Protein AF-A0A0W0CB54-F1 (afdb_monomer)

Secondary structure (DSSP, 8-state):
--S-----PPPPSSHHHHHHH--S-TTTSTTHHHHHHHTT-S-EEEEE--HHHHHHEEETTTTEEHHHHTTSHHHHHHTEEESSTTTTSSSSSHHHHHHHHHHHHHT-EEEEETTS-EEEEETTTTEEEEESSTTSPP-EEEEEEEEEEEE--SSS---TTSEEEEEEESS---SSPEEETHHHHHHHTS-GGGTT----------SSHHHHHHHHHHHHHHHHHHHH-HHHHHHHHHHHHHHHHHTTSSS--HHHHHHHHHHHHHHHHTSTTTTT-TTHHHHHHHHHHHHHHHHHHHHHHHHTTTS----GGGTT--GGGS--TTS-SSTTT--HHHHHHHHHHHHHHHHHHHGGGT--SHHHHHHHHHHHHHHHHT-----S-----SS-----------HHHHHHHHHHHHHHHT-TTHHHHHHHHHHS-S-HHHHHSHHHHHHHHHHHHHHHHHHHHTTSHHHHHHHHHHHHHHHHHHHHTS-PPPPHHHHHHHHHHTGGGTT-B-TT--BHHHHHHHTT-HHHHHHHHHH-GGGS-HHHHHH-B-TT--BHHHHHHHTT-HHHHHHHHHHHHHHS-HHHHHHHHT---TTS--HHHH-SS-HHHHHHHGGG--TT---TTS--HHHHHHH-TT-TTHHHHHHHHHHHHHHHHHHTT----GGGG--TT---HHHH--S-THHHHTSTTS-TT---TTS--HHHHHHHTT-HHHHHHHHH-TT--S----TTT---HHHH--SHHHHHHHHHHHHTTSGGG-EEEEEEEEETTEEEEEEEEEETTEEEEEEEEHHHHHHHHHHHHHTTS-TTSTHHHHHHHHHHTTT---HHHHHHHHHHHHHHHHHHHHHHHHTTSS-GGGGS-HHHHHHHHHHHS-------------HHHHHHHHHHHHHHHHHHHHHHHHHHHHHHHHHHHHHHHHHHHHHHHHHHHHHHTSS-HHHHHHHHHHHHTT--S-HHHHHHHHHHHHHHHHHHHHHHHHHHHIIIIIIHHHHHHHHHHHHHHHHHHHH-TTTTT--GGGHHHHHHHTTT-HHHHHHHHHHHHHHHHHHHHHHHHHHHHHHHHHHHHHHHHHHHHHHHHIIIIIIIHHHHHHHHHHHHHHHHHHHHHHHHHHHTT-

Organism: Candida glabrata (NCBI:txid5478)

Foldseek 3Di:
DDDDDQPQFPAFLQLLCSLPQRDSDLCPALQVVVLQVLLVAADKAFEGEFSLQQQFKAFPVVRGRSSVVSSHNLQSQQRMWHQPPLPPPLPDDPVNVVQVVCCVVQVKHWIATSNRWIWIARLQQQKIFTDRDDPDDTQDMKGWDDKDKDARPDDRGHHLLNIHIYTYIHDGPDNGDMDGNCPVVLVVVDDPVPPPDPDPPPPPPPDPVVVVVLQVVLLVLVVVCCVVDVVLVVLLVVLLVVLLVCLVDLDHVLVSLVCSLVVSCVVVCPDPSNVSRPPSSVSSLVVSLVVCLVSLLVSLCVNCVVPDFQLVLQQQFFPLLQPDVPDDPDPVPDAVLVSLQQLLLLLVLLVLQLCCLVDRDLVSNLVSLLVSLCSNQVDPPDDPDPPPPPPPDDDDDRDPADLVNSLSSVLSSCSNSRDPPLVSSLCCNQRSDSDPCQCCDDSSVSSSVSSVVSSVVSSVCVPDPSVVSSSVLSVLSVVLLVVLLDPDDDDLVRLLVSCVVNVVCQQRAGSQRQHPLLSNLLSVVVSNNVCCVPVVCVVQPPSNLLSRATNQFQHSLLSNLLNVNLVSNVVSLVVCVVPHDLVSLLVSQCGAGNQQDGSLLSNAARVVSCVSCLLSAPQLRQGNQLAGSLRSNQQNPVYPPSVVSNVSNLVSQQVNCVVVVHGDDQVSGATPQRDTSLLRHLAPCVVVLVDLLDDQQGATNQQDGSLLSCQLVVSVRSNVVSLPRLLDDQCRAGSSQRDTSCNSHPDQVSNQSVQQSCCVQFFVSAKAWDDWDCDPNFTKTWMWGQDPHGIDIAIETLVLVLLLLVLCVVVVVAQLAPSVVLSVLSVCLVPRDDNRVSSNSRSLCRNVVRLRVVLCCVLPVDPSQCRRYSVSSVVVSVVSVDDDDDDPDFDDADPVNLVVLLVVLVVLLVVLVVVLVVLSVVLSVLSVLLSVLVSLLSVLVSVLVSCVPNDDPVSNLVSVVVNLVSPPDDSVLSVLLNSLSVSLSSSSVSLSVLSVCLNPPLSVVLVVLVVVLVVLLVVLCVLCVVQNPDDPVCNVVVVVVVVPDPVSVVVNVVSVVVSVVSSSVSRVSVVVSVVSSVVSVVNSVSSVVCVVSCVPVNSVVSSVSSVVSVVSVSVSVVVVSVSVVVVVVD

InterPro domains:
  IPR003123 VPS9 domain [PF02204] (347-462)
  IPR003123 VPS9 domain [PS51205] (301-467)
  IPR036770 Ankyrin repeat-containing domain superfamily [G3DSA:1.25.40.20] (482-660)
  IPR036770 Ankyrin repeat-containing domain superfamily [G3DSA:1.25.40.20] (661-759)
  IPR036770 Ankyrin repeat-containing domain superfamily [SSF48403] (499-736)
  IPR037191 VPS9 domain superfamily [G3DSA:1.20.1050.80] (320-476)
  IPR037191 VPS9 domain superfamily [SSF109993] (251-464)
  IPR051248 UPF0507/Ankyrin repeat domain-containing protein 27 [PTHR24170] (12-777)

pLDDT: mean 79.53, std 15.47, range [22.31, 97.31]

Mean predicted aligned error: 16.6 Å

Structure (mmCIF, N/CA/C/O backbone):
data_AF-A0A0W0CB54-F1
#
_entry.id   AF-A0A0W0CB54-F1
#
loop_
_atom_site.group_PDB
_atom_site.id
_atom_site.type_symbol
_atom_site.label_atom_id
_atom_site.label_alt_id
_atom_site.label_comp_id
_atom_site.label_asym_id
_atom_site.label_entity_id
_atom_site.label_seq_id
_atom_site.pdbx_PDB_ins_code
_atom_site.Cartn_x
_atom_site.Cartn_y
_atom_site.Cartn_z
_atom_site.occupancy
_atom_site.B_iso_or_equiv
_atom_site.auth_seq_id
_atom_site.auth_comp_id
_atom_site.auth_asym_id
_atom_site.auth_atom_id
_atom_site.pdbx_PDB_model_num
ATOM 1 N N . MET A 1 1 ? 4.060 10.022 -50.274 1.00 35.62 1 MET A N 1
ATOM 2 C CA . MET A 1 1 ? 3.982 11.039 -49.207 1.00 35.62 1 MET A CA 1
ATOM 3 C C . MET A 1 1 ? 5.243 11.874 -49.301 1.00 35.62 1 MET A C 1
ATOM 5 O O . MET A 1 1 ? 6.256 11.531 -48.712 1.00 35.62 1 MET A O 1
ATOM 9 N N . THR A 1 2 ? 5.202 12.855 -50.196 1.00 26.94 2 THR A N 1
ATOM 10 C CA . THR A 1 2 ? 6.298 13.764 -50.534 1.00 26.94 2 THR A CA 1
ATOM 11 C C . THR A 1 2 ? 6.294 14.962 -49.593 1.00 26.94 2 THR A C 1
ATOM 13 O O . THR A 1 2 ? 5.249 15.422 -49.142 1.00 26.94 2 THR A O 1
ATOM 16 N N . THR A 1 3 ? 7.500 15.416 -49.293 1.00 34.50 3 THR A N 1
ATOM 17 C CA . THR A 1 3 ? 7.885 16.587 -48.510 1.00 34.50 3 THR A CA 1
ATOM 18 C C . THR A 1 3 ? 7.219 17.871 -49.019 1.00 34.50 3 THR A C 1
ATOM 20 O O . THR A 1 3 ? 7.146 18.067 -50.227 1.00 34.50 3 THR A O 1
ATOM 23 N N . HIS A 1 4 ? 6.817 18.753 -48.095 1.00 29.77 4 HIS A N 1
ATOM 24 C CA . HIS A 1 4 ? 6.197 20.081 -48.292 1.00 29.77 4 HIS A CA 1
ATOM 25 C C . HIS A 1 4 ? 4.661 20.155 -48.234 1.00 29.77 4 HIS A C 1
ATOM 27 O O . HIS A 1 4 ? 3.987 20.497 -49.198 1.00 29.77 4 HIS A O 1
ATOM 33 N N . SER A 1 5 ? 4.120 19.971 -47.031 1.00 30.56 5 SER A N 1
ATOM 34 C CA . SER A 1 5 ? 2.945 20.713 -46.560 1.00 30.56 5 SER A CA 1
ATOM 35 C C . SER A 1 5 ? 3.069 20.886 -45.046 1.00 30.56 5 SER A C 1
ATOM 37 O O . SER A 1 5 ? 3.403 19.922 -44.355 1.00 30.56 5 SER A O 1
ATOM 39 N N . ASN A 1 6 ? 2.847 22.102 -44.536 1.00 37.44 6 ASN A N 1
ATOM 40 C CA . ASN A 1 6 ? 2.750 22.409 -43.105 1.00 37.44 6 ASN A CA 1
ATOM 41 C C . ASN A 1 6 ? 1.646 21.540 -42.477 1.00 37.44 6 ASN A C 1
ATOM 43 O O . ASN A 1 6 ? 0.480 21.925 -42.471 1.00 37.44 6 ASN A O 1
ATOM 47 N N . PHE A 1 7 ? 1.983 20.343 -41.997 1.00 45.00 7 PHE A N 1
ATOM 48 C CA . PHE A 1 7 ? 1.050 19.533 -41.224 1.00 45.00 7 PHE A CA 1
ATOM 49 C C . PHE A 1 7 ? 0.925 20.164 -39.843 1.00 45.00 7 PHE A C 1
ATOM 51 O O . PHE A 1 7 ? 1.842 20.083 -39.026 1.00 45.00 7 PHE A O 1
ATOM 58 N N . GLN A 1 8 ? -0.213 20.806 -39.598 1.00 57.84 8 GLN A N 1
ATOM 59 C CA . GLN A 1 8 ? -0.621 21.200 -38.261 1.00 57.84 8 GLN A CA 1
ATOM 60 C C . GLN A 1 8 ? -0.847 19.903 -37.473 1.00 57.84 8 GLN A C 1
ATOM 62 O O . GLN A 1 8 ? -1.738 19.111 -37.781 1.00 57.84 8 GLN A O 1
ATOM 67 N N . LEU A 1 9 ? 0.052 19.626 -36.533 1.00 72.88 9 LEU A N 1
ATOM 68 C CA . LEU A 1 9 ? -0.030 18.476 -35.639 1.00 72.88 9 LEU A CA 1
ATOM 69 C C . LEU A 1 9 ? -1.369 18.518 -34.866 1.00 72.88 9 LEU A C 1
ATOM 71 O O . LEU A 1 9 ? -1.842 19.612 -34.541 1.00 72.88 9 LEU A O 1
ATOM 75 N N . PRO A 1 10 ? -1.985 17.363 -34.545 1.00 82.12 10 PRO A N 1
ATOM 76 C CA . PRO A 1 10 ? -3.245 17.329 -33.804 1.00 82.12 10 PRO A CA 1
ATOM 77 C C . PRO A 1 10 ? -3.166 18.156 -32.506 1.00 82.12 10 PRO A C 1
ATOM 79 O O . PRO A 1 10 ? -2.222 17.955 -31.741 1.00 82.12 10 PRO A O 1
ATOM 82 N N . PRO A 1 11 ? -4.124 19.062 -32.228 1.00 86.50 11 PRO A N 1
ATOM 83 C CA . PRO A 1 11 ? -4.088 19.923 -31.042 1.00 86.50 11 PRO A CA 1
ATOM 84 C C . PRO A 1 11 ? -4.186 19.080 -29.773 1.00 86.50 11 PRO A C 1
ATOM 86 O O . PRO A 1 11 ? -5.010 18.179 -29.741 1.00 86.50 11 PRO A O 1
ATOM 89 N N . LEU A 1 12 ? -3.394 19.341 -28.737 1.00 89.06 12 LEU A N 1
ATOM 90 C CA . LEU A 1 12 ? -3.473 18.621 -27.456 1.00 89.06 12 LEU A CA 1
ATOM 91 C C . LEU A 1 12 ? -4.576 19.217 -26.570 1.00 89.06 12 LEU A C 1
ATOM 93 O O . LEU A 1 12 ? -4.813 20.422 -26.628 1.00 89.06 12 LEU A O 1
ATOM 97 N N . LEU A 1 13 ? -5.235 18.398 -25.742 1.00 90.31 13 LEU A N 1
ATOM 98 C CA . LEU A 1 13 ? -6.325 18.875 -24.875 1.00 90.31 13 LEU A CA 1
ATOM 99 C C . LEU A 1 13 ? -5.826 19.829 -23.781 1.00 90.31 13 LEU A C 1
ATOM 101 O O . LEU A 1 13 ? -6.526 20.770 -23.425 1.00 90.31 13 LEU A O 1
ATOM 105 N N . ASN A 1 14 ? -4.632 19.586 -23.233 1.00 92.06 14 ASN A N 1
ATOM 106 C CA . ASN A 1 14 ? -4.038 20.464 -22.227 1.00 92.06 14 ASN A CA 1
ATOM 107 C C . ASN A 1 14 ? -3.495 21.749 -22.896 1.00 92.06 14 ASN A C 1
ATOM 109 O O . ASN A 1 14 ? -2.539 21.646 -23.675 1.00 92.06 14 ASN A O 1
ATOM 113 N N . PRO A 1 15 ? -4.045 22.945 -22.593 1.00 92.25 15 PRO A N 1
ATOM 114 C CA . PRO A 1 15 ? -3.702 24.175 -23.315 1.00 92.25 15 PRO A CA 1
ATOM 115 C C . PRO A 1 15 ? -2.230 24.571 -23.187 1.00 92.25 15 PRO A C 1
ATOM 117 O O . PRO A 1 15 ? -1.626 25.005 -24.165 1.00 92.25 15 PRO A O 1
ATOM 120 N N . LEU A 1 16 ? -1.625 24.364 -22.013 1.00 93.31 16 LEU A N 1
ATOM 121 C CA . LEU A 1 16 ? -0.221 24.690 -21.762 1.00 93.31 16 LEU A CA 1
ATOM 122 C C . LEU A 1 16 ? 0.723 23.775 -22.550 1.00 93.31 16 LEU A C 1
ATOM 124 O O . LEU A 1 16 ? 1.648 24.253 -23.208 1.00 93.31 16 LEU A O 1
ATOM 128 N N . LEU A 1 17 ? 0.475 22.461 -22.531 1.00 91.25 17 LEU A N 1
ATOM 129 C CA . LEU A 1 17 ? 1.243 21.515 -23.345 1.00 91.25 17 LEU A CA 1
ATOM 130 C C . LEU A 1 17 ? 1.061 21.776 -24.841 1.00 91.25 17 LEU A C 1
ATOM 132 O O . LEU A 1 17 ? 2.030 21.687 -25.595 1.00 91.25 17 LEU A O 1
ATOM 136 N N . ASN A 1 18 ? -0.151 22.127 -25.277 1.00 91.31 18 ASN A N 1
ATOM 137 C CA . ASN A 1 18 ? -0.401 22.505 -26.662 1.00 91.31 18 ASN A CA 1
ATOM 138 C C . ASN A 1 18 ? 0.389 23.768 -27.047 1.00 91.31 18 ASN A C 1
ATOM 140 O O . ASN A 1 18 ? 1.066 23.778 -28.071 1.00 91.31 18 ASN A O 1
ATOM 144 N N . ALA A 1 19 ? 0.371 24.799 -26.198 1.00 90.56 19 ALA A N 1
ATOM 145 C CA . ALA A 1 19 ? 1.105 26.037 -26.427 1.00 90.56 19 ALA A CA 1
ATOM 146 C C . ALA A 1 19 ? 2.622 25.803 -26.512 1.00 90.56 19 ALA A C 1
ATOM 148 O O . ALA A 1 19 ? 3.263 26.289 -27.438 1.00 90.56 19 ALA A O 1
ATOM 149 N N . ILE A 1 20 ? 3.204 25.031 -25.587 1.00 90.19 20 ILE A N 1
ATOM 150 C CA . ILE A 1 20 ? 4.661 24.836 -25.515 1.00 90.19 20 ILE A CA 1
ATOM 151 C C . ILE A 1 20 ? 5.158 23.835 -26.565 1.00 90.19 20 ILE A C 1
ATOM 153 O O . ILE A 1 20 ? 6.163 24.087 -27.235 1.00 90.19 20 ILE A O 1
ATOM 157 N N . CYS A 1 21 ? 4.493 22.687 -26.710 1.00 87.44 21 CYS A N 1
ATOM 158 C CA . CYS A 1 21 ? 5.011 21.557 -27.486 1.00 87.44 21 CYS A CA 1
ATOM 159 C C . CYS A 1 21 ? 4.432 21.454 -28.902 1.00 87.44 21 CYS A C 1
ATOM 161 O O . CYS A 1 21 ? 5.007 20.729 -29.717 1.00 87.44 21 CYS A O 1
ATOM 163 N N . ASN A 1 22 ? 3.334 22.159 -29.199 1.00 86.25 22 ASN A N 1
ATOM 164 C CA . ASN A 1 22 ? 2.570 22.004 -30.433 1.00 86.25 22 ASN A CA 1
ATOM 165 C C . ASN A 1 22 ? 2.347 23.326 -31.201 1.00 86.25 22 ASN A C 1
ATOM 167 O O . ASN A 1 22 ? 1.231 23.668 -31.595 1.00 86.25 22 ASN A O 1
ATOM 171 N N . CYS A 1 23 ? 3.420 24.093 -31.424 1.00 84.44 23 CYS A N 1
ATOM 172 C CA . CYS A 1 23 ? 3.357 25.346 -32.179 1.00 84.44 23 CYS A CA 1
ATOM 173 C C . CYS A 1 23 ? 3.736 25.154 -33.659 1.00 84.44 23 CYS A C 1
ATOM 175 O O . CYS A 1 23 ? 4.878 24.815 -33.974 1.00 84.44 23 CYS A O 1
ATOM 177 N N . GLY A 1 24 ? 2.791 25.415 -34.572 1.00 77.25 24 GLY A N 1
ATOM 178 C CA . GLY A 1 24 ? 3.019 25.321 -36.022 1.00 77.25 24 GLY A CA 1
ATOM 179 C C . GLY A 1 24 ? 3.944 26.408 -36.583 1.00 77.25 24 GLY A C 1
ATOM 180 O O . GLY A 1 24 ? 4.729 26.139 -37.488 1.00 77.25 24 GLY A O 1
ATOM 181 N N . GLU A 1 25 ? 3.911 27.615 -36.006 1.00 83.06 25 GLU A N 1
ATOM 182 C CA . GLU A 1 25 ? 4.761 28.742 -36.410 1.00 83.06 25 GLU A CA 1
ATOM 183 C C . GLU A 1 25 ? 5.453 29.409 -35.199 1.00 83.06 25 GLU A C 1
ATOM 185 O O . GLU A 1 25 ? 5.023 30.452 -34.698 1.00 83.06 25 GLU A O 1
ATOM 190 N N . PRO A 1 26 ? 6.583 28.856 -34.722 1.00 83.56 26 PRO A N 1
ATOM 191 C CA . PRO A 1 26 ? 7.283 29.376 -33.541 1.00 83.56 26 PRO A CA 1
ATOM 192 C C . PRO A 1 26 ? 7.763 30.831 -33.678 1.00 83.56 26 PRO A C 1
ATOM 194 O O . PRO A 1 26 ? 7.897 31.549 -32.689 1.00 83.56 26 PRO A O 1
ATOM 197 N N . ASN A 1 27 ? 8.036 31.280 -34.907 1.00 83.75 27 ASN A N 1
ATOM 198 C CA . ASN A 1 27 ? 8.605 32.600 -35.185 1.00 83.75 27 ASN A CA 1
ATOM 199 C C . ASN A 1 27 ? 7.580 33.746 -35.185 1.00 83.75 27 ASN A C 1
ATOM 201 O O . ASN A 1 27 ? 7.996 34.894 -35.004 1.00 83.75 27 ASN A O 1
ATOM 205 N N . SER A 1 28 ? 6.295 33.447 -35.404 1.00 82.38 28 SER A N 1
ATOM 206 C CA . SER A 1 28 ? 5.172 34.401 -35.387 1.00 82.38 28 SER A CA 1
ATOM 207 C C . SER A 1 28 ? 4.380 34.351 -34.071 1.00 82.38 28 SER A C 1
ATOM 209 O O . SER A 1 28 ? 3.599 35.253 -33.783 1.00 82.38 28 SER A O 1
ATOM 211 N N . SER A 1 29 ? 4.615 33.332 -33.241 1.00 86.56 29 SER A N 1
ATOM 212 C CA . SER A 1 29 ? 3.951 33.135 -31.952 1.00 86.56 29 SER A CA 1
ATOM 213 C C . SER A 1 29 ? 4.339 34.178 -30.882 1.00 86.56 29 SER A C 1
ATOM 215 O O . SER A 1 29 ? 5.512 34.566 -30.792 1.00 86.56 29 SER A O 1
ATOM 217 N N . PRO A 1 30 ? 3.412 34.537 -29.966 1.00 85.62 30 PRO A N 1
ATOM 218 C CA . PRO A 1 30 ? 3.713 35.313 -28.754 1.00 85.62 30 PRO A CA 1
ATOM 219 C C . PRO A 1 30 ? 4.841 34.718 -27.891 1.00 85.62 30 PRO A C 1
ATOM 221 O O . PRO A 1 30 ? 5.532 35.442 -27.172 1.00 85.62 30 PRO A O 1
ATOM 224 N N . LEU A 1 31 ? 5.076 33.404 -27.996 1.00 88.62 31 LEU A N 1
ATOM 225 C CA . LEU A 1 31 ? 6.085 32.658 -27.241 1.00 88.62 31 LEU A CA 1
ATOM 226 C C . LEU A 1 31 ? 7.448 32.547 -27.957 1.00 88.62 31 LEU A C 1
ATOM 228 O O . LEU A 1 31 ? 8.319 31.807 -27.506 1.00 88.62 31 LEU A O 1
ATOM 232 N N . LYS A 1 32 ? 7.706 33.305 -29.033 1.00 88.44 32 LYS A N 1
ATOM 233 C CA . LYS A 1 32 ? 8.969 33.244 -29.807 1.00 88.44 32 LYS A CA 1
ATOM 234 C C . LYS A 1 32 ? 10.244 33.274 -28.951 1.00 88.44 32 LYS A C 1
ATOM 236 O O . LYS A 1 32 ? 11.199 32.531 -29.206 1.00 88.44 32 LYS A O 1
ATOM 241 N N . LYS A 1 33 ? 10.280 34.144 -27.932 1.00 85.88 33 LYS A N 1
ATOM 242 C CA . LYS A 1 33 ? 11.421 34.251 -27.003 1.00 85.88 33 LYS A CA 1
ATOM 243 C C . LYS A 1 33 ? 11.637 32.949 -26.227 1.00 85.88 33 LYS A C 1
ATOM 245 O O . LYS A 1 33 ? 12.781 32.519 -26.097 1.00 85.88 33 LYS A O 1
ATOM 250 N N . LEU A 1 34 ? 10.552 32.312 -25.784 1.00 87.94 34 LEU A N 1
ATOM 251 C CA . LEU A 1 34 ? 10.577 31.042 -25.063 1.00 87.94 34 LEU A CA 1
ATOM 252 C C . LEU A 1 34 ? 11.121 29.917 -25.951 1.00 87.94 34 LEU A C 1
ATOM 254 O O . LEU A 1 34 ? 12.066 29.242 -25.556 1.00 87.94 34 LEU A O 1
ATOM 258 N N . TYR A 1 35 ? 10.624 29.766 -27.185 1.00 88.88 35 TYR A N 1
ATOM 259 C CA . TYR A 1 35 ? 11.126 28.733 -28.108 1.00 88.88 35 TYR A CA 1
ATOM 260 C C . TYR A 1 35 ? 12.615 28.896 -28.420 1.00 88.88 35 TYR A C 1
ATOM 262 O O . TYR A 1 35 ? 13.359 27.919 -28.468 1.00 88.88 35 TYR A O 1
ATOM 270 N N . THR A 1 36 ? 13.076 30.143 -28.563 1.00 85.88 36 THR A N 1
ATOM 271 C CA . THR A 1 36 ? 14.500 30.438 -28.775 1.00 85.88 36 THR A CA 1
ATOM 272 C C . THR A 1 36 ? 15.355 30.006 -27.578 1.00 85.88 36 THR A C 1
ATOM 274 O O . THR A 1 36 ? 16.501 29.600 -27.758 1.00 85.88 36 THR A O 1
ATOM 277 N N . GLN A 1 37 ? 14.827 30.097 -26.353 1.00 84.56 37 GLN A N 1
ATOM 278 C CA . GLN A 1 37 ? 15.515 29.635 -25.146 1.00 84.56 37 GLN A CA 1
ATOM 279 C C . GLN A 1 37 ? 15.460 28.107 -24.999 1.00 84.56 37 GLN A C 1
ATOM 281 O O . GLN A 1 37 ? 16.480 27.507 -24.663 1.00 84.56 37 GLN A O 1
ATOM 286 N N . LEU A 1 38 ? 14.322 27.477 -25.309 1.00 84.50 38 LEU A N 1
ATOM 287 C CA . LEU A 1 38 ? 14.153 26.017 -25.296 1.00 84.50 38 LEU A CA 1
ATOM 288 C C . LEU A 1 38 ? 15.065 25.304 -26.305 1.00 84.50 38 LEU A C 1
ATOM 290 O O . LEU A 1 38 ? 15.502 24.189 -26.048 1.00 84.50 38 LEU A O 1
ATOM 294 N N . GLY A 1 39 ? 15.397 25.948 -27.427 1.00 81.38 39 GLY A N 1
ATOM 295 C CA . GLY A 1 39 ? 16.373 25.426 -28.389 1.00 81.38 39 GLY A CA 1
ATOM 296 C C . GLY A 1 39 ? 17.845 25.592 -27.977 1.00 81.38 39 GLY A C 1
ATOM 297 O O . GLY A 1 39 ? 18.716 25.062 -28.665 1.00 81.38 39 GLY A O 1
ATOM 298 N N . LYS A 1 40 ? 18.141 26.348 -26.905 1.00 81.25 40 LYS A N 1
ATOM 299 C CA . LYS A 1 40 ? 19.507 26.647 -26.420 1.00 81.25 40 LYS A CA 1
ATOM 300 C C . LYS A 1 40 ? 19.891 25.929 -25.123 1.00 81.25 40 LYS A C 1
ATOM 302 O O . LYS A 1 40 ? 21.070 25.929 -24.782 1.00 81.25 40 LYS A O 1
ATOM 307 N N . LYS A 1 41 ? 18.919 25.441 -24.353 1.00 76.81 41 LYS A N 1
ATOM 308 C CA . LYS A 1 41 ? 19.132 24.782 -23.056 1.00 76.81 41 LYS A CA 1
ATOM 309 C C . LYS A 1 41 ? 19.043 23.269 -23.233 1.00 76.81 41 LYS A C 1
ATOM 311 O O . LYS A 1 41 ? 18.187 22.803 -23.975 1.00 76.81 41 LYS A O 1
ATOM 316 N N . ASP A 1 42 ? 19.893 22.533 -22.525 1.00 70.06 42 ASP A N 1
ATOM 317 C CA . ASP A 1 42 ? 20.080 21.097 -22.737 1.00 70.06 42 ASP A CA 1
ATOM 318 C C . ASP A 1 42 ? 19.147 20.242 -21.861 1.00 70.06 42 ASP A C 1
ATOM 320 O O . ASP A 1 42 ? 18.715 19.172 -22.303 1.00 70.06 42 ASP A O 1
ATOM 324 N N . GLN A 1 43 ? 18.786 20.715 -20.657 1.00 75.31 43 GLN A N 1
ATOM 325 C CA . GLN A 1 43 ? 17.872 20.024 -19.740 1.00 75.31 43 GLN A CA 1
ATOM 326 C C . GLN A 1 43 ? 16.868 20.961 -19.050 1.00 75.31 43 GLN A C 1
ATOM 328 O O . GLN A 1 43 ? 17.211 21.886 -18.304 1.00 75.31 43 GLN A O 1
ATOM 333 N N . TYR A 1 44 ? 15.585 20.661 -19.237 1.00 84.88 44 TYR A N 1
ATOM 334 C CA . TYR A 1 44 ? 14.468 21.345 -18.590 1.00 84.88 44 TYR A CA 1
ATOM 335 C C . TYR A 1 44 ? 13.298 20.387 -18.351 1.00 84.88 44 TYR A C 1
ATOM 337 O O . TYR A 1 44 ? 13.213 19.313 -18.948 1.00 84.88 44 TYR A O 1
ATOM 345 N N . LEU A 1 45 ? 12.398 20.790 -17.458 1.00 87.50 45 LEU A N 1
ATOM 346 C CA . LEU A 1 45 ? 11.217 20.037 -17.055 1.00 87.50 45 LEU A CA 1
ATOM 347 C C . LEU A 1 45 ? 9.974 20.929 -17.130 1.00 87.50 45 LEU A C 1
ATOM 349 O O . LEU A 1 45 ? 10.017 22.080 -16.703 1.00 87.50 45 LEU A O 1
ATOM 353 N N . ILE A 1 46 ? 8.871 20.400 -17.659 1.00 91.94 46 ILE A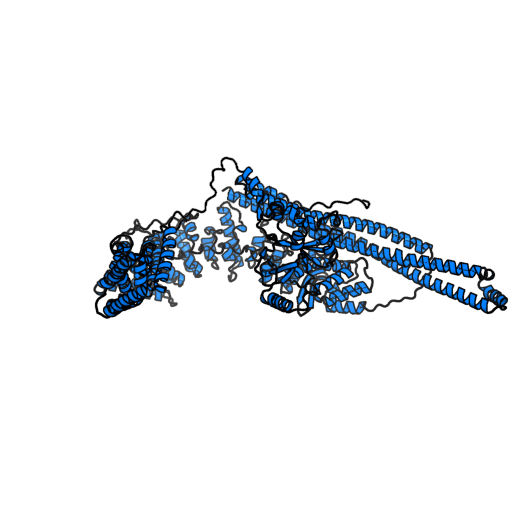 N 1
ATOM 354 C CA . ILE A 1 46 ? 7.611 21.141 -17.803 1.00 91.94 46 ILE A CA 1
ATOM 355 C C . ILE A 1 46 ? 6.664 20.764 -16.662 1.00 91.94 46 ILE A C 1
ATOM 357 O O . ILE A 1 46 ? 6.366 19.587 -16.460 1.00 91.94 46 ILE A O 1
ATOM 361 N N . LEU A 1 47 ? 6.181 21.766 -15.936 1.00 93.69 47 LEU A N 1
ATOM 362 C CA . LEU A 1 47 ? 5.133 21.659 -14.929 1.00 93.69 47 LEU A CA 1
ATOM 363 C C . LEU A 1 47 ? 3.773 21.771 -15.622 1.00 93.69 47 LEU A C 1
ATOM 365 O O . LEU A 1 47 ? 3.489 22.779 -16.263 1.00 93.69 47 LEU A O 1
ATOM 369 N N . VAL A 1 48 ? 2.939 20.741 -15.510 1.00 93.44 48 VAL A N 1
ATOM 370 C CA . VAL A 1 48 ? 1.650 20.663 -16.208 1.00 93.44 48 VAL A CA 1
ATOM 371 C C . VAL A 1 48 ? 0.508 20.642 -15.194 1.00 93.44 48 VAL A C 1
ATOM 373 O O . VAL A 1 48 ? 0.302 19.618 -14.536 1.00 93.44 48 VAL A O 1
ATOM 376 N N . PRO A 1 49 ? -0.235 21.752 -15.059 1.00 92.94 49 PRO A N 1
ATOM 377 C CA . PRO A 1 49 ? -1.436 21.813 -14.234 1.00 92.94 49 PRO A CA 1
ATOM 378 C C . PRO A 1 49 ? -2.584 20.950 -14.779 1.00 92.94 49 PRO A C 1
ATOM 380 O O . PRO A 1 49 ? -2.559 20.560 -15.957 1.00 92.94 49 PRO A O 1
ATOM 383 N N . PRO A 1 50 ? -3.623 20.676 -13.964 1.00 90.69 50 PRO A N 1
ATOM 384 C CA . PRO A 1 50 ? -4.763 19.876 -14.389 1.00 90.69 50 PRO A CA 1
ATOM 385 C C . PRO A 1 50 ? -5.491 20.522 -15.569 1.00 90.69 50 PRO A C 1
ATOM 387 O O . PRO A 1 50 ? -5.785 21.717 -15.567 1.00 90.69 50 PRO A O 1
ATOM 390 N N . THR A 1 51 ? -5.828 19.710 -16.569 1.00 89.75 51 THR A N 1
ATOM 391 C CA . THR A 1 51 ? -6.491 20.177 -17.794 1.00 89.75 51 THR A CA 1
ATOM 392 C C . THR A 1 51 ? -7.847 20.831 -17.513 1.00 89.75 51 THR A C 1
ATOM 394 O O . THR A 1 51 ? -8.176 21.824 -18.149 1.00 89.75 51 THR A O 1
ATOM 397 N N . GLU A 1 52 ? -8.615 20.319 -16.543 1.00 85.31 52 GLU A N 1
ATOM 398 C CA . GLU A 1 52 ? -9.879 20.929 -16.089 1.00 85.31 52 GLU A CA 1
ATOM 399 C C . GLU A 1 52 ? -9.679 22.374 -15.624 1.00 85.31 52 GLU A C 1
ATOM 401 O O . GLU A 1 52 ? -10.423 23.275 -16.010 1.00 85.31 52 GLU A O 1
ATOM 406 N N . LEU A 1 53 ? -8.638 22.596 -14.824 1.00 87.50 53 LEU A N 1
ATOM 407 C CA . LEU A 1 53 ? -8.359 23.893 -14.237 1.00 87.50 53 LEU A CA 1
ATOM 408 C C . LEU A 1 53 ? -7.959 24.894 -15.329 1.00 87.50 53 LEU A C 1
ATOM 410 O O . LEU A 1 53 ? -8.508 25.987 -15.378 1.00 87.50 53 LEU A O 1
ATOM 414 N N . LEU A 1 54 ? -7.100 24.495 -16.271 1.00 90.12 54 LEU A N 1
ATOM 415 C CA . LEU A 1 54 ? -6.700 25.360 -17.388 1.00 90.12 54 LEU A CA 1
ATOM 416 C C . LEU A 1 54 ? -7.843 25.692 -18.363 1.00 90.12 54 LEU A C 1
ATOM 418 O O . LEU A 1 54 ? -7.793 26.740 -18.996 1.00 90.12 54 LEU A O 1
ATOM 422 N N . LEU A 1 55 ? -8.843 24.817 -18.515 1.00 87.56 55 LEU A N 1
ATOM 423 C CA . LEU A 1 55 ? -9.952 25.022 -19.457 1.00 87.56 55 LEU A CA 1
ATOM 424 C C . LEU A 1 55 ? -11.116 25.825 -18.870 1.00 87.56 55 LEU A C 1
ATOM 426 O O . LEU A 1 55 ? -11.788 26.534 -19.610 1.00 87.56 55 LEU A O 1
ATOM 430 N N . TYR A 1 56 ? -11.388 25.690 -17.570 1.00 84.75 56 TYR A N 1
ATOM 431 C CA . TYR A 1 56 ? -12.646 26.167 -16.984 1.00 84.75 56 TYR A CA 1
ATOM 432 C C . TYR A 1 56 ? -12.487 27.223 -15.893 1.00 84.75 56 TYR A C 1
ATOM 434 O O . TYR A 1 56 ? -13.481 27.583 -15.257 1.00 84.75 56 TYR A O 1
ATOM 442 N N . TYR A 1 57 ? -11.271 27.700 -15.637 1.00 87.62 57 TYR A N 1
ATOM 443 C CA . TYR A 1 57 ? -11.025 28.726 -14.631 1.00 87.62 57 TYR A CA 1
ATOM 444 C C . TYR A 1 57 ? -10.447 29.999 -15.241 1.00 87.62 57 TYR A C 1
ATOM 446 O O . TYR A 1 57 ? -9.724 29.978 -16.240 1.00 87.62 57 TYR A O 1
ATOM 454 N N . SER A 1 58 ? -10.762 31.115 -14.596 1.00 88.50 58 SER A N 1
ATOM 455 C CA . SER A 1 58 ? -10.223 32.439 -14.874 1.00 88.50 58 SER A CA 1
ATOM 456 C C . SER A 1 58 ? -9.485 32.980 -13.652 1.00 88.50 58 SER A C 1
ATOM 458 O O . SER A 1 58 ? -9.737 32.581 -12.510 1.00 88.50 58 SER A O 1
ATOM 460 N N . ASP A 1 59 ? -8.535 33.873 -13.897 1.00 87.31 59 ASP A N 1
ATOM 461 C CA . ASP A 1 59 ? -7.888 34.644 -12.845 1.00 87.31 59 ASP A CA 1
ATOM 462 C C . ASP A 1 59 ? -8.734 35.872 -12.500 1.00 87.31 59 ASP A C 1
ATOM 464 O O . ASP A 1 59 ? -8.985 36.709 -13.365 1.00 87.31 59 ASP A O 1
ATOM 468 N N . LYS A 1 60 ? -9.132 36.021 -11.234 1.00 82.38 60 LYS A N 1
ATOM 469 C CA . LYS A 1 60 ? -9.940 37.162 -10.778 1.00 82.38 60 LYS A CA 1
ATOM 470 C C . LYS A 1 60 ? -9.220 38.500 -10.870 1.00 82.38 60 LYS A C 1
ATOM 472 O O . LYS A 1 60 ? -9.882 39.523 -11.011 1.00 82.38 60 LYS A O 1
ATOM 477 N N . GLU A 1 61 ? -7.895 38.518 -10.738 1.00 81.12 61 GLU A N 1
ATOM 478 C CA . GLU A 1 61 ? -7.141 39.776 -10.730 1.00 81.12 61 GLU A CA 1
ATOM 479 C C . GLU A 1 61 ? -6.984 40.346 -12.141 1.00 81.12 61 GLU A C 1
ATOM 481 O O . GLU A 1 61 ? -7.190 41.541 -12.351 1.00 81.12 61 GLU A O 1
ATOM 486 N N . SER A 1 62 ? -6.657 39.494 -13.117 1.00 79.56 62 SER A N 1
ATOM 487 C CA . SER A 1 62 ? -6.537 39.889 -14.527 1.00 79.56 62 SER A CA 1
ATOM 488 C C . SER A 1 62 ? -7.831 39.750 -15.336 1.00 79.56 62 SER A C 1
ATOM 490 O O . SER A 1 62 ? -7.874 40.204 -16.481 1.00 79.56 62 SER A O 1
ATOM 492 N N . ASN A 1 63 ? -8.867 39.116 -14.776 1.00 81.75 63 ASN A N 1
ATOM 493 C CA . ASN A 1 63 ? -10.114 38.737 -15.450 1.00 81.75 63 ASN A CA 1
ATOM 494 C C . ASN A 1 63 ? -9.883 37.996 -16.784 1.00 81.75 63 ASN A C 1
ATOM 496 O O . ASN A 1 63 ? -10.650 38.140 -17.734 1.00 81.75 63 ASN A O 1
ATOM 500 N N . SER A 1 64 ? -8.775 37.256 -16.874 1.00 86.00 64 SER A N 1
ATOM 501 C CA . SER A 1 64 ? -8.361 36.513 -18.065 1.00 86.00 64 SER A CA 1
ATOM 502 C C . SER A 1 64 ? -8.557 35.018 -17.841 1.00 86.00 64 SER A C 1
ATOM 504 O O . SER A 1 64 ? -8.310 34.502 -16.748 1.00 86.00 64 SER A O 1
ATOM 506 N N . GLU A 1 65 ? -8.989 34.300 -18.875 1.00 89.06 65 GLU A N 1
ATOM 507 C CA . GLU A 1 65 ? -9.116 32.844 -18.819 1.00 89.06 65 GLU A CA 1
ATOM 508 C C . GLU A 1 65 ? -7.733 32.186 -18.735 1.00 89.06 65 GLU A C 1
ATOM 510 O O . GLU A 1 65 ? -6.786 32.596 -19.415 1.00 89.06 65 GLU A O 1
ATOM 515 N N . LEU A 1 66 ? -7.598 31.134 -17.918 1.00 89.38 66 LEU A N 1
ATOM 516 C CA . LEU A 1 66 ? -6.327 30.413 -17.797 1.00 89.38 66 LEU A CA 1
ATOM 517 C C . LEU A 1 66 ? -5.895 29.781 -19.128 1.00 89.38 66 LEU A C 1
ATOM 519 O O . LEU A 1 66 ? -4.695 29.681 -19.397 1.00 89.38 66 LEU A O 1
ATOM 523 N N . HIS A 1 67 ? -6.858 29.405 -19.972 1.00 91.12 67 HIS A N 1
ATOM 524 C CA . HIS A 1 67 ? -6.618 28.926 -21.330 1.00 91.12 67 HIS A CA 1
ATOM 525 C C . HIS A 1 67 ? -5.784 29.930 -22.138 1.00 91.12 67 HIS A C 1
ATOM 527 O O . HIS A 1 67 ? -4.775 29.559 -22.739 1.00 91.12 67 HIS A O 1
ATOM 533 N N . ASP A 1 68 ? -6.158 31.208 -22.101 1.00 90.94 68 ASP A N 1
ATOM 534 C CA . ASP A 1 68 ? -5.481 32.264 -22.853 1.00 90.94 68 ASP A CA 1
ATOM 535 C C . ASP A 1 68 ? -4.144 32.638 -22.211 1.00 90.94 68 ASP A C 1
ATOM 537 O O . ASP A 1 68 ? -3.145 32.858 -22.906 1.00 90.94 68 ASP A O 1
ATOM 541 N N . LEU A 1 69 ? -4.080 32.616 -20.874 1.00 90.38 69 LEU A N 1
ATOM 542 C CA . LEU A 1 69 ? -2.841 32.845 -20.134 1.00 90.38 69 LEU A CA 1
ATOM 543 C C . LEU A 1 69 ? -1.753 31.821 -20.486 1.00 90.38 69 LEU A C 1
ATOM 545 O O . LEU A 1 69 ? -0.581 32.200 -20.523 1.00 90.38 69 LEU A O 1
ATOM 549 N N . CYS A 1 70 ? -2.104 30.582 -20.852 1.00 91.12 70 CYS A N 1
ATOM 550 C CA . CYS A 1 70 ? -1.145 29.568 -21.316 1.00 91.12 70 CYS A CA 1
ATOM 551 C C . CYS A 1 70 ? -0.311 30.013 -22.532 1.00 91.12 70 CYS A C 1
ATOM 553 O O . CYS A 1 70 ? 0.816 29.547 -22.701 1.00 91.12 70 CYS A O 1
ATOM 555 N N . TYR A 1 71 ? -0.827 30.931 -23.355 1.00 91.31 71 TYR A N 1
ATOM 556 C CA . TYR A 1 71 ? -0.135 31.470 -24.531 1.00 91.31 71 TYR A CA 1
ATOM 557 C C . TYR A 1 71 ? 0.670 32.746 -24.231 1.00 91.31 71 TYR A C 1
ATOM 559 O O . TYR A 1 71 ? 1.261 33.340 -25.137 1.00 91.31 71 TYR A O 1
ATOM 567 N N . THR A 1 72 ? 0.745 33.165 -22.963 1.00 91.06 72 THR A N 1
ATOM 568 C CA . THR A 1 72 ? 1.546 34.316 -22.528 1.00 91.06 72 THR A CA 1
ATOM 569 C C . THR A 1 72 ? 2.941 33.888 -22.053 1.00 91.06 72 THR A C 1
ATOM 571 O O . THR A 1 72 ? 3.098 32.842 -21.415 1.00 91.06 72 THR A O 1
ATOM 574 N N . PRO A 1 73 ? 3.993 34.691 -22.314 1.00 88.00 73 PRO A N 1
ATOM 575 C CA . PRO A 1 73 ? 5.363 34.308 -21.980 1.00 88.00 73 PRO A CA 1
ATOM 576 C C . PRO A 1 73 ? 5.595 34.174 -20.472 1.00 88.00 73 PRO A C 1
ATOM 578 O O . PRO A 1 73 ? 6.348 33.293 -20.068 1.00 88.00 73 PRO A O 1
ATOM 581 N N . ASN A 1 74 ? 4.950 34.999 -19.641 1.00 86.75 74 ASN A N 1
ATOM 582 C CA . ASN A 1 74 ? 5.134 34.964 -18.187 1.00 86.75 74 ASN A CA 1
ATOM 583 C C . ASN A 1 74 ? 4.595 33.659 -17.592 1.00 86.75 74 ASN A C 1
ATOM 585 O O . ASN A 1 74 ? 5.320 32.960 -16.888 1.00 86.75 74 ASN A O 1
ATOM 589 N N . PHE A 1 75 ? 3.356 33.299 -17.936 1.00 89.62 75 PHE A N 1
ATOM 590 C CA . PHE A 1 75 ? 2.719 32.087 -17.437 1.00 89.62 75 PHE A CA 1
ATOM 591 C C . PHE A 1 75 ? 3.450 30.828 -17.914 1.00 89.62 75 PHE A C 1
ATOM 593 O O . PHE A 1 75 ? 3.801 29.975 -17.101 1.00 89.62 75 PHE A O 1
ATOM 600 N N . ALA A 1 76 ? 3.751 30.729 -19.214 1.00 89.88 76 ALA A N 1
ATOM 601 C CA . ALA A 1 76 ? 4.447 29.568 -19.763 1.00 89.88 76 ALA A CA 1
ATOM 602 C C . ALA A 1 76 ? 5.856 29.398 -19.162 1.00 89.88 76 ALA A C 1
ATOM 604 O O . ALA A 1 76 ? 6.250 28.286 -18.816 1.00 89.88 76 ALA A O 1
ATOM 605 N N . SER A 1 77 ? 6.600 30.496 -18.971 1.00 89.06 77 SER A N 1
ATOM 606 C CA . SER A 1 77 ? 7.958 30.453 -18.401 1.00 89.06 77 SER A CA 1
ATOM 607 C C . SER A 1 77 ? 7.973 30.074 -16.916 1.00 89.06 77 SER A C 1
ATOM 609 O O . SER A 1 77 ? 8.896 29.386 -16.478 1.00 89.06 77 SER A O 1
ATOM 611 N N . ALA A 1 78 ? 6.957 30.470 -16.141 1.00 87.88 78 ALA A N 1
ATOM 612 C CA . ALA A 1 78 ? 6.824 30.076 -14.736 1.00 87.88 78 ALA A CA 1
ATOM 613 C C . ALA A 1 78 ? 6.664 28.553 -14.571 1.00 87.88 78 ALA A C 1
ATOM 615 O O . ALA A 1 78 ? 7.082 27.985 -13.560 1.00 87.88 78 ALA A O 1
ATOM 616 N N . HIS A 1 79 ? 6.116 27.881 -15.585 1.00 92.38 79 HIS A N 1
ATOM 617 C CA . HIS A 1 79 ? 5.859 26.443 -15.591 1.00 92.38 79 HIS A CA 1
ATOM 618 C C . HIS A 1 79 ? 6.981 25.616 -16.246 1.00 92.38 79 HIS A C 1
ATOM 620 O O . HIS A 1 79 ? 6.813 24.417 -16.450 1.00 92.38 79 HIS A O 1
ATOM 626 N N . ILE A 1 80 ? 8.143 26.203 -16.554 1.00 91.19 80 ILE A N 1
ATOM 627 C CA . ILE A 1 80 ? 9.300 25.462 -17.082 1.00 91.19 80 ILE A CA 1
ATOM 628 C C . ILE A 1 80 ? 10.478 25.599 -16.117 1.00 91.19 80 ILE A C 1
ATOM 630 O O . ILE A 1 80 ? 10.986 26.693 -15.883 1.00 91.19 80 ILE A O 1
ATOM 634 N N . LEU A 1 81 ? 10.925 24.472 -15.565 1.00 88.56 81 LEU A N 1
ATOM 635 C CA . LEU A 1 81 ? 12.057 24.363 -14.647 1.00 88.56 81 LEU A CA 1
ATOM 636 C C . LEU A 1 81 ? 13.360 24.078 -15.400 1.00 88.56 81 LEU A C 1
ATOM 638 O O . LEU A 1 81 ? 13.402 23.192 -16.251 1.00 88.56 81 LEU A O 1
ATOM 642 N N . LEU A 1 82 ? 14.438 24.785 -15.054 1.00 84.62 82 LEU A N 1
ATOM 643 C CA . LEU A 1 82 ? 15.764 24.607 -15.653 1.00 84.62 82 LEU A CA 1
ATOM 644 C C . LEU A 1 82 ? 16.631 23.695 -14.775 1.00 84.62 82 LEU A C 1
ATOM 646 O O . LEU A 1 82 ? 16.953 24.054 -13.644 1.00 84.62 82 LEU A O 1
ATOM 650 N N . LEU A 1 83 ? 17.038 22.534 -15.299 1.00 75.19 83 LEU A N 1
ATOM 651 C CA . LEU A 1 83 ? 17.793 21.533 -14.528 1.00 75.19 83 LEU A CA 1
ATOM 652 C C . LEU A 1 83 ? 19.315 21.780 -14.549 1.00 75.19 83 LEU A C 1
ATOM 654 O O . LEU A 1 83 ? 20.008 21.360 -13.628 1.00 75.19 83 LEU A O 1
ATOM 658 N N . ASP A 1 84 ? 19.821 22.526 -15.538 1.00 62.12 84 ASP A N 1
ATOM 659 C CA . ASP A 1 84 ? 21.258 22.807 -15.724 1.00 62.12 84 ASP A CA 1
ATOM 660 C C . ASP A 1 84 ? 21.796 23.987 -14.880 1.00 62.12 84 ASP A C 1
ATOM 662 O O . ASP A 1 84 ? 22.999 24.241 -14.838 1.00 62.12 84 ASP A O 1
ATOM 666 N N . ALA A 1 85 ? 20.924 24.776 -14.244 1.00 51.34 85 ALA A N 1
ATOM 667 C CA . ALA A 1 85 ? 21.256 26.143 -13.821 1.00 51.34 85 ALA A CA 1
ATOM 668 C C . ALA A 1 85 ? 22.116 26.271 -12.543 1.00 51.34 85 ALA A C 1
ATOM 670 O O . ALA A 1 85 ? 22.545 27.377 -12.215 1.00 51.34 85 ALA A O 1
ATOM 671 N N . THR A 1 86 ? 22.385 25.194 -11.799 1.00 48.97 86 THR A N 1
ATOM 672 C CA . THR A 1 86 ? 23.007 25.327 -10.465 1.00 48.97 86 THR A CA 1
ATOM 673 C C . THR A 1 86 ? 24.533 25.253 -10.436 1.00 48.97 86 THR A C 1
ATOM 675 O O . THR A 1 86 ? 25.111 25.656 -9.430 1.00 48.97 86 THR A O 1
ATOM 678 N N . ASP A 1 87 ? 25.200 24.770 -11.490 1.00 42.34 87 ASP A N 1
ATOM 679 C CA . ASP A 1 87 ? 26.661 24.562 -11.447 1.00 42.34 87 ASP A CA 1
ATOM 680 C C . ASP A 1 87 ? 27.480 25.746 -11.986 1.00 42.34 87 ASP A C 1
ATOM 682 O O . ASP A 1 87 ? 28.656 25.875 -11.649 1.00 42.34 87 ASP A O 1
ATOM 686 N N . THR A 1 88 ? 26.891 26.654 -12.769 1.00 42.53 88 THR A N 1
ATOM 687 C CA . THR A 1 88 ? 27.644 27.775 -13.368 1.00 42.53 88 THR A CA 1
ATOM 688 C C . THR A 1 88 ? 27.350 29.143 -12.756 1.00 42.53 88 THR A C 1
ATOM 690 O O . THR A 1 88 ? 28.245 29.980 -12.743 1.00 42.53 88 THR A O 1
ATOM 693 N N . GLU A 1 89 ? 26.155 29.385 -12.207 1.00 44.19 89 GLU A N 1
ATOM 694 C CA . GLU A 1 89 ? 25.777 30.720 -11.692 1.00 44.19 89 GLU A CA 1
ATOM 695 C C . GLU A 1 89 ? 25.819 30.839 -10.160 1.00 44.19 89 GLU A C 1
ATOM 697 O O . GLU A 1 89 ? 25.938 31.938 -9.631 1.00 44.19 89 GLU A O 1
ATOM 702 N N . VAL A 1 90 ? 25.784 29.719 -9.433 1.00 46.16 90 VAL A N 1
ATOM 703 C CA . VAL A 1 90 ? 25.769 29.699 -7.956 1.00 46.16 90 VAL A CA 1
ATOM 704 C C . VAL A 1 90 ? 27.188 29.567 -7.375 1.00 46.16 90 VAL A C 1
ATOM 706 O O . VAL A 1 90 ? 27.382 29.568 -6.168 1.00 46.16 90 VAL A O 1
ATOM 709 N N . ASN A 1 91 ? 28.227 29.478 -8.207 1.00 41.66 91 ASN A N 1
ATOM 710 C CA . ASN A 1 91 ? 29.573 29.137 -7.738 1.00 41.66 91 ASN A CA 1
ATOM 711 C C . ASN A 1 91 ? 30.405 30.289 -7.149 1.00 41.66 91 ASN A C 1
ATOM 713 O O . ASN A 1 91 ? 31.572 30.060 -6.870 1.00 41.66 91 ASN A O 1
ATOM 717 N N . ASN A 1 92 ? 29.839 31.468 -6.869 1.00 47.81 92 ASN A N 1
ATOM 718 C CA . ASN A 1 92 ? 30.541 32.528 -6.130 1.00 47.81 92 ASN A CA 1
ATOM 719 C C . ASN A 1 92 ? 29.573 33.328 -5.227 1.00 47.81 92 ASN A C 1
ATOM 721 O O . ASN A 1 92 ? 29.036 34.346 -5.655 1.00 47.81 92 ASN A O 1
ATOM 725 N N . GLY A 1 93 ? 29.344 32.881 -3.983 1.00 57.84 93 GLY A N 1
ATOM 726 C CA . GLY A 1 93 ? 28.628 33.662 -2.957 1.00 57.84 93 GLY A CA 1
ATOM 727 C C . GLY A 1 93 ? 28.114 32.856 -1.751 1.00 57.84 93 GLY A C 1
ATOM 728 O O . GLY A 1 93 ? 27.919 31.643 -1.842 1.00 57.84 93 GLY A O 1
ATOM 729 N N . ASP A 1 94 ? 27.852 33.538 -0.629 1.00 56.56 94 ASP A N 1
ATOM 730 C CA . ASP A 1 94 ? 27.339 32.960 0.632 1.00 56.56 94 ASP A CA 1
ATOM 731 C C . ASP A 1 94 ? 25.962 32.265 0.485 1.00 56.56 94 ASP A C 1
ATOM 733 O O . ASP A 1 94 ? 25.661 31.300 1.194 1.00 56.56 94 ASP A O 1
ATOM 737 N N . GLU A 1 95 ? 25.143 32.679 -0.493 1.00 59.59 95 GLU A N 1
ATOM 738 C CA . GLU A 1 95 ? 23.843 32.062 -0.821 1.00 59.59 95 GLU A CA 1
ATOM 739 C C . GLU A 1 95 ? 23.965 30.594 -1.268 1.00 59.59 95 GLU A C 1
ATOM 741 O O . GLU A 1 95 ? 23.126 29.759 -0.928 1.00 59.59 95 GLU A O 1
ATOM 746 N N . ALA A 1 96 ? 25.037 30.240 -1.978 1.00 62.22 96 ALA A N 1
ATOM 747 C CA . ALA A 1 96 ? 25.280 28.891 -2.490 1.00 62.22 96 ALA A CA 1
ATOM 748 C C . ALA A 1 96 ? 25.470 27.853 -1.381 1.00 62.22 96 ALA A C 1
ATOM 750 O O . ALA A 1 96 ? 25.002 26.710 -1.462 1.00 62.22 96 ALA A O 1
ATOM 751 N N . VAL A 1 97 ? 26.190 28.265 -0.337 1.00 65.06 97 VAL A N 1
ATOM 752 C CA . VAL A 1 97 ? 26.487 27.450 0.840 1.00 65.06 97 VAL A CA 1
ATOM 753 C C . VAL A 1 97 ? 25.223 27.281 1.675 1.00 65.06 97 VAL A C 1
ATOM 755 O O . VAL A 1 97 ? 24.925 26.169 2.118 1.00 65.06 97 VAL A O 1
ATOM 758 N N . LEU A 1 98 ? 24.438 28.353 1.828 1.00 66.38 98 LEU A N 1
ATOM 759 C CA . LEU A 1 98 ? 23.153 28.317 2.519 1.00 66.38 98 LEU A CA 1
ATOM 760 C C . LEU A 1 98 ? 22.180 27.337 1.842 1.00 66.38 98 LEU A C 1
ATOM 762 O O . LEU A 1 98 ? 21.630 26.470 2.520 1.00 66.38 98 LEU A O 1
ATOM 766 N N . ILE A 1 99 ? 22.036 27.408 0.512 1.00 70.12 99 ILE A N 1
ATOM 767 C CA . ILE A 1 99 ? 21.187 26.494 -0.270 1.00 70.12 99 ILE A CA 1
ATOM 768 C C . ILE A 1 99 ? 21.632 25.045 -0.057 1.00 70.12 99 ILE A C 1
ATOM 770 O O . ILE A 1 99 ? 20.826 24.225 0.374 1.00 70.12 99 ILE A O 1
ATOM 774 N N . LYS A 1 100 ? 22.920 24.720 -0.248 1.00 69.00 100 LYS A N 1
ATOM 775 C CA . LYS A 1 100 ? 23.429 23.346 -0.050 1.00 69.00 100 LYS A CA 1
ATOM 776 C C . LYS A 1 100 ? 23.208 22.822 1.376 1.00 69.00 100 LYS A C 1
ATOM 778 O O . LYS A 1 100 ? 22.952 21.629 1.555 1.00 69.00 100 LYS A O 1
ATOM 783 N N . ASN A 1 101 ? 23.297 23.688 2.386 1.00 65.88 101 ASN A N 1
ATOM 784 C CA . ASN A 1 101 ? 23.041 23.320 3.779 1.00 65.88 101 ASN A CA 1
ATOM 785 C C . ASN A 1 101 ? 21.550 23.061 4.047 1.00 65.88 101 ASN A C 1
ATOM 787 O O . ASN A 1 101 ? 21.218 22.104 4.747 1.00 65.88 101 ASN A O 1
ATOM 791 N N . ILE A 1 102 ? 20.652 23.869 3.475 1.00 68.75 102 ILE A N 1
ATOM 792 C CA . ILE A 1 102 ? 19.195 23.690 3.587 1.00 68.75 102 ILE A CA 1
ATOM 793 C C . ILE A 1 102 ? 18.750 22.428 2.838 1.00 68.75 102 ILE A C 1
ATOM 795 O O . ILE A 1 102 ? 18.010 21.630 3.412 1.00 68.75 102 ILE A O 1
ATOM 799 N N . GLU A 1 103 ? 19.246 22.203 1.616 1.00 72.00 103 GLU A N 1
ATOM 800 C CA . GLU A 1 103 ? 18.953 21.000 0.822 1.00 72.00 103 GLU A CA 1
ATOM 801 C C . GLU A 1 103 ? 19.298 19.724 1.600 1.00 72.00 103 GLU A C 1
ATOM 803 O O . GLU A 1 103 ? 18.465 18.830 1.730 1.00 72.00 103 GLU A O 1
ATOM 808 N N . LYS A 1 104 ? 20.493 19.666 2.210 1.00 68.25 104 LYS A N 1
ATOM 809 C CA . LYS A 1 104 ? 20.909 18.525 3.042 1.00 68.25 104 LYS A CA 1
ATOM 810 C C . LYS A 1 104 ? 20.096 18.372 4.325 1.00 68.25 104 LYS A C 1
ATOM 812 O O . LYS A 1 104 ? 19.855 17.247 4.753 1.00 68.25 104 LYS A O 1
ATOM 817 N N . ARG A 1 105 ? 19.735 19.478 4.982 1.00 66.44 105 ARG A N 1
ATOM 818 C CA . ARG A 1 105 ? 19.061 19.444 6.290 1.00 66.44 105 ARG A CA 1
ATOM 819 C C . ARG A 1 105 ? 17.584 19.069 6.178 1.00 66.44 105 ARG A C 1
ATOM 821 O O . ARG A 1 105 ? 17.071 18.418 7.084 1.00 66.44 105 ARG A O 1
ATOM 828 N N . TYR A 1 106 ? 16.916 19.491 5.106 1.00 61.97 106 TYR A N 1
ATOM 829 C CA . TYR A 1 106 ? 15.468 19.340 4.942 1.00 61.97 106 TYR A CA 1
ATOM 830 C C . TYR A 1 106 ? 15.050 18.410 3.799 1.00 61.97 106 TYR A C 1
ATOM 832 O O . TYR A 1 106 ? 13.849 18.210 3.625 1.00 61.97 106 TYR A O 1
ATOM 840 N N . ASP A 1 107 ? 16.001 17.819 3.067 1.00 66.12 107 ASP A N 1
ATOM 841 C CA . ASP A 1 107 ? 15.739 16.902 1.946 1.00 66.12 107 ASP A CA 1
ATOM 842 C C . ASP A 1 107 ? 14.831 17.547 0.878 1.00 66.12 107 ASP A C 1
ATOM 844 O O . ASP A 1 107 ? 13.794 17.027 0.461 1.00 66.12 107 ASP A O 1
ATOM 848 N N . VAL A 1 108 ? 15.201 18.774 0.506 1.00 72.31 108 VAL A N 1
ATOM 849 C CA . VAL A 1 108 ? 14.519 19.616 -0.486 1.00 72.31 108 VAL A CA 1
ATOM 850 C C . VAL A 1 108 ? 15.508 20.029 -1.566 1.00 72.31 108 VAL A C 1
ATOM 852 O O . VAL A 1 108 ? 16.706 20.073 -1.308 1.00 72.31 108 VAL A O 1
ATOM 855 N N . HIS A 1 109 ? 15.020 20.367 -2.758 1.00 75.75 109 HIS A N 1
ATOM 856 C CA . HIS A 1 109 ? 15.868 20.836 -3.858 1.00 75.75 109 HIS A CA 1
ATOM 857 C C . HIS A 1 109 ? 15.402 22.169 -4.415 1.00 75.75 109 HIS A C 1
ATOM 859 O O . HIS A 1 109 ? 14.225 22.311 -4.736 1.00 75.75 109 HIS A O 1
ATOM 865 N N . PHE A 1 110 ? 16.332 23.107 -4.581 1.00 76.50 110 PHE A N 1
ATOM 866 C CA . PHE A 1 110 ? 16.067 24.434 -5.129 1.00 76.50 110 PHE A CA 1
ATOM 867 C C . PHE A 1 110 ? 16.316 24.446 -6.638 1.00 76.50 110 PHE A C 1
ATOM 869 O O . PHE A 1 110 ? 17.400 24.094 -7.100 1.00 76.50 110 PHE A O 1
ATOM 876 N N . ILE A 1 111 ? 15.315 24.861 -7.414 1.00 82.06 111 ILE A N 1
ATOM 877 C CA . ILE A 1 111 ? 15.368 24.911 -8.877 1.00 82.06 111 ILE A CA 1
ATOM 878 C C . ILE A 1 111 ? 14.808 26.248 -9.354 1.00 82.06 111 ILE A C 1
ATOM 880 O O . ILE A 1 111 ? 13.79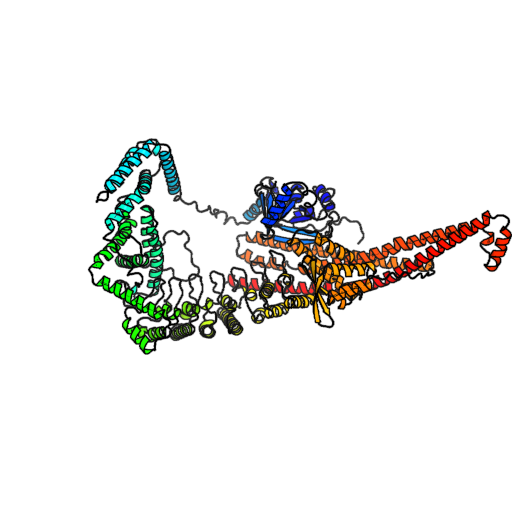8 26.738 -8.847 1.00 82.06 111 ILE A O 1
ATOM 884 N N . LYS A 1 112 ? 15.467 26.841 -10.347 1.00 83.06 112 LYS A N 1
ATOM 885 C CA . LYS A 1 112 ? 15.018 28.082 -10.973 1.00 83.06 112 LYS A CA 1
ATOM 886 C C . LYS A 1 112 ? 14.087 27.773 -12.145 1.00 83.06 112 LYS A C 1
ATOM 888 O O . LYS A 1 112 ? 14.395 26.911 -12.973 1.00 83.06 112 LYS A O 1
ATOM 893 N N . ALA A 1 113 ? 12.965 28.475 -12.227 1.00 85.19 113 ALA A N 1
ATOM 894 C CA . ALA A 1 113 ? 12.110 28.457 -13.408 1.00 85.19 113 ALA A CA 1
ATOM 895 C C . ALA A 1 113 ? 12.644 29.411 -14.496 1.00 85.19 113 ALA A C 1
ATOM 897 O O . ALA A 1 113 ? 13.528 30.237 -14.243 1.00 85.19 113 ALA A O 1
ATOM 898 N N . MET A 1 114 ? 12.133 29.302 -15.727 1.00 84.81 114 MET A N 1
ATOM 899 C CA . MET A 1 114 ? 12.578 30.152 -16.843 1.00 84.81 114 MET A CA 1
ATOM 900 C C . MET A 1 114 ? 12.279 31.639 -16.614 1.00 84.81 114 MET A C 1
ATOM 902 O O . MET A 1 114 ? 13.051 32.490 -17.061 1.00 84.81 114 MET A O 1
ATOM 906 N N . ASP A 1 115 ? 11.226 31.954 -15.859 1.00 82.31 115 ASP A N 1
ATOM 907 C CA . ASP A 1 115 ? 10.876 33.313 -15.420 1.00 82.31 115 ASP A CA 1
ATOM 908 C C . ASP A 1 115 ? 11.784 33.867 -14.301 1.00 82.31 115 ASP A C 1
ATOM 910 O O . ASP A 1 115 ? 11.573 34.984 -13.839 1.00 82.31 115 ASP A O 1
ATOM 914 N N . GLN A 1 116 ? 12.812 33.112 -13.892 1.00 81.25 116 GLN A N 1
ATOM 915 C CA . GLN A 1 116 ? 13.737 33.412 -12.795 1.00 81.25 116 GLN A CA 1
ATOM 916 C C . GLN A 1 116 ? 13.152 33.265 -11.380 1.00 81.25 116 GLN A C 1
ATOM 918 O O . GLN A 1 116 ? 13.886 33.515 -10.420 1.00 81.25 116 GLN A O 1
ATOM 923 N N . SER A 1 117 ? 11.900 32.817 -11.228 1.00 80.62 117 SER A N 1
ATOM 924 C CA . SER A 1 117 ? 11.335 32.464 -9.920 1.00 80.62 117 SER A CA 1
ATOM 925 C C . SER A 1 117 ? 12.035 31.238 -9.341 1.00 80.62 117 SER A C 1
ATOM 927 O O . SER A 1 117 ? 12.482 30.337 -10.065 1.00 80.62 117 SER A O 1
ATOM 929 N N . TRP A 1 118 ? 12.134 31.192 -8.016 1.00 82.38 118 TRP A N 1
ATOM 930 C CA . TRP A 1 118 ? 12.672 30.030 -7.335 1.00 82.38 118 TRP A CA 1
ATOM 931 C C . TRP A 1 118 ? 11.547 29.094 -6.909 1.00 82.38 118 TRP A C 1
ATOM 933 O O . TRP A 1 118 ? 10.543 29.504 -6.322 1.00 82.38 118 TRP A O 1
ATOM 943 N N . LYS A 1 119 ? 11.754 27.808 -7.178 1.00 86.31 119 LYS A N 1
ATOM 944 C CA . LYS A 1 119 ? 10.863 26.728 -6.778 1.00 86.31 119 LYS A CA 1
ATOM 945 C C . LYS A 1 119 ? 11.660 25.721 -5.963 1.00 86.31 119 LYS A C 1
ATOM 947 O O . LYS A 1 119 ? 12.725 25.292 -6.403 1.00 86.31 119 LYS A O 1
ATOM 952 N N . PHE A 1 120 ? 11.177 25.343 -4.781 1.00 85.00 120 PHE A N 1
ATOM 953 C CA . PHE A 1 120 ? 11.781 24.244 -4.028 1.00 85.00 120 PHE A CA 1
ATOM 954 C C . PHE A 1 120 ? 10.866 23.024 -4.026 1.00 85.00 120 PHE A C 1
ATOM 956 O O . PHE A 1 120 ? 9.667 23.122 -3.759 1.00 85.00 120 PHE A O 1
ATOM 963 N N . ILE A 1 121 ? 11.443 21.869 -4.346 1.00 84.38 121 ILE A N 1
ATOM 964 C CA . ILE A 1 121 ? 10.737 20.597 -4.462 1.00 84.38 121 ILE A CA 1
ATOM 965 C C . ILE A 1 121 ? 11.045 19.752 -3.233 1.00 84.38 121 ILE A C 1
ATOM 967 O O . ILE A 1 121 ? 12.202 19.451 -2.943 1.00 84.38 121 ILE A O 1
ATOM 971 N N . ASN A 1 122 ? 9.995 19.343 -2.528 1.00 82.19 122 ASN A N 1
ATOM 972 C CA . ASN A 1 122 ? 10.042 18.324 -1.493 1.00 82.19 122 ASN A CA 1
ATOM 973 C C . ASN A 1 122 ? 9.552 16.998 -2.091 1.00 82.19 122 ASN A C 1
ATOM 975 O O . ASN A 1 122 ? 8.344 16.775 -2.213 1.00 82.19 122 ASN A O 1
ATOM 979 N N . TRP A 1 123 ? 10.485 16.121 -2.471 1.00 76.75 123 TRP A N 1
ATOM 980 C CA . TRP A 1 123 ? 10.170 14.834 -3.104 1.00 76.75 123 TRP A CA 1
ATOM 981 C C . TRP A 1 123 ? 9.417 13.894 -2.168 1.00 76.75 123 TRP A C 1
ATOM 983 O O . TRP A 1 123 ? 8.416 13.301 -2.569 1.00 76.75 123 TRP A O 1
ATOM 993 N N . LYS A 1 124 ? 9.820 13.839 -0.892 1.00 71.94 124 LYS A N 1
ATOM 994 C CA . LYS A 1 124 ? 9.205 12.983 0.131 1.00 71.94 124 LYS A CA 1
ATOM 995 C C . LYS A 1 124 ? 7.714 13.265 0.317 1.00 71.94 124 LYS A C 1
ATOM 997 O O . LYS A 1 124 ? 6.919 12.336 0.453 1.00 71.94 124 LYS A O 1
ATOM 1002 N N . ASN A 1 125 ? 7.335 14.541 0.311 1.00 75.88 125 ASN A N 1
ATOM 1003 C CA . ASN A 1 125 ? 5.945 14.973 0.449 1.00 75.88 125 ASN A CA 1
ATOM 1004 C C . ASN A 1 125 ? 5.247 15.184 -0.905 1.00 75.88 125 ASN A C 1
ATOM 1006 O O . ASN A 1 125 ? 4.036 15.408 -0.924 1.00 75.88 125 ASN A O 1
ATOM 1010 N N . ARG A 1 126 ? 5.990 15.100 -2.021 1.00 81.06 126 ARG A N 1
ATOM 1011 C CA . ARG A 1 126 ? 5.546 15.413 -3.387 1.00 81.06 126 ARG A CA 1
ATOM 1012 C C . ARG A 1 126 ? 4.922 16.807 -3.483 1.00 81.06 126 ARG A C 1
ATOM 1014 O O . ARG A 1 126 ? 3.810 16.946 -3.977 1.00 81.06 126 ARG A O 1
ATOM 1021 N N . VAL A 1 127 ? 5.605 17.835 -2.978 1.00 86.56 127 VAL A N 1
ATOM 1022 C CA . VAL A 1 127 ? 5.116 19.228 -3.001 1.00 86.56 127 VAL A CA 1
ATOM 1023 C C . VAL A 1 127 ? 6.182 20.161 -3.558 1.00 86.56 127 VAL A C 1
ATOM 1025 O O . VAL A 1 127 ? 7.357 20.032 -3.226 1.00 86.56 127 VAL A O 1
ATOM 1028 N N . ILE A 1 128 ? 5.751 21.112 -4.375 1.00 89.19 128 ILE A N 1
ATOM 1029 C CA . ILE A 1 128 ? 6.529 22.212 -4.925 1.00 89.19 128 ILE A CA 1
ATOM 1030 C C . ILE A 1 128 ? 6.029 23.502 -4.289 1.00 89.19 128 ILE A C 1
ATOM 1032 O O . ILE A 1 128 ? 4.822 23.740 -4.211 1.00 89.19 128 ILE A O 1
ATOM 1036 N N . TYR A 1 129 ? 6.963 24.336 -3.865 1.00 87.25 129 TYR A N 1
ATOM 1037 C CA . TYR A 1 129 ? 6.684 25.653 -3.317 1.00 87.25 129 TYR A CA 1
ATOM 1038 C C . TYR A 1 129 ? 7.393 26.715 -4.146 1.00 87.25 129 TYR A C 1
ATOM 1040 O O . TYR A 1 129 ? 8.539 26.514 -4.544 1.00 87.25 129 TYR A O 1
ATOM 1048 N N . GLU A 1 130 ? 6.730 27.843 -4.373 1.00 85.06 130 GLU A N 1
ATOM 1049 C CA . GLU A 1 130 ? 7.272 28.989 -5.107 1.00 85.06 130 GLU A CA 1
ATOM 1050 C C . GLU A 1 130 ? 7.495 30.185 -4.179 1.00 85.06 130 GLU A C 1
ATOM 1052 O O . GLU A 1 130 ? 6.704 30.437 -3.264 1.00 85.06 130 GLU A O 1
ATOM 1057 N N . PHE A 1 131 ? 8.570 30.930 -4.433 1.00 78.75 131 PHE A N 1
ATOM 1058 C CA . PHE A 1 131 ? 8.936 32.144 -3.709 1.00 78.75 131 PHE A CA 1
ATOM 1059 C C . PHE A 1 131 ? 9.668 33.127 -4.634 1.00 78.75 131 PHE A C 1
ATOM 1061 O O . PHE A 1 131 ? 10.285 32.737 -5.629 1.00 78.75 131 PHE A O 1
ATOM 1068 N N . ASN A 1 132 ? 9.594 34.423 -4.313 1.00 68.19 132 ASN A N 1
ATOM 1069 C CA . ASN A 1 132 ? 10.202 35.470 -5.138 1.00 68.19 132 ASN A CA 1
ATOM 1070 C C . ASN A 1 132 ? 11.726 35.548 -4.908 1.00 68.19 132 ASN A C 1
ATOM 1072 O O . ASN A 1 132 ? 12.488 35.613 -5.873 1.00 68.19 132 ASN A O 1
ATOM 1076 N N . LYS A 1 133 ? 12.179 35.515 -3.645 1.00 65.88 133 LYS A N 1
ATOM 1077 C CA . LYS A 1 133 ? 13.598 35.465 -3.248 1.00 65.88 133 LYS A CA 1
ATOM 1078 C C . LYS A 1 133 ? 13.830 34.499 -2.086 1.00 65.88 133 LYS A C 1
ATOM 1080 O O . LYS A 1 133 ? 12.915 34.202 -1.320 1.00 65.88 133 LYS A O 1
ATOM 1085 N N . LEU A 1 134 ? 15.057 33.985 -1.964 1.00 57.72 134 LEU A N 1
ATOM 1086 C CA . LEU A 1 134 ? 15.434 33.063 -0.890 1.00 57.72 134 LEU A CA 1
ATOM 1087 C C . LEU A 1 134 ? 15.191 33.736 0.480 1.00 57.72 134 LEU A C 1
ATOM 1089 O O . LEU A 1 134 ? 15.809 34.751 0.780 1.00 57.72 134 LEU A O 1
ATOM 1093 N N . GLY A 1 135 ? 14.281 33.185 1.292 1.00 59.03 135 GLY A N 1
ATOM 1094 C CA . GLY A 1 135 ? 13.893 33.742 2.600 1.00 59.03 135 GLY A CA 1
ATOM 1095 C C . GLY A 1 135 ? 12.528 34.447 2.647 1.00 59.03 135 GLY A C 1
ATOM 1096 O O . GLY A 1 135 ? 12.057 34.747 3.744 1.00 59.03 135 GLY A O 1
ATOM 1097 N N . ASP A 1 136 ? 11.869 34.661 1.503 1.00 64.62 136 ASP A N 1
ATOM 1098 C CA . ASP A 1 136 ? 10.497 35.182 1.453 1.00 64.62 136 ASP A CA 1
ATOM 1099 C C . ASP A 1 136 ? 9.459 34.152 1.941 1.00 64.62 136 ASP A C 1
ATOM 1101 O O . ASP A 1 136 ? 9.702 32.941 1.971 1.00 64.62 136 ASP A O 1
ATOM 1105 N N . GLN A 1 137 ? 8.262 34.637 2.294 1.00 71.56 137 GLN A N 1
ATOM 1106 C CA . GLN A 1 137 ? 7.117 33.769 2.576 1.00 71.56 137 GLN A CA 1
ATOM 1107 C C . GLN A 1 137 ? 6.736 32.937 1.342 1.00 71.56 137 GLN A C 1
ATOM 1109 O O . GLN A 1 137 ? 6.847 33.389 0.201 1.00 71.56 137 GLN A O 1
ATOM 1114 N N . ILE A 1 138 ? 6.262 31.712 1.592 1.00 76.81 138 ILE A N 1
ATOM 1115 C CA . ILE A 1 138 ? 5.746 30.812 0.555 1.00 76.81 138 ILE A CA 1
ATOM 1116 C C . ILE A 1 138 ? 4.601 31.515 -0.172 1.00 76.81 138 ILE A C 1
ATOM 1118 O O . ILE A 1 138 ? 3.609 31.885 0.453 1.00 76.81 138 ILE A O 1
ATOM 1122 N N . LYS A 1 139 ? 4.745 31.656 -1.488 1.00 77.81 139 LYS A N 1
ATOM 1123 C CA . LYS A 1 139 ? 3.763 32.316 -2.344 1.00 77.81 139 LYS A CA 1
ATOM 1124 C C . LYS A 1 139 ? 2.700 31.333 -2.813 1.00 77.81 139 LYS A C 1
ATOM 1126 O O . LYS A 1 139 ? 1.530 31.497 -2.500 1.00 77.81 139 LYS A O 1
ATOM 1131 N N . ASN A 1 140 ? 3.144 30.276 -3.491 1.00 82.94 140 ASN A N 1
ATOM 1132 C CA . ASN A 1 140 ? 2.286 29.250 -4.075 1.00 82.94 140 ASN A CA 1
ATOM 1133 C C . ASN A 1 140 ? 2.759 27.852 -3.673 1.00 82.94 140 ASN A C 1
ATOM 1135 O O . ASN A 1 140 ? 3.945 27.630 -3.401 1.00 82.94 140 ASN A O 1
ATOM 1139 N N . ARG A 1 141 ? 1.825 26.897 -3.649 1.00 89.00 141 ARG A N 1
ATOM 1140 C CA . ARG A 1 141 ? 2.070 25.494 -3.304 1.00 89.00 141 ARG A CA 1
ATOM 1141 C C . ARG A 1 141 ? 1.309 24.591 -4.266 1.00 89.00 141 ARG A C 1
ATOM 1143 O O . ARG A 1 141 ? 0.089 24.635 -4.274 1.00 89.00 141 ARG A O 1
ATOM 1150 N N . ALA A 1 142 ? 2.014 23.682 -4.929 1.00 89.88 142 ALA A N 1
ATOM 1151 C CA . ALA A 1 142 ? 1.409 22.647 -5.764 1.00 89.88 142 ALA A CA 1
ATOM 1152 C C . ALA A 1 142 ? 1.920 21.256 -5.365 1.00 89.88 142 ALA A C 1
ATOM 1154 O O . ALA A 1 142 ? 3.085 21.080 -5.011 1.00 89.88 142 ALA A O 1
ATOM 1155 N N . LYS A 1 143 ? 1.068 20.239 -5.399 1.00 89.62 143 LYS A N 1
ATOM 1156 C CA . LYS A 1 143 ? 1.414 18.832 -5.191 1.00 89.62 143 LYS A CA 1
ATOM 1157 C C . LYS A 1 143 ? 1.755 18.172 -6.524 1.00 89.62 143 LYS A C 1
ATOM 1159 O O . LYS A 1 143 ? 1.070 18.372 -7.517 1.00 89.62 143 LYS A O 1
ATOM 1164 N N . ILE A 1 144 ? 2.771 17.317 -6.525 1.00 87.81 144 ILE A N 1
ATOM 1165 C CA . ILE A 1 144 ? 3.158 16.504 -7.678 1.00 87.81 144 ILE A CA 1
ATOM 1166 C C . ILE A 1 144 ? 2.225 15.294 -7.765 1.00 87.81 144 ILE A C 1
ATOM 1168 O O . ILE A 1 144 ? 2.156 14.472 -6.844 1.00 87.81 144 ILE A O 1
ATOM 1172 N N . LEU A 1 145 ? 1.529 15.175 -8.891 1.00 85.19 145 LEU A N 1
ATOM 1173 C CA . LEU A 1 145 ? 0.610 14.085 -9.197 1.00 85.19 145 LEU A CA 1
ATOM 1174 C C . LEU A 1 145 ? 1.344 12.921 -9.863 1.00 85.19 145 LEU A C 1
ATOM 1176 O O . LEU A 1 145 ? 1.311 11.797 -9.354 1.00 85.19 145 LEU A O 1
ATOM 1180 N N . ASP A 1 146 ? 2.079 13.196 -10.940 1.00 82.38 146 ASP A N 1
ATOM 1181 C CA . ASP A 1 146 ? 2.760 12.188 -11.757 1.00 82.38 146 ASP A CA 1
ATOM 1182 C C . ASP A 1 146 ? 3.953 12.787 -12.519 1.00 82.38 146 ASP A C 1
ATOM 1184 O O . ASP A 1 146 ? 4.052 14.006 -12.654 1.00 82.38 146 ASP A O 1
ATOM 1188 N N . ILE A 1 147 ? 4.878 11.945 -12.983 1.00 84.12 147 ILE A N 1
ATOM 1189 C CA . ILE A 1 147 ? 6.046 12.356 -13.774 1.00 84.12 147 ILE A CA 1
ATOM 1190 C C . ILE A 1 147 ? 6.250 11.360 -14.912 1.00 84.12 147 ILE A C 1
ATOM 1192 O O . ILE A 1 147 ? 6.355 10.158 -14.678 1.00 84.12 147 ILE A O 1
ATOM 1196 N N . GLU A 1 148 ? 6.377 11.860 -16.136 1.00 82.69 148 GLU A N 1
ATOM 1197 C CA . GLU A 1 148 ? 6.659 11.032 -17.308 1.00 82.69 148 GLU A CA 1
ATOM 1198 C C . GLU A 1 148 ? 7.658 11.700 -18.251 1.00 82.69 148 GLU A C 1
ATOM 1200 O O . GLU A 1 148 ? 7.746 12.926 -18.292 1.00 82.69 148 GLU A O 1
ATOM 1205 N N . SER A 1 149 ? 8.355 10.906 -19.066 1.00 82.50 149 SER A N 1
ATOM 1206 C CA . SER A 1 149 ? 9.081 11.429 -20.222 1.00 82.50 149 SER A CA 1
ATOM 1207 C C . SER A 1 149 ? 8.355 11.104 -21.528 1.00 82.50 149 SER A C 1
ATOM 1209 O O . SER A 1 149 ? 7.737 10.040 -21.699 1.00 82.50 149 SER A O 1
ATOM 1211 N N . ILE A 1 150 ? 8.448 12.035 -22.475 1.00 82.12 150 ILE A N 1
ATOM 1212 C CA . ILE A 1 150 ? 7.950 11.881 -23.843 1.00 82.12 150 ILE A CA 1
ATOM 1213 C C . ILE A 1 150 ? 9.042 12.238 -24.862 1.00 82.12 150 ILE A C 1
ATOM 1215 O O . ILE A 1 150 ? 9.854 13.122 -24.590 1.00 82.12 150 ILE A O 1
ATOM 1219 N N . PRO A 1 151 ? 9.091 11.588 -26.038 1.00 81.75 151 PRO A N 1
ATOM 1220 C CA . PRO A 1 151 ? 9.983 12.000 -27.121 1.00 81.75 151 PRO A CA 1
ATOM 1221 C C . PRO A 1 151 ? 9.664 13.416 -27.602 1.00 81.75 151 PRO A C 1
ATOM 1223 O O . PRO A 1 151 ? 8.494 13.796 -27.664 1.00 81.75 151 PRO A O 1
ATOM 1226 N N . ILE A 1 152 ? 10.686 14.178 -27.997 1.00 83.75 152 ILE A N 1
ATOM 1227 C CA . ILE A 1 152 ? 10.477 15.443 -28.711 1.00 83.75 152 ILE A CA 1
ATOM 1228 C C . ILE A 1 152 ? 9.882 15.135 -30.089 1.00 83.75 152 ILE A C 1
ATOM 1230 O O . ILE A 1 152 ? 10.410 14.314 -30.837 1.00 83.75 152 ILE A O 1
ATOM 1234 N N . PHE A 1 153 ? 8.786 15.813 -30.429 1.00 82.88 153 PHE A N 1
ATOM 1235 C CA . PHE A 1 153 ? 8.067 15.634 -31.697 1.00 82.88 153 PHE A CA 1
ATOM 1236 C C . PHE A 1 153 ? 7.917 16.923 -32.512 1.00 82.88 153 PHE A C 1
ATOM 1238 O O . PHE A 1 153 ? 7.230 16.937 -33.533 1.00 82.88 153 PHE A O 1
ATOM 1245 N N . ASN A 1 154 ? 8.571 17.998 -32.073 1.00 83.00 154 ASN A N 1
ATOM 1246 C CA . ASN A 1 154 ? 8.656 19.264 -32.788 1.00 83.00 154 ASN A CA 1
ATOM 1247 C C . ASN A 1 154 ? 10.110 19.571 -33.180 1.00 83.00 154 ASN A C 1
ATOM 1249 O O . ASN A 1 154 ? 11.046 18.914 -32.733 1.00 83.00 154 ASN A O 1
ATOM 1253 N N . ASN A 1 155 ? 10.292 20.579 -34.033 1.00 80.31 155 ASN A N 1
ATOM 1254 C CA . ASN A 1 155 ? 11.598 20.890 -34.625 1.00 80.31 155 ASN A CA 1
ATOM 1255 C C . ASN A 1 155 ? 12.365 22.002 -33.888 1.00 80.31 155 ASN A C 1
ATOM 1257 O O . ASN A 1 155 ? 13.508 22.289 -34.242 1.00 80.31 155 ASN A O 1
ATOM 1261 N N . TYR A 1 156 ? 11.734 22.677 -32.922 1.00 84.44 156 TYR A N 1
ATOM 1262 C CA . TYR A 1 156 ? 12.299 23.856 -32.255 1.00 84.44 156 TYR A CA 1
ATOM 1263 C C . TYR A 1 156 ? 12.844 23.564 -30.852 1.00 84.44 156 TYR A C 1
ATOM 1265 O O . TYR A 1 156 ? 13.664 24.334 -30.355 1.00 84.44 156 TYR A O 1
ATOM 1273 N N . MET A 1 157 ? 12.427 22.465 -30.220 1.00 83.81 157 MET A N 1
ATOM 1274 C CA . MET A 1 157 ? 12.986 21.998 -28.951 1.00 83.81 157 MET A CA 1
ATOM 1275 C C . MET A 1 157 ? 14.185 21.082 -29.206 1.00 83.81 157 MET A C 1
ATOM 1277 O O . MET A 1 157 ? 14.180 20.280 -30.139 1.00 83.81 157 MET A O 1
ATOM 1281 N N . LYS A 1 158 ? 15.214 21.190 -28.363 1.00 78.31 158 LYS A N 1
ATOM 1282 C CA . LYS A 1 158 ? 16.355 20.267 -28.338 1.00 78.31 158 LYS A CA 1
ATOM 1283 C C . LYS A 1 158 ? 16.676 19.913 -26.891 1.00 78.31 158 LYS A C 1
ATOM 1285 O O . LYS A 1 158 ? 16.588 20.777 -26.026 1.00 78.31 158 LYS A O 1
ATOM 1290 N N . THR A 1 159 ? 17.016 18.653 -26.648 1.00 72.69 159 THR A N 1
ATOM 1291 C CA . THR A 1 159 ? 17.562 18.153 -25.377 1.00 72.69 159 THR A CA 1
ATOM 1292 C C . THR A 1 159 ? 18.620 17.095 -25.679 1.00 72.69 159 THR A C 1
ATOM 1294 O O . THR A 1 159 ? 18.629 16.535 -26.779 1.00 72.69 159 THR A O 1
ATOM 1297 N N . THR A 1 160 ? 19.507 16.808 -24.721 1.00 67.25 160 THR A N 1
ATOM 1298 C CA . THR A 1 160 ? 20.578 15.804 -24.894 1.00 67.25 160 THR A CA 1
ATOM 1299 C C . THR A 1 160 ? 20.033 14.419 -25.228 1.00 67.25 160 THR A C 1
ATOM 1301 O O . THR A 1 160 ? 20.577 13.737 -26.088 1.00 67.25 160 THR A O 1
ATOM 1304 N N . ASP A 1 161 ? 18.920 14.049 -24.596 1.00 66.38 161 ASP A N 1
ATOM 1305 C CA . ASP A 1 161 ? 18.358 12.695 -24.647 1.00 66.38 161 ASP A CA 1
ATOM 1306 C C . ASP A 1 161 ? 17.161 12.617 -25.628 1.00 66.38 161 ASP A C 1
ATOM 1308 O O . ASP A 1 161 ? 16.395 11.655 -25.615 1.00 66.38 161 ASP A O 1
ATOM 1312 N N . ASN A 1 162 ? 16.931 13.669 -26.432 1.00 75.81 162 ASN A N 1
ATOM 1313 C CA . ASN A 1 162 ? 15.789 13.837 -27.348 1.00 75.81 162 ASN A CA 1
ATOM 1314 C C . ASN A 1 162 ? 14.398 13.566 -26.717 1.00 75.81 162 ASN A C 1
ATOM 1316 O O . ASN A 1 162 ? 13.441 13.157 -27.384 1.00 75.81 162 ASN A O 1
ATOM 1320 N N . THR A 1 163 ? 14.279 13.794 -25.410 1.00 80.88 163 THR A N 1
ATOM 1321 C CA . THR A 1 163 ? 13.059 13.609 -24.615 1.00 80.88 163 THR A CA 1
ATOM 1322 C C . THR A 1 163 ? 12.777 14.841 -23.759 1.00 80.88 163 THR A C 1
ATOM 1324 O O . THR A 1 163 ? 13.677 15.627 -23.454 1.00 80.88 163 THR A O 1
ATOM 1327 N N . ILE A 1 164 ? 11.510 15.022 -23.388 1.00 85.50 164 ILE A N 1
ATOM 1328 C CA . ILE A 1 164 ? 11.019 16.062 -22.482 1.00 85.50 164 ILE A CA 1
ATOM 1329 C C . ILE A 1 164 ? 10.439 15.370 -21.256 1.00 85.50 164 ILE A C 1
ATOM 1331 O O . ILE A 1 164 ? 9.589 14.488 -21.393 1.00 85.50 164 ILE A O 1
ATOM 1335 N N . THR A 1 165 ? 10.858 15.794 -20.065 1.00 86.00 165 THR A N 1
ATOM 1336 C CA . THR A 1 165 ? 10.232 15.362 -18.813 1.00 86.00 165 THR A CA 1
ATOM 1337 C C . THR A 1 165 ? 9.077 16.291 -18.454 1.00 86.00 165 THR A C 1
ATOM 1339 O O . THR A 1 165 ? 9.233 17.511 -18.373 1.00 86.00 165 THR A O 1
ATOM 1342 N N . ILE A 1 166 ? 7.916 15.693 -18.215 1.00 89.62 166 ILE A N 1
ATOM 1343 C CA . ILE A 1 166 ? 6.681 16.344 -17.797 1.00 89.62 166 ILE A CA 1
ATOM 1344 C C . ILE A 1 166 ? 6.393 15.956 -16.348 1.00 89.62 166 ILE A C 1
ATOM 1346 O O . ILE A 1 166 ? 6.402 14.777 -15.999 1.00 89.62 166 ILE A O 1
ATOM 1350 N N . MET A 1 167 ? 6.100 16.947 -15.513 1.00 90.38 167 MET A N 1
ATOM 1351 C CA . MET A 1 167 ? 5.651 16.775 -14.136 1.00 90.38 167 MET A CA 1
ATOM 1352 C C . MET A 1 167 ? 4.241 17.340 -13.997 1.00 90.38 167 MET A C 1
ATOM 1354 O O . MET A 1 167 ? 4.031 18.547 -14.088 1.00 90.38 167 MET A O 1
ATOM 1358 N N . TYR A 1 168 ? 3.278 16.462 -13.750 1.00 90.38 168 TYR A N 1
ATOM 1359 C CA . TYR A 1 168 ? 1.895 16.842 -13.505 1.00 90.38 168 TYR A CA 1
ATOM 1360 C C . TYR A 1 168 ? 1.735 17.353 -12.078 1.00 90.38 168 TYR A C 1
ATOM 1362 O O . TYR A 1 168 ? 2.196 16.708 -11.130 1.00 90.38 168 TYR A O 1
ATOM 1370 N N . ILE A 1 169 ? 1.064 18.489 -11.924 1.00 92.94 169 ILE A N 1
ATOM 1371 C CA . ILE A 1 169 ? 0.804 19.141 -10.638 1.00 92.94 169 ILE A CA 1
ATOM 1372 C C . ILE A 1 169 ? -0.699 19.344 -10.424 1.00 92.94 169 ILE A C 1
ATOM 1374 O O . ILE A 1 169 ? -1.466 19.272 -11.380 1.00 92.94 169 ILE A O 1
ATOM 1378 N N . ASP A 1 170 ? -1.129 19.535 -9.175 1.00 90.94 170 ASP A N 1
ATOM 1379 C CA . ASP A 1 170 ? -2.548 19.701 -8.816 1.00 90.94 170 ASP A CA 1
ATOM 1380 C C . ASP A 1 170 ? -3.072 21.142 -8.909 1.00 90.94 170 ASP A C 1
ATOM 1382 O O . ASP A 1 170 ? -4.282 21.337 -8.835 1.00 90.94 170 ASP A O 1
ATOM 1386 N N . ASP A 1 171 ? -2.191 22.125 -9.097 1.00 88.62 171 ASP A N 1
ATOM 1387 C CA . ASP A 1 171 ? -2.530 23.551 -9.100 1.00 88.62 171 ASP A CA 1
ATOM 1388 C C . ASP A 1 171 ? -1.644 24.346 -10.080 1.00 88.62 171 ASP A C 1
ATOM 1390 O O . ASP A 1 171 ? -0.727 23.795 -10.689 1.00 88.62 171 ASP A O 1
ATOM 1394 N N . VAL A 1 172 ? -1.916 25.639 -10.247 1.00 88.81 172 VAL A N 1
ATOM 1395 C CA . VAL A 1 172 ? -1.196 26.564 -11.138 1.00 88.81 172 VAL A CA 1
ATOM 1396 C C . VAL A 1 172 ? -0.326 27.534 -10.342 1.00 88.81 172 VAL A C 1
ATOM 1398 O O . VAL A 1 172 ? -0.699 27.996 -9.267 1.00 88.81 172 VAL A O 1
ATOM 1401 N N . PHE A 1 173 ? 0.825 27.910 -10.900 1.00 86.00 173 PHE A N 1
ATOM 1402 C CA . PHE A 1 173 ? 1.649 28.992 -10.358 1.00 86.00 173 PHE A CA 1
ATOM 1403 C C . PHE A 1 173 ? 1.200 30.347 -10.926 1.00 86.00 173 PHE A C 1
ATOM 1405 O O . PHE A 1 173 ? 1.630 30.760 -12.003 1.00 86.00 173 PHE A O 1
ATOM 1412 N N . LEU A 1 174 ? 0.304 31.021 -10.200 1.00 82.56 174 LEU A N 1
ATOM 1413 C CA . LEU A 1 174 ? -0.233 32.352 -10.505 1.00 82.56 174 LEU A CA 1
ATOM 1414 C C . LEU A 1 174 ? -0.344 33.175 -9.206 1.00 82.56 174 LEU A C 1
ATOM 1416 O O . LEU A 1 174 ? -0.391 32.605 -8.123 1.00 82.56 174 LEU A O 1
ATOM 1420 N N . ASN A 1 175 ? -0.363 34.508 -9.285 1.00 71.19 175 ASN A N 1
ATOM 1421 C CA . ASN A 1 175 ? -0.483 35.367 -8.096 1.00 71.19 175 ASN A CA 1
ATOM 1422 C C . ASN A 1 175 ? -1.936 35.602 -7.654 1.00 71.19 175 ASN A C 1
ATOM 1424 O O . ASN A 1 175 ? -2.153 35.932 -6.492 1.00 71.19 175 ASN A O 1
ATOM 1428 N N . GLY A 1 176 ? -2.895 35.462 -8.572 1.00 67.12 176 GLY A N 1
ATOM 1429 C CA . GLY A 1 176 ? -4.292 35.805 -8.338 1.00 67.12 176 GLY A CA 1
ATOM 1430 C C . GLY A 1 176 ? -5.153 34.645 -7.844 1.00 67.12 176 GLY A C 1
ATOM 1431 O O . GLY A 1 176 ? -4.731 33.490 -7.774 1.00 67.12 176 GLY A O 1
ATOM 1432 N N . THR A 1 177 ? -6.393 34.966 -7.474 1.00 77.12 177 THR A N 1
ATOM 1433 C CA . THR A 1 177 ? -7.374 33.975 -7.009 1.00 77.12 177 THR A CA 1
ATOM 1434 C C . THR A 1 177 ? -8.165 33.406 -8.181 1.00 77.12 177 THR A C 1
ATOM 1436 O O . THR A 1 177 ? -8.618 34.146 -9.048 1.00 77.12 177 THR A O 1
ATOM 1439 N N . LEU A 1 178 ? -8.361 32.087 -8.197 1.00 83.56 178 LEU A N 1
ATOM 1440 C CA . LEU A 1 178 ? -9.052 31.408 -9.293 1.00 83.56 178 LEU A CA 1
ATOM 1441 C C . LEU A 1 178 ? -10.581 31.465 -9.137 1.00 83.56 178 LEU A C 1
ATOM 1443 O O . LEU A 1 178 ? -11.125 31.235 -8.050 1.00 83.56 178 LEU A O 1
ATOM 1447 N N . GLU A 1 179 ? -11.286 31.718 -10.238 1.00 81.75 179 GLU A N 1
ATOM 1448 C CA . GLU A 1 179 ? -12.742 31.617 -10.354 1.00 81.75 179 GLU A CA 1
ATOM 1449 C C . GLU A 1 179 ? -13.134 30.522 -11.344 1.00 81.75 179 GLU A C 1
ATOM 1451 O O . GLU A 1 179 ? -12.545 30.403 -12.410 1.00 81.75 179 GLU A O 1
ATOM 1456 N N . CYS A 1 180 ? -14.117 29.695 -10.979 1.00 79.88 180 CYS A N 1
ATOM 1457 C CA . CYS A 1 180 ? -14.605 28.619 -11.839 1.00 79.88 180 CYS A CA 1
ATOM 1458 C C . CYS A 1 180 ? -15.729 29.137 -12.743 1.00 79.88 180 CYS A C 1
ATOM 1460 O O . CYS A 1 180 ? -16.807 29.474 -12.244 1.00 79.88 180 CYS A O 1
ATOM 1462 N N . ASN A 1 181 ? -15.507 29.112 -14.055 1.00 74.19 181 ASN A N 1
ATOM 1463 C CA . ASN A 1 181 ? -16.448 29.594 -15.067 1.00 74.19 181 ASN A CA 1
ATOM 1464 C C . ASN A 1 181 ? -17.648 28.637 -15.251 1.00 74.19 181 ASN A C 1
ATOM 1466 O O . ASN A 1 181 ? -18.717 29.061 -15.667 1.00 74.19 181 ASN A O 1
ATOM 1470 N N . LEU A 1 182 ? -17.533 27.356 -14.866 1.00 66.25 182 LEU A N 1
ATOM 1471 C CA . LEU A 1 182 ? -18.613 26.356 -14.991 1.00 66.25 182 LEU A CA 1
ATOM 1472 C C . LEU A 1 182 ? -19.817 26.599 -14.062 1.00 66.25 182 LEU A C 1
ATOM 1474 O O . LEU A 1 182 ? -20.889 26.030 -14.283 1.00 66.25 182 LEU A O 1
ATOM 1478 N N . ARG A 1 183 ? -19.670 27.404 -12.997 1.00 59.41 183 ARG A N 1
ATOM 1479 C CA . ARG A 1 183 ? -20.762 27.636 -12.033 1.00 59.41 183 ARG A CA 1
ATOM 1480 C C . ARG A 1 183 ? -21.971 28.317 -12.675 1.00 59.41 183 ARG A C 1
ATOM 1482 O O . ARG A 1 183 ? -23.091 27.918 -12.370 1.00 59.41 183 ARG A O 1
ATOM 1489 N N . SER A 1 184 ? -21.760 29.275 -13.579 1.00 54.97 184 SER A N 1
ATOM 1490 C CA . SER A 1 184 ? -22.850 29.973 -14.275 1.00 54.97 184 SER A CA 1
ATOM 1491 C C . SER A 1 184 ? -23.668 29.038 -15.171 1.00 54.97 184 SER A C 1
ATOM 1493 O O . SER A 1 184 ? -24.894 29.129 -15.188 1.00 54.97 184 SER A O 1
ATOM 1495 N N . ASP A 1 185 ? -23.011 28.092 -15.845 1.00 54.16 185 ASP A N 1
ATOM 1496 C CA . ASP A 1 185 ? -23.649 27.176 -16.800 1.00 54.16 185 ASP A CA 1
ATOM 1497 C C . ASP A 1 185 ? -24.350 25.995 -16.113 1.00 54.16 185 ASP A C 1
ATOM 1499 O O . ASP A 1 185 ? -25.436 25.572 -16.517 1.00 54.16 185 ASP A O 1
ATOM 1503 N N . ILE A 1 186 ? -23.781 25.483 -15.016 1.00 56.91 186 ILE A N 1
ATOM 1504 C CA . ILE A 1 186 ? -24.412 24.434 -14.199 1.00 56.91 186 ILE A CA 1
ATOM 1505 C C . ILE A 1 186 ? -25.637 24.981 -13.452 1.00 56.91 186 ILE A C 1
ATOM 1507 O O . ILE A 1 186 ? -26.632 24.265 -13.303 1.00 56.91 186 ILE A O 1
ATOM 1511 N N . ASP A 1 187 ? -25.605 26.242 -13.009 1.00 54.97 187 ASP A N 1
ATOM 1512 C CA . ASP A 1 187 ? -26.758 26.890 -12.374 1.00 54.97 187 ASP A CA 1
ATOM 1513 C C . ASP A 1 187 ? -27.927 27.119 -13.355 1.00 54.97 187 ASP A C 1
ATOM 1515 O O . ASP A 1 187 ? -29.085 27.080 -12.932 1.00 54.97 187 ASP A O 1
ATOM 1519 N N . LEU A 1 188 ? -27.660 27.249 -14.663 1.00 53.28 188 LEU A N 1
ATOM 1520 C CA . LEU A 1 188 ? -28.682 27.300 -15.723 1.00 53.28 188 LEU A CA 1
ATOM 1521 C C . LEU A 1 188 ? -29.376 25.944 -15.966 1.00 53.28 188 LEU A C 1
ATOM 1523 O O . LEU A 1 188 ? -30.547 25.916 -16.345 1.00 53.28 188 LEU A O 1
ATOM 1527 N N . LEU A 1 189 ? -28.688 24.823 -15.714 1.00 49.31 189 LEU A N 1
ATOM 1528 C CA . LEU A 1 189 ? -29.214 23.455 -15.867 1.00 49.31 189 LEU A CA 1
ATOM 1529 C C . LEU A 1 189 ? -30.002 22.951 -14.642 1.00 49.31 189 LEU A C 1
ATOM 1531 O O . LEU A 1 189 ? -30.605 21.874 -14.684 1.00 49.31 189 LEU A O 1
ATOM 1535 N N . ARG A 1 190 ? -30.024 23.707 -13.536 1.00 49.69 190 ARG A N 1
ATOM 1536 C CA . ARG A 1 190 ? -30.853 23.405 -12.358 1.00 49.69 190 ARG A CA 1
ATOM 1537 C C . ARG A 1 190 ? -32.303 23.825 -12.628 1.00 49.69 190 ARG A C 1
ATOM 1539 O O . ARG A 1 190 ? -32.574 24.961 -13.007 1.00 49.69 190 ARG A O 1
ATOM 1546 N N . SER A 1 191 ? -33.260 22.914 -12.426 1.00 41.84 191 SER A N 1
ATOM 1547 C CA . SER A 1 191 ? -34.684 23.189 -12.666 1.00 41.84 191 SER A CA 1
ATOM 1548 C C . SER A 1 191 ? -35.196 24.379 -11.827 1.00 41.84 191 SER A C 1
ATOM 1550 O O . SER A 1 191 ? -34.758 24.558 -10.686 1.00 41.84 191 SER A O 1
ATOM 1552 N N . PRO A 1 192 ? -36.184 25.161 -12.319 1.00 43.50 192 PRO A N 1
ATOM 1553 C CA . PRO A 1 192 ? -36.748 26.304 -11.588 1.00 43.50 192 PRO A CA 1
ATOM 1554 C C . PRO A 1 192 ? -37.308 25.933 -10.207 1.00 43.50 192 PRO A C 1
ATOM 1556 O O . PRO A 1 192 ? -37.282 26.753 -9.293 1.00 43.50 192 PRO A O 1
ATOM 1559 N N . SER A 1 193 ? -37.752 24.681 -10.035 1.00 39.19 193 SER A N 1
ATOM 1560 C CA . SER A 1 193 ? -38.266 24.125 -8.775 1.00 39.19 193 SER A CA 1
ATOM 1561 C C . SER A 1 193 ? -37.223 23.994 -7.660 1.00 39.19 193 SER A C 1
ATOM 1563 O O . SER A 1 193 ? -37.585 23.681 -6.531 1.00 39.19 193 SER A O 1
ATOM 1565 N N . MET A 1 194 ? -35.941 24.230 -7.954 1.00 41.09 194 MET A N 1
ATOM 1566 C CA . MET A 1 194 ? -34.857 24.218 -6.968 1.00 41.09 194 MET A CA 1
ATOM 1567 C C . MET A 1 194 ? -34.209 25.595 -6.765 1.00 41.09 194 MET A C 1
ATOM 1569 O O . MET A 1 194 ? -33.223 25.697 -6.038 1.00 41.09 194 MET A O 1
ATOM 1573 N N . ARG A 1 195 ? -34.783 26.675 -7.327 1.00 39.28 195 ARG A N 1
ATOM 1574 C CA . ARG A 1 195 ? -34.379 28.063 -7.007 1.00 39.28 195 ARG A CA 1
ATOM 1575 C C . ARG A 1 195 ? -34.738 28.481 -5.571 1.00 39.28 195 ARG A C 1
ATOM 1577 O O . ARG A 1 195 ? -34.341 29.556 -5.137 1.00 39.28 195 ARG A O 1
ATOM 1584 N N . SER A 1 196 ? -35.449 27.633 -4.824 1.00 34.84 196 SER A N 1
ATOM 1585 C CA . SER A 1 196 ? -35.867 27.848 -3.433 1.00 34.84 196 SER A CA 1
ATOM 1586 C C . SER A 1 196 ? -35.208 26.889 -2.436 1.00 34.84 196 SER A C 1
ATOM 1588 O O . SER A 1 196 ? -35.812 26.532 -1.427 1.00 34.84 196 SER A O 1
ATOM 1590 N N . ILE A 1 197 ? -33.961 26.483 -2.670 1.00 30.36 197 ILE A N 1
ATOM 1591 C CA . ILE A 1 197 ? -33.112 26.035 -1.564 1.00 30.36 197 ILE A CA 1
ATOM 1592 C C . ILE A 1 197 ? -32.184 27.205 -1.258 1.00 30.36 197 ILE A C 1
ATOM 1594 O O . ILE A 1 197 ? -31.254 27.448 -2.032 1.00 30.36 197 ILE A O 1
ATOM 1598 N N . PRO A 1 198 ? -32.417 27.961 -0.166 1.00 29.59 198 PRO A N 1
ATOM 1599 C CA . PRO A 1 198 ? -31.396 28.848 0.348 1.00 29.59 198 PRO A CA 1
ATOM 1600 C C . PRO A 1 198 ? -30.154 27.988 0.518 1.00 29.59 198 PRO A C 1
ATOM 1602 O O . PRO A 1 198 ? -30.197 26.962 1.204 1.00 29.59 198 PRO A O 1
ATOM 1605 N N . THR A 1 199 ? -29.059 28.396 -0.122 1.00 27.78 199 THR A N 1
ATOM 1606 C CA . THR A 1 199 ? -27.729 27.999 0.317 1.00 27.78 199 THR A CA 1
ATOM 1607 C C . THR A 1 199 ? -27.765 28.000 1.831 1.00 27.78 199 THR A C 1
ATOM 1609 O O . THR A 1 199 ? -28.211 28.979 2.437 1.00 27.78 199 THR A O 1
ATOM 1612 N N . ALA A 1 200 ? -27.409 26.867 2.434 1.00 27.17 200 ALA A N 1
ATOM 1613 C CA . ALA A 1 200 ? -27.222 26.792 3.861 1.00 27.17 200 ALA A CA 1
ATOM 1614 C C . ALA A 1 200 ? -26.222 27.897 4.209 1.00 27.17 200 ALA A C 1
ATOM 1616 O O . ALA A 1 200 ? -25.005 27.725 4.114 1.00 27.17 200 ALA A O 1
ATOM 1617 N N . LYS A 1 201 ? -26.751 29.065 4.598 1.00 26.39 201 LYS A N 1
ATOM 1618 C CA . LYS A 1 201 ? -26.122 29.916 5.581 1.00 26.39 201 LYS A CA 1
ATOM 1619 C C . LYS A 1 201 ? -25.729 28.906 6.637 1.00 26.39 201 LYS A C 1
ATOM 1621 O O . LYS A 1 201 ? -26.608 28.256 7.211 1.00 26.39 201 LYS A O 1
ATOM 1626 N N . ARG A 1 202 ? -24.412 28.715 6.806 1.00 23.55 202 ARG A N 1
ATOM 1627 C CA . ARG A 1 202 ? -23.838 28.199 8.053 1.00 23.55 202 ARG A CA 1
ATOM 1628 C C . ARG A 1 202 ? -24.805 28.617 9.143 1.00 23.55 202 ARG A C 1
ATOM 1630 O O . ARG A 1 202 ? -25.089 29.821 9.137 1.00 23.55 202 ARG A O 1
ATOM 1637 N N . PRO A 1 203 ? -25.354 27.690 9.950 1.00 22.31 203 PRO A N 1
ATOM 1638 C CA . PRO A 1 203 ? -26.357 28.047 10.934 1.00 22.31 203 PRO A CA 1
ATOM 1639 C C . PRO A 1 203 ? -25.842 29.306 11.603 1.00 22.31 203 PRO A C 1
ATOM 1641 O O . PRO A 1 203 ? -24.754 29.304 12.188 1.00 22.31 203 PRO A O 1
ATOM 1644 N N . SER A 1 204 ? -26.532 30.420 11.344 1.00 24.55 204 SER A N 1
ATOM 1645 C CA . SER A 1 204 ? -26.308 31.633 12.091 1.00 24.55 204 SER A CA 1
ATOM 1646 C C . SER A 1 204 ? -26.569 31.154 13.494 1.00 24.55 204 SER A C 1
ATOM 1648 O O . SER A 1 204 ? -27.699 30.780 13.804 1.00 24.55 204 SER A O 1
ATOM 1650 N N . LEU A 1 205 ? -25.486 30.997 14.251 1.00 27.53 205 LEU A N 1
ATOM 1651 C CA . LEU A 1 205 ? -25.502 30.797 15.679 1.00 27.53 205 LEU A CA 1
ATOM 1652 C C . LEU A 1 205 ? -26.430 31.886 16.195 1.00 27.53 205 LEU A C 1
ATOM 1654 O O . LEU A 1 205 ? -26.024 33.039 16.304 1.00 27.53 205 LEU A O 1
ATOM 1658 N N . ILE A 1 206 ? -27.698 31.537 16.391 1.00 27.44 206 ILE A N 1
ATOM 1659 C CA . ILE A 1 206 ? -28.665 32.399 17.038 1.00 27.44 206 ILE A CA 1
ATOM 1660 C C . ILE A 1 206 ? -28.141 32.504 18.468 1.00 27.44 206 ILE A C 1
ATOM 1662 O O . ILE A 1 206 ? -28.225 31.569 19.257 1.00 27.44 206 ILE A O 1
ATOM 1666 N N . ASN A 1 207 ? -27.426 33.605 18.696 1.00 31.73 207 ASN A N 1
ATOM 1667 C CA . ASN A 1 207 ? -27.218 34.332 19.940 1.00 31.73 207 ASN A CA 1
ATOM 1668 C C . ASN A 1 207 ? -27.232 33.515 21.244 1.00 31.73 207 ASN A C 1
ATOM 1670 O O . ASN A 1 207 ? -28.023 33.779 22.140 1.00 31.73 207 ASN A O 1
ATOM 1674 N N . LYS A 1 208 ? -26.279 32.588 21.394 1.00 33.78 208 LYS A N 1
ATOM 1675 C CA . LYS A 1 208 ? -25.683 32.273 22.711 1.00 33.78 208 LYS A CA 1
ATOM 1676 C C . LYS A 1 208 ? -24.202 32.658 22.824 1.00 33.78 208 LYS A C 1
ATOM 1678 O O . LYS A 1 208 ? -23.652 32.629 23.912 1.00 33.78 208 LYS A O 1
ATOM 1683 N N . LYS A 1 209 ? -23.550 33.048 21.718 1.00 36.97 209 LYS A N 1
ATOM 1684 C CA . LYS A 1 209 ? -22.136 33.478 21.710 1.00 36.97 209 LYS A CA 1
ATOM 1685 C C . LYS A 1 209 ? -21.922 34.980 21.933 1.00 36.97 209 LYS A C 1
ATOM 1687 O O . LYS A 1 209 ? -20.779 35.379 22.124 1.00 36.97 209 LYS A O 1
ATOM 1692 N N . SER A 1 210 ? -22.971 35.807 21.903 1.00 44.91 210 SER A N 1
ATOM 1693 C CA . SER A 1 210 ? -22.833 37.247 22.162 1.00 44.91 210 SER A CA 1
ATOM 1694 C C . SER A 1 210 ? -22.517 37.530 23.633 1.00 44.91 210 SER A C 1
ATOM 1696 O O . SER A 1 210 ? -21.632 38.328 23.908 1.00 44.91 210 SER A O 1
ATOM 1698 N N . THR A 1 211 ? -23.127 36.795 24.568 1.00 47.97 211 THR A N 1
ATOM 1699 C CA . THR A 1 211 ? -22.972 37.021 26.015 1.00 47.97 211 THR A CA 1
ATOM 1700 C C . THR A 1 211 ? -21.604 36.598 26.563 1.00 47.97 211 THR A C 1
ATOM 1702 O O . THR A 1 211 ? -21.002 37.349 27.319 1.00 47.97 211 THR A O 1
ATOM 1705 N N . ASP A 1 212 ? -21.046 35.453 26.147 1.00 51.69 212 ASP A N 1
ATOM 1706 C CA . ASP A 1 212 ? -19.722 35.007 26.632 1.00 51.69 212 ASP A CA 1
ATOM 1707 C C . ASP A 1 212 ? -18.564 35.847 26.060 1.00 51.69 212 ASP A C 1
ATOM 1709 O O . ASP A 1 212 ? -17.570 36.100 26.745 1.00 51.69 212 ASP A O 1
ATOM 1713 N N . TYR A 1 213 ? -18.689 36.315 24.811 1.00 56.69 213 TYR A N 1
ATOM 1714 C CA . TYR A 1 213 ? -17.704 37.209 24.194 1.00 56.69 213 TYR A CA 1
ATOM 1715 C C . TYR A 1 213 ? -17.742 38.610 24.825 1.00 56.69 213 TYR A C 1
ATOM 1717 O O . TYR A 1 213 ? -16.690 39.197 25.089 1.00 56.69 213 TYR A O 1
ATOM 1725 N N . GLU A 1 214 ? -18.937 39.127 25.128 1.00 58.50 214 GLU A N 1
ATOM 1726 C CA . GLU A 1 214 ? -19.115 40.397 25.843 1.00 58.50 214 GLU A CA 1
ATOM 1727 C C . GLU A 1 214 ? -18.650 40.319 27.305 1.00 58.50 214 GLU A C 1
ATOM 1729 O O . GLU A 1 214 ? -17.958 41.233 27.756 1.00 58.50 214 GLU A O 1
ATOM 1734 N N . ASN A 1 215 ? -18.901 39.214 28.018 1.00 61.31 215 ASN A N 1
ATOM 1735 C CA . ASN A 1 215 ? -18.408 39.003 29.386 1.00 61.31 215 ASN A CA 1
ATOM 1736 C C . ASN A 1 215 ? -16.879 38.851 29.440 1.00 61.31 215 ASN A C 1
ATOM 1738 O O . ASN A 1 215 ? -16.226 39.446 30.296 1.00 61.31 215 ASN A O 1
ATOM 1742 N N . SER A 1 216 ? -16.265 38.136 28.486 1.00 66.00 216 SER A N 1
ATOM 1743 C CA . SER A 1 216 ? -14.799 38.032 28.399 1.00 66.00 216 SER A CA 1
ATOM 1744 C C . SER A 1 216 ? -14.136 39.377 28.088 1.00 66.00 216 SER A C 1
ATOM 1746 O O . SER A 1 216 ? -13.064 39.670 28.624 1.00 66.00 216 SER A O 1
ATOM 1748 N N . LYS A 1 217 ? -14.758 40.205 27.239 1.00 74.81 217 LYS A N 1
ATOM 1749 C CA . LYS A 1 217 ? -14.289 41.564 26.941 1.00 74.81 217 LYS A CA 1
ATOM 1750 C C . LYS A 1 217 ? -14.471 42.491 28.146 1.00 74.81 217 LYS A C 1
ATOM 1752 O O . LYS A 1 217 ? -13.577 43.284 28.435 1.00 74.81 217 LYS A O 1
ATOM 1757 N N . SER A 1 218 ? -15.576 42.355 28.874 1.00 76.06 218 SER A N 1
ATOM 1758 C CA . SER A 1 218 ? -15.868 43.107 30.100 1.00 76.06 218 SER A CA 1
ATOM 1759 C C . SER A 1 218 ? -14.869 42.776 31.215 1.00 76.06 218 SER A C 1
ATOM 1761 O O . SER A 1 218 ? -14.319 43.691 31.823 1.00 76.06 218 SER A O 1
ATOM 1763 N N . LYS A 1 219 ? -14.508 41.496 31.388 1.00 76.75 219 LYS A N 1
ATOM 1764 C CA . LYS A 1 219 ? -13.480 41.039 32.340 1.00 76.75 219 LYS A CA 1
ATOM 1765 C C . LYS A 1 219 ? -12.072 41.544 32.006 1.00 76.75 219 LYS A C 1
ATOM 1767 O O . LYS A 1 219 ? -11.394 42.086 32.870 1.00 76.75 219 LYS A O 1
ATOM 1772 N N . ALA A 1 220 ? -11.648 41.455 30.743 1.00 77.81 220 ALA A N 1
ATOM 1773 C CA . ALA A 1 220 ? -10.354 42.004 30.316 1.00 77.81 220 ALA A CA 1
ATOM 1774 C C . ALA A 1 220 ? -10.283 43.533 30.500 1.00 77.81 220 ALA A C 1
ATOM 1776 O O . ALA A 1 220 ? -9.236 44.079 30.853 1.00 77.81 220 ALA A O 1
ATOM 1777 N N . THR A 1 221 ? -11.410 44.219 30.282 1.00 80.00 221 THR A N 1
ATOM 1778 C CA . THR A 1 221 ? -11.539 45.664 30.510 1.00 80.00 221 THR A CA 1
ATOM 1779 C C . THR A 1 221 ? -11.425 45.985 32.001 1.00 80.00 221 THR A C 1
ATOM 1781 O O . THR A 1 221 ? -10.623 46.841 32.369 1.00 80.00 221 THR A O 1
ATOM 1784 N N . PHE A 1 222 ? -12.133 45.246 32.860 1.00 84.00 222 PHE A N 1
ATOM 1785 C CA . PHE A 1 222 ? -12.055 45.348 34.320 1.00 84.00 222 PHE A CA 1
ATOM 1786 C C . PHE A 1 222 ? -10.618 45.172 34.840 1.00 84.00 222 PHE A C 1
ATOM 1788 O O . PHE A 1 222 ? -10.094 46.056 35.519 1.00 84.00 222 PHE A O 1
ATOM 1795 N N . ASP A 1 223 ? -9.931 44.103 34.426 1.00 79.62 223 ASP A N 1
ATOM 1796 C CA . ASP A 1 223 ? -8.539 43.840 34.810 1.00 79.62 223 ASP A CA 1
ATOM 1797 C C . ASP A 1 223 ? -7.587 44.947 34.326 1.00 79.62 223 ASP A C 1
ATOM 1799 O O . ASP A 1 223 ? -6.651 45.333 35.032 1.00 79.62 223 ASP A O 1
ATOM 1803 N N . SER A 1 224 ? -7.816 45.494 33.124 1.00 79.75 224 SER A N 1
ATOM 1804 C CA . SER A 1 224 ? -7.020 46.612 32.600 1.00 79.75 224 SER A CA 1
ATOM 1805 C C . SER A 1 224 ? -7.207 47.892 33.420 1.00 79.75 224 SER A C 1
ATOM 1807 O O . SER A 1 224 ? -6.225 48.579 33.708 1.00 79.75 224 SER A O 1
ATOM 1809 N N . ILE A 1 225 ? -8.437 48.176 33.866 1.00 80.12 225 ILE A N 1
ATOM 1810 C CA . ILE A 1 225 ? -8.751 49.335 34.706 1.00 80.12 225 ILE A CA 1
ATOM 1811 C C . ILE A 1 225 ? -8.070 49.190 36.070 1.00 80.12 225 ILE A C 1
ATOM 1813 O O . ILE A 1 225 ? -7.445 50.144 36.531 1.00 80.12 225 ILE A O 1
ATOM 1817 N N . LEU A 1 226 ? -8.109 48.003 36.684 1.00 81.75 226 LEU A N 1
ATOM 1818 C CA . LEU A 1 226 ? -7.462 47.753 37.977 1.00 81.75 226 LEU A CA 1
ATOM 1819 C C . LEU A 1 226 ? -5.931 47.837 37.918 1.00 81.75 226 LEU A C 1
ATOM 1821 O O . LEU A 1 226 ? -5.308 48.300 38.872 1.00 81.75 226 LEU A O 1
ATOM 1825 N N . ARG A 1 227 ? -5.309 47.455 36.795 1.00 77.94 227 ARG A N 1
ATOM 1826 C CA . ARG A 1 227 ? -3.854 47.607 36.601 1.00 77.94 227 ARG A CA 1
ATOM 1827 C C . ARG A 1 227 ? -3.422 49.066 36.468 1.00 77.94 227 ARG A C 1
ATOM 1829 O O . ARG A 1 227 ? -2.326 49.417 36.900 1.00 77.94 227 ARG A O 1
ATOM 1836 N N . VAL A 1 228 ? -4.252 49.902 35.844 1.00 79.38 228 VAL A N 1
ATOM 1837 C CA . VAL A 1 228 ? -3.945 51.321 35.602 1.00 79.38 228 VAL A CA 1
ATOM 1838 C C . VAL A 1 228 ? -4.311 52.181 36.815 1.00 79.38 228 VAL A C 1
ATOM 1840 O O . VAL A 1 228 ? -3.565 53.093 37.175 1.00 79.38 228 VAL A O 1
ATOM 1843 N N . ASN A 1 229 ? -5.430 51.886 37.479 1.00 80.44 229 ASN A N 1
ATOM 1844 C CA . ASN A 1 229 ? -5.934 52.672 38.597 1.00 80.44 229 ASN A CA 1
ATOM 1845 C C . ASN A 1 229 ? -5.509 52.085 39.954 1.00 80.44 229 ASN A C 1
ATOM 1847 O O . ASN A 1 229 ? -6.177 51.232 40.542 1.00 80.44 229 ASN A O 1
ATOM 1851 N N . LYS A 1 230 ? -4.405 52.620 40.491 1.00 77.69 230 LYS A N 1
ATOM 1852 C CA . LYS A 1 230 ? -3.849 52.221 41.796 1.00 77.69 230 LYS A CA 1
ATOM 1853 C C . LYS A 1 230 ? -4.810 52.425 42.973 1.00 77.69 230 LYS A C 1
ATOM 1855 O O . LYS A 1 230 ? -4.662 51.730 43.974 1.00 77.69 230 LYS A O 1
ATOM 1860 N N . HIS A 1 231 ? -5.773 53.346 42.877 1.00 82.44 231 HIS A N 1
ATOM 1861 C CA . HIS A 1 231 ? -6.728 53.594 43.960 1.00 82.44 231 HIS A CA 1
ATOM 1862 C C . HIS A 1 231 ? -7.625 52.373 44.202 1.00 82.44 231 HIS A C 1
ATOM 1864 O O . HIS A 1 231 ? -7.703 51.883 45.326 1.00 82.44 231 HIS A O 1
ATOM 1870 N N . TRP A 1 232 ? -8.220 51.830 43.134 1.00 82.56 232 TRP A N 1
ATOM 1871 C CA . TRP A 1 232 ? -9.091 50.655 43.208 1.00 82.56 232 TRP A CA 1
ATOM 1872 C C . TRP A 1 232 ? -8.325 49.384 43.591 1.00 82.56 232 TRP A C 1
ATOM 1874 O O . TRP A 1 232 ? -8.792 48.617 44.429 1.00 82.56 232 TRP A O 1
ATOM 1884 N N . SER A 1 233 ? -7.107 49.195 43.068 1.00 80.94 233 SER A N 1
ATOM 1885 C CA . SER A 1 233 ? -6.246 48.074 43.475 1.00 80.94 233 SER A CA 1
ATOM 1886 C C . SER A 1 233 ? -5.861 48.139 44.962 1.00 80.94 233 SER A C 1
ATOM 1888 O O . SER A 1 233 ? -5.914 47.119 45.646 1.00 80.94 233 SER A O 1
ATOM 1890 N N . SER A 1 234 ? -5.543 49.329 45.491 1.00 82.00 234 SER A N 1
ATOM 1891 C CA . SER A 1 234 ? -5.235 49.499 46.917 1.00 82.00 234 SER A CA 1
ATOM 1892 C C . SER A 1 234 ? -6.448 49.260 47.817 1.00 82.00 234 SER A C 1
ATOM 1894 O O . SER A 1 234 ? -6.264 48.768 48.927 1.00 82.00 234 SER A O 1
ATOM 1896 N N . LYS A 1 235 ? -7.665 49.600 47.370 1.00 84.06 235 LYS A N 1
ATOM 1897 C CA . LYS A 1 235 ? -8.902 49.295 48.105 1.00 84.06 235 LYS A CA 1
ATOM 1898 C C . LYS A 1 235 ? -9.145 47.789 48.185 1.00 84.06 235 LYS A C 1
ATOM 1900 O O . LYS A 1 235 ? -9.292 47.271 49.288 1.00 84.06 235 LYS A O 1
ATOM 1905 N N . PHE A 1 236 ? -9.094 47.073 47.055 1.00 86.69 236 PHE A N 1
ATOM 1906 C CA . PHE A 1 236 ? -9.214 45.608 47.054 1.00 86.69 236 PHE A CA 1
ATOM 1907 C C . PHE A 1 236 ? -8.193 44.955 47.998 1.00 86.69 236 PHE A C 1
ATOM 1909 O O . PHE A 1 236 ? -8.567 44.103 48.798 1.00 86.69 236 PHE A O 1
ATOM 1916 N N . GLU A 1 237 ? -6.934 45.403 47.988 1.00 86.19 237 GLU A N 1
ATOM 1917 C CA . GLU A 1 237 ? -5.902 44.861 48.882 1.00 86.19 237 GLU A CA 1
ATOM 1918 C C . GLU A 1 237 ? -6.180 45.153 50.370 1.00 86.19 237 GLU A C 1
ATOM 1920 O O . GLU A 1 237 ? -5.944 44.288 51.210 1.00 86.19 237 GLU A O 1
ATOM 1925 N N . GLN A 1 238 ? -6.737 46.320 50.721 1.00 86.00 238 GLN A N 1
ATOM 1926 C CA . GLN A 1 238 ? -7.167 46.608 52.100 1.00 86.00 238 GLN A CA 1
ATOM 1927 C C . GLN A 1 238 ? -8.274 45.649 52.560 1.00 86.00 238 GLN A C 1
ATOM 1929 O O . GLN A 1 238 ? -8.196 45.099 53.662 1.00 86.00 238 GLN A O 1
ATOM 1934 N N . HIS A 1 239 ? -9.274 45.402 51.709 1.00 86.81 239 HIS A N 1
ATOM 1935 C CA . HIS A 1 239 ? -10.334 44.431 51.987 1.00 86.81 239 HIS A CA 1
ATOM 1936 C C . HIS A 1 239 ? -9.787 42.997 52.083 1.00 86.81 239 HIS A C 1
ATOM 1938 O O . HIS A 1 239 ? -10.147 42.270 53.010 1.00 86.81 239 HIS A O 1
ATOM 1944 N N . PHE A 1 240 ? -8.856 42.598 51.208 1.00 89.25 240 PHE A N 1
ATOM 1945 C CA . PHE A 1 240 ? -8.209 41.282 51.265 1.00 89.25 240 PHE A CA 1
ATOM 1946 C C . PHE A 1 240 ? -7.345 41.105 52.518 1.00 89.25 240 PHE A C 1
ATOM 1948 O O . PHE A 1 240 ? -7.374 40.042 53.133 1.00 89.25 240 PHE A O 1
ATOM 1955 N N . GLN A 1 241 ? -6.621 42.135 52.962 1.00 82.88 241 GLN A N 1
ATOM 1956 C CA . GLN A 1 241 ? -5.872 42.093 54.222 1.00 82.88 241 GLN A CA 1
ATOM 1957 C C . GLN A 1 241 ? -6.800 41.984 55.431 1.00 82.88 241 GLN A C 1
ATOM 1959 O O . GLN A 1 241 ? -6.547 41.171 56.319 1.00 82.88 241 GLN A O 1
ATOM 1964 N N . LYS A 1 242 ? -7.909 42.735 55.444 1.00 82.56 242 LYS A N 1
ATOM 1965 C CA . LYS A 1 242 ? -8.946 42.621 56.479 1.00 82.56 242 LYS A CA 1
ATOM 1966 C C . LYS A 1 242 ? -9.521 41.202 56.530 1.00 82.56 242 LYS A C 1
ATOM 1968 O O . LYS A 1 242 ? -9.638 40.636 57.615 1.00 82.56 242 LYS A O 1
ATOM 1973 N N . PHE A 1 243 ? -9.799 40.608 55.368 1.00 85.44 243 PHE A N 1
ATOM 1974 C CA . PHE A 1 243 ? -10.243 39.220 55.262 1.00 85.44 243 PHE A CA 1
ATOM 1975 C C . PHE A 1 243 ? -9.192 38.239 55.805 1.00 85.44 243 PHE A C 1
ATOM 1977 O O . PHE A 1 243 ? -9.516 37.413 56.651 1.00 85.44 243 PHE A O 1
ATOM 1984 N N . ARG A 1 244 ? -7.919 38.366 55.406 1.00 83.94 244 ARG A N 1
ATOM 1985 C CA . ARG A 1 244 ? -6.815 37.494 55.860 1.00 83.94 244 ARG A CA 1
ATOM 1986 C C . ARG A 1 244 ? -6.539 37.583 57.366 1.00 83.94 244 ARG A C 1
ATOM 1988 O O . ARG A 1 244 ? -6.139 36.590 57.965 1.00 83.94 244 ARG A O 1
ATOM 1995 N N . ILE A 1 245 ? -6.744 38.748 57.987 1.00 80.81 245 ILE A N 1
ATOM 1996 C CA . ILE A 1 245 ? -6.611 38.919 59.444 1.00 80.81 245 ILE A CA 1
ATOM 1997 C C . ILE A 1 245 ? -7.725 38.163 60.174 1.00 80.81 245 ILE A C 1
ATOM 1999 O O . ILE A 1 245 ? -7.446 37.443 61.132 1.00 80.81 245 ILE A O 1
ATOM 2003 N N . LEU A 1 246 ? -8.969 38.306 59.707 1.00 74.00 246 LEU A N 1
ATOM 2004 C CA . LEU A 1 246 ? -10.136 37.635 60.286 1.00 74.00 246 LEU A CA 1
ATOM 2005 C C . LEU A 1 246 ? -10.115 36.122 60.034 1.00 74.00 246 LEU A C 1
ATOM 2007 O O . LEU A 1 246 ? -10.481 35.360 60.918 1.00 74.00 246 LEU A O 1
ATOM 2011 N N . ALA A 1 247 ? -9.585 35.677 58.894 1.00 66.19 247 ALA A N 1
ATOM 2012 C CA . ALA A 1 247 ? -9.435 34.261 58.552 1.00 66.19 247 ALA A CA 1
ATOM 2013 C C . ALA A 1 247 ? -8.498 33.472 59.498 1.00 66.19 247 ALA A C 1
ATOM 2015 O O . ALA A 1 247 ? -8.449 32.246 59.429 1.00 66.19 247 ALA A O 1
ATOM 2016 N N . ASN A 1 248 ? -7.752 34.144 60.386 1.00 65.19 248 ASN A N 1
ATOM 2017 C CA . ASN A 1 248 ? -6.951 33.486 61.427 1.00 65.19 248 ASN A CA 1
ATOM 2018 C C . ASN A 1 248 ? -7.750 33.140 62.700 1.00 65.19 248 ASN A C 1
ATOM 2020 O O . ASN A 1 248 ? -7.191 32.504 63.597 1.00 65.19 248 ASN A O 1
ATOM 2024 N N . GLN A 1 249 ? -9.016 33.559 62.792 1.00 70.38 249 GLN A N 1
ATOM 2025 C CA . GLN A 1 249 ? -9.941 33.230 63.884 1.00 70.38 249 GLN A CA 1
ATOM 2026 C C . GLN A 1 249 ? -10.636 31.872 63.639 1.00 70.38 249 GLN A C 1
ATOM 2028 O O . GLN A 1 249 ? -10.425 31.243 62.603 1.00 70.38 249 GLN A O 1
ATOM 2033 N N . ASP A 1 250 ? -11.417 31.388 64.612 1.00 61.94 250 ASP A N 1
ATOM 2034 C CA . ASP A 1 250 ? -12.014 30.040 64.580 1.00 61.94 250 ASP A CA 1
ATOM 2035 C C . ASP A 1 250 ? -13.316 29.928 63.752 1.00 61.94 250 ASP A C 1
ATOM 2037 O O . ASP A 1 250 ? -13.769 28.810 63.520 1.00 61.94 250 ASP A O 1
ATOM 2041 N N . ASP A 1 251 ? -13.871 31.038 63.242 1.00 71.12 251 ASP A N 1
ATOM 2042 C CA . ASP A 1 251 ? -15.117 31.082 62.451 1.00 71.12 251 ASP A CA 1
ATOM 2043 C C . ASP A 1 251 ? -14.874 31.427 60.968 1.00 71.12 251 ASP A C 1
ATOM 2045 O O . ASP A 1 251 ? -13.954 32.177 60.637 1.00 71.12 251 ASP A O 1
ATOM 2049 N N . LEU A 1 252 ? -15.714 30.911 60.052 1.00 75.62 252 LEU A N 1
ATOM 2050 C CA . LEU A 1 252 ? -15.657 31.292 58.631 1.00 75.62 252 LEU A CA 1
ATOM 2051 C C . LEU A 1 252 ? -16.231 32.713 58.439 1.00 75.62 252 LEU A C 1
ATOM 2053 O O . LEU A 1 252 ? -17.427 32.904 58.663 1.00 75.62 252 LEU A O 1
ATOM 2057 N N . PRO A 1 253 ? -15.462 33.699 57.934 1.00 79.38 253 PRO A N 1
ATOM 2058 C CA . PRO A 1 253 ? -15.940 35.062 57.706 1.00 79.38 253 PRO A CA 1
ATOM 2059 C C . PRO A 1 253 ? -16.746 35.167 56.392 1.00 79.38 253 PRO A C 1
ATOM 2061 O O . PRO A 1 253 ? -16.395 35.929 55.489 1.00 79.38 253 PRO A O 1
ATOM 2064 N N . ILE A 1 254 ? -17.822 34.380 56.277 1.00 80.88 254 ILE A N 1
ATOM 2065 C CA . ILE A 1 254 ? -18.705 34.302 55.096 1.00 80.88 254 ILE A CA 1
ATOM 2066 C C . ILE A 1 254 ? -19.335 35.668 54.814 1.00 80.88 254 ILE A C 1
ATOM 2068 O O . ILE A 1 254 ? -19.241 36.183 53.700 1.00 80.88 254 ILE A O 1
ATOM 2072 N N . ASP A 1 255 ? -19.886 36.300 55.852 1.00 80.19 255 ASP A N 1
ATOM 2073 C CA . ASP A 1 255 ? -20.504 37.623 55.746 1.00 80.19 255 ASP A CA 1
ATOM 2074 C C . ASP A 1 255 ? -19.496 38.668 55.261 1.00 80.19 255 ASP A C 1
ATOM 2076 O O . ASP A 1 255 ? -19.826 39.533 54.460 1.00 80.19 255 ASP A O 1
ATOM 2080 N N . VAL A 1 256 ? -18.230 38.565 55.682 1.00 83.19 256 VAL A N 1
ATOM 2081 C CA . VAL A 1 256 ? -17.168 39.485 55.250 1.00 83.19 256 VAL A CA 1
ATOM 2082 C C . VAL A 1 256 ? -16.851 39.295 53.769 1.00 83.19 256 VAL A C 1
ATOM 2084 O O . VAL A 1 256 ? -16.661 40.284 53.070 1.00 83.19 256 VAL A O 1
ATOM 2087 N N . PHE A 1 257 ? -16.813 38.055 53.273 1.00 86.44 257 PHE A N 1
ATOM 2088 C CA . PHE A 1 257 ? -16.593 37.773 51.853 1.00 86.44 257 PHE A CA 1
ATOM 2089 C C . PHE A 1 257 ? -17.682 38.410 50.977 1.00 86.44 257 PHE A C 1
ATOM 2091 O O . PHE A 1 257 ? -17.360 39.130 50.032 1.00 86.44 257 PHE A O 1
ATOM 2098 N N . HIS A 1 258 ? -18.958 38.207 51.322 1.00 85.12 258 HIS A N 1
ATOM 2099 C CA . HIS A 1 258 ? -20.075 38.804 50.583 1.00 85.12 258 HIS A CA 1
ATOM 2100 C C . HIS A 1 258 ? -20.143 40.324 50.748 1.00 85.12 258 HIS A C 1
ATOM 2102 O O . HIS A 1 258 ? -20.340 41.023 49.757 1.00 85.12 258 HIS A O 1
ATOM 2108 N N . ASN A 1 259 ? -19.881 40.851 51.948 1.00 85.81 259 ASN A N 1
ATOM 2109 C CA . ASN A 1 259 ? -19.839 42.295 52.184 1.00 85.81 259 ASN A CA 1
ATOM 2110 C C . ASN A 1 259 ? -18.757 42.979 51.340 1.00 85.81 259 ASN A C 1
ATOM 2112 O O . ASN A 1 259 ? -19.020 44.043 50.800 1.00 85.81 259 ASN A O 1
ATOM 2116 N N . ILE A 1 260 ? -17.578 42.367 51.149 1.00 86.50 260 ILE A N 1
ATOM 2117 C CA . ILE A 1 260 ? -16.543 42.916 50.252 1.00 86.50 260 ILE A CA 1
ATOM 2118 C C . ILE A 1 260 ? -17.073 43.039 48.817 1.00 86.50 260 ILE A C 1
ATOM 2120 O O . ILE A 1 260 ? -16.779 44.019 48.139 1.00 86.50 260 ILE A O 1
ATOM 2124 N N . ILE A 1 261 ? -17.841 42.059 48.338 1.00 87.25 261 ILE A N 1
ATOM 2125 C CA . ILE A 1 261 ? -18.388 42.073 46.976 1.00 87.25 261 ILE A CA 1
ATOM 2126 C C . ILE A 1 261 ? -19.442 43.174 46.827 1.00 87.25 261 ILE A C 1
ATOM 2128 O O . ILE A 1 261 ? -19.380 43.921 45.852 1.00 87.25 261 ILE A O 1
ATOM 2132 N N . GLU A 1 262 ? -20.365 43.299 47.783 1.00 86.44 262 GLU A N 1
ATOM 2133 C CA . GLU A 1 262 ? -21.427 44.315 47.746 1.00 86.44 262 GLU A CA 1
ATOM 2134 C C . GLU A 1 262 ? -20.874 45.737 47.957 1.00 86.44 262 GLU A C 1
ATOM 2136 O O . GLU A 1 262 ? -21.177 46.623 47.163 1.00 86.44 262 GLU A O 1
ATOM 2141 N N . GLU A 1 263 ? -19.980 45.952 48.934 1.00 85.38 263 GLU A N 1
ATOM 2142 C CA . GLU A 1 263 ? -19.325 47.251 49.174 1.00 85.38 263 GLU A CA 1
ATOM 2143 C C . GLU A 1 263 ? -18.548 47.719 47.932 1.00 85.38 263 GLU A C 1
ATOM 2145 O O . GLU A 1 263 ? -18.680 48.864 47.495 1.00 85.38 263 GLU A O 1
ATOM 2150 N N . MET A 1 264 ? -17.772 46.822 47.310 1.00 85.31 264 MET A N 1
ATOM 2151 C CA . MET A 1 264 ? -17.030 47.155 46.092 1.00 85.31 264 MET A CA 1
ATOM 2152 C C . MET A 1 264 ? -17.961 47.369 44.897 1.00 85.31 264 MET A C 1
ATOM 2154 O O . MET A 1 264 ? -17.708 48.254 44.082 1.00 85.31 264 MET A O 1
ATOM 2158 N N . HIS A 1 265 ? -19.041 46.597 44.778 1.00 87.00 265 HIS A N 1
ATOM 2159 C CA . HIS A 1 265 ? -20.028 46.782 43.719 1.00 87.00 265 HIS A CA 1
ATOM 2160 C C . HIS A 1 265 ? -20.721 48.148 43.823 1.00 87.00 265 HIS A C 1
ATOM 2162 O O . HIS A 1 265 ? -20.720 48.894 42.843 1.00 87.00 265 HIS A O 1
ATOM 2168 N N . ASP A 1 266 ? -21.238 48.517 44.995 1.00 84.88 266 ASP A N 1
ATOM 2169 C CA . ASP A 1 266 ? -21.965 49.776 45.207 1.00 84.88 266 ASP A CA 1
ATOM 2170 C C . ASP A 1 266 ? -21.088 51.009 44.935 1.00 84.88 266 ASP A C 1
ATOM 2172 O O . ASP A 1 266 ? -21.521 51.981 44.297 1.00 84.88 266 ASP A O 1
ATOM 2176 N N . GLU A 1 267 ? -19.818 50.951 45.345 1.00 82.62 267 GLU A N 1
ATOM 2177 C CA . GLU A 1 267 ? -18.853 52.012 45.070 1.00 82.62 267 GLU A CA 1
ATOM 2178 C C . GLU A 1 267 ? -18.458 52.084 43.583 1.00 82.62 267 GLU A C 1
ATOM 2180 O O . GLU A 1 267 ? -18.352 53.180 43.024 1.00 82.62 267 GLU A O 1
ATOM 2185 N N . MET A 1 268 ? -18.251 50.942 42.918 1.00 83.44 268 MET A N 1
ATOM 2186 C CA . MET A 1 268 ? -17.787 50.892 41.524 1.00 83.44 268 MET A CA 1
ATOM 2187 C C . MET A 1 268 ? -18.903 51.170 40.507 1.00 83.44 268 MET A C 1
ATOM 2189 O O . MET A 1 268 ? -18.621 51.740 39.454 1.00 83.44 268 MET A O 1
ATOM 2193 N N . VAL A 1 269 ? -20.165 50.843 40.813 1.00 83.88 269 VAL A N 1
ATOM 2194 C CA . VAL A 1 269 ? -21.335 51.178 39.971 1.00 83.88 269 VAL A CA 1
ATOM 2195 C C . VAL A 1 269 ? -21.512 52.692 39.829 1.00 83.88 269 VAL A C 1
ATOM 2197 O O . VAL A 1 269 ? -21.932 53.185 38.778 1.00 83.88 269 VAL A O 1
ATOM 2200 N N . SER A 1 270 ? -21.162 53.440 40.876 1.00 78.12 270 SER A N 1
ATOM 2201 C CA . SER A 1 270 ? -21.266 54.901 40.909 1.00 78.12 270 SER A CA 1
ATOM 2202 C C . SER A 1 270 ? -20.145 55.609 40.127 1.00 78.12 270 SER A C 1
ATOM 2204 O O . SER A 1 270 ? -20.280 56.789 39.788 1.00 78.12 270 SER A O 1
ATOM 2206 N N . ASP A 1 271 ? -19.054 54.908 39.797 1.00 80.69 271 ASP A N 1
ATOM 2207 C CA . ASP A 1 271 ? -17.904 55.446 39.062 1.00 80.69 271 ASP A CA 1
ATOM 2208 C C . ASP A 1 271 ? -18.104 55.316 37.536 1.00 80.69 271 ASP A C 1
ATOM 2210 O O . ASP A 1 271 ? -18.456 54.268 36.987 1.00 80.69 271 ASP A O 1
ATOM 2214 N N . ASN A 1 272 ? -17.842 56.405 36.807 1.00 76.06 272 ASN A N 1
ATOM 2215 C CA . ASN A 1 272 ? -17.952 56.449 35.348 1.00 76.06 272 ASN A CA 1
ATOM 2216 C C . ASN A 1 272 ? -17.036 55.435 34.638 1.00 76.06 272 ASN A C 1
ATOM 2218 O O . ASN A 1 272 ? -17.331 55.067 33.500 1.00 76.06 272 ASN A O 1
ATOM 2222 N N . LEU A 1 273 ? -15.952 54.980 35.280 1.00 76.69 273 LEU A N 1
ATOM 2223 C CA . LEU A 1 273 ? -15.005 54.015 34.712 1.00 76.69 273 LEU A CA 1
ATOM 2224 C C . LEU A 1 273 ? -15.618 52.626 34.457 1.00 76.69 273 LEU A C 1
ATOM 2226 O O . LEU A 1 273 ? -15.177 51.943 33.532 1.00 76.69 273 LEU A O 1
ATOM 2230 N N . PHE A 1 274 ? -16.637 52.215 35.223 1.00 81.19 274 PHE A N 1
ATOM 2231 C CA . PHE A 1 274 ? -17.199 50.855 35.162 1.00 81.19 274 PHE A CA 1
ATOM 2232 C C . PHE A 1 274 ? -18.594 50.780 34.516 1.00 81.19 274 PHE A C 1
ATOM 2234 O O . PHE A 1 274 ? -19.116 49.685 34.320 1.00 81.19 274 PHE A O 1
ATOM 2241 N N . LYS A 1 275 ? -19.170 51.913 34.080 1.00 75.38 275 LYS A N 1
ATOM 2242 C CA . LYS A 1 275 ? -20.518 51.992 33.470 1.00 75.38 275 LYS A CA 1
ATOM 2243 C C . LYS A 1 275 ? -20.739 51.104 32.239 1.00 75.38 275 LYS A C 1
ATOM 2245 O O . LYS A 1 275 ? -21.873 50.735 31.957 1.00 75.38 275 LYS A O 1
ATOM 2250 N N . ASN A 1 276 ? -19.677 50.785 31.497 1.00 74.25 276 ASN A N 1
ATOM 2251 C CA . ASN A 1 276 ? -19.750 50.002 30.256 1.00 74.25 276 ASN A CA 1
ATOM 2252 C C . ASN A 1 276 ? -19.487 48.498 30.461 1.00 74.25 276 ASN A C 1
ATOM 2254 O O . ASN A 1 276 ? -19.387 47.764 29.477 1.00 74.25 276 ASN A O 1
ATOM 2258 N N . ILE A 1 277 ? -19.320 48.042 31.706 1.00 77.69 277 ILE A N 1
ATOM 2259 C CA . ILE A 1 277 ? -19.052 46.639 32.031 1.00 77.69 277 ILE A CA 1
ATOM 2260 C C . ILE A 1 277 ? -20.383 45.923 32.250 1.00 77.69 277 ILE A C 1
ATOM 2262 O O . ILE A 1 277 ? -21.147 46.264 33.151 1.00 77.69 277 ILE A O 1
ATOM 2266 N N . VAL A 1 278 ? -20.655 44.919 31.417 1.00 76.88 278 VAL A N 1
ATOM 2267 C CA . VAL A 1 278 ? -21.833 44.059 31.562 1.00 76.88 278 VAL A CA 1
ATOM 2268 C C . VAL A 1 278 ? -21.574 43.072 32.702 1.00 76.88 278 VAL A C 1
ATOM 2270 O O . VAL A 1 278 ? -20.506 42.465 32.750 1.00 76.88 278 VAL A O 1
ATOM 2273 N N . ASP A 1 279 ? -22.545 42.920 33.606 1.00 79.00 279 ASP A N 1
ATOM 2274 C CA . ASP A 1 279 ? -22.506 41.966 34.728 1.00 79.00 279 ASP A CA 1
ATOM 2275 C C . ASP A 1 279 ? -21.351 42.205 35.734 1.00 79.00 279 ASP A C 1
ATOM 2277 O O . ASP A 1 279 ? -20.622 41.298 36.142 1.00 79.00 279 ASP A O 1
ATOM 2281 N N . LEU A 1 280 ? -21.174 43.475 36.129 1.00 83.62 280 LEU A N 1
ATOM 2282 C CA . LEU A 1 280 ? -20.087 43.947 36.998 1.00 83.62 280 LEU A CA 1
ATOM 2283 C C . LEU A 1 280 ? -19.994 43.184 38.333 1.00 83.62 280 LEU A C 1
ATOM 2285 O O . LEU A 1 280 ? -18.891 42.828 38.741 1.00 83.62 280 LEU A O 1
ATOM 2289 N N . ARG A 1 281 ? -21.127 42.887 38.987 1.00 86.56 281 ARG A N 1
ATOM 2290 C CA . ARG A 1 281 ? -21.163 42.145 40.262 1.00 86.56 281 ARG A CA 1
ATOM 2291 C C . ARG A 1 281 ? -20.509 40.765 40.144 1.00 86.56 281 ARG A C 1
ATOM 2293 O O . ARG A 1 281 ? -19.681 40.414 40.979 1.00 86.56 281 ARG A O 1
ATOM 2300 N N . ASN A 1 282 ? -20.818 40.017 39.082 1.00 83.44 282 ASN A N 1
ATOM 2301 C CA . ASN A 1 282 ? -20.241 38.690 38.849 1.00 83.44 282 ASN A CA 1
ATOM 2302 C C . ASN A 1 282 ? -18.735 38.757 38.553 1.00 83.44 282 ASN A C 1
ATOM 2304 O O . ASN A 1 282 ? -17.983 37.889 38.990 1.00 83.44 282 ASN A O 1
ATOM 2308 N N . ILE A 1 283 ? -18.272 39.795 37.851 1.00 83.69 283 ILE A N 1
ATOM 2309 C CA . ILE A 1 283 ? -16.837 40.001 37.596 1.00 83.69 283 ILE A CA 1
ATOM 2310 C C . ILE A 1 283 ? -16.092 40.341 38.896 1.00 83.69 283 ILE A C 1
ATOM 2312 O O . ILE A 1 283 ? -15.001 39.815 39.121 1.00 83.69 283 ILE A O 1
ATOM 2316 N N . ILE A 1 284 ? -16.684 41.170 39.767 1.00 84.75 284 ILE A N 1
ATOM 2317 C CA . ILE A 1 284 ? -16.137 41.476 41.098 1.00 84.75 284 ILE A CA 1
ATOM 2318 C C . ILE A 1 284 ? -16.071 40.202 41.944 1.00 84.75 284 ILE A C 1
ATOM 2320 O O . ILE A 1 284 ? -15.019 39.917 42.510 1.00 84.75 284 ILE A O 1
ATOM 2324 N N . TYR A 1 285 ? -17.144 39.406 41.973 1.00 88.25 285 TYR A N 1
ATOM 2325 C CA . TYR A 1 285 ? -17.166 38.109 42.652 1.00 88.25 285 TYR A CA 1
ATOM 2326 C C . TYR A 1 285 ? -16.025 37.200 42.168 1.00 88.25 285 TYR A C 1
ATOM 2328 O O . TYR A 1 285 ? -15.223 36.749 42.983 1.00 88.25 285 TYR A O 1
ATOM 2336 N N . GLU A 1 286 ? -15.885 36.989 40.851 1.00 85.12 286 GLU A N 1
ATOM 2337 C CA . GLU A 1 286 ? -14.820 36.142 40.289 1.00 85.12 286 GLU A CA 1
ATOM 2338 C C . GLU A 1 286 ? -13.418 36.679 40.634 1.00 85.12 286 GLU A C 1
ATOM 2340 O O . GLU A 1 286 ? -12.491 35.900 40.854 1.00 85.12 286 GLU A O 1
ATOM 2345 N N . TYR A 1 287 ? -13.237 38.002 40.688 1.00 85.75 287 TYR A N 1
ATOM 2346 C CA . TYR A 1 287 ? -11.961 38.622 41.049 1.00 85.75 287 TYR A CA 1
ATOM 2347 C C . TYR A 1 287 ? -11.626 38.453 42.540 1.00 85.75 287 TYR A C 1
ATOM 2349 O O . TYR A 1 287 ? -10.492 38.107 42.881 1.00 85.75 287 TYR A O 1
ATOM 2357 N N . VAL A 1 288 ? -12.596 38.674 43.430 1.00 86.56 288 VAL A N 1
ATOM 2358 C CA . VAL A 1 288 ? -12.447 38.488 44.884 1.00 86.56 288 VAL A CA 1
ATOM 2359 C C . VAL A 1 288 ? -12.179 37.016 45.204 1.00 86.56 288 VAL A C 1
ATOM 2361 O O . VAL A 1 288 ? -11.243 36.701 45.938 1.00 86.56 288 VAL A O 1
ATOM 2364 N N . GLU A 1 289 ? -12.934 36.109 44.586 1.00 88.81 289 GLU A N 1
ATOM 2365 C CA . GLU A 1 289 ? -12.767 34.664 44.718 1.00 88.81 289 GLU A CA 1
ATOM 2366 C C . GLU A 1 289 ? -11.366 34.206 44.294 1.00 88.81 289 GLU A C 1
ATOM 2368 O O . GLU A 1 289 ? -10.702 33.501 45.051 1.00 88.81 289 GLU A O 1
ATOM 2373 N N . LEU A 1 290 ? -10.879 34.636 43.124 1.00 86.62 290 LEU A N 1
ATOM 2374 C CA . LEU A 1 290 ? -9.556 34.245 42.624 1.00 86.62 290 LEU A CA 1
ATOM 2375 C C . LEU A 1 290 ? -8.410 34.660 43.559 1.00 86.62 290 LEU A C 1
ATOM 2377 O O . LEU A 1 290 ? -7.433 33.924 43.676 1.00 86.62 290 LEU A O 1
ATOM 2381 N N . ASN A 1 291 ? -8.512 35.820 44.215 1.00 86.50 291 ASN A N 1
ATOM 2382 C CA . ASN A 1 291 ? -7.462 36.328 45.106 1.00 86.50 291 ASN A CA 1
ATOM 2383 C C . ASN A 1 291 ? -7.523 35.746 46.526 1.00 86.50 291 ASN A C 1
ATOM 2385 O O . ASN A 1 291 ? -6.502 35.735 47.216 1.00 86.50 291 ASN A O 1
ATOM 2389 N N . LEU A 1 292 ? -8.697 35.281 46.966 1.00 87.00 292 LEU A N 1
ATOM 2390 C CA . LEU A 1 292 ? -8.914 34.731 48.308 1.00 87.00 292 LEU A CA 1
ATOM 2391 C C . LEU A 1 292 ? -9.048 33.202 48.331 1.00 87.00 292 LEU A C 1
ATOM 2393 O O . LEU A 1 292 ? -9.095 32.628 49.417 1.00 87.00 292 LEU A O 1
ATOM 2397 N N . PHE A 1 293 ? -9.087 32.523 47.178 1.00 87.31 293 PHE A N 1
ATOM 2398 C CA . PHE A 1 293 ? -9.319 31.076 47.094 1.00 87.31 293 PHE A CA 1
ATOM 2399 C C . PHE A 1 293 ? -8.371 30.258 47.979 1.00 87.31 293 PHE A C 1
ATOM 2401 O O . PHE A 1 293 ? -8.834 29.433 48.762 1.00 87.31 293 PHE A O 1
ATOM 2408 N N . ASP A 1 294 ? -7.059 30.495 47.892 1.00 84.69 294 ASP A N 1
ATOM 2409 C CA . ASP A 1 294 ? -6.067 29.737 48.666 1.00 84.69 294 ASP A CA 1
ATOM 2410 C C . ASP A 1 294 ? -6.209 29.967 50.177 1.00 84.69 294 ASP A C 1
ATOM 2412 O O . ASP A 1 294 ? -5.983 29.050 50.971 1.00 84.69 294 ASP A O 1
ATOM 2416 N N . ASP A 1 295 ? -6.587 31.184 50.575 1.00 85.94 295 ASP A N 1
ATOM 2417 C CA . ASP A 1 295 ? -6.809 31.560 51.971 1.00 85.94 295 ASP A CA 1
ATOM 2418 C C . ASP A 1 295 ? -8.083 30.877 52.507 1.00 85.94 295 ASP A C 1
ATOM 2420 O O . ASP A 1 295 ? -8.046 30.206 53.543 1.00 85.94 295 ASP A O 1
ATOM 2424 N N . ILE A 1 296 ? -9.182 30.949 51.744 1.00 85.81 296 ILE A N 1
ATOM 2425 C CA . ILE A 1 296 ? -10.457 30.274 52.029 1.00 85.81 296 ILE A CA 1
ATOM 2426 C C . ILE A 1 296 ? -10.258 28.756 52.119 1.00 85.81 296 ILE A C 1
ATOM 2428 O O . ILE A 1 296 ? -10.708 28.116 53.070 1.00 85.81 296 ILE A O 1
ATOM 2432 N N . TRP A 1 297 ? -9.553 28.163 51.154 1.00 87.25 297 TRP A N 1
ATOM 2433 C CA . TRP A 1 297 ? -9.339 26.720 51.088 1.00 87.25 297 TRP A CA 1
ATOM 2434 C C . TRP A 1 297 ? -8.511 26.208 52.273 1.00 87.25 297 TRP A C 1
ATOM 2436 O O . TRP A 1 297 ? -8.878 25.209 52.893 1.00 87.25 297 TRP A O 1
ATOM 2446 N N . LYS A 1 298 ? -7.435 26.912 52.660 1.00 84.50 298 LYS A N 1
ATOM 2447 C CA . LYS A 1 298 ? -6.633 26.574 53.856 1.00 84.50 298 LYS A CA 1
ATOM 2448 C C . LYS A 1 298 ? -7.453 26.629 55.144 1.00 84.50 298 LYS A C 1
ATOM 2450 O O . LYS A 1 298 ? -7.271 25.775 56.012 1.00 84.50 298 LYS A O 1
ATOM 2455 N N . MET A 1 299 ? -8.349 27.605 55.267 1.00 82.19 299 MET A N 1
ATOM 2456 C CA . MET A 1 299 ? -9.224 27.753 56.430 1.00 82.19 299 MET A CA 1
ATOM 2457 C C . MET A 1 299 ? -10.237 26.605 56.520 1.00 82.19 299 MET A C 1
ATOM 2459 O O . MET A 1 299 ? -10.330 25.953 57.560 1.00 82.19 299 MET A O 1
ATOM 2463 N N . ILE A 1 300 ? -10.907 26.274 55.410 1.00 84.44 300 ILE A N 1
ATOM 2464 C CA . ILE A 1 300 ? -11.834 25.132 55.341 1.00 84.44 300 ILE A CA 1
ATOM 2465 C C . ILE A 1 300 ? -11.114 23.818 55.689 1.00 84.44 300 ILE A C 1
ATOM 2467 O O . ILE A 1 300 ? -11.663 22.997 56.427 1.00 84.44 300 ILE A O 1
ATOM 2471 N N .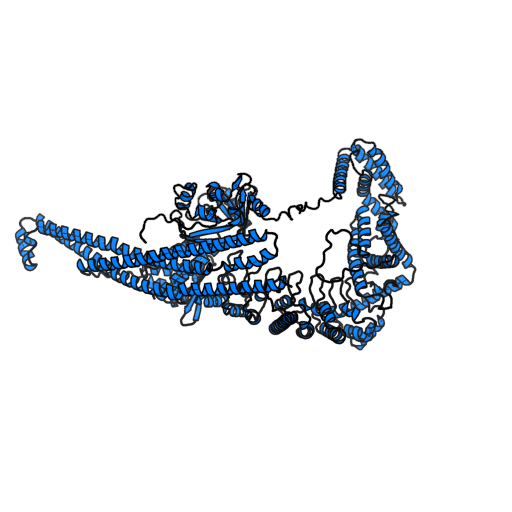 LEU A 1 301 ? -9.875 23.630 55.212 1.00 85.06 301 LEU A N 1
ATOM 2472 C CA . LEU A 1 301 ? -9.045 22.467 55.551 1.00 85.06 301 LEU A CA 1
ATOM 2473 C C . LEU A 1 301 ? -8.692 22.404 57.045 1.00 85.06 301 LEU A C 1
ATOM 2475 O O . LEU A 1 301 ? -8.659 21.315 57.613 1.00 85.06 301 LEU A O 1
ATOM 2479 N N . LYS A 1 302 ? -8.421 23.546 57.692 1.00 81.50 302 LYS A N 1
ATOM 2480 C CA . LYS A 1 302 ? -8.122 23.609 59.133 1.00 81.50 302 LYS A CA 1
ATOM 2481 C C . LYS A 1 302 ? -9.343 23.210 59.968 1.00 81.50 302 LYS A C 1
ATOM 2483 O O . LYS A 1 302 ? -9.192 22.429 60.901 1.00 81.50 302 LYS A O 1
ATOM 2488 N N . MET A 1 303 ? -10.527 23.704 59.608 1.00 77.31 303 MET A N 1
ATOM 2489 C CA . MET A 1 303 ? -11.776 23.460 60.343 1.00 77.31 303 MET A CA 1
ATOM 2490 C C . MET A 1 303 ? -12.298 22.025 60.203 1.00 77.31 303 MET A C 1
ATOM 2492 O O . MET A 1 303 ? -12.861 21.483 61.145 1.00 77.31 303 MET A O 1
ATOM 2496 N N . ASN A 1 304 ? -12.098 21.384 59.047 1.00 75.50 304 ASN A N 1
ATOM 2497 C CA . ASN A 1 304 ? -12.655 20.052 58.772 1.00 75.50 304 ASN A CA 1
ATOM 2498 C C . ASN A 1 304 ? -11.671 18.888 59.005 1.00 75.50 304 ASN A C 1
ATOM 2500 O O . ASN A 1 304 ? -12.010 17.740 58.722 1.00 75.50 304 ASN A O 1
ATOM 2504 N N . LYS A 1 305 ? -10.470 19.156 59.533 1.00 68.56 305 LYS A N 1
ATOM 2505 C CA . LYS A 1 305 ? -9.355 18.193 59.603 1.00 68.56 305 LYS A CA 1
ATOM 2506 C C . LYS A 1 305 ? -9.631 16.939 60.450 1.00 68.56 305 LYS A C 1
ATOM 2508 O O . LYS A 1 305 ? -9.040 15.898 60.186 1.00 68.56 305 LYS A O 1
ATOM 2513 N N . GLU A 1 306 ? -10.512 17.024 61.451 1.00 63.31 306 GLU A N 1
ATOM 2514 C CA . GLU A 1 306 ? -10.859 15.898 62.342 1.00 63.31 306 GLU A CA 1
ATOM 2515 C C . GLU A 1 306 ? -12.146 15.150 61.938 1.00 63.31 306 GLU A C 1
ATOM 2517 O O . GLU A 1 306 ? -12.453 14.100 62.501 1.00 63.31 306 GLU A O 1
ATOM 2522 N N . VAL A 1 307 ? -12.894 15.645 60.942 1.00 66.25 307 VAL A N 1
ATOM 2523 C CA . VAL A 1 307 ? -14.237 15.138 60.577 1.00 66.25 307 VAL A CA 1
ATOM 2524 C C . VAL A 1 307 ? -14.272 14.568 59.150 1.00 66.25 307 VAL A C 1
ATOM 2526 O O . VAL A 1 307 ? -15.328 14.440 58.538 1.00 66.25 307 VAL A O 1
ATOM 2529 N N . GLU A 1 308 ? -13.117 14.224 58.582 1.00 75.81 308 GLU A N 1
ATOM 2530 C CA . GLU A 1 308 ? -13.044 13.718 57.210 1.00 75.81 308 GLU A CA 1
ATOM 2531 C C . GLU A 1 308 ? -13.563 12.267 57.085 1.00 75.81 308 GLU A C 1
ATOM 2533 O O . GLU A 1 308 ? -13.538 11.462 58.030 1.00 75.81 308 GLU A O 1
ATOM 2538 N N . ILE A 1 309 ? -14.074 11.942 55.894 1.00 76.19 309 ILE A N 1
ATOM 2539 C CA . ILE A 1 309 ? -14.569 10.613 55.525 1.00 76.19 309 ILE A CA 1
ATOM 2540 C C . ILE A 1 309 ? -13.427 9.840 54.858 1.00 76.19 309 ILE A C 1
ATOM 2542 O O . ILE A 1 309 ? -12.921 10.264 53.821 1.00 76.19 309 ILE A O 1
ATOM 2546 N N . ASP A 1 310 ? -13.053 8.689 55.423 1.00 76.12 310 ASP A N 1
ATOM 2547 C CA . ASP A 1 310 ? -12.103 7.771 54.789 1.00 76.12 310 ASP A CA 1
ATOM 2548 C C . ASP A 1 310 ? -12.829 6.866 53.785 1.00 76.12 310 ASP A C 1
ATOM 2550 O O . ASP A 1 310 ? -13.560 5.948 54.162 1.00 76.12 310 ASP A O 1
ATOM 2554 N N . LEU A 1 311 ? -12.639 7.143 52.495 1.00 80.25 311 LEU A N 1
ATOM 2555 C CA . LEU A 1 311 ? -13.239 6.373 51.403 1.00 80.25 311 LEU A CA 1
ATOM 2556 C C . LEU A 1 311 ? -12.378 5.177 50.967 1.00 80.25 311 LEU A C 1
ATOM 2558 O O . LEU A 1 311 ? -12.876 4.314 50.237 1.00 80.25 311 LEU A O 1
ATOM 2562 N N . ASN A 1 312 ? -11.122 5.074 51.423 1.00 79.06 312 ASN A N 1
ATOM 2563 C CA . ASN A 1 312 ? -10.180 4.049 50.957 1.00 79.06 312 ASN A CA 1
ATOM 2564 C C . ASN A 1 312 ? -10.695 2.598 51.109 1.00 79.06 312 ASN A C 1
ATOM 2566 O O . ASN A 1 312 ? -10.483 1.806 50.186 1.00 79.06 312 ASN A O 1
ATOM 2570 N N . PRO A 1 313 ? -11.406 2.215 52.194 1.00 76.62 313 PRO A N 1
ATOM 2571 C CA . PRO A 1 313 ? -11.901 0.844 52.366 1.00 76.62 313 PRO A CA 1
ATOM 2572 C C . PRO A 1 313 ? -12.958 0.401 51.338 1.00 76.62 313 PRO A C 1
ATOM 2574 O O . PRO A 1 313 ? -13.202 -0.796 51.195 1.00 76.62 313 PRO A O 1
ATOM 2577 N N . PHE A 1 314 ? -13.587 1.335 50.615 1.00 78.81 314 PHE A N 1
ATOM 2578 C CA . PHE A 1 314 ? -14.759 1.076 49.764 1.00 78.81 314 PHE A CA 1
ATOM 2579 C C . PHE A 1 314 ? -14.445 0.916 48.270 1.00 78.81 314 PHE A C 1
ATOM 2581 O O . PHE A 1 314 ? -15.357 0.891 47.443 1.00 78.81 314 PHE A O 1
ATOM 2588 N N . GLY A 1 315 ? -13.169 0.792 47.894 1.00 72.81 315 GLY A N 1
ATOM 2589 C CA . GLY A 1 315 ? -12.755 0.746 46.485 1.00 72.81 315 GLY A CA 1
ATOM 2590 C C . GLY A 1 315 ? -13.301 -0.445 45.678 1.00 72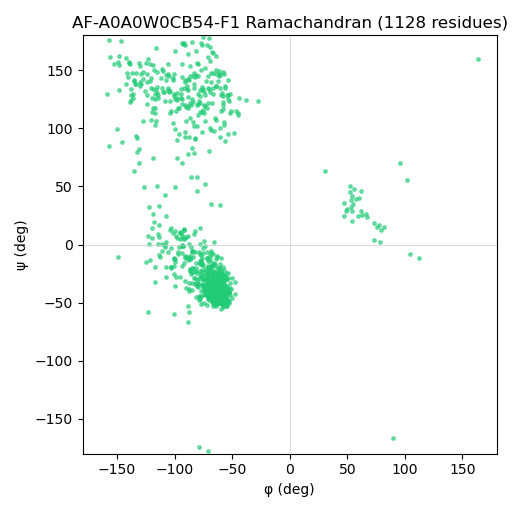.81 315 GLY A C 1
ATOM 2591 O O . GLY A 1 315 ? -13.497 -0.321 44.471 1.00 72.81 315 GLY A O 1
ATOM 2592 N N . ASN A 1 316 ? -13.595 -1.575 46.336 1.00 79.25 316 ASN A N 1
ATOM 2593 C CA . ASN A 1 316 ? -14.016 -2.834 45.699 1.00 79.25 316 ASN A CA 1
ATOM 2594 C C . ASN A 1 316 ? -15.504 -3.158 45.895 1.00 79.25 316 ASN A C 1
ATOM 2596 O O . ASN A 1 316 ? -15.896 -4.327 45.857 1.00 79.25 316 ASN A O 1
ATOM 2600 N N . ILE A 1 317 ? -16.338 -2.148 46.134 1.00 83.94 317 ILE A N 1
ATOM 2601 C CA . ILE A 1 317 ? -17.777 -2.351 46.287 1.00 83.94 317 ILE A CA 1
ATOM 2602 C C . ILE A 1 317 ? -18.450 -2.604 44.930 1.00 83.94 317 ILE A C 1
ATOM 2604 O O . ILE A 1 317 ? -18.199 -1.899 43.944 1.00 83.94 317 ILE A O 1
ATOM 2608 N N . SER A 1 318 ? -19.314 -3.619 44.880 1.00 84.81 318 SER A N 1
ATOM 2609 C CA . SER A 1 318 ? -20.146 -3.895 43.709 1.00 84.81 318 SER A CA 1
ATOM 2610 C C . SER A 1 318 ? -21.518 -3.237 43.833 1.00 84.81 318 SER A C 1
ATOM 2612 O O . SER A 1 318 ? -22.017 -3.012 44.935 1.00 84.81 318 SER A O 1
ATOM 2614 N N . ILE A 1 319 ? -22.155 -2.968 42.694 1.00 82.69 319 ILE A N 1
ATOM 2615 C CA . ILE A 1 319 ? -23.494 -2.369 42.631 1.00 82.69 319 ILE A CA 1
ATOM 2616 C C . ILE A 1 319 ? -24.563 -3.207 43.347 1.00 82.69 319 ILE A C 1
ATOM 2618 O O . ILE A 1 319 ? -25.467 -2.649 43.955 1.00 82.69 319 ILE A O 1
ATOM 2622 N N . TYR A 1 320 ? -24.397 -4.532 43.373 1.00 78.50 320 TYR A N 1
ATOM 2623 C CA . TYR A 1 320 ? -25.284 -5.470 44.070 1.00 78.50 320 TYR A CA 1
ATOM 2624 C C . TYR A 1 320 ? -25.173 -5.438 45.603 1.00 78.50 320 TYR A C 1
ATOM 2626 O O . TYR A 1 320 ? -25.973 -6.072 46.281 1.00 78.50 320 TYR A O 1
ATOM 2634 N N . GLN A 1 321 ? -24.159 -4.768 46.158 1.00 79.25 321 GLN A N 1
ATOM 2635 C CA . GLN A 1 321 ? -23.839 -4.802 47.592 1.00 79.25 321 GLN A CA 1
ATOM 2636 C C . GLN A 1 321 ? -24.177 -3.494 48.320 1.00 79.25 321 GLN A C 1
ATOM 2638 O O . GLN A 1 321 ? -23.997 -3.409 49.533 1.00 79.25 321 GLN A O 1
ATOM 2643 N N . VAL A 1 322 ? -24.661 -2.479 47.599 1.00 74.12 322 VAL A N 1
ATOM 2644 C CA . VAL A 1 322 ? -25.270 -1.279 48.192 1.00 74.12 322 VAL A CA 1
ATOM 2645 C C . VAL A 1 322 ? -26.745 -1.581 48.483 1.00 74.12 322 VAL A C 1
ATOM 2647 O O . VAL A 1 322 ? -27.349 -2.365 47.753 1.00 74.12 322 VAL A O 1
ATOM 2650 N N . ASP A 1 323 ? -27.298 -1.027 49.571 1.00 60.59 323 ASP A N 1
ATOM 2651 C CA . ASP A 1 323 ? -28.655 -1.322 50.067 1.00 60.59 323 ASP A CA 1
ATOM 2652 C C . ASP A 1 323 ? -29.689 -1.155 48.936 1.00 60.59 323 ASP A C 1
ATOM 2654 O O . ASP A 1 323 ? -29.837 -0.077 48.354 1.00 60.59 323 ASP A O 1
ATOM 2658 N N . SER A 1 324 ? -30.294 -2.271 48.525 1.00 53.06 324 SER A N 1
ATOM 2659 C CA . SER A 1 324 ? -30.831 -2.458 47.175 1.00 53.06 324 SER A CA 1
ATOM 2660 C C . SER A 1 324 ? -32.251 -3.024 47.182 1.00 53.06 324 SER A C 1
ATOM 2662 O O . SER A 1 324 ? -32.502 -4.146 46.762 1.00 53.06 324 SER A O 1
ATOM 2664 N N . GLU A 1 325 ? -33.225 -2.148 47.428 1.00 52.78 325 GLU A N 1
ATOM 2665 C CA . GLU A 1 325 ? -34.502 -2.216 46.686 1.00 52.78 325 GLU A CA 1
ATOM 2666 C C . GLU A 1 325 ? -34.304 -1.905 45.174 1.00 52.78 325 GLU A C 1
ATOM 2668 O O . GLU A 1 325 ? -35.245 -1.883 44.383 1.00 52.78 325 GLU A O 1
ATOM 2673 N N . PHE A 1 326 ? -33.049 -1.672 44.763 1.00 51.22 326 PHE A N 1
ATOM 2674 C CA . PHE A 1 326 ? -32.551 -1.376 43.418 1.00 51.22 326 PHE A CA 1
ATOM 2675 C C . PHE A 1 326 ? -32.781 -2.501 42.395 1.00 51.22 326 PHE A C 1
ATOM 2677 O O . PHE A 1 326 ? -33.001 -2.222 41.218 1.00 51.22 326 PHE A O 1
ATOM 2684 N N . LEU A 1 327 ? -32.729 -3.762 42.832 1.00 51.97 327 LEU A N 1
ATOM 2685 C CA . LEU A 1 327 ? -32.922 -4.949 42.001 1.00 51.97 327 LEU A CA 1
ATOM 2686 C C . LEU A 1 327 ? -34.164 -5.675 42.504 1.00 51.97 327 LEU A C 1
ATOM 2688 O O . LEU A 1 327 ? -34.115 -6.352 43.529 1.00 51.97 327 LEU A O 1
ATOM 2692 N N . SER A 1 328 ? -35.287 -5.547 41.802 1.00 49.41 328 SER A N 1
ATOM 2693 C CA . SER A 1 328 ? -36.420 -6.429 42.067 1.00 49.41 328 SER A CA 1
ATOM 2694 C C . SER A 1 328 ? -35.939 -7.877 41.978 1.00 49.41 328 SER A C 1
ATOM 2696 O O . SER A 1 328 ? -35.388 -8.287 40.959 1.00 49.41 328 SER A O 1
ATOM 2698 N N . THR A 1 329 ? -36.170 -8.663 43.023 1.00 45.16 329 THR A N 1
ATOM 2699 C CA . THR A 1 329 ? -35.873 -10.103 43.044 1.00 45.16 329 THR A CA 1
ATOM 2700 C C . THR A 1 329 ? -36.691 -10.895 42.016 1.00 45.16 329 THR A C 1
ATOM 2702 O O . THR A 1 329 ? -36.400 -12.058 41.757 1.00 45.16 329 THR A O 1
ATOM 2705 N N . GLU A 1 330 ? -37.688 -10.264 41.392 1.00 50.12 330 GLU A N 1
ATOM 2706 C CA . GLU A 1 330 ? -38.443 -10.800 40.265 1.00 50.12 330 GLU A CA 1
ATOM 2707 C C . GLU A 1 330 ? -37.767 -10.452 38.928 1.00 50.12 330 GLU A C 1
ATOM 2709 O O . GLU A 1 330 ? -37.670 -9.283 38.547 1.00 50.12 330 GLU A O 1
ATOM 2714 N N . TYR A 1 331 ? -37.373 -11.489 38.183 1.00 48.38 331 TYR A N 1
ATOM 2715 C CA . TYR A 1 331 ? -36.768 -11.398 36.844 1.00 48.38 331 TYR A CA 1
ATOM 2716 C C . TYR A 1 331 ? -37.639 -10.622 35.834 1.00 48.38 331 TYR A C 1
ATOM 2718 O O . TYR A 1 331 ? -37.139 -10.018 34.893 1.00 48.38 331 TYR A O 1
ATOM 2726 N N . SER A 1 332 ? -38.956 -10.564 36.063 1.00 49.56 332 SER A N 1
ATOM 2727 C CA . SER A 1 332 ? -39.918 -9.813 35.246 1.00 49.56 332 SER A CA 1
ATOM 2728 C C . SER A 1 332 ? -39.796 -8.287 35.358 1.00 49.56 332 SER A C 1
ATOM 2730 O O . SER A 1 332 ? -40.461 -7.572 34.608 1.00 49.56 332 SER A O 1
ATOM 2732 N N . LYS A 1 333 ? -38.986 -7.773 36.293 1.00 50.19 333 LYS A N 1
ATOM 2733 C CA . LYS A 1 333 ? -38.920 -6.344 36.630 1.00 50.19 333 LYS A CA 1
ATOM 2734 C C . LYS A 1 333 ? -37.529 -5.709 36.445 1.00 50.19 333 LYS A C 1
ATOM 2736 O O . LYS A 1 333 ? -37.464 -4.479 36.422 1.00 50.19 333 LYS A O 1
ATOM 2741 N N . PHE A 1 334 ? -36.437 -6.472 36.267 1.00 61.81 334 PHE A N 1
ATOM 2742 C CA . PHE A 1 334 ? -35.083 -5.897 36.145 1.00 61.81 334 PHE A CA 1
ATOM 2743 C C . PHE A 1 334 ? -34.048 -6.813 35.444 1.00 61.81 334 PHE A C 1
ATOM 2745 O O . PHE A 1 334 ? -33.863 -7.951 35.859 1.00 61.81 334 PHE A O 1
ATOM 2752 N N . PHE A 1 335 ? -33.327 -6.293 34.433 1.00 72.50 335 PHE A N 1
ATOM 2753 C CA . PHE A 1 335 ? -32.352 -7.024 33.593 1.00 72.50 335 PHE A CA 1
ATOM 2754 C C . PHE A 1 335 ? -30.891 -6.595 33.843 1.00 72.50 335 PHE A C 1
ATOM 2756 O O . PHE A 1 335 ? -30.638 -5.421 34.131 1.00 72.50 335 PHE A O 1
ATOM 2763 N N . LEU A 1 336 ? -29.914 -7.496 33.641 1.00 82.88 336 LEU A N 1
ATOM 2764 C CA . LEU A 1 336 ? -28.473 -7.193 33.768 1.00 82.88 336 LEU A CA 1
ATOM 2765 C C . LEU A 1 336 ? -28.011 -6.033 32.861 1.00 82.88 336 LEU A C 1
ATOM 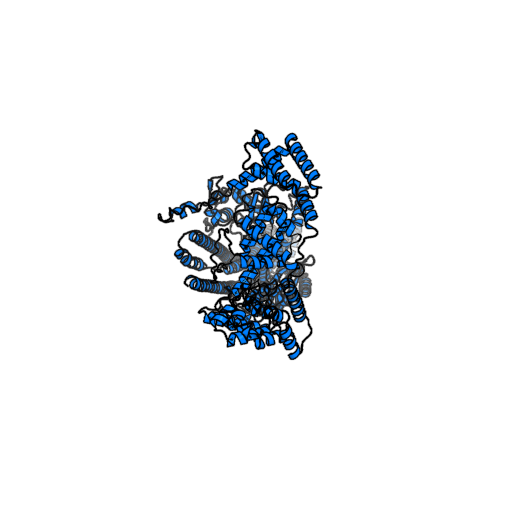2767 O O . LEU A 1 336 ? -27.139 -5.254 33.248 1.00 82.88 336 LEU A O 1
ATOM 2771 N N . GLU A 1 337 ? -28.634 -5.842 31.696 1.00 81.00 337 GLU A N 1
ATOM 2772 C CA . GLU A 1 337 ? -28.341 -4.722 30.785 1.00 81.00 337 GLU A CA 1
ATOM 2773 C C . GLU A 1 337 ? -28.523 -3.344 31.459 1.00 81.00 337 GLU A C 1
ATOM 2775 O O . GLU A 1 337 ? -27.747 -2.408 31.224 1.00 81.00 337 GLU A O 1
ATOM 2780 N N . ASN A 1 338 ? -29.487 -3.221 32.379 1.00 79.12 338 ASN A N 1
ATOM 2781 C CA . ASN A 1 338 ? -29.699 -1.998 33.161 1.00 79.12 338 ASN A CA 1
ATOM 2782 C C . ASN A 1 338 ? -28.540 -1.745 34.136 1.00 79.12 338 ASN A C 1
ATOM 2784 O O . ASN A 1 338 ? -28.146 -0.597 34.353 1.00 79.12 338 ASN A O 1
ATOM 2788 N N . VAL A 1 339 ? -27.962 -2.811 34.697 1.00 83.31 339 VAL A N 1
ATOM 2789 C CA . VAL A 1 339 ? -26.800 -2.736 35.597 1.00 83.31 339 VAL A CA 1
ATOM 2790 C C . VAL A 1 339 ? -25.585 -2.232 34.841 1.00 83.31 339 VAL A C 1
ATOM 2792 O O . VAL A 1 339 ? -24.934 -1.294 35.287 1.00 83.31 339 VAL A O 1
ATOM 2795 N N . ILE A 1 340 ? -25.319 -2.788 33.663 1.00 85.50 340 ILE A N 1
ATOM 2796 C CA . ILE A 1 340 ? -24.192 -2.373 32.824 1.00 85.50 340 ILE A CA 1
ATOM 2797 C C . ILE A 1 340 ? -24.341 -0.908 32.396 1.00 85.50 340 ILE A C 1
ATOM 2799 O O . ILE A 1 340 ? -23.374 -0.140 32.398 1.00 85.50 340 ILE A O 1
ATOM 2803 N N . THR A 1 341 ? -25.565 -0.492 32.064 1.00 82.69 341 THR A N 1
ATOM 2804 C CA . THR A 1 341 ? -25.894 0.912 31.783 1.00 82.69 341 THR A CA 1
ATOM 2805 C C . THR A 1 341 ? -25.533 1.809 32.965 1.00 82.69 341 THR A C 1
ATOM 2807 O O . THR A 1 341 ? -24.838 2.816 32.797 1.00 82.69 341 THR A O 1
ATOM 2810 N N . ALA A 1 342 ? -25.957 1.426 34.172 1.00 82.94 342 ALA A N 1
ATOM 2811 C CA . ALA A 1 342 ? -25.621 2.147 35.390 1.00 82.94 342 ALA A CA 1
ATOM 2812 C C . ALA A 1 342 ? -24.102 2.162 35.633 1.00 82.94 342 ALA A C 1
ATOM 2814 O O . ALA A 1 342 ? -23.551 3.215 35.929 1.00 82.94 342 ALA A O 1
ATOM 2815 N N . GLU A 1 343 ? -23.390 1.052 35.430 1.00 87.50 343 GLU A N 1
ATOM 2816 C CA . GLU A 1 343 ? -21.932 0.965 35.590 1.00 87.50 343 GLU A CA 1
ATOM 2817 C C . GLU A 1 343 ? -21.167 1.885 34.627 1.00 87.50 343 GLU A C 1
ATOM 2819 O O . GLU A 1 343 ? -20.207 2.548 35.038 1.00 87.50 343 GLU A O 1
ATOM 2824 N N . ARG A 1 344 ? -21.612 1.987 33.366 1.00 88.38 344 ARG A N 1
ATOM 2825 C CA . ARG A 1 344 ? -21.079 2.945 32.381 1.00 88.38 344 ARG A CA 1
ATOM 2826 C C . ARG A 1 344 ? -21.269 4.386 32.853 1.00 88.38 344 ARG A C 1
ATOM 2828 O O . ARG A 1 344 ? -20.308 5.161 32.844 1.00 88.38 344 ARG A O 1
ATOM 2835 N N . ASN A 1 345 ? -22.472 4.724 33.318 1.00 87.50 345 ASN A N 1
ATOM 2836 C CA . ASN A 1 345 ? -22.785 6.049 33.852 1.00 87.50 345 ASN A CA 1
ATOM 2837 C C . ASN A 1 345 ? -21.962 6.360 35.111 1.00 87.50 345 ASN A C 1
ATOM 2839 O O . ASN A 1 345 ? -21.389 7.444 35.205 1.00 87.50 345 ASN A O 1
ATOM 2843 N N . ILE A 1 346 ? -21.828 5.402 36.037 1.00 88.38 346 ILE A N 1
ATOM 2844 C CA . ILE A 1 346 ? -21.017 5.521 37.256 1.00 88.38 346 ILE A CA 1
ATOM 2845 C C . ILE A 1 346 ? -19.555 5.789 36.896 1.00 88.38 346 ILE A C 1
ATOM 2847 O O . ILE A 1 346 ? -18.955 6.692 37.466 1.00 88.38 346 ILE A O 1
ATOM 2851 N N . LYS A 1 347 ? -18.963 5.054 35.944 1.00 89.62 347 LYS A N 1
ATOM 2852 C CA . LYS A 1 347 ? -17.551 5.248 35.565 1.00 89.62 347 LYS A CA 1
ATOM 2853 C C . LYS A 1 347 ? -17.287 6.652 35.026 1.00 89.62 347 LYS A C 1
ATOM 2855 O O . LYS A 1 347 ? -16.303 7.283 35.412 1.00 89.62 347 LYS A O 1
ATOM 2860 N N . GLU A 1 348 ? -18.143 7.141 34.133 1.00 88.81 348 GLU A N 1
ATOM 2861 C CA . GLU A 1 348 ? -17.999 8.486 33.567 1.00 88.81 348 GLU A CA 1
ATOM 2862 C C . GLU A 1 348 ? -18.301 9.577 34.607 1.00 88.81 348 GLU A C 1
ATOM 2864 O O . GLU A 1 348 ? -17.570 10.568 34.686 1.00 88.81 348 GLU A O 1
ATOM 2869 N N . ALA A 1 349 ? -19.295 9.362 35.475 1.00 90.94 349 ALA A N 1
ATOM 2870 C CA . ALA A 1 349 ? -19.584 10.240 36.604 1.00 90.94 349 ALA A CA 1
ATOM 2871 C C . ALA A 1 349 ? -18.402 10.303 37.589 1.00 90.94 349 ALA A C 1
ATOM 2873 O O . ALA A 1 349 ? -17.967 11.397 37.938 1.00 90.94 349 ALA A O 1
ATOM 2874 N N . SER A 1 350 ? -17.797 9.173 37.968 1.00 91.44 350 SER A N 1
ATOM 2875 C CA . SER A 1 350 ? -16.625 9.138 38.856 1.00 91.44 350 SER A CA 1
ATOM 2876 C C . SER A 1 350 ? -15.434 9.898 38.271 1.00 91.44 350 SER A C 1
ATOM 2878 O O . SER A 1 350 ? -14.819 10.694 38.978 1.00 91.44 350 SER A O 1
ATOM 2880 N N . LYS A 1 351 ? -15.141 9.737 36.971 1.00 90.88 351 LYS A N 1
ATOM 2881 C CA . LYS A 1 351 ? -14.089 10.519 36.289 1.00 90.88 351 LYS A CA 1
ATOM 2882 C C . LYS A 1 351 ? -14.390 12.014 36.256 1.00 90.88 351 LYS A C 1
ATOM 2884 O O . LYS A 1 351 ? -13.473 12.827 36.337 1.00 90.88 351 LYS A O 1
ATOM 2889 N N . SER A 1 352 ? -15.654 12.390 36.058 1.00 91.94 352 SER A N 1
ATOM 2890 C CA . SER A 1 352 ? -16.069 13.792 36.118 1.00 91.94 352 SER A CA 1
ATOM 2891 C C . SER A 1 352 ? -15.835 14.353 37.514 1.00 91.94 352 SER A C 1
ATOM 2893 O O . SER A 1 352 ? -15.180 15.381 37.665 1.00 91.94 352 SER A O 1
ATOM 2895 N N . LEU A 1 353 ? -16.324 13.642 38.524 1.00 92.56 353 LEU A N 1
ATOM 2896 C CA . LEU A 1 353 ? -16.291 14.070 39.906 1.00 92.56 353 LEU A CA 1
ATOM 2897 C C . LEU A 1 353 ? -14.852 14.207 40.432 1.00 92.56 353 LEU A C 1
ATOM 2899 O O . LEU A 1 353 ? -14.555 15.182 41.114 1.00 92.56 353 LEU A O 1
ATOM 2903 N N . GLN A 1 354 ? -13.929 13.332 40.017 1.00 92.31 354 GLN A N 1
ATOM 2904 C CA . GLN A 1 354 ? -12.490 13.458 40.304 1.00 92.31 354 GLN A CA 1
ATOM 2905 C C . GLN A 1 354 ? -11.892 14.813 39.891 1.00 92.31 354 GLN A C 1
ATOM 2907 O O . GLN A 1 354 ? -10.964 15.303 40.531 1.00 92.31 354 GLN A O 1
ATOM 2912 N N . LYS A 1 355 ? -12.433 15.481 38.861 1.00 91.81 355 LYS A N 1
ATOM 2913 C CA . LYS A 1 355 ? -11.933 16.796 38.420 1.00 91.81 355 LYS A CA 1
ATOM 2914 C C . LYS A 1 355 ? -12.147 17.895 39.465 1.00 91.81 355 LYS A C 1
ATOM 2916 O O . LYS A 1 355 ? -11.494 18.936 39.368 1.00 91.81 355 LYS A O 1
ATOM 2921 N N . ILE A 1 356 ? -13.020 17.688 40.458 1.00 91.06 356 ILE A N 1
ATOM 2922 C CA . ILE A 1 356 ? -13.327 18.684 41.495 1.00 91.06 356 ILE A CA 1
ATOM 2923 C C . ILE A 1 356 ? -12.103 19.054 42.348 1.00 91.06 356 ILE A C 1
ATOM 2925 O O . ILE A 1 356 ? -12.028 20.188 42.835 1.00 91.06 356 ILE A O 1
ATOM 2929 N N . GLU A 1 357 ? -11.134 18.137 42.469 1.00 87.12 357 GLU A N 1
ATOM 2930 C CA . GLU A 1 357 ? -9.861 18.350 43.172 1.00 87.12 357 GLU A CA 1
ATOM 2931 C C . GLU A 1 357 ? -9.014 19.434 42.492 1.00 87.12 357 GLU A C 1
ATOM 2933 O O . GLU A 1 357 ? -8.367 20.231 43.162 1.00 87.12 357 GLU A O 1
ATOM 2938 N N . SER A 1 358 ? -9.066 19.505 41.158 1.00 85.94 358 SER A N 1
ATOM 2939 C CA . SER A 1 358 ? -8.308 20.475 40.353 1.00 85.94 358 SER A CA 1
ATOM 2940 C C . SER A 1 358 ? -9.012 21.823 40.161 1.00 85.94 358 SER A C 1
ATOM 2942 O O . SER A 1 358 ? -8.402 22.779 39.689 1.00 85.94 358 SER A O 1
ATOM 2944 N N . ALA A 1 359 ? -10.300 21.914 40.497 1.00 86.75 359 ALA A N 1
ATOM 2945 C CA . ALA A 1 359 ? -11.075 23.134 40.323 1.00 86.75 359 ALA A CA 1
ATOM 2946 C C . ALA A 1 359 ? -10.792 24.133 41.457 1.00 86.75 359 ALA A C 1
ATOM 2948 O O . ALA A 1 359 ? -10.913 23.785 42.631 1.00 86.75 359 ALA A O 1
ATOM 2949 N N . SER A 1 360 ? -10.473 25.381 41.109 1.00 83.19 360 SER A N 1
ATOM 2950 C CA . SER A 1 360 ? -10.094 26.442 42.057 1.00 83.19 360 SER A CA 1
ATOM 2951 C C . SER A 1 360 ? -11.104 27.593 42.151 1.00 83.19 360 SER A C 1
ATOM 2953 O O . SER A 1 360 ? -10.763 28.687 42.577 1.00 83.19 360 SER A O 1
ATOM 2955 N N . ASN A 1 361 ? -12.329 27.384 41.673 1.00 85.75 361 ASN A N 1
ATOM 2956 C CA . ASN A 1 361 ? -13.413 28.358 41.782 1.00 85.75 361 ASN A CA 1
ATOM 2957 C C . ASN A 1 361 ? -14.768 27.649 41.884 1.00 85.75 361 ASN A C 1
ATOM 2959 O O . ASN A 1 361 ? -14.925 26.497 41.451 1.00 85.75 361 ASN A O 1
ATOM 2963 N N . TYR A 1 362 ? -15.740 28.359 42.443 1.00 87.06 362 TYR A N 1
ATOM 2964 C CA . TYR A 1 362 ? -17.109 27.942 42.690 1.00 87.06 362 TYR A CA 1
ATOM 2965 C C . TYR A 1 362 ? -17.777 27.462 41.411 1.00 87.06 362 TYR A C 1
ATOM 2967 O O . TYR A 1 362 ? -18.235 26.323 41.343 1.00 87.06 362 TYR A O 1
ATOM 2975 N N . LYS A 1 363 ? -17.751 28.282 40.354 1.00 85.56 363 LYS A N 1
ATOM 2976 C CA . LYS A 1 363 ? -18.403 27.976 39.072 1.00 85.56 363 LYS A CA 1
ATOM 2977 C C . LYS A 1 363 ? -17.915 26.656 38.473 1.00 85.56 363 LYS A C 1
ATOM 2979 O O . LYS A 1 363 ? -18.720 25.857 37.999 1.00 85.56 363 LYS A O 1
ATOM 2984 N N . SER A 1 364 ? -16.609 26.392 38.508 1.00 87.06 364 SER A N 1
ATOM 2985 C CA . SER A 1 364 ? -16.034 25.142 37.995 1.00 87.06 364 SER A CA 1
ATOM 2986 C C . SER A 1 364 ? -16.431 23.947 38.858 1.00 87.06 364 SER A C 1
ATOM 2988 O O . SER A 1 364 ? -16.857 22.933 38.307 1.00 87.06 364 SER A O 1
ATOM 2990 N N . LYS A 1 365 ? -16.353 24.059 40.194 1.00 89.25 365 LYS A N 1
ATOM 2991 C CA . LYS A 1 365 ? -16.772 22.985 41.114 1.00 89.25 365 LYS A CA 1
ATOM 2992 C C . LYS A 1 365 ? -18.274 22.680 40.989 1.00 89.25 365 LYS A C 1
ATOM 2994 O O . LYS A 1 365 ? -18.646 21.513 40.884 1.00 89.25 365 LYS A O 1
ATOM 2999 N N . ALA A 1 366 ? -19.117 23.709 40.900 1.00 87.12 366 ALA A N 1
ATOM 3000 C CA . ALA A 1 366 ? -20.560 23.598 40.698 1.00 87.12 366 ALA A CA 1
ATOM 3001 C C . ALA A 1 366 ? -20.899 22.916 39.361 1.00 87.12 366 ALA A C 1
ATOM 3003 O O . ALA A 1 366 ? -21.683 21.968 39.322 1.00 87.12 366 ALA A O 1
ATOM 3004 N N . ASN A 1 367 ? -20.252 23.328 38.266 1.00 87.88 367 ASN A N 1
ATOM 3005 C CA . ASN A 1 367 ? -20.449 22.714 36.951 1.00 87.88 367 ASN A CA 1
ATOM 3006 C C . ASN A 1 367 ? -20.015 21.244 36.915 1.00 87.88 367 ASN A C 1
ATOM 3008 O O . ASN A 1 367 ? -20.703 20.426 36.306 1.00 87.88 367 ASN A O 1
ATOM 3012 N N . ILE A 1 368 ? -18.903 20.895 37.574 1.00 90.75 368 ILE A N 1
ATOM 3013 C CA . ILE A 1 368 ? -18.450 19.502 37.703 1.00 90.75 368 ILE A CA 1
ATOM 3014 C C . ILE A 1 368 ? -19.504 18.667 38.435 1.00 90.75 368 ILE A C 1
ATOM 3016 O O . ILE A 1 368 ? -19.831 17.566 37.988 1.00 90.75 368 ILE A O 1
ATOM 3020 N N . LEU A 1 369 ? -20.076 19.187 39.523 1.00 89.31 369 LEU A N 1
ATOM 3021 C CA . LEU A 1 369 ? -21.091 18.480 40.299 1.00 89.31 369 LEU A CA 1
ATOM 3022 C C . LEU A 1 369 ? -22.388 18.270 39.495 1.00 89.31 369 LEU A C 1
ATOM 3024 O O . LEU A 1 369 ? -22.887 17.146 39.408 1.00 89.31 369 LEU A O 1
ATOM 3028 N N . ILE A 1 370 ? -22.875 19.315 38.817 1.00 87.00 370 ILE A N 1
ATOM 3029 C CA . ILE A 1 370 ? -24.041 19.235 37.921 1.00 87.00 370 ILE A CA 1
ATOM 3030 C C . ILE A 1 370 ? -23.798 18.217 36.802 1.00 87.00 370 ILE A C 1
ATOM 3032 O O . ILE A 1 370 ? -24.654 17.375 36.525 1.00 87.00 370 ILE A O 1
ATOM 3036 N N . PHE A 1 371 ? -22.636 18.281 36.148 1.00 88.12 371 PHE A N 1
ATOM 3037 C CA . PHE A 1 371 ? -22.295 17.367 35.060 1.00 88.12 371 PHE A CA 1
ATOM 3038 C C . PHE A 1 371 ? -22.217 15.917 35.546 1.00 88.12 371 PHE A C 1
ATOM 3040 O O . PHE A 1 371 ? -22.675 15.012 34.850 1.00 88.12 371 PHE A O 1
ATOM 3047 N N . THR A 1 372 ? -21.698 15.694 36.753 1.00 90.50 372 THR A N 1
ATOM 3048 C CA . THR A 1 372 ? -21.616 14.365 37.370 1.00 90.50 372 THR A CA 1
ATOM 3049 C C . THR A 1 372 ? -23.007 13.750 37.549 1.00 90.50 372 THR A C 1
ATOM 3051 O O . THR A 1 372 ? -23.237 12.630 37.097 1.00 90.50 372 THR A O 1
ATOM 3054 N N . LEU A 1 373 ? -23.966 14.485 38.122 1.00 87.06 373 LEU A N 1
ATOM 3055 C CA . LEU A 1 373 ? -25.332 13.979 38.327 1.00 87.06 373 LEU A CA 1
ATOM 3056 C C . LEU A 1 373 ? -26.121 13.818 37.027 1.00 87.06 373 LEU A C 1
ATOM 3058 O O . LEU A 1 373 ? -26.867 12.851 36.869 1.00 87.06 373 LEU A O 1
ATOM 3062 N N . ARG A 1 374 ? -25.924 14.713 36.053 1.00 86.19 374 ARG A N 1
ATOM 3063 C CA . ARG A 1 374 ? -26.500 14.552 34.706 1.00 86.19 374 ARG A CA 1
ATOM 3064 C C . ARG A 1 374 ? -25.965 13.312 33.995 1.00 86.19 374 ARG A C 1
ATOM 3066 O O . ARG A 1 374 ? -26.723 12.596 33.350 1.00 86.19 374 ARG A O 1
ATOM 3073 N N . THR A 1 375 ? -24.670 13.037 34.146 1.00 86.50 375 THR A N 1
ATOM 3074 C CA . THR A 1 375 ? -24.038 11.830 33.596 1.00 86.50 375 THR A CA 1
ATOM 3075 C C . THR A 1 375 ? -24.599 10.573 34.255 1.00 86.50 375 THR A C 1
ATOM 3077 O O . THR A 1 375 ? -24.871 9.596 33.565 1.00 86.50 375 THR A O 1
ATOM 3080 N N . LEU A 1 376 ? -24.838 10.615 35.569 1.00 83.38 376 LEU A N 1
ATOM 3081 C CA . LEU A 1 376 ? -25.405 9.495 36.318 1.00 83.38 376 LEU A CA 1
ATOM 3082 C C . LEU A 1 376 ? -26.857 9.182 35.912 1.00 83.38 376 LEU A C 1
ATOM 3084 O O . LEU A 1 376 ? -27.230 8.016 35.815 1.00 83.38 376 LEU A O 1
ATOM 3088 N N . THR A 1 377 ? -27.644 10.221 35.615 1.00 79.00 377 THR A N 1
ATOM 3089 C CA . THR A 1 377 ? -29.063 10.126 35.218 1.00 79.00 377 THR A CA 1
ATOM 3090 C C . THR A 1 377 ? -29.296 9.861 33.726 1.00 79.00 377 THR A C 1
ATOM 3092 O O . THR A 1 377 ? -30.432 9.655 33.313 1.00 79.00 377 THR A O 1
ATOM 3095 N N . GLY A 1 378 ? -28.248 9.844 32.894 1.00 66.69 378 GLY A N 1
ATOM 3096 C CA . GLY A 1 378 ? -28.352 9.545 31.459 1.00 66.69 378 GLY A CA 1
ATOM 3097 C C . GLY A 1 378 ? -28.863 10.694 30.571 1.00 66.69 378 GLY A C 1
ATOM 3098 O O . GLY A 1 378 ? -28.951 10.524 29.356 1.00 66.69 378 GLY A O 1
ATOM 3099 N N . ASN A 1 379 ? -29.136 11.880 31.127 1.00 58.97 379 ASN A N 1
ATOM 3100 C CA . ASN A 1 379 ? -29.608 13.047 30.372 1.00 58.97 379 ASN A CA 1
ATOM 3101 C C . ASN A 1 379 ? -28.444 13.804 29.709 1.00 58.97 379 ASN A C 1
ATOM 3103 O O . ASN A 1 379 ? -27.869 14.736 30.279 1.00 58.97 379 ASN A O 1
ATOM 3107 N N . LYS A 1 380 ? -28.112 13.431 28.468 1.00 54.75 380 LYS A N 1
ATOM 3108 C CA . LYS A 1 380 ? -27.188 14.183 27.600 1.00 54.75 380 LYS A CA 1
ATOM 3109 C C . LYS A 1 380 ? -27.953 15.151 26.691 1.00 54.75 380 LYS A C 1
ATOM 3111 O O . LYS A 1 380 ? -28.025 14.952 25.483 1.00 54.75 380 LYS A O 1
ATOM 3116 N N . GLU A 1 381 ? -28.526 16.214 27.249 1.00 42.41 381 GLU A N 1
ATOM 3117 C CA . GLU A 1 381 ? -29.001 17.338 26.431 1.00 42.41 381 GLU A CA 1
ATOM 3118 C C . GLU A 1 381 ? -27.842 18.310 26.142 1.00 42.41 381 GLU A C 1
ATOM 3120 O O . GLU A 1 381 ? -27.222 18.830 27.073 1.00 42.41 381 GLU A O 1
ATOM 3125 N N . ASN A 1 382 ? -27.617 18.587 24.848 1.00 33.75 382 ASN A N 1
ATOM 3126 C CA . ASN A 1 382 ? -26.643 19.514 24.233 1.00 33.75 382 ASN A CA 1
ATOM 3127 C C . ASN A 1 382 ? -25.361 18.919 23.620 1.00 33.75 382 ASN A C 1
ATOM 3129 O O . ASN A 1 382 ? -24.274 19.429 23.863 1.00 33.75 382 ASN A O 1
ATOM 3133 N N . ASP A 1 383 ? -25.510 17.981 22.685 1.00 30.08 383 ASP A N 1
ATOM 3134 C CA . ASP A 1 383 ? -24.675 17.986 21.478 1.00 30.08 383 ASP A CA 1
ATOM 3135 C C . ASP A 1 383 ? -25.603 18.015 20.260 1.00 30.08 383 ASP A C 1
ATOM 3137 O O . ASP A 1 383 ? -26.445 17.139 20.076 1.00 30.08 383 ASP A O 1
ATOM 3141 N N . GLY A 1 384 ? -25.478 19.048 19.422 1.00 30.62 384 GLY A N 1
ATOM 3142 C CA . GLY A 1 384 ? -26.261 19.263 18.195 1.00 30.62 384 GLY A CA 1
ATOM 3143 C C . GLY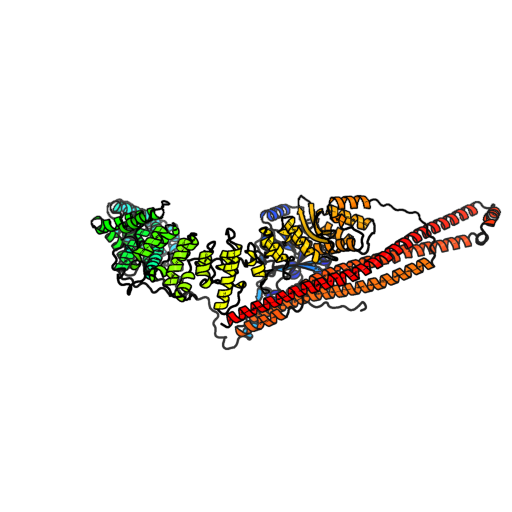 A 1 384 ? -25.977 18.263 17.067 1.00 30.62 384 GLY A C 1
ATOM 3144 O O . GLY A 1 384 ? -26.010 18.630 15.897 1.00 30.62 384 GLY A O 1
ATOM 3145 N N . TYR A 1 385 ? -25.699 17.012 17.414 1.00 26.44 385 TYR A N 1
ATOM 3146 C CA . TYR A 1 385 ? -25.737 15.854 16.544 1.00 26.44 385 TYR A CA 1
ATOM 3147 C C . TYR A 1 385 ? -26.482 14.764 17.305 1.00 26.44 385 TYR A C 1
ATOM 3149 O O . TYR A 1 385 ? -25.885 13.979 18.039 1.00 26.44 385 TYR A O 1
ATOM 3157 N N . SER A 1 386 ? -27.794 14.667 17.086 1.00 25.73 386 SER A N 1
ATOM 3158 C CA . SER A 1 386 ? -28.428 13.358 17.153 1.00 25.73 386 SER A CA 1
ATOM 3159 C C . SER A 1 386 ? -27.743 12.510 16.080 1.00 25.73 386 SER A C 1
ATOM 3161 O O . SER A 1 386 ? -28.100 12.577 14.899 1.00 25.73 386 SER A O 1
ATOM 3163 N N . SER A 1 387 ? -26.693 11.786 16.464 1.00 28.81 387 SER A N 1
ATOM 3164 C CA . SER A 1 387 ? -26.194 10.683 15.660 1.00 28.81 387 SER A CA 1
ATOM 3165 C C . SER A 1 387 ? -27.357 9.707 15.563 1.00 28.81 387 SER A C 1
ATOM 3167 O O . SER A 1 387 ? -27.666 8.995 16.516 1.00 28.81 387 SER A O 1
ATOM 3169 N N . LYS A 1 388 ? -28.060 9.731 14.428 1.00 25.84 388 LYS A N 1
ATOM 3170 C CA . LYS A 1 388 ? -28.725 8.527 13.953 1.00 25.84 388 LYS A CA 1
ATOM 3171 C C . LYS A 1 388 ? -27.604 7.506 13.823 1.00 25.84 388 LYS A C 1
ATOM 3173 O O . LYS A 1 388 ? -26.773 7.625 12.929 1.00 25.84 388 LYS A O 1
ATOM 3178 N N . ASN A 1 389 ? -27.514 6.591 14.776 1.00 30.66 389 ASN A N 1
ATOM 3179 C CA . ASN A 1 389 ? -26.699 5.409 14.589 1.00 30.66 389 ASN A CA 1
ATOM 3180 C C . ASN A 1 389 ? -27.490 4.514 13.628 1.00 30.66 389 ASN A C 1
ATOM 3182 O O . ASN A 1 389 ? -28.632 4.167 13.918 1.00 30.66 389 ASN A O 1
ATOM 3186 N N . ASP A 1 390 ? -26.898 4.214 12.472 1.00 30.12 390 ASP A N 1
ATOM 3187 C CA . ASP A 1 390 ? -27.446 3.315 11.443 1.00 30.12 390 ASP A CA 1
ATOM 3188 C C . ASP A 1 390 ? -27.372 1.826 11.852 1.00 30.12 390 ASP A C 1
ATOM 3190 O O . ASP A 1 390 ? -27.842 0.954 11.126 1.00 30.12 390 ASP A O 1
ATOM 3194 N N . ASP A 1 391 ? -26.826 1.525 13.031 1.00 31.81 391 ASP A N 1
ATOM 3195 C CA . ASP A 1 391 ? -26.746 0.178 13.586 1.00 31.81 391 ASP A CA 1
ATOM 3196 C C . ASP A 1 391 ? -27.900 0.029 14.587 1.00 31.81 391 ASP A C 1
ATOM 3198 O O . ASP A 1 391 ? -27.913 0.745 15.587 1.00 31.81 391 ASP A O 1
ATOM 3202 N N . GLY A 1 392 ? -28.872 -0.851 14.315 1.00 30.03 392 GLY A N 1
ATOM 3203 C CA . GLY A 1 392 ? -30.131 -1.059 15.058 1.00 30.03 392 GLY A CA 1
ATOM 3204 C C . GLY A 1 392 ? -30.031 -1.483 16.535 1.00 30.03 392 GLY A C 1
ATOM 3205 O O . GLY A 1 392 ? -30.887 -2.219 17.016 1.00 30.03 392 GLY A O 1
ATOM 3206 N N . ASN A 1 393 ? -29.020 -1.021 17.266 1.00 28.94 393 ASN A N 1
ATOM 3207 C CA . ASN A 1 393 ? -28.939 -1.104 18.713 1.00 28.94 393 ASN A CA 1
ATOM 3208 C C . ASN A 1 393 ? -29.904 -0.096 19.339 1.00 28.94 393 ASN A C 1
ATOM 3210 O O . ASN A 1 393 ? -29.896 1.090 18.994 1.00 28.94 393 ASN A O 1
ATOM 3214 N N . LEU A 1 394 ? -30.726 -0.592 20.267 1.00 29.94 394 LEU A N 1
ATOM 3215 C CA . LEU A 1 394 ? -31.686 0.192 21.034 1.00 29.94 394 LEU A CA 1
ATOM 3216 C C . LEU A 1 394 ? -31.054 1.501 21.522 1.00 29.94 394 LEU A C 1
ATOM 3218 O O . LEU A 1 394 ? -30.032 1.513 22.212 1.00 29.94 394 LEU A O 1
ATOM 3222 N N . SER A 1 395 ? -31.714 2.614 21.205 1.00 27.05 395 SER A N 1
ATOM 3223 C CA . SER A 1 395 ? -31.568 3.846 21.966 1.00 27.05 395 SER A CA 1
ATOM 3224 C C . SER A 1 395 ? -31.786 3.509 23.439 1.00 27.05 395 SER A C 1
ATOM 3226 O O . SER A 1 395 ? -32.879 3.076 23.806 1.00 27.05 395 SER A O 1
ATOM 3228 N N . PHE A 1 396 ? -30.736 3.672 24.246 1.00 40.53 396 PHE A N 1
ATOM 3229 C CA . PHE A 1 396 ? -30.769 3.478 25.691 1.00 40.53 396 PHE A CA 1
ATOM 3230 C C . PHE A 1 396 ? -31.998 4.185 26.265 1.00 40.53 396 PHE A C 1
ATOM 3232 O O . PHE A 1 396 ? -32.109 5.410 26.176 1.00 40.53 396 PHE A O 1
ATOM 3239 N N . PHE A 1 397 ? -32.930 3.411 26.821 1.00 37.03 397 PHE A N 1
ATOM 3240 C CA . PHE A 1 397 ? -34.022 3.977 27.596 1.00 37.03 397 PHE A CA 1
ATOM 3241 C C . PHE A 1 397 ? -33.407 4.773 28.757 1.00 37.03 397 PHE A C 1
ATOM 3243 O O . PHE A 1 397 ? -32.524 4.246 29.442 1.00 37.03 397 PHE A O 1
ATOM 3250 N N . PRO A 1 398 ? -33.814 6.034 28.989 1.00 47.78 398 PRO A N 1
ATOM 3251 C CA . PRO A 1 398 ? -33.387 6.759 30.176 1.00 47.78 398 PRO A CA 1
ATOM 3252 C C . PRO A 1 398 ? -33.810 5.950 31.403 1.00 47.78 398 PRO A C 1
ATOM 3254 O O . PRO A 1 398 ? -34.991 5.644 31.581 1.00 47.78 398 PRO A O 1
ATOM 3257 N N . LEU A 1 399 ? -32.830 5.556 32.218 1.00 56.78 399 LEU A N 1
ATOM 3258 C CA . LEU A 1 399 ? -33.075 4.843 33.464 1.00 56.78 399 LEU A CA 1
ATOM 3259 C C . LEU A 1 399 ? -33.951 5.759 34.336 1.00 56.78 399 LEU A C 1
ATOM 3261 O O . LEU A 1 399 ? -33.520 6.849 34.711 1.00 56.78 399 LEU A O 1
ATOM 3265 N N . ALA A 1 400 ? -35.190 5.356 34.627 1.00 57.56 400 ALA A N 1
ATOM 3266 C CA . ALA A 1 400 ? -36.052 6.099 35.539 1.00 57.56 400 ALA A CA 1
ATOM 3267 C C . ALA A 1 400 ? -35.473 5.980 36.960 1.00 57.56 400 ALA A C 1
ATOM 3269 O O . ALA A 1 400 ? -35.623 4.956 37.635 1.00 57.56 400 ALA A O 1
ATOM 3270 N N . ILE A 1 401 ? -34.737 7.010 37.369 1.00 66.19 401 ILE A N 1
ATOM 3271 C CA . ILE A 1 401 ? -34.032 7.081 38.648 1.00 66.19 401 ILE A CA 1
ATOM 3272 C C . ILE A 1 401 ? -34.842 7.992 39.576 1.00 66.19 401 ILE A C 1
ATOM 3274 O O . ILE A 1 401 ? -34.999 9.181 39.300 1.00 66.19 401 ILE A O 1
ATOM 3278 N N . ASP A 1 402 ? -35.377 7.422 40.654 1.00 71.12 402 ASP A N 1
ATOM 3279 C CA . ASP A 1 402 ? -35.937 8.177 41.777 1.00 71.12 402 ASP A CA 1
ATOM 3280 C C . ASP A 1 402 ? -34.811 8.745 42.669 1.00 71.12 402 ASP A C 1
ATOM 3282 O O . ASP A 1 402 ? -33.621 8.483 42.458 1.00 71.12 402 ASP A O 1
ATOM 3286 N N . ALA A 1 403 ? -35.174 9.575 43.650 1.00 70.75 403 ALA A N 1
ATOM 3287 C CA . ALA A 1 403 ? -34.200 10.250 44.508 1.00 70.75 403 ALA A CA 1
ATOM 3288 C C . ALA A 1 403 ? -33.347 9.265 45.332 1.00 70.75 403 ALA A C 1
ATOM 3290 O O . ALA A 1 403 ? -32.141 9.479 45.473 1.00 70.75 403 ALA A O 1
ATOM 3291 N N . ASP A 1 404 ? -33.940 8.165 45.800 1.00 70.00 404 ASP A N 1
ATOM 3292 C CA . ASP A 1 404 ? -33.259 7.158 46.619 1.00 70.00 404 ASP A CA 1
ATOM 3293 C C . ASP A 1 404 ? -32.256 6.337 45.791 1.00 70.00 404 ASP A C 1
ATOM 3295 O O . ASP A 1 404 ? -31.113 6.118 46.205 1.00 70.00 404 ASP A O 1
ATOM 3299 N N . ARG A 1 405 ? -32.615 5.960 44.555 1.00 74.81 405 ARG A N 1
ATOM 3300 C CA . ARG A 1 405 ? -31.692 5.312 43.608 1.00 74.81 405 ARG A CA 1
ATOM 3301 C C . ARG A 1 405 ? -30.551 6.236 43.217 1.00 74.81 405 ARG A C 1
ATOM 3303 O O . ARG A 1 405 ? -29.412 5.778 43.126 1.00 74.81 405 ARG A O 1
ATOM 3310 N N . LEU A 1 406 ? -30.831 7.521 42.982 1.00 79.75 406 LEU A N 1
ATOM 3311 C CA . LEU A 1 406 ? -29.786 8.483 42.635 1.00 79.75 406 LEU A CA 1
ATOM 3312 C C . LEU A 1 406 ? -28.765 8.601 43.761 1.00 79.75 406 LEU A C 1
ATOM 3314 O O . LEU A 1 406 ? -27.564 8.565 43.503 1.00 79.75 406 LEU A O 1
ATOM 3318 N N . MET A 1 407 ? -29.256 8.703 44.993 1.00 81.62 407 MET A N 1
ATOM 3319 C CA . MET A 1 407 ? -28.448 8.788 46.197 1.00 81.62 407 MET A CA 1
ATOM 3320 C C . MET A 1 407 ? -27.522 7.567 46.338 1.00 81.62 407 MET A C 1
ATOM 3322 O O . MET A 1 407 ? -26.305 7.729 46.434 1.00 81.62 407 MET A O 1
ATOM 3326 N N . ASN A 1 408 ? -28.054 6.346 46.228 1.00 79.56 408 ASN A N 1
ATOM 3327 C CA . ASN A 1 408 ? -27.261 5.110 46.317 1.00 79.56 408 ASN A CA 1
ATOM 3328 C C . ASN A 1 408 ? -26.228 4.966 45.184 1.00 79.56 408 ASN A C 1
ATOM 3330 O O . ASN A 1 408 ? -25.091 4.541 45.414 1.00 79.56 408 ASN A O 1
ATOM 3334 N N . LEU A 1 409 ? -26.579 5.364 43.958 1.00 84.00 409 LEU A N 1
ATOM 3335 C CA . LEU A 1 409 ? -25.627 5.413 42.847 1.00 84.00 409 LEU A CA 1
ATOM 3336 C C . LEU A 1 409 ? -24.538 6.469 43.082 1.00 84.00 409 LEU A C 1
ATOM 3338 O O . LEU A 1 409 ? -23.374 6.234 42.752 1.00 84.00 409 LEU A O 1
ATOM 3342 N N . PHE A 1 410 ? -24.886 7.612 43.679 1.00 87.06 410 PHE A N 1
ATOM 3343 C CA . PHE A 1 410 ? -23.937 8.678 43.994 1.00 87.06 410 PHE A CA 1
ATOM 3344 C C . PHE A 1 410 ? -22.964 8.264 45.110 1.00 87.06 410 PHE A C 1
ATOM 3346 O O . PHE A 1 410 ? -21.772 8.555 45.002 1.00 87.06 410 PHE A O 1
ATOM 3353 N N . VAL A 1 411 ? -23.411 7.478 46.101 1.00 85.56 411 VAL A N 1
ATOM 3354 C CA . VAL A 1 411 ? -22.529 6.805 47.080 1.00 85.56 411 VAL A CA 1
ATOM 3355 C C . VAL A 1 411 ? -21.474 5.965 46.352 1.00 85.56 411 VAL A C 1
ATOM 3357 O O . VAL A 1 411 ? -20.276 6.148 46.563 1.00 85.56 411 VAL A O 1
ATOM 3360 N N . LEU A 1 412 ? -21.889 5.116 45.410 1.00 85.56 412 LEU A N 1
ATOM 3361 C CA . LEU A 1 412 ? -20.979 4.310 44.584 1.00 85.56 412 LEU A CA 1
ATOM 3362 C C . LEU A 1 412 ? -20.005 5.164 43.759 1.00 85.56 412 LEU A C 1
ATOM 3364 O O . LEU A 1 412 ? -18.815 4.847 43.683 1.00 85.56 412 LEU A O 1
ATOM 3368 N N . VAL A 1 413 ? -20.490 6.261 43.169 1.00 89.56 413 VAL A N 1
ATOM 3369 C CA . VAL A 1 413 ? -19.659 7.221 42.429 1.00 89.56 413 VAL A CA 1
ATOM 3370 C C . VAL A 1 413 ? -18.590 7.826 43.336 1.00 89.56 413 VAL A C 1
ATOM 3372 O O . VAL A 1 413 ? -17.436 7.888 42.911 1.00 89.56 413 VAL A O 1
ATOM 3375 N N . THR A 1 414 ? -18.932 8.224 44.568 1.00 88.38 414 THR A N 1
ATOM 3376 C CA . THR A 1 414 ? -17.970 8.782 45.537 1.00 88.38 414 THR A CA 1
ATOM 3377 C C . THR A 1 414 ? -16.935 7.753 45.994 1.00 88.38 414 THR A C 1
ATOM 3379 O O . THR A 1 414 ? -15.740 8.053 45.953 1.00 88.38 414 THR A O 1
ATOM 3382 N N . CYS A 1 415 ? -17.350 6.515 46.298 1.00 85.81 415 CYS A N 1
ATOM 3383 C CA . CYS A 1 415 ? -16.439 5.410 46.619 1.00 85.81 415 CYS A CA 1
ATOM 3384 C C . CYS A 1 415 ? -15.465 5.104 45.475 1.00 85.81 415 CYS A C 1
ATOM 3386 O O . CYS A 1 415 ? -14.302 4.804 45.719 1.00 85.81 415 CYS A O 1
ATOM 3388 N N . ARG A 1 416 ? -15.905 5.175 44.214 1.00 86.88 416 ARG A N 1
ATOM 3389 C CA . ARG A 1 416 ? -15.032 4.932 43.050 1.00 86.88 416 ARG A CA 1
ATOM 3390 C C . ARG A 1 416 ? -14.174 6.143 42.681 1.00 86.88 416 ARG A C 1
ATOM 3392 O O . ARG A 1 416 ? -13.073 5.969 42.167 1.00 86.88 416 ARG A O 1
ATOM 3399 N N . ALA A 1 417 ? -14.663 7.359 42.924 1.00 88.62 417 ALA A N 1
ATOM 3400 C CA . ALA A 1 417 ? -13.932 8.590 42.641 1.00 88.62 417 ALA A CA 1
ATOM 3401 C C . ALA A 1 417 ? -12.762 8.808 43.614 1.00 88.62 417 ALA A C 1
ATOM 3403 O O . ALA A 1 417 ? -11.750 9.350 43.178 1.00 88.62 417 ALA A O 1
ATOM 3404 N N . GLN A 1 418 ? -12.880 8.351 44.873 1.00 87.12 418 GLN A N 1
ATOM 3405 C CA . GLN A 1 418 ? -11.841 8.468 45.914 1.00 87.12 418 GLN A CA 1
ATOM 3406 C C . GLN A 1 418 ? -11.341 9.915 46.094 1.00 87.12 418 GLN A C 1
ATOM 3408 O O . GLN A 1 418 ? -10.140 10.175 46.145 1.00 87.12 418 GLN A O 1
ATOM 3413 N N . ILE A 1 419 ? -12.278 10.868 46.147 1.00 87.69 419 ILE A N 1
ATOM 3414 C CA . ILE A 1 419 ? -11.963 12.295 46.290 1.00 87.69 419 ILE A CA 1
ATOM 3415 C C . ILE A 1 419 ? -11.428 12.582 47.688 1.00 87.69 419 ILE A C 1
ATOM 3417 O O . ILE A 1 419 ? -12.050 12.213 48.685 1.00 87.69 419 ILE A O 1
ATOM 3421 N N . LYS A 1 420 ? -10.335 13.336 47.758 1.00 84.50 420 LYS A N 1
ATOM 3422 C CA . LYS A 1 420 ? -9.796 13.864 49.012 1.00 84.50 420 LYS A CA 1
ATOM 3423 C C . LYS A 1 420 ? -10.563 15.102 49.460 1.00 84.50 420 LYS A C 1
ATOM 3425 O O . LYS A 1 420 ? -10.925 15.945 48.645 1.00 84.50 420 LYS A O 1
ATOM 3430 N N . ASN A 1 421 ? -10.737 15.279 50.764 1.00 86.25 421 ASN A N 1
ATOM 3431 C CA . ASN A 1 421 ? -11.378 16.446 51.366 1.00 86.25 421 ASN A CA 1
ATOM 3432 C C . ASN A 1 421 ? -12.815 16.680 50.863 1.00 86.25 421 ASN A C 1
ATOM 3434 O O . ASN A 1 421 ? -13.225 17.825 50.655 1.00 86.25 421 ASN A O 1
ATOM 3438 N N . LEU A 1 422 ? -13.601 15.612 50.660 1.00 87.50 422 LEU A N 1
ATOM 3439 C CA . LEU A 1 422 ? -14.969 15.688 50.118 1.00 87.50 422 LEU A CA 1
ATOM 3440 C C . LEU A 1 422 ? -15.851 16.698 50.875 1.00 87.50 422 LEU A C 1
ATOM 3442 O O . LEU A 1 422 ? -16.533 17.520 50.261 1.00 87.50 422 LEU A O 1
ATOM 3446 N N . LYS A 1 423 ? -15.773 16.690 52.211 1.00 86.62 423 LYS A N 1
ATOM 3447 C CA . LYS A 1 423 ? -16.496 17.623 53.085 1.00 86.62 423 LYS A CA 1
ATOM 3448 C C . LYS A 1 423 ? -16.058 19.078 52.887 1.00 86.62 423 LYS A C 1
ATOM 3450 O O . LYS A 1 423 ? -16.897 19.974 52.878 1.00 86.62 423 LYS A O 1
ATOM 3455 N N . CYS A 1 424 ? -14.769 19.321 52.643 1.00 88.31 424 CYS A N 1
ATOM 3456 C CA . CYS A 1 424 ? -14.245 20.655 52.339 1.00 88.31 424 CYS A CA 1
ATOM 3457 C C . CYS A 1 424 ? -14.782 21.180 51.001 1.00 88.31 424 CYS A C 1
ATOM 3459 O O . CYS A 1 424 ? -15.134 22.352 50.893 1.00 88.31 424 CYS A O 1
ATOM 3461 N N . HIS A 1 425 ? -14.888 20.312 49.988 1.00 88.81 425 HIS A N 1
ATOM 3462 C CA . HIS A 1 425 ? -15.486 20.668 48.699 1.00 88.81 425 HIS A CA 1
ATOM 3463 C C . HIS A 1 425 ? -16.970 21.041 48.828 1.00 88.81 425 HIS A C 1
ATOM 3465 O O . HIS A 1 425 ? -17.394 22.023 48.217 1.00 88.81 425 HIS A O 1
ATOM 3471 N N . LEU A 1 426 ? -17.736 20.294 49.632 1.00 89.31 426 LEU A N 1
ATOM 3472 C CA . LEU A 1 426 ? -19.137 20.602 49.930 1.00 89.31 426 LEU A CA 1
ATOM 3473 C C . LEU A 1 426 ? -19.268 21.927 50.697 1.00 89.31 426 LEU A C 1
ATOM 3475 O O . LEU A 1 426 ? -19.998 22.810 50.258 1.00 89.31 426 LEU A O 1
ATOM 3479 N N . SER A 1 427 ? -18.502 22.096 51.779 1.00 87.06 427 SER A N 1
ATOM 3480 C CA . SER A 1 427 ? -18.516 23.311 52.606 1.00 87.06 427 SER A CA 1
ATOM 3481 C C . SER A 1 427 ? -18.166 24.562 51.795 1.00 87.06 427 SER A C 1
ATOM 3483 O O . SER A 1 427 ? -18.814 25.596 51.935 1.00 87.06 427 SER A O 1
ATOM 3485 N N . TYR A 1 428 ? -17.199 24.461 50.878 1.00 88.62 428 TYR A N 1
ATOM 3486 C CA . TYR A 1 428 ? -16.860 25.550 49.964 1.00 88.62 428 TYR A CA 1
ATOM 3487 C C . TYR A 1 428 ? -18.039 25.938 49.052 1.00 88.62 428 TYR A C 1
ATOM 3489 O O . TYR A 1 428 ? -18.335 27.121 48.899 1.00 88.62 428 TYR A O 1
ATOM 3497 N N . LEU A 1 429 ? -18.746 24.954 48.480 1.00 87.88 429 LEU A N 1
ATOM 3498 C CA . LEU A 1 429 ? -19.908 25.189 47.613 1.00 87.88 429 LEU A CA 1
ATOM 3499 C C . LEU A 1 429 ? -21.167 25.656 48.367 1.00 87.88 429 LEU A C 1
ATOM 3501 O O . LEU A 1 429 ? -22.023 26.302 47.768 1.00 87.88 429 LEU A O 1
ATOM 3505 N N . GLN A 1 430 ? -21.308 25.335 49.653 1.00 86.56 430 GLN A N 1
ATOM 3506 C CA . GLN A 1 430 ? -22.432 25.801 50.472 1.00 86.56 430 GLN A CA 1
ATOM 3507 C C . GLN A 1 430 ? -22.228 27.242 50.961 1.00 86.56 430 GLN A C 1
ATOM 3509 O O . GLN A 1 430 ? -23.189 28.005 51.010 1.00 86.56 430 GLN A O 1
ATOM 3514 N N . ASN A 1 431 ? -20.986 27.621 51.284 1.00 84.69 431 ASN A N 1
ATOM 3515 C CA . ASN A 1 431 ? -20.697 28.862 52.006 1.00 84.69 431 ASN A CA 1
ATOM 3516 C C . ASN A 1 431 ? -20.216 30.029 51.129 1.00 84.69 431 ASN A C 1
ATOM 3518 O O . ASN A 1 431 ? -20.389 31.171 51.528 1.00 84.69 431 ASN A O 1
ATOM 3522 N N . PHE A 1 432 ? -19.617 29.781 49.958 1.00 85.19 432 PHE A N 1
ATOM 3523 C CA . PHE A 1 432 ? -19.034 30.833 49.105 1.00 85.19 432 PHE A CA 1
ATOM 3524 C C . PHE A 1 432 ? -19.764 30.953 47.760 1.00 85.19 432 PHE A C 1
ATOM 3526 O O . PHE A 1 432 ? -19.144 30.905 46.701 1.00 85.19 432 PHE A O 1
ATOM 3533 N N . TYR A 1 433 ? -21.094 31.063 47.775 1.00 84.56 433 TYR A N 1
ATOM 3534 C CA . TYR A 1 433 ? -21.931 31.081 46.568 1.00 84.56 433 TYR A CA 1
ATOM 3535 C C . TYR A 1 433 ? -21.979 32.448 45.872 1.00 84.56 433 TYR A C 1
ATOM 3537 O O . TYR A 1 433 ? -21.785 33.481 46.491 1.00 84.56 433 TYR A O 1
ATOM 3545 N N . ASN A 1 434 ? -22.279 32.494 44.575 1.00 77.25 434 ASN A N 1
ATOM 3546 C CA . ASN A 1 434 ? -22.415 33.779 43.874 1.00 77.25 434 ASN A CA 1
ATOM 3547 C C . ASN A 1 434 ? -23.799 34.432 44.086 1.00 77.25 434 ASN A C 1
ATOM 3549 O O . ASN A 1 434 ? -23.905 35.624 44.388 1.00 77.25 434 ASN A O 1
ATOM 3553 N N . ASN A 1 435 ? -24.864 33.630 43.970 1.00 75.31 435 ASN A N 1
ATOM 3554 C CA . ASN A 1 435 ? -26.245 34.042 44.221 1.00 75.31 435 ASN A CA 1
ATOM 3555 C C . ASN A 1 435 ? -26.931 33.065 45.175 1.00 75.31 435 ASN A C 1
ATOM 3557 O O . ASN A 1 435 ? -26.824 31.849 45.019 1.00 75.31 435 ASN A O 1
ATOM 3561 N N . ASP A 1 436 ? -27.693 33.609 46.117 1.00 67.38 436 ASP A N 1
ATOM 3562 C CA . ASP A 1 436 ? -28.374 32.850 47.171 1.00 67.38 436 ASP A CA 1
ATOM 3563 C C . ASP A 1 436 ? -29.507 31.952 46.610 1.00 67.38 436 ASP A C 1
ATOM 3565 O O . ASP A 1 436 ? -29.937 30.977 47.226 1.00 67.38 436 ASP A O 1
ATOM 3569 N N . SER A 1 437 ? -29.972 32.242 45.386 1.00 66.75 437 SER A N 1
ATOM 3570 C CA . SER A 1 437 ? -30.927 31.412 44.642 1.00 66.75 437 SER A CA 1
ATOM 3571 C C . SER A 1 437 ? -30.322 30.112 44.108 1.00 66.75 437 SER A C 1
ATOM 3573 O O . SER A 1 437 ? -31.040 29.120 43.989 1.00 66.75 437 SER A O 1
ATOM 3575 N N . ASP A 1 438 ? -29.024 30.102 43.788 1.00 65.50 438 ASP A N 1
ATOM 3576 C CA . ASP A 1 438 ? -28.378 29.019 43.031 1.00 65.50 438 ASP A CA 1
ATOM 3577 C C . ASP A 1 438 ? -28.084 27.788 43.903 1.00 65.50 438 ASP A C 1
ATOM 3579 O O . ASP A 1 438 ? -28.049 26.660 43.408 1.00 65.50 438 ASP A O 1
ATOM 3583 N N . THR A 1 439 ? -27.908 27.988 45.210 1.00 62.50 439 THR A N 1
ATOM 3584 C CA . THR A 1 439 ? -27.699 26.917 46.197 1.00 62.50 439 THR A CA 1
ATOM 3585 C C . THR A 1 439 ? -29.009 26.330 46.722 1.00 62.50 439 THR A C 1
ATOM 3587 O O . THR A 1 439 ? -29.028 25.170 47.127 1.00 62.50 439 THR A O 1
ATOM 3590 N N . LYS A 1 440 ? -30.110 27.096 46.692 1.00 63.59 440 LYS A N 1
ATOM 3591 C CA . LYS A 1 440 ? -31.415 26.703 47.258 1.00 63.59 440 LYS A CA 1
ATOM 3592 C C . LYS A 1 440 ? -32.408 26.172 46.216 1.00 63.59 440 LYS A C 1
ATOM 3594 O O . LYS A 1 440 ? -33.257 25.355 46.561 1.00 63.59 440 LYS A O 1
ATOM 3599 N N . PHE A 1 441 ? -32.312 26.595 44.951 1.00 60.16 441 PHE A N 1
ATOM 3600 C CA . PHE A 1 441 ? -33.260 26.222 43.894 1.00 60.16 441 PHE A CA 1
ATOM 3601 C C . PHE A 1 441 ? -32.559 25.792 42.594 1.00 60.16 441 PHE A C 1
ATOM 3603 O O . PHE A 1 441 ? -31.499 26.288 42.225 1.00 60.16 441 PHE A O 1
ATOM 3610 N N . GLY A 1 442 ? -33.177 24.864 41.858 1.00 75.69 442 GLY A N 1
ATOM 3611 C CA . GLY A 1 442 ? -32.678 24.385 40.564 1.00 75.69 442 GLY A CA 1
ATOM 3612 C C . GLY A 1 442 ? -31.728 23.184 40.647 1.00 75.69 442 GLY A C 1
ATOM 3613 O O . GLY A 1 442 ? -31.633 22.492 41.657 1.00 75.69 442 GLY A O 1
ATOM 3614 N N . ILE A 1 443 ? -31.044 22.902 39.534 1.00 78.69 443 ILE A N 1
ATOM 3615 C CA . ILE A 1 443 ? -30.241 21.677 39.357 1.00 78.69 443 ILE A CA 1
ATOM 3616 C C . ILE A 1 443 ? -29.014 21.664 40.281 1.00 78.69 443 ILE A C 1
ATOM 3618 O O . ILE A 1 443 ? -28.622 20.596 40.743 1.00 78.69 443 ILE A O 1
ATOM 3622 N N . LEU A 1 444 ? -28.420 22.830 40.564 1.00 82.44 444 LEU A N 1
ATOM 3623 C CA . LEU A 1 444 ? -27.280 22.941 41.476 1.00 82.44 444 LEU A CA 1
ATOM 3624 C C . LEU A 1 444 ? -27.691 22.707 42.933 1.00 82.44 444 LEU A C 1
ATOM 3626 O O . LEU A 1 444 ? -27.024 21.935 43.611 1.00 82.44 444 LEU A O 1
ATOM 3630 N N . GLY A 1 445 ? -28.799 23.296 43.394 1.00 82.00 445 GLY A N 1
ATOM 3631 C CA . GLY A 1 445 ? -29.323 23.035 44.737 1.00 82.00 445 GLY A CA 1
ATOM 3632 C C . GLY A 1 445 ? -29.628 21.552 44.958 1.00 82.00 445 GLY A C 1
ATOM 3633 O O . GLY A 1 445 ? -29.139 20.960 45.914 1.00 82.00 445 GLY A O 1
ATOM 3634 N N . TYR A 1 446 ? -30.307 20.906 44.003 1.00 84.44 446 TYR A N 1
ATOM 3635 C CA . TYR A 1 446 ? -30.528 19.454 44.044 1.00 84.44 446 TYR A CA 1
ATOM 3636 C C . TYR A 1 446 ? -29.214 18.658 44.090 1.00 84.44 446 TYR A C 1
ATOM 3638 O O . TYR A 1 446 ? -29.079 17.685 44.835 1.00 84.44 446 TYR A O 1
ATOM 3646 N N . ALA A 1 447 ? -28.220 19.094 43.315 1.00 86.50 447 ALA A N 1
ATOM 3647 C CA . ALA A 1 447 ? -26.912 18.469 43.279 1.00 86.50 447 ALA A CA 1
ATOM 3648 C C . ALA A 1 447 ? -26.142 18.583 44.599 1.00 86.50 447 ALA A C 1
ATOM 3650 O O . ALA A 1 447 ? -25.524 17.612 45.040 1.00 86.50 447 ALA A O 1
ATOM 3651 N N . LEU A 1 448 ? -26.215 19.750 45.238 1.00 86.81 448 LEU A N 1
ATOM 3652 C CA . LEU A 1 448 ? -25.623 20.006 46.544 1.00 86.81 448 LEU A CA 1
ATOM 3653 C C . LEU A 1 448 ? -26.316 19.194 47.631 1.00 86.81 448 LEU A C 1
ATOM 3655 O O . LEU A 1 448 ? -25.620 18.519 48.379 1.00 86.81 448 LEU A O 1
ATOM 3659 N N . SER A 1 449 ? -27.651 19.158 47.656 1.00 87.38 449 SER A N 1
ATOM 3660 C CA . SER A 1 449 ? -28.403 18.332 48.608 1.00 87.38 449 SER A CA 1
ATOM 3661 C C . SER A 1 449 ? -28.106 16.839 48.450 1.00 87.38 449 SER A C 1
ATOM 3663 O O . SER A 1 449 ? -28.035 16.121 49.441 1.00 87.38 449 SER A O 1
ATOM 3665 N N . THR A 1 450 ? -27.878 16.358 47.222 1.00 88.38 450 THR A N 1
ATOM 3666 C CA . THR A 1 450 ? -27.503 14.952 46.978 1.00 88.38 450 THR A CA 1
ATOM 3667 C C . THR A 1 450 ? -26.085 14.652 47.481 1.00 88.38 450 THR A C 1
ATOM 3669 O O . THR A 1 450 ? -25.853 13.620 48.106 1.00 88.38 450 THR A O 1
ATOM 3672 N N . LEU A 1 451 ? -25.124 15.557 47.252 1.00 89.06 451 LEU A N 1
ATOM 3673 C CA . LEU A 1 451 ? -23.762 15.416 47.782 1.00 89.06 451 LEU A CA 1
ATOM 3674 C C . LEU A 1 451 ? -23.735 15.511 49.314 1.00 89.06 451 LEU A C 1
ATOM 3676 O O . LEU A 1 451 ? -23.037 14.734 49.961 1.00 89.06 451 LEU A O 1
ATOM 3680 N N . GLU A 1 452 ? -24.502 16.435 49.884 1.00 88.69 452 GLU A N 1
ATOM 3681 C CA . GLU A 1 452 ? -24.684 16.597 51.326 1.00 88.69 452 GLU A CA 1
ATOM 3682 C C . GLU A 1 452 ? -25.284 15.344 51.954 1.00 88.69 452 GLU A C 1
ATOM 3684 O O . GLU A 1 452 ? -24.730 14.829 52.922 1.00 88.69 452 GLU A O 1
ATOM 3689 N N . ALA A 1 453 ? -26.332 14.782 51.348 1.00 86.75 453 ALA A N 1
ATOM 3690 C CA . ALA A 1 453 ? -26.898 13.514 51.782 1.00 86.75 453 ALA A CA 1
ATOM 3691 C C . ALA A 1 453 ? -25.840 12.398 51.789 1.00 86.75 453 ALA A C 1
ATOM 3693 O O . ALA A 1 453 ? -25.781 11.644 52.759 1.00 86.75 453 ALA A O 1
ATOM 3694 N N . VAL A 1 454 ? -24.968 12.303 50.770 1.00 86.50 454 VAL A N 1
ATOM 3695 C CA . VAL A 1 454 ? -23.866 11.312 50.736 1.00 86.50 454 VAL A CA 1
ATOM 3696 C C . VAL A 1 454 ? -22.840 11.545 51.837 1.00 86.50 454 VAL A C 1
ATOM 3698 O O . VAL A 1 454 ? -22.424 10.588 52.490 1.00 86.50 454 VAL A O 1
ATOM 3701 N N . VAL A 1 455 ? -22.453 12.794 52.088 1.00 86.38 455 VAL A N 1
ATOM 3702 C CA . VAL A 1 455 ? -21.540 13.127 53.190 1.00 86.38 455 VAL A CA 1
ATOM 3703 C C . VAL A 1 455 ? -22.167 12.738 54.534 1.00 86.38 455 VAL A C 1
ATOM 3705 O O . VAL A 1 455 ? -21.546 12.000 55.298 1.00 86.38 455 VAL A O 1
ATOM 3708 N N . CYS A 1 456 ? -23.423 13.118 54.783 1.00 83.12 456 CYS A N 1
ATOM 3709 C CA . CYS A 1 456 ? -24.153 12.736 55.993 1.00 83.12 456 CYS A CA 1
ATOM 3710 C C . CYS A 1 456 ? -24.333 11.217 56.119 1.00 83.12 456 CYS A C 1
ATOM 3712 O O . CYS A 1 456 ? -24.237 10.682 57.223 1.00 83.12 456 CYS A O 1
ATOM 3714 N N . TYR A 1 457 ? -24.559 10.510 55.008 1.00 79.81 457 TYR A N 1
ATOM 3715 C CA . TYR A 1 457 ? -24.662 9.052 54.982 1.00 79.81 457 TYR A CA 1
ATOM 3716 C C . TYR A 1 457 ? -23.384 8.408 55.534 1.00 79.81 457 TYR A C 1
ATOM 3718 O O . TYR A 1 457 ? -23.462 7.593 56.451 1.00 79.81 457 TYR A O 1
ATOM 3726 N N . PHE A 1 458 ? -22.202 8.826 55.070 1.00 78.38 458 PHE A N 1
ATOM 3727 C CA . PHE A 1 458 ? -20.930 8.317 55.596 1.00 78.38 458 PHE A CA 1
ATOM 3728 C C . PHE A 1 458 ? -20.629 8.759 57.037 1.00 78.38 458 PHE A C 1
ATOM 3730 O O . PHE A 1 458 ? -20.039 7.985 57.793 1.00 78.38 458 PHE A O 1
ATOM 3737 N N . GLU A 1 459 ? -21.039 9.962 57.444 1.00 77.50 459 GLU A N 1
ATOM 3738 C CA . GLU A 1 459 ? -20.866 10.444 58.822 1.00 77.50 459 GLU A CA 1
ATOM 3739 C C . GLU A 1 459 ? -21.704 9.638 59.824 1.00 77.50 459 GLU A C 1
ATOM 3741 O O . GLU A 1 459 ? -21.180 9.174 60.836 1.00 77.50 459 GLU A O 1
ATOM 3746 N N . GLN A 1 460 ? -22.979 9.394 59.512 1.00 73.75 460 GLN A N 1
ATOM 3747 C CA . GLN A 1 460 ? -23.892 8.610 60.353 1.00 73.75 460 GLN A CA 1
ATOM 3748 C C . GLN A 1 460 ? -23.567 7.108 60.366 1.00 73.75 460 GLN A C 1
ATOM 3750 O O . GLN A 1 460 ? -24.013 6.376 61.252 1.00 73.75 460 GLN A O 1
ATOM 3755 N N . LEU A 1 461 ? -22.821 6.620 59.373 1.00 66.25 461 LEU A N 1
ATOM 3756 C CA . LEU A 1 461 ? -22.464 5.210 59.238 1.00 66.25 461 LEU A CA 1
ATOM 3757 C C . LEU A 1 461 ? -21.362 4.750 60.202 1.00 66.25 461 LEU A C 1
ATOM 3759 O O . LEU A 1 461 ? -21.318 3.557 60.502 1.00 66.25 461 LEU A O 1
ATOM 3763 N N . LYS A 1 462 ? -20.519 5.649 60.739 1.00 63.34 462 LYS A N 1
ATOM 3764 C CA . LYS A 1 462 ? -19.455 5.287 61.704 1.00 63.34 462 LYS A CA 1
ATOM 3765 C C . LYS A 1 462 ? -19.992 4.586 62.966 1.00 63.34 462 LYS A C 1
ATOM 3767 O O . LYS A 1 462 ? -19.239 3.876 63.627 1.00 63.34 462 LYS A O 1
ATOM 3772 N N . GLU A 1 463 ? -21.286 4.727 63.261 1.00 58.12 463 GLU A N 1
ATOM 3773 C CA . GLU A 1 463 ? -21.945 4.185 64.458 1.00 58.12 463 GLU A CA 1
ATOM 3774 C C . GLU A 1 463 ? -22.934 3.028 64.173 1.00 58.12 463 GLU A C 1
ATOM 3776 O O . GLU A 1 463 ? -23.532 2.493 65.105 1.00 58.12 463 GLU A O 1
ATOM 3781 N N . LYS A 1 464 ? -23.117 2.597 62.908 1.00 64.25 464 LYS A N 1
ATOM 3782 C CA . LYS A 1 464 ? -24.152 1.615 62.498 1.00 64.25 464 LYS A CA 1
ATOM 3783 C C . LYS A 1 464 ? -23.583 0.286 61.967 1.00 64.25 464 LYS A C 1
ATOM 3785 O O . LYS A 1 464 ? -22.572 0.253 61.270 1.00 64.25 464 LYS A O 1
ATOM 3790 N N . GLU A 1 465 ? -24.306 -0.823 62.187 1.00 61.69 465 GLU A N 1
ATOM 3791 C CA . GLU A 1 465 ? -23.943 -2.177 61.705 1.00 61.69 465 GLU A CA 1
ATOM 3792 C C . GLU A 1 465 ? -23.785 -2.287 60.174 1.00 61.69 465 GLU A C 1
ATOM 3794 O O . GLU A 1 465 ? -22.999 -3.102 59.687 1.00 61.69 465 GLU A O 1
ATOM 3799 N N . ASN A 1 466 ? -24.491 -1.456 59.399 1.00 63.72 466 ASN A N 1
ATOM 3800 C CA . ASN A 1 466 ? -24.457 -1.496 57.932 1.00 63.72 466 ASN A CA 1
ATOM 3801 C C . ASN A 1 466 ? -23.086 -1.101 57.345 1.00 63.72 466 ASN A C 1
ATOM 3803 O O . ASN A 1 466 ? -22.686 -1.650 56.321 1.00 63.72 466 ASN A O 1
ATOM 3807 N N . TYR A 1 467 ? -22.315 -0.238 58.018 1.00 68.62 467 TYR A N 1
ATOM 3808 C CA . TYR A 1 467 ? -20.952 0.124 57.599 1.00 68.62 467 TYR A CA 1
ATOM 3809 C C . TYR A 1 467 ? -19.993 -1.070 57.679 1.00 68.62 467 TYR A C 1
ATOM 3811 O O . TYR A 1 467 ? -19.203 -1.316 56.767 1.00 68.62 467 TYR A O 1
ATOM 3819 N N . ARG A 1 468 ? -20.114 -1.873 58.745 1.00 69.81 468 ARG A N 1
ATOM 3820 C CA . ARG A 1 468 ? -19.313 -3.088 58.935 1.00 69.81 468 ARG A CA 1
ATOM 3821 C C . ARG A 1 468 ? -19.636 -4.145 57.879 1.00 69.81 468 ARG A C 1
ATOM 3823 O O . ARG A 1 468 ? -18.711 -4.731 57.328 1.00 69.81 468 ARG A O 1
ATOM 3830 N N . LYS A 1 469 ? -20.917 -4.309 57.522 1.00 77.31 469 LYS A N 1
ATOM 3831 C CA . LYS A 1 469 ? -21.345 -5.198 56.425 1.00 77.31 469 LYS A CA 1
ATOM 3832 C C . LYS A 1 469 ? -20.725 -4.800 55.081 1.00 77.31 469 LYS A C 1
ATOM 3834 O O . LYS A 1 469 ? -20.210 -5.661 54.375 1.00 77.31 469 LYS A O 1
ATOM 3839 N N . LEU A 1 470 ? -20.718 -3.506 54.742 1.00 76.50 470 LEU A N 1
ATOM 3840 C CA . LEU A 1 470 ? -20.101 -3.006 53.504 1.00 76.50 470 LEU A CA 1
ATOM 3841 C C . LEU A 1 470 ? -18.586 -3.260 53.459 1.00 76.50 470 LEU A C 1
ATOM 3843 O O . LEU A 1 470 ? -18.059 -3.678 52.426 1.00 76.50 470 LEU A O 1
ATOM 3847 N N . ILE A 1 471 ? -17.889 -3.066 54.582 1.00 78.94 471 ILE A N 1
ATOM 3848 C CA . ILE A 1 471 ? -16.457 -3.383 54.706 1.00 78.94 471 ILE A CA 1
ATOM 3849 C C . ILE A 1 471 ? -16.212 -4.894 54.586 1.00 78.94 471 ILE A C 1
ATOM 3851 O O . ILE A 1 471 ? -15.283 -5.313 53.895 1.00 78.94 471 ILE A O 1
ATOM 3855 N N . ASP A 1 472 ? -17.048 -5.727 55.208 1.00 81.69 472 ASP A N 1
ATOM 3856 C CA . ASP A 1 472 ? -16.944 -7.185 55.120 1.00 81.69 472 ASP A CA 1
ATOM 3857 C C . ASP A 1 472 ? -17.162 -7.689 53.683 1.00 81.69 472 ASP A C 1
ATOM 3859 O O . ASP A 1 472 ? -16.434 -8.584 53.237 1.00 81.69 472 ASP A O 1
ATOM 3863 N N . PHE A 1 473 ? -18.078 -7.076 52.922 1.00 84.12 473 PHE A N 1
ATOM 3864 C CA . PHE A 1 473 ? -18.223 -7.330 51.486 1.00 84.12 473 PHE A CA 1
ATOM 3865 C C . PHE A 1 473 ? -16.970 -6.933 50.706 1.00 84.12 473 PHE A C 1
ATOM 3867 O O . PHE A 1 473 ? -16.462 -7.746 49.935 1.00 84.12 473 PHE A O 1
ATOM 3874 N N . CYS A 1 474 ? -16.413 -5.741 50.941 1.00 84.00 474 CYS A N 1
ATOM 3875 C CA . CYS A 1 474 ? -15.191 -5.293 50.264 1.00 84.00 474 CYS A CA 1
ATOM 3876 C C . CYS A 1 474 ? -14.006 -6.236 50.541 1.00 84.00 474 CYS A C 1
ATOM 3878 O O . CYS A 1 474 ? -13.326 -6.663 49.607 1.00 84.00 474 CYS A O 1
ATOM 3880 N N . ASN A 1 475 ? -13.814 -6.641 51.801 1.00 85.19 475 ASN A N 1
ATOM 3881 C CA . ASN A 1 475 ? -12.788 -7.605 52.211 1.00 85.19 475 ASN A CA 1
ATOM 3882 C C . ASN A 1 475 ? -13.003 -8.990 51.580 1.00 85.19 475 ASN A C 1
ATOM 3884 O O . ASN A 1 475 ? -12.046 -9.685 51.225 1.00 85.19 475 ASN A O 1
ATOM 3888 N N . SER A 1 476 ? -14.260 -9.421 51.465 1.00 85.94 476 SER A N 1
ATOM 3889 C CA . SER A 1 476 ? -14.624 -10.704 50.860 1.00 85.94 476 SER A CA 1
ATOM 3890 C C . SER A 1 476 ? -14.368 -10.705 49.357 1.00 85.94 476 SER A C 1
ATOM 3892 O O . SER A 1 476 ? -13.719 -11.627 48.862 1.00 85.94 476 SER A O 1
ATOM 3894 N N . ASN A 1 477 ? -14.782 -9.644 48.660 1.00 88.12 477 ASN A N 1
ATOM 3895 C CA . ASN A 1 477 ? -14.517 -9.444 47.238 1.00 88.12 477 ASN A CA 1
ATOM 3896 C C . ASN A 1 477 ? -13.010 -9.403 46.969 1.00 88.12 477 ASN A C 1
ATOM 3898 O O . ASN A 1 477 ? -12.533 -10.107 46.084 1.00 88.12 477 ASN A O 1
ATOM 3902 N N . GLU A 1 478 ? -12.240 -8.650 47.766 1.00 86.31 478 GLU A N 1
ATOM 3903 C CA . GLU A 1 478 ? -10.785 -8.575 47.608 1.00 86.31 478 GLU A CA 1
ATOM 3904 C C . GLU A 1 478 ? -10.147 -9.965 47.729 1.00 86.31 478 GLU A C 1
ATOM 3906 O O . GLU A 1 478 ? -9.368 -10.366 46.867 1.00 86.31 478 GLU A O 1
ATOM 3911 N N . ARG A 1 479 ? -10.506 -10.744 48.759 1.00 86.38 479 ARG A N 1
ATOM 3912 C CA . ARG A 1 479 ? -9.985 -12.111 48.940 1.00 86.38 479 ARG A CA 1
ATOM 3913 C C . ARG A 1 479 ? -10.355 -13.026 47.779 1.00 86.38 479 ARG A C 1
ATOM 3915 O O . ARG A 1 479 ? -9.511 -13.798 47.330 1.00 86.38 479 ARG A O 1
ATOM 3922 N N . LEU A 1 480 ? -11.593 -12.945 47.305 1.00 86.19 480 LEU A N 1
ATOM 3923 C CA . LEU A 1 480 ? -12.099 -13.775 46.220 1.00 86.19 480 LEU A CA 1
ATOM 3924 C C . LEU A 1 480 ? -11.395 -13.450 44.889 1.00 86.19 480 LEU A C 1
ATOM 3926 O O . LEU A 1 480 ? -10.858 -14.360 44.256 1.00 86.19 480 LEU A O 1
ATOM 3930 N N . VAL A 1 481 ? -11.246 -12.170 44.536 1.00 86.25 481 VAL A N 1
ATOM 3931 C CA . VAL A 1 481 ? -10.460 -11.729 43.365 1.00 86.25 481 VAL A CA 1
ATOM 3932 C C . VAL A 1 481 ? -8.986 -12.134 43.496 1.00 86.25 481 VAL A C 1
ATOM 3934 O O . VAL A 1 481 ? -8.366 -12.585 42.531 1.00 86.25 481 VAL A O 1
ATOM 3937 N N . LYS A 1 482 ? -8.407 -12.053 44.699 1.00 87.12 482 LYS A N 1
ATOM 3938 C CA . LYS A 1 482 ? -7.014 -12.454 44.973 1.00 87.12 482 LYS A CA 1
ATOM 3939 C C . LYS A 1 482 ? -6.786 -13.959 44.810 1.00 87.12 482 LYS A C 1
ATOM 3941 O O . LYS A 1 482 ? -5.707 -14.384 44.406 1.00 87.12 482 LYS A O 1
ATOM 3946 N N . VAL A 1 483 ? -7.797 -14.779 45.106 1.00 86.56 483 VAL A N 1
ATOM 3947 C CA . VAL A 1 483 ? -7.751 -16.228 44.862 1.00 86.56 483 VAL A CA 1
ATOM 3948 C C . VAL A 1 483 ? -7.884 -16.539 43.375 1.00 86.56 483 VAL A C 1
ATOM 3950 O O . VAL A 1 483 ? -7.110 -17.355 42.872 1.00 86.56 483 VAL A O 1
ATOM 3953 N N . LEU A 1 484 ? -8.790 -15.870 42.659 1.00 85.12 484 LEU A N 1
ATOM 3954 C CA . LEU A 1 484 ? -8.952 -16.062 41.214 1.00 85.12 484 LEU A CA 1
ATOM 3955 C C . LEU A 1 484 ? -7.726 -15.619 40.414 1.00 85.12 484 LEU A C 1
ATOM 3957 O O . LEU A 1 484 ? -7.324 -16.308 39.485 1.00 85.12 484 LEU A O 1
ATOM 3961 N N . SER A 1 485 ? -7.079 -14.531 40.822 1.00 84.75 485 SER A N 1
ATOM 3962 C CA . SER A 1 485 ? -5.828 -14.059 40.215 1.00 84.75 485 SER A CA 1
ATOM 3963 C C . SER A 1 485 ? -4.595 -14.886 40.607 1.00 84.75 485 SER A C 1
ATOM 3965 O O . SER A 1 485 ? -3.514 -14.689 40.051 1.00 84.75 485 SER A O 1
ATOM 3967 N N . SER A 1 486 ? -4.717 -15.829 41.549 1.00 82.56 486 SER A N 1
ATOM 3968 C CA . SER A 1 486 ? -3.604 -16.698 41.941 1.00 82.56 486 SER A CA 1
ATOM 3969 C C . SER A 1 486 ? -3.348 -17.806 40.912 1.00 82.56 486 SER A C 1
ATOM 3971 O O . SER A 1 486 ? -4.266 -18.319 40.279 1.00 82.56 486 SER A O 1
ATOM 3973 N N . THR A 1 487 ? -2.098 -18.257 40.791 1.00 70.06 487 THR A N 1
ATOM 3974 C CA . THR A 1 487 ? -1.715 -19.370 39.897 1.00 70.06 487 THR A CA 1
ATOM 3975 C C . THR A 1 487 ? -1.883 -20.755 40.533 1.00 70.06 487 THR A C 1
ATOM 3977 O O . THR A 1 487 ? -1.634 -21.774 39.889 1.00 70.06 487 THR A O 1
ATOM 3980 N N . LYS A 1 488 ? -2.298 -20.828 41.807 1.00 72.56 488 LYS A N 1
ATOM 3981 C CA . LYS A 1 488 ? -2.500 -22.102 42.510 1.00 72.56 488 LYS A CA 1
ATOM 3982 C C . LYS A 1 488 ? -3.742 -22.805 41.967 1.00 72.56 488 LYS A C 1
ATOM 3984 O O . LYS A 1 488 ? -4.845 -22.281 42.127 1.00 72.56 488 LYS A O 1
ATOM 3989 N N . LYS A 1 489 ? -3.558 -23.989 41.378 1.00 66.31 489 LYS A N 1
ATOM 3990 C CA . LYS A 1 489 ? -4.654 -24.896 41.011 1.00 66.31 489 LYS A CA 1
ATOM 3991 C C . LYS A 1 489 ? -5.332 -25.414 42.279 1.00 66.31 489 LYS A C 1
ATOM 3993 O O . LYS A 1 489 ? -4.645 -25.775 43.233 1.00 66.31 489 LYS A O 1
ATOM 3998 N N . TYR A 1 490 ? -6.659 -25.407 42.293 1.00 65.44 490 TYR A N 1
ATOM 3999 C CA . TYR A 1 490 ? -7.449 -25.985 43.376 1.00 65.44 490 TYR A CA 1
ATOM 4000 C C . TYR A 1 490 ? -7.956 -27.348 42.923 1.00 65.44 490 TYR A C 1
ATOM 4002 O O . TYR A 1 490 ? -8.302 -27.527 41.761 1.00 65.44 490 TYR A O 1
ATOM 4010 N N . GLU A 1 491 ? -8.018 -28.307 43.842 1.00 66.50 491 GLU A N 1
ATOM 4011 C CA . GLU A 1 491 ? -8.810 -29.509 43.600 1.00 66.50 491 GLU A CA 1
ATOM 4012 C C . GLU A 1 491 ? -10.291 -29.126 43.477 1.00 66.50 491 GLU A C 1
ATOM 4014 O O . GLU A 1 491 ? -10.769 -28.208 44.149 1.00 66.50 491 GLU A O 1
ATOM 4019 N N . THR A 1 492 ? -11.026 -29.853 42.641 1.00 62.19 492 THR A N 1
ATOM 4020 C CA . THR A 1 492 ? -12.428 -29.604 42.269 1.00 62.19 492 THR A CA 1
ATOM 4021 C C . THR A 1 492 ? -13.325 -29.389 43.504 1.00 62.19 492 THR A C 1
ATOM 4023 O O . THR A 1 492 ? -14.031 -28.389 43.625 1.00 62.19 492 THR A O 1
ATOM 4026 N N . ASN A 1 493 ? -13.188 -30.243 44.526 1.00 69.69 493 ASN A N 1
ATOM 4027 C CA . ASN A 1 493 ? -13.951 -30.137 45.781 1.00 69.69 493 ASN A CA 1
ATOM 4028 C C . ASN A 1 493 ? -13.531 -28.942 46.665 1.00 69.69 493 ASN A C 1
ATOM 4030 O O . ASN A 1 493 ? -14.335 -28.401 47.434 1.00 69.69 493 ASN A O 1
ATOM 4034 N N . ALA A 1 494 ? -12.274 -28.504 46.565 1.00 75.50 494 ALA A N 1
ATOM 4035 C CA . ALA A 1 494 ? -11.761 -27.350 47.298 1.00 75.50 494 ALA A CA 1
ATOM 4036 C C . ALA A 1 494 ? -12.259 -26.025 46.691 1.00 75.50 494 ALA A C 1
ATOM 4038 O O . ALA A 1 494 ? -12.535 -25.080 47.427 1.00 75.50 494 ALA A O 1
ATOM 4039 N N . ALA A 1 495 ? -12.432 -25.960 45.365 1.00 78.00 495 ALA A N 1
ATOM 4040 C CA . ALA A 1 495 ? -13.025 -24.803 44.692 1.00 78.00 495 ALA A CA 1
ATOM 4041 C C . ALA A 1 495 ? -14.505 -24.623 45.073 1.00 78.00 495 ALA A C 1
ATOM 4043 O O . ALA A 1 495 ? -14.918 -23.524 45.442 1.00 78.00 495 ALA A O 1
ATOM 4044 N N . LEU A 1 496 ? -15.284 -25.711 45.076 1.00 80.38 496 LEU A N 1
ATOM 4045 C CA . LEU A 1 496 ? -16.701 -25.680 45.448 1.00 80.38 496 LEU A CA 1
ATOM 4046 C C . LEU A 1 496 ? -16.917 -25.258 46.911 1.00 80.38 496 LEU A C 1
ATOM 4048 O O . LEU A 1 496 ? -17.748 -24.399 47.207 1.00 80.38 496 LEU A O 1
ATOM 4052 N N . SER A 1 497 ? -16.151 -25.835 47.842 1.00 82.12 497 SER A N 1
ATOM 4053 C CA . SER A 1 497 ? -16.228 -25.462 49.263 1.00 82.12 497 SER A CA 1
ATOM 4054 C C . SER A 1 497 ? -15.803 -24.012 49.511 1.00 82.12 497 SER A C 1
ATOM 4056 O O . SER A 1 497 ? -16.379 -23.344 50.372 1.00 82.12 497 SER A O 1
ATOM 4058 N N . PHE A 1 498 ? -14.851 -23.497 48.728 1.00 85.12 498 PHE A N 1
ATOM 4059 C CA . PHE A 1 498 ? -14.496 -22.084 48.744 1.00 85.12 498 PHE A CA 1
ATOM 4060 C C . PHE A 1 498 ? -15.652 -21.205 48.247 1.00 85.12 498 PHE A C 1
ATOM 4062 O O . PHE A 1 498 ? -16.012 -20.258 48.940 1.00 85.12 498 PHE A O 1
ATOM 4069 N N . LEU A 1 499 ? -16.278 -21.531 47.110 1.00 85.38 499 LEU A N 1
ATOM 4070 C CA . LEU A 1 499 ? -17.403 -20.761 46.557 1.00 85.38 499 LEU A CA 1
ATOM 4071 C C . LEU A 1 499 ? -18.590 -20.675 47.527 1.00 85.38 499 LEU A C 1
ATOM 4073 O O . LEU A 1 499 ? -19.118 -19.584 47.732 1.00 85.38 499 LEU A O 1
ATOM 4077 N N . ARG A 1 500 ? -18.925 -21.771 48.226 1.00 85.62 500 ARG A N 1
ATOM 4078 C CA . ARG A 1 500 ? -19.980 -21.781 49.262 1.00 85.62 500 ARG A CA 1
ATOM 4079 C C . ARG A 1 500 ? -19.744 -20.768 50.384 1.00 85.62 500 ARG A C 1
ATOM 4081 O O . ARG A 1 500 ? -20.696 -20.234 50.937 1.00 85.62 500 ARG A O 1
ATOM 4088 N N . LYS A 1 501 ? -18.486 -20.469 50.725 1.00 85.50 501 LYS A N 1
ATOM 4089 C CA . LYS A 1 501 ? -18.154 -19.465 51.751 1.00 85.50 501 LYS A CA 1
ATOM 4090 C C . LYS A 1 501 ? -18.425 -18.027 51.287 1.00 85.50 501 LYS A C 1
ATOM 4092 O O . LYS A 1 501 ? -18.588 -17.144 52.125 1.00 85.50 501 LYS A O 1
ATOM 4097 N N . TYR A 1 502 ? -18.453 -17.793 49.978 1.00 85.19 502 TYR A N 1
ATOM 4098 C CA . TYR A 1 502 ? -18.556 -16.470 49.359 1.00 85.19 502 TYR A CA 1
ATOM 4099 C C . TYR A 1 502 ? -19.825 -16.315 48.510 1.00 85.19 502 TYR A C 1
ATOM 4101 O O . TYR A 1 502 ? -19.850 -15.499 47.593 1.00 85.19 502 TYR A O 1
ATOM 4109 N N . GLU A 1 503 ? -20.885 -17.062 48.827 1.00 81.50 503 GLU A N 1
ATOM 4110 C CA . GLU A 1 503 ? -22.142 -17.074 48.068 1.00 81.50 503 GLU A CA 1
ATOM 4111 C C . GLU A 1 503 ? -22.736 -15.662 47.882 1.00 81.50 503 GLU A C 1
ATOM 4113 O O . GLU A 1 503 ? -23.103 -15.274 46.774 1.00 81.50 503 GLU A O 1
ATOM 4118 N N . GLY A 1 504 ? -22.692 -14.827 48.929 1.00 78.31 504 GLY A N 1
ATOM 4119 C CA . GLY A 1 504 ? -23.138 -13.425 48.882 1.00 78.31 504 GLY A CA 1
ATOM 4120 C C . GLY A 1 504 ? -22.281 -12.478 48.020 1.00 78.31 504 GLY A C 1
ATOM 4121 O O . GLY A 1 504 ? -22.662 -11.329 47.814 1.00 78.31 504 GLY A O 1
ATOM 4122 N N . SER A 1 505 ? -21.139 -12.940 47.504 1.00 84.88 505 SER A N 1
ATOM 4123 C CA . SER A 1 505 ? -20.240 -12.190 46.614 1.00 84.88 505 SER A CA 1
ATOM 4124 C C . SER A 1 505 ? -20.183 -12.776 45.196 1.00 84.88 505 SER A C 1
ATOM 4126 O O . SER A 1 505 ? -19.391 -12.303 44.387 1.00 84.88 505 SER A O 1
ATOM 4128 N N . LEU A 1 506 ? -20.996 -13.783 44.847 1.00 86.06 506 LEU A N 1
ATOM 4129 C CA . LEU A 1 506 ? -20.915 -14.420 43.522 1.00 86.06 506 LEU A CA 1
ATOM 4130 C C . LEU A 1 506 ? -21.310 -13.479 42.375 1.00 86.06 506 LEU A C 1
ATOM 4132 O O . LEU A 1 506 ? -20.670 -13.493 41.328 1.00 86.06 506 LEU A O 1
ATOM 4136 N N . ARG A 1 507 ? -22.291 -12.593 42.590 1.00 86.38 507 ARG A N 1
ATOM 4137 C CA . ARG A 1 507 ? -22.700 -11.548 41.625 1.00 86.38 507 ARG A CA 1
ATOM 4138 C C . ARG A 1 507 ? -21.762 -10.335 41.592 1.00 86.38 507 ARG A C 1
ATOM 4140 O O . ARG A 1 507 ? -22.116 -9.284 41.064 1.00 86.38 507 ARG A O 1
ATOM 4147 N N . TYR A 1 508 ? -20.570 -10.461 42.170 1.00 88.88 508 TYR A N 1
ATOM 4148 C CA . TYR A 1 508 ? -19.574 -9.404 42.152 1.00 88.88 508 TYR A CA 1
ATOM 4149 C C . TYR A 1 508 ? -19.217 -9.004 40.714 1.00 88.88 508 TYR A C 1
ATOM 4151 O O . TYR A 1 508 ? -18.856 -9.840 39.881 1.00 88.88 508 TYR A O 1
ATOM 4159 N N . ARG A 1 509 ? -19.299 -7.698 40.460 1.00 89.31 509 ARG A N 1
ATOM 4160 C CA . ARG A 1 509 ? -18.737 -7.021 39.288 1.00 89.31 509 ARG A CA 1
ATOM 4161 C C . ARG A 1 509 ? -17.749 -5.959 39.750 1.00 89.31 509 ARG A C 1
ATOM 4163 O O . ARG A 1 509 ? -18.047 -5.214 40.694 1.00 89.31 509 ARG A O 1
ATOM 4170 N N . ASP A 1 510 ? -16.590 -5.911 39.105 1.00 88.75 510 ASP A N 1
ATOM 4171 C CA . ASP A 1 510 ? -15.507 -4.990 39.446 1.00 88.75 510 ASP A CA 1
ATOM 4172 C C . ASP A 1 510 ? -15.745 -3.555 38.912 1.00 88.75 510 ASP A C 1
ATOM 4174 O O . ASP A 1 510 ? -16.799 -3.208 38.372 1.00 88.75 510 ASP A O 1
ATOM 4178 N N . SER A 1 511 ? -14.755 -2.670 39.068 1.00 85.44 511 SER A N 1
ATOM 4179 C CA . SER A 1 511 ? -14.840 -1.283 38.576 1.00 85.44 511 SER A CA 1
ATOM 4180 C C . SER A 1 511 ? -14.779 -1.152 37.045 1.00 85.44 511 SER A C 1
ATOM 4182 O O . SER A 1 511 ? -15.116 -0.095 36.502 1.00 85.44 511 SER A O 1
ATOM 4184 N N . LEU A 1 512 ? -14.366 -2.210 36.342 1.00 88.88 512 LEU A N 1
ATOM 4185 C CA . LEU A 1 512 ? -14.363 -2.320 34.885 1.00 88.88 512 LEU A CA 1
ATOM 4186 C C . LEU A 1 512 ? -15.648 -2.972 34.350 1.00 88.88 512 LEU A C 1
ATOM 4188 O O . LEU A 1 512 ? -15.805 -3.065 33.130 1.00 88.88 512 LEU A O 1
ATOM 4192 N N . GLY A 1 513 ? -16.568 -3.365 35.236 1.00 89.06 513 GLY A N 1
ATOM 4193 C CA . GLY A 1 513 ? -17.793 -4.090 34.908 1.00 89.06 513 GLY A CA 1
ATOM 4194 C C . GLY A 1 513 ? -17.537 -5.549 34.536 1.00 89.06 513 GLY A C 1
ATOM 4195 O O . GLY A 1 513 ? -18.370 -6.152 33.873 1.00 89.06 513 GLY A O 1
ATOM 4196 N N . GLN A 1 514 ? -16.385 -6.117 34.897 1.00 92.31 514 GLN A N 1
ATOM 4197 C CA . GLN A 1 514 ? -16.096 -7.538 34.720 1.00 92.31 514 GLN A CA 1
ATOM 4198 C C . GLN A 1 514 ? -16.801 -8.319 35.826 1.00 92.31 514 GLN A C 1
ATOM 4200 O O . GLN A 1 514 ? -16.577 -8.074 37.014 1.00 92.31 514 GLN A O 1
ATOM 4205 N N . SER A 1 515 ? -17.665 -9.251 35.432 1.00 93.06 515 SER A N 1
ATOM 4206 C CA . SER A 1 515 ? -18.302 -10.193 36.347 1.00 93.06 515 SER A CA 1
ATOM 4207 C C . SER A 1 515 ? -17.319 -11.213 36.914 1.00 93.06 515 SER A C 1
ATOM 4209 O O . SER A 1 515 ? -16.191 -11.379 36.447 1.00 93.06 515 SER A O 1
ATOM 4211 N N . LEU A 1 516 ? -17.771 -11.974 37.905 1.00 91.38 516 LEU A N 1
ATOM 4212 C CA . LEU A 1 516 ? -16.998 -13.095 38.417 1.00 91.38 516 LEU A CA 1
ATOM 4213 C C . LEU A 1 516 ? -16.681 -14.147 37.338 1.00 91.38 516 LEU A C 1
ATOM 4215 O O . LEU A 1 516 ? -15.580 -14.701 37.330 1.00 91.38 516 LEU A O 1
ATOM 4219 N N . LEU A 1 517 ? -17.617 -14.386 36.411 1.00 93.88 517 LEU A N 1
ATOM 4220 C CA . LEU A 1 517 ? -17.426 -15.275 35.261 1.00 93.88 517 LEU A CA 1
ATOM 4221 C C . LEU A 1 517 ? -16.309 -14.742 34.355 1.00 93.88 517 LEU A C 1
ATOM 4223 O O . LEU A 1 517 ? -15.367 -15.472 34.047 1.00 93.88 517 LEU A O 1
ATOM 4227 N N . ALA A 1 518 ? -16.365 -13.451 34.018 1.00 94.62 518 ALA A N 1
ATOM 4228 C CA . ALA A 1 518 ? -15.327 -12.742 33.274 1.00 94.62 518 ALA A CA 1
ATOM 4229 C C . ALA A 1 518 ? -13.944 -12.883 33.933 1.00 94.62 518 ALA A C 1
ATOM 4231 O O . ALA A 1 518 ? -12.973 -13.266 33.283 1.00 94.62 518 ALA A O 1
ATOM 4232 N N . LEU A 1 519 ? -13.852 -12.667 35.247 1.00 93.56 519 LEU A N 1
ATOM 4233 C CA . LEU A 1 519 ? -12.598 -12.809 35.993 1.00 93.56 519 LEU A CA 1
ATOM 4234 C C . LEU A 1 519 ? -12.065 -14.249 35.980 1.00 93.56 519 LEU A C 1
ATOM 4236 O O . LEU A 1 519 ? -10.855 -14.452 35.869 1.00 93.56 519 LEU A O 1
ATOM 4240 N N . CYS A 1 520 ? -12.943 -15.256 36.054 1.00 92.81 520 CYS A N 1
ATOM 4241 C CA . CYS A 1 520 ? -12.529 -16.653 35.919 1.00 92.81 520 CYS A CA 1
ATOM 4242 C C . CYS A 1 520 ? -11.944 -16.931 34.529 1.00 92.81 520 CYS A C 1
ATOM 4244 O O . CYS A 1 520 ? -10.911 -17.590 34.425 1.00 92.81 520 CYS A O 1
ATOM 4246 N N . ILE A 1 521 ? -12.564 -16.392 33.478 1.00 94.75 521 ILE A N 1
ATOM 4247 C CA . ILE A 1 521 ? -12.109 -16.535 32.091 1.00 94.75 521 ILE A CA 1
ATOM 4248 C C . ILE A 1 521 ? -10.746 -15.863 31.891 1.00 94.75 521 ILE A C 1
ATOM 4250 O O . ILE A 1 521 ? -9.807 -16.519 31.436 1.00 94.75 521 ILE A O 1
ATOM 4254 N N . ILE A 1 522 ? -10.629 -14.589 32.282 1.00 93.19 522 ILE A N 1
ATOM 4255 C CA . ILE A 1 522 ? -9.424 -13.754 32.140 1.00 93.19 522 ILE A CA 1
ATOM 4256 C C . ILE A 1 522 ? -8.221 -14.381 32.854 1.00 93.19 522 ILE A C 1
ATOM 4258 O O . ILE A 1 522 ? -7.101 -14.334 32.348 1.00 93.19 522 ILE A O 1
ATOM 4262 N N . HIS A 1 523 ? -8.442 -14.980 34.028 1.00 91.56 523 HIS A N 1
ATOM 4263 C CA . HIS A 1 523 ? -7.389 -15.615 34.822 1.00 91.56 523 HIS A CA 1
ATOM 4264 C C . HIS A 1 523 ? -7.225 -17.124 34.566 1.00 91.56 523 HIS A C 1
ATOM 4266 O O . HIS A 1 523 ? -6.448 -17.775 35.267 1.00 91.56 523 HIS A O 1
ATOM 4272 N N . GLY A 1 524 ? -7.935 -17.706 33.593 1.00 90.12 524 GLY A N 1
ATOM 4273 C CA . GLY A 1 524 ? -7.811 -19.130 33.254 1.00 90.12 524 GLY A CA 1
ATOM 4274 C C . GLY A 1 524 ? -8.301 -20.094 34.345 1.00 90.12 524 GLY A C 1
ATOM 4275 O O . GLY A 1 524 ? -7.862 -21.242 34.409 1.00 90.12 524 GLY A O 1
ATOM 4276 N N . ARG A 1 525 ? -9.194 -19.647 35.235 1.00 90.12 525 ARG A N 1
ATOM 4277 C CA . ARG A 1 525 ? -9.741 -20.411 36.372 1.00 90.12 525 ARG A CA 1
ATOM 4278 C C . ARG A 1 525 ? -10.949 -21.245 35.944 1.00 90.12 525 ARG A C 1
ATOM 4280 O O . ARG A 1 525 ? -12.045 -21.103 36.486 1.00 90.12 525 ARG A O 1
ATOM 4287 N N . ASN A 1 526 ? -10.725 -22.123 34.972 1.00 90.62 526 ASN A N 1
ATOM 4288 C CA . ASN A 1 526 ? -11.763 -22.933 34.329 1.00 90.62 526 ASN A CA 1
ATOM 4289 C C . ASN A 1 526 ? -12.532 -23.822 35.323 1.00 90.62 526 ASN A C 1
ATOM 4291 O O . ASN A 1 526 ? -13.735 -24.011 35.167 1.00 90.62 526 ASN A O 1
ATOM 4295 N N . ASP A 1 527 ? -11.864 -24.292 36.380 1.00 87.81 527 ASP A N 1
ATOM 4296 C CA . ASP A 1 527 ? -12.462 -25.088 37.459 1.00 87.81 527 ASP A CA 1
ATOM 4297 C C . ASP A 1 527 ? -13.574 -24.305 38.186 1.00 87.81 527 ASP A C 1
ATOM 4299 O O . ASP A 1 527 ? -14.669 -24.814 38.416 1.00 87.81 527 ASP A O 1
ATOM 4303 N N . PHE A 1 528 ? -13.309 -23.033 38.513 1.00 89.56 528 PHE A N 1
ATOM 4304 C CA . PHE A 1 528 ? -14.276 -22.151 39.174 1.00 89.56 528 PHE A CA 1
ATOM 4305 C C . PHE A 1 528 ? -15.403 -21.766 38.221 1.00 89.56 528 PHE A C 1
ATOM 4307 O O . PHE A 1 528 ? -16.562 -21.798 38.623 1.00 89.56 528 PHE A O 1
ATOM 4314 N N . LEU A 1 529 ? -15.072 -21.459 36.962 1.00 91.69 529 LEU A N 1
ATOM 4315 C CA . LEU A 1 529 ? -16.063 -21.147 35.933 1.00 91.69 529 LEU A CA 1
ATOM 4316 C C . LEU A 1 529 ? -17.077 -22.287 35.776 1.00 91.69 529 LEU A C 1
ATOM 4318 O O . LEU A 1 529 ? -18.279 -22.043 35.814 1.00 91.69 529 LEU A O 1
ATOM 4322 N N . TYR A 1 530 ? -16.593 -23.527 35.662 1.00 90.25 530 TYR A N 1
ATOM 4323 C CA . TYR A 1 530 ? -17.442 -24.709 35.539 1.00 90.25 530 TYR A CA 1
ATOM 4324 C C . TYR A 1 530 ? -18.382 -24.868 36.742 1.00 90.25 530 TYR A C 1
ATOM 4326 O O . TYR A 1 530 ? -19.582 -25.042 36.562 1.00 90.25 530 TYR A O 1
ATOM 4334 N N . HIS A 1 531 ? -17.866 -24.754 37.971 1.00 89.06 531 HIS A N 1
ATOM 4335 C CA . HIS A 1 531 ? -18.699 -24.879 39.169 1.00 89.06 531 HIS A CA 1
ATOM 4336 C C . HIS A 1 531 ? -19.724 -23.758 39.320 1.00 89.06 531 HIS A C 1
ATOM 4338 O O . HIS A 1 531 ? -20.841 -24.031 39.746 1.00 89.06 531 HIS A O 1
ATOM 4344 N N . ILE A 1 532 ? -19.371 -22.515 38.979 1.00 90.31 532 ILE A N 1
ATOM 4345 C CA . ILE A 1 532 ? -20.322 -21.399 39.039 1.00 90.31 532 ILE A CA 1
ATOM 4346 C C . ILE A 1 532 ? -21.465 -21.633 38.044 1.00 90.31 532 ILE A C 1
ATOM 4348 O O . ILE A 1 532 ? -22.624 -21.511 38.424 1.00 90.31 532 ILE A O 1
ATOM 4352 N N . LEU A 1 533 ? -21.149 -22.026 36.807 1.00 90.62 533 LEU A N 1
ATOM 4353 C CA . LEU A 1 533 ? -22.158 -22.267 35.773 1.00 90.62 533 LEU A CA 1
ATOM 4354 C C . LEU A 1 533 ? -23.022 -23.509 36.049 1.00 90.62 533 LEU A C 1
ATOM 4356 O O . LEU A 1 533 ? -24.190 -23.510 35.687 1.00 90.62 533 LEU A O 1
ATOM 4360 N N . ASN A 1 534 ? -22.475 -24.545 36.695 1.00 88.81 534 ASN A N 1
ATOM 4361 C CA . ASN A 1 534 ? -23.194 -25.798 36.954 1.00 88.81 534 ASN A CA 1
ATOM 4362 C C . ASN A 1 534 ? -24.010 -25.793 38.260 1.00 88.81 534 ASN A C 1
ATOM 4364 O O . ASN A 1 534 ? -25.098 -26.350 38.309 1.00 88.81 534 ASN A O 1
ATOM 4368 N N . GLU A 1 535 ? -23.482 -25.215 39.344 1.00 87.69 535 GLU A N 1
ATOM 4369 C CA . GLU A 1 535 ? -24.086 -25.320 40.688 1.00 87.69 535 GLU A CA 1
ATOM 4370 C C . GLU A 1 535 ? -24.886 -24.071 41.083 1.00 87.69 535 GLU A C 1
ATOM 4372 O O . GLU A 1 535 ? -25.701 -24.124 42.002 1.00 87.69 535 GLU A O 1
ATOM 4377 N N . TYR A 1 536 ? -24.654 -22.945 40.402 1.00 87.44 536 TYR A N 1
ATOM 4378 C CA . TYR A 1 536 ? -25.287 -21.654 40.684 1.00 87.44 536 TYR A CA 1
ATOM 4379 C C . TYR A 1 536 ? -26.041 -21.098 39.467 1.00 87.44 536 TYR A C 1
ATOM 4381 O O . TYR A 1 536 ? -26.151 -19.883 39.305 1.00 87.44 536 TYR A O 1
ATOM 4389 N N . GLU A 1 537 ? -26.599 -21.978 38.630 1.00 83.19 537 GLU A N 1
ATOM 4390 C CA . GLU A 1 537 ? -27.390 -21.627 37.437 1.00 83.19 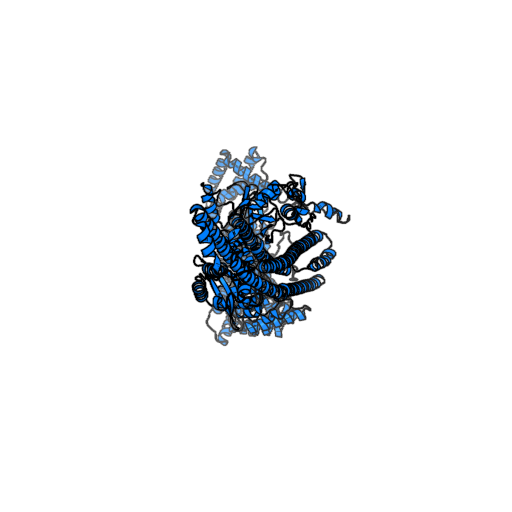537 GLU A CA 1
ATOM 4391 C C . GLU A 1 537 ? -28.525 -20.635 37.755 1.00 83.19 537 GLU A C 1
ATOM 4393 O O . GLU A 1 537 ? -28.755 -19.679 37.022 1.00 83.19 537 GLU A O 1
ATOM 4398 N N . THR A 1 538 ? -29.171 -20.775 38.918 1.00 83.12 538 THR A N 1
ATOM 4399 C CA . THR A 1 538 ? -30.239 -19.865 39.372 1.00 83.12 538 THR A CA 1
ATOM 4400 C C . THR A 1 538 ? -29.774 -18.421 39.580 1.00 83.12 538 THR A C 1
ATOM 4402 O O . THR A 1 538 ? -30.585 -17.497 39.512 1.00 83.12 538 THR A O 1
ATOM 4405 N N . LEU A 1 539 ? -28.480 -18.203 39.840 1.00 82.25 539 LEU A N 1
ATOM 4406 C CA . LEU A 1 539 ? -27.893 -16.872 39.995 1.00 82.25 539 LEU A CA 1
ATOM 4407 C C . LEU A 1 539 ? -27.451 -16.261 38.663 1.00 82.25 539 LEU A C 1
ATOM 4409 O O . LEU A 1 539 ? -27.341 -15.031 38.606 1.00 82.25 539 LEU A O 1
ATOM 4413 N N . PHE A 1 540 ? -27.214 -17.090 37.643 1.00 86.88 540 PHE A N 1
ATOM 4414 C CA . PHE A 1 540 ? -26.710 -16.720 36.318 1.00 86.88 540 PHE A CA 1
ATOM 4415 C C . PHE A 1 540 ? -27.576 -17.358 35.215 1.00 86.88 540 PHE A C 1
ATOM 4417 O O . PHE A 1 540 ? -27.124 -18.284 34.541 1.00 86.88 540 PHE A O 1
ATOM 4424 N N . PRO A 1 541 ? -28.822 -16.890 35.035 1.00 87.00 541 PRO A N 1
ATOM 4425 C CA . PRO A 1 541 ? -29.689 -17.358 33.957 1.00 87.00 541 PRO A CA 1
ATOM 4426 C C . PRO A 1 541 ? -29.123 -17.002 32.574 1.00 87.00 541 PRO A C 1
ATOM 4428 O O . PRO A 1 541 ? -28.269 -16.122 32.437 1.00 87.00 541 PRO A O 1
ATOM 4431 N N . ILE A 1 542 ? -29.607 -17.678 31.530 1.00 88.56 542 ILE A N 1
ATOM 4432 C CA . ILE A 1 542 ? -29.053 -17.571 30.172 1.00 88.56 542 ILE A CA 1
ATOM 4433 C C . ILE A 1 542 ? -29.086 -16.138 29.623 1.00 88.56 542 ILE A C 1
ATOM 4435 O O . ILE A 1 542 ? -28.148 -15.709 28.949 1.00 88.56 542 ILE A O 1
ATOM 4439 N N . GLU A 1 543 ? -30.115 -15.363 29.959 1.00 87.44 543 GLU A N 1
ATOM 4440 C CA . GLU A 1 543 ? -30.249 -13.975 29.534 1.00 87.44 543 GLU A CA 1
ATOM 4441 C C . GLU A 1 543 ? -29.188 -13.084 30.199 1.00 87.44 543 GLU A C 1
ATOM 4443 O O . GLU A 1 543 ? -28.674 -12.168 29.556 1.00 87.44 543 GLU A O 1
ATOM 4448 N N . ASP A 1 544 ? -28.766 -13.399 31.430 1.00 87.94 544 ASP A N 1
ATOM 4449 C CA . ASP A 1 544 ? -27.647 -12.720 32.091 1.00 87.94 544 ASP A CA 1
ATOM 4450 C C . ASP A 1 544 ? -26.314 -13.090 31.423 1.00 87.94 544 ASP A C 1
ATOM 4452 O O . ASP A 1 544 ? -25.489 -12.205 31.211 1.00 87.94 544 ASP A O 1
ATOM 4456 N N . LEU A 1 545 ? -26.096 -14.349 31.012 1.00 91.62 545 LEU A N 1
ATOM 4457 C CA . LEU A 1 545 ? -24.893 -14.721 30.245 1.00 91.62 545 LEU A CA 1
ATOM 4458 C C . LEU A 1 545 ? -24.816 -13.991 28.894 1.00 91.62 545 LEU A C 1
ATOM 4460 O O . LEU A 1 545 ? -23.731 -13.576 28.472 1.00 91.62 545 LEU A O 1
ATOM 4464 N N . LEU A 1 546 ? -25.957 -13.840 28.213 1.00 91.56 546 LEU A N 1
ATOM 4465 C CA . LEU A 1 546 ? -26.062 -13.101 26.952 1.00 91.56 546 LEU A CA 1
ATOM 4466 C C . LEU A 1 546 ? -25.835 -11.598 27.153 1.00 91.56 546 LEU A C 1
ATOM 4468 O O . LEU A 1 546 ? -25.209 -10.954 26.307 1.00 91.56 546 LEU A O 1
ATOM 4472 N N . ALA A 1 547 ? -26.328 -11.042 28.260 1.00 90.50 547 ALA A N 1
ATOM 4473 C CA . ALA A 1 547 ? -26.181 -9.635 28.608 1.00 90.50 547 ALA A CA 1
ATOM 4474 C C . ALA A 1 547 ? -24.799 -9.286 29.180 1.00 90.50 547 ALA A C 1
ATOM 4476 O O . ALA A 1 547 ? -24.416 -8.123 29.103 1.00 90.50 547 ALA A O 1
ATOM 4477 N N . ASP A 1 548 ? -24.049 -10.245 29.731 1.00 92.69 548 ASP A N 1
ATOM 4478 C CA . ASP A 1 548 ? -22.800 -9.985 30.447 1.00 92.69 548 ASP A CA 1
ATOM 4479 C C . ASP A 1 548 ? -21.705 -9.391 29.543 1.00 92.69 548 ASP A C 1
ATOM 4481 O O . ASP A 1 548 ? -21.084 -10.069 28.714 1.00 92.69 548 ASP A O 1
ATOM 4485 N N . GLU A 1 549 ? -21.445 -8.101 29.745 1.00 93.38 549 GLU A N 1
ATOM 4486 C CA . GLU A 1 549 ? -20.390 -7.343 29.087 1.00 93.38 549 GLU A CA 1
ATOM 4487 C C . GLU A 1 549 ? -19.656 -6.442 30.084 1.00 93.38 549 GLU A C 1
ATOM 4489 O O . GLU A 1 549 ? -20.222 -5.900 31.035 1.00 93.38 549 GLU A O 1
ATOM 4494 N N . SER A 1 550 ? -18.365 -6.242 29.845 1.00 93.62 550 SER A N 1
ATOM 4495 C CA . SER A 1 550 ? -17.600 -5.218 30.548 1.00 93.62 550 SER A CA 1
ATOM 4496 C C . SER A 1 550 ? -17.990 -3.807 30.087 1.00 93.62 550 SER A C 1
ATOM 4498 O O . SER A 1 550 ? -18.685 -3.607 29.089 1.00 93.62 550 SER A O 1
ATOM 4500 N N . ILE A 1 551 ? -17.489 -2.777 30.771 1.00 90.31 551 ILE A N 1
ATOM 4501 C CA . ILE A 1 551 ? -17.801 -1.377 30.434 1.00 90.31 551 ILE A CA 1
ATOM 4502 C C . ILE A 1 551 ? -17.349 -1.003 29.010 1.00 90.31 551 ILE A C 1
ATOM 4504 O O . ILE A 1 551 ? -17.988 -0.175 28.359 1.00 90.31 551 ILE A O 1
ATOM 4508 N N . ASP A 1 552 ? -16.273 -1.617 28.510 1.00 89.50 552 ASP A N 1
ATOM 4509 C CA . ASP A 1 552 ? -15.797 -1.495 27.126 1.00 89.50 552 ASP A CA 1
ATOM 4510 C C . ASP A 1 552 ? -16.597 -2.327 26.109 1.00 89.50 552 ASP A C 1
ATOM 4512 O O . ASP A 1 552 ? -16.280 -2.265 24.926 1.00 89.50 552 ASP A O 1
ATOM 4516 N N . GLY A 1 553 ? -17.629 -3.063 26.533 1.00 91.44 553 GLY A N 1
ATOM 4517 C CA . GLY A 1 553 ? -18.482 -3.887 25.668 1.00 91.44 553 GLY A CA 1
ATOM 4518 C C . GLY A 1 553 ? -17.902 -5.266 25.337 1.00 91.44 553 GLY A C 1
ATOM 4519 O O . GLY A 1 553 ? -18.356 -5.910 24.394 1.00 91.44 553 GLY A O 1
ATOM 4520 N N . SER A 1 554 ? -16.877 -5.730 26.064 1.00 94.56 554 SER A N 1
ATOM 4521 C CA . SER A 1 554 ? -16.325 -7.074 25.855 1.00 94.56 554 SER A CA 1
ATOM 4522 C C . SER A 1 554 ? -17.217 -8.111 26.545 1.00 94.56 554 SER A C 1
ATOM 4524 O O . SER A 1 554 ? -17.256 -8.169 27.776 1.00 94.56 554 SER A O 1
ATOM 4526 N N . THR A 1 555 ? -17.897 -8.944 25.756 1.00 96.25 555 THR A N 1
ATOM 4527 C CA . THR A 1 555 ? -18.695 -10.082 26.246 1.00 96.25 555 THR A CA 1
ATOM 4528 C C . THR A 1 555 ? -17.816 -11.181 26.851 1.00 96.25 555 THR A C 1
ATOM 4530 O O . THR A 1 555 ? -16.606 -11.222 26.603 1.00 96.25 555 THR A O 1
ATOM 4533 N N . LEU A 1 556 ? -18.414 -12.122 27.592 1.00 96.12 556 LEU A N 1
ATOM 4534 C CA . LEU A 1 556 ? -17.702 -13.300 28.118 1.00 96.12 556 LEU A CA 1
ATOM 4535 C C . LEU A 1 556 ? -16.958 -14.077 27.017 1.00 96.12 556 LEU A C 1
ATOM 4537 O O . LEU A 1 556 ? -15.803 -14.460 27.204 1.00 96.12 556 LEU A O 1
ATOM 4541 N N . LEU A 1 557 ? -17.572 -14.245 25.840 1.00 96.25 557 LEU A N 1
ATOM 4542 C CA . LEU A 1 557 ? -16.927 -14.905 24.701 1.00 96.25 557 LEU A CA 1
ATOM 4543 C C . LEU A 1 557 ? -15.766 -14.085 24.121 1.00 96.25 557 LEU A C 1
ATOM 4545 O O . LEU A 1 557 ? -14.710 -14.651 23.842 1.00 96.25 557 LEU A O 1
ATOM 4549 N N . ILE A 1 558 ? -15.919 -12.760 23.975 1.00 96.00 558 ILE A N 1
ATOM 4550 C CA . ILE A 1 558 ? -14.811 -11.886 23.549 1.00 96.00 558 ILE A CA 1
ATOM 4551 C C . ILE A 1 558 ? -13.635 -12.027 24.515 1.00 96.00 558 ILE A C 1
ATOM 4553 O O . ILE A 1 558 ? -12.495 -12.143 24.073 1.00 96.00 558 ILE A O 1
ATOM 4557 N N . GLN A 1 559 ? -13.894 -12.040 25.823 1.00 95.69 559 GLN A N 1
ATOM 4558 C CA . GLN A 1 559 ? -12.848 -12.185 26.832 1.00 95.69 559 GLN A CA 1
ATOM 4559 C C . GLN A 1 559 ? -12.174 -13.559 26.772 1.00 95.69 559 GLN A C 1
ATOM 4561 O O . GLN A 1 559 ? -10.952 -13.625 26.880 1.00 95.69 559 GLN A O 1
ATOM 4566 N N . ALA A 1 560 ? -12.931 -14.635 26.541 1.00 95.38 560 ALA A N 1
ATOM 4567 C CA . ALA A 1 560 ? -12.373 -15.980 26.426 1.00 95.38 560 ALA A CA 1
ATOM 4568 C C . ALA A 1 560 ? -11.386 -16.095 25.263 1.00 95.38 560 ALA A C 1
ATOM 4570 O O . ALA A 1 560 ? -10.272 -16.575 25.456 1.00 95.38 560 ALA A O 1
ATOM 4571 N N . VAL A 1 561 ? -11.764 -15.582 24.092 1.00 94.25 561 VAL A N 1
ATOM 4572 C CA . VAL A 1 561 ? -10.913 -15.603 22.896 1.00 94.25 561 VAL A CA 1
ATOM 4573 C C . VAL A 1 561 ? -9.743 -14.614 23.027 1.00 94.25 561 VAL A C 1
ATOM 4575 O O . VAL A 1 561 ? -8.598 -14.933 22.739 1.00 94.25 561 VAL A O 1
ATOM 4578 N N . LYS A 1 562 ? -9.979 -13.407 23.556 1.00 93.50 562 LYS A N 1
ATOM 4579 C CA . LYS A 1 562 ? -8.927 -12.392 23.768 1.00 93.50 562 LYS A CA 1
ATOM 4580 C C . LYS A 1 562 ? -7.809 -12.856 24.711 1.00 93.50 562 LYS A C 1
ATOM 4582 O O . LYS A 1 562 ? -6.692 -12.350 24.607 1.00 93.50 562 LYS A O 1
ATOM 4587 N N . HIS A 1 563 ? -8.118 -13.760 25.640 1.00 92.25 563 HIS A N 1
ATOM 4588 C CA . HIS A 1 563 ? -7.178 -14.322 26.610 1.00 92.25 563 HIS A CA 1
ATOM 4589 C C . HIS A 1 563 ? -6.717 -15.751 26.263 1.00 92.25 563 HIS A C 1
ATOM 4591 O O . HIS A 1 563 ? -6.132 -16.400 27.128 1.00 92.25 563 HIS A O 1
ATOM 4597 N N . ASP A 1 564 ? -6.956 -16.228 25.033 1.00 90.50 564 ASP A N 1
ATOM 4598 C CA . ASP A 1 564 ? -6.541 -17.558 24.548 1.00 90.50 564 ASP A CA 1
ATOM 4599 C C . ASP A 1 564 ? -7.038 -18.713 25.451 1.00 90.50 564 ASP A C 1
ATOM 4601 O O . ASP A 1 564 ? -6.369 -19.718 25.692 1.00 90.50 564 ASP A O 1
ATOM 4605 N N . ASN A 1 565 ? -8.240 -18.561 26.021 1.00 93.12 565 ASN A N 1
ATOM 4606 C CA . ASN A 1 565 ? -8.862 -19.558 26.891 1.00 93.12 565 ASN A CA 1
ATOM 4607 C C . ASN A 1 565 ? -9.859 -20.415 26.099 1.00 93.12 565 ASN A C 1
ATOM 4609 O O . ASN A 1 565 ? -11.082 -20.291 26.233 1.00 93.12 565 ASN A O 1
ATOM 4613 N N . GLN A 1 566 ? -9.312 -21.319 25.283 1.00 92.88 566 GLN A N 1
ATOM 4614 C CA . GLN A 1 566 ? -10.075 -22.202 24.396 1.00 92.88 566 GLN A CA 1
ATOM 4615 C C . GLN A 1 566 ? -11.144 -23.029 25.132 1.00 92.88 566 GLN A C 1
ATOM 4617 O O . GLN A 1 566 ? -12.249 -23.208 24.615 1.00 92.88 566 GLN A O 1
ATOM 4622 N N . TYR A 1 567 ? -10.841 -23.523 26.339 1.00 93.75 567 TYR A N 1
ATOM 4623 C CA . TYR A 1 567 ? -11.790 -24.309 27.133 1.00 93.75 567 TYR A CA 1
ATOM 4624 C C . TYR A 1 567 ? -13.017 -23.479 27.512 1.00 93.75 567 TYR A C 1
ATOM 4626 O O . TYR A 1 567 ? -14.142 -23.914 27.281 1.00 93.75 567 TYR A O 1
ATOM 4634 N N . SER A 1 568 ? -12.808 -22.269 28.042 1.00 94.12 568 SER A N 1
ATOM 4635 C CA . SER A 1 568 ? -13.912 -21.382 28.420 1.00 94.12 568 SER A CA 1
ATOM 4636 C C . SER A 1 568 ? -14.740 -20.958 27.211 1.00 94.12 568 SER A C 1
ATOM 4638 O O . SER A 1 568 ? -15.965 -20.983 27.279 1.00 94.12 568 SER A O 1
ATOM 4640 N N . ALA A 1 569 ? -14.089 -20.625 26.091 1.00 95.38 569 ALA A N 1
ATOM 4641 C CA . ALA A 1 569 ? -14.785 -20.281 24.853 1.00 95.38 569 ALA A CA 1
ATOM 4642 C C . ALA A 1 569 ? -15.664 -21.444 24.361 1.00 95.38 569 ALA A C 1
ATOM 4644 O O . ALA A 1 569 ? -16.832 -21.241 24.038 1.00 95.38 569 ALA A O 1
ATOM 4645 N N . SER A 1 570 ? -15.130 -22.668 24.369 1.00 95.88 570 SER A N 1
ATOM 4646 C CA . SER A 1 570 ? -15.860 -23.870 23.946 1.00 95.88 570 SER A CA 1
ATOM 4647 C C . SER A 1 570 ? -17.016 -24.204 24.893 1.00 95.88 570 SER A C 1
ATOM 4649 O O . SER A 1 570 ? -18.112 -24.509 24.433 1.00 95.88 570 SER A O 1
ATOM 4651 N N . LEU A 1 571 ? -16.795 -24.106 26.210 1.00 94.81 571 LEU A N 1
ATOM 4652 C CA . LEU A 1 571 ? -17.826 -24.323 27.227 1.00 94.81 571 LEU A CA 1
ATOM 4653 C C . LEU A 1 571 ? -18.991 -23.342 27.050 1.00 94.81 571 LEU A C 1
ATOM 4655 O O . LEU A 1 571 ? -20.139 -23.772 26.972 1.00 94.81 571 LEU A O 1
ATOM 4659 N N . LEU A 1 572 ? -18.696 -22.044 26.924 1.00 94.81 572 LEU A N 1
ATOM 4660 C CA . LEU A 1 572 ? -19.711 -21.011 26.704 1.00 94.81 572 LEU A CA 1
ATOM 4661 C C . LEU A 1 572 ? -20.471 -21.238 25.395 1.00 94.81 572 LEU A C 1
ATOM 4663 O O . LEU A 1 572 ? -21.695 -21.180 25.388 1.00 94.81 572 LEU A O 1
ATOM 4667 N N . LEU A 1 573 ? -19.773 -21.528 24.294 1.00 95.38 573 LEU A N 1
ATOM 4668 C CA . LEU A 1 573 ? -20.417 -21.775 23.002 1.00 95.38 573 LEU A CA 1
ATOM 4669 C C . LEU A 1 573 ? -21.333 -23.001 23.027 1.00 95.38 573 LEU A C 1
ATOM 4671 O O . LEU A 1 573 ? -22.396 -22.951 22.418 1.00 95.38 573 LEU A O 1
ATOM 4675 N N . ASN A 1 574 ? -20.957 -24.071 23.732 1.00 94.88 574 ASN A N 1
ATOM 4676 C CA . ASN A 1 574 ? -21.812 -25.248 23.885 1.00 94.88 574 ASN A CA 1
ATOM 4677 C C . ASN A 1 574 ? -23.068 -24.921 24.705 1.00 94.88 574 ASN A C 1
ATOM 4679 O O . ASN A 1 574 ? -24.169 -25.191 24.240 1.00 94.88 574 ASN A O 1
ATOM 4683 N N . ILE A 1 575 ? -22.919 -24.241 25.850 1.00 93.31 575 ILE A N 1
ATOM 4684 C CA . ILE A 1 575 ? -24.060 -23.804 26.674 1.00 93.31 575 ILE A CA 1
ATOM 4685 C C . ILE A 1 575 ? -25.014 -22.923 25.856 1.00 93.31 575 ILE A C 1
ATOM 4687 O O . ILE A 1 575 ? -26.222 -23.155 25.856 1.00 93.31 575 ILE A O 1
ATOM 4691 N N . LEU A 1 576 ? -24.485 -21.936 25.127 1.00 93.94 576 LEU A N 1
ATOM 4692 C CA . LEU A 1 576 ? -25.293 -21.035 24.303 1.00 93.94 576 LEU A CA 1
ATOM 4693 C C . LEU A 1 576 ? -25.958 -21.767 23.131 1.00 93.94 576 LEU A C 1
ATOM 4695 O O . LEU A 1 576 ? -27.091 -21.462 22.781 1.00 93.94 576 LEU A O 1
ATOM 4699 N N . LYS A 1 577 ? -25.281 -22.736 22.513 1.00 93.50 577 LYS A N 1
ATOM 4700 C CA . LYS A 1 577 ? -25.838 -23.517 21.401 1.00 93.50 577 LYS A CA 1
ATOM 4701 C C . LYS A 1 577 ? -26.984 -24.429 21.845 1.00 93.50 577 LYS A C 1
ATOM 4703 O O . LYS A 1 577 ? -27.908 -24.634 21.064 1.00 93.50 577 LYS A O 1
ATOM 4708 N N . ASP A 1 578 ? -26.913 -24.958 23.063 1.00 92.69 578 ASP A N 1
ATOM 4709 C CA . ASP A 1 578 ? -27.923 -25.870 23.602 1.00 92.69 578 ASP A CA 1
ATOM 4710 C C . ASP A 1 578 ? -29.162 -25.127 24.135 1.00 92.69 578 ASP A C 1
ATOM 4712 O O . ASP A 1 578 ? -30.249 -25.703 24.158 1.00 92.69 578 ASP A O 1
ATOM 4716 N N . ASN A 1 579 ? -29.019 -23.851 24.526 1.00 92.88 579 ASN A N 1
ATOM 4717 C CA . ASN A 1 579 ? -30.078 -23.090 25.205 1.00 92.88 579 ASN A CA 1
ATOM 4718 C C . ASN A 1 579 ? -30.606 -21.865 24.436 1.00 92.88 579 ASN A C 1
ATOM 4720 O O . ASN A 1 579 ? -31.705 -21.407 24.741 1.00 92.88 579 ASN A O 1
ATOM 4724 N N . CYS A 1 580 ? -29.879 -21.331 23.449 1.00 93.50 580 CYS A N 1
ATOM 4725 C CA . CYS A 1 580 ? -30.290 -20.138 22.698 1.00 93.50 580 CYS A CA 1
ATOM 4726 C C . CYS A 1 580 ? -30.785 -20.474 21.286 1.00 93.50 580 CYS A C 1
ATOM 4728 O O . CYS A 1 580 ? -30.374 -21.450 20.654 1.00 93.50 580 CYS A O 1
ATOM 4730 N N . THR A 1 581 ? -31.624 -19.599 20.734 1.00 94.12 581 THR A N 1
ATOM 4731 C CA . THR A 1 581 ? -31.985 -19.644 19.314 1.00 94.12 581 THR A CA 1
ATOM 4732 C C . THR A 1 581 ? -30.800 -19.251 18.425 1.00 94.12 581 THR A C 1
ATOM 4734 O O . THR A 1 581 ? -29.887 -18.528 18.829 1.00 94.12 581 THR A O 1
ATOM 4737 N N . GLU A 1 582 ? -30.827 -19.671 17.157 1.00 92.38 582 GLU A N 1
ATOM 4738 C CA . GLU A 1 582 ? -29.782 -19.310 16.187 1.00 92.38 582 GLU A CA 1
ATOM 4739 C C . GLU A 1 582 ? -29.661 -17.785 15.998 1.00 92.38 582 GLU A C 1
ATOM 4741 O O . GLU A 1 582 ? -28.557 -17.269 15.833 1.00 92.38 582 GLU A O 1
ATOM 4746 N N . ILE A 1 583 ? -30.773 -17.049 16.100 1.00 93.25 583 ILE A N 1
ATOM 4747 C CA . ILE A 1 583 ? -30.801 -15.583 15.986 1.00 93.25 583 ILE A CA 1
ATOM 4748 C C . ILE A 1 583 ? -30.082 -14.929 17.172 1.00 93.25 583 ILE A C 1
ATOM 4750 O O . ILE A 1 583 ? -29.258 -14.036 16.970 1.00 93.25 583 ILE A O 1
ATOM 4754 N N . GLU A 1 584 ? -30.356 -15.381 18.397 1.00 93.31 584 GLU A N 1
ATOM 4755 C CA . GLU A 1 584 ? -29.692 -14.878 19.608 1.00 93.31 584 GLU A CA 1
ATOM 4756 C C . GLU A 1 584 ? -28.195 -15.179 19.586 1.00 93.31 584 GLU A C 1
ATOM 4758 O O . GLU A 1 584 ? -27.383 -14.312 19.912 1.00 93.31 584 GLU A O 1
ATOM 4763 N N . LEU A 1 585 ? -27.815 -16.375 19.129 1.00 94.31 585 LEU A N 1
ATOM 4764 C CA . LEU A 1 585 ? -26.417 -16.772 19.011 1.00 94.31 585 LEU A CA 1
ATOM 4765 C C . LEU A 1 585 ? -25.664 -15.915 17.980 1.00 94.31 585 LEU A C 1
ATOM 4767 O O . LEU A 1 585 ? -24.563 -15.439 18.266 1.00 94.31 585 LEU A O 1
ATOM 4771 N N . ILE A 1 586 ? -26.270 -15.651 16.814 1.00 94.38 586 ILE A N 1
ATOM 4772 C CA . ILE A 1 586 ? -25.726 -14.724 15.806 1.00 94.38 586 ILE A CA 1
ATOM 4773 C C . ILE A 1 586 ? -25.587 -13.317 16.391 1.00 94.38 586 ILE A C 1
ATOM 4775 O O . ILE A 1 586 ? -24.550 -12.676 16.197 1.00 94.38 586 ILE A O 1
ATOM 4779 N N . ALA A 1 587 ? -26.597 -12.829 17.113 1.00 94.88 587 ALA A N 1
ATOM 4780 C CA . ALA A 1 587 ? -26.555 -11.508 17.730 1.00 94.88 587 ALA A CA 1
ATOM 4781 C C . ALA A 1 587 ? -25.423 -11.410 18.765 1.00 94.88 587 ALA A C 1
ATOM 4783 O O . ALA A 1 587 ? -24.638 -10.466 18.720 1.00 94.88 587 ALA A O 1
ATOM 4784 N N . TYR A 1 588 ? -25.287 -12.403 19.648 1.00 95.44 588 TYR A N 1
ATOM 4785 C CA . TYR A 1 588 ? -24.280 -12.426 20.708 1.00 95.44 588 TYR A CA 1
ATOM 4786 C C . TYR A 1 588 ? -22.846 -12.511 20.172 1.00 95.44 588 TYR A C 1
ATOM 4788 O O . TYR A 1 588 ? -21.994 -11.710 20.557 1.00 95.44 588 TYR A O 1
ATOM 4796 N N . ILE A 1 589 ? -22.579 -13.432 19.239 1.00 95.88 589 ILE A N 1
ATOM 4797 C CA . ILE A 1 589 ? -21.252 -13.616 18.625 1.00 95.88 589 ILE A CA 1
ATOM 4798 C C . ILE A 1 589 ? -20.767 -12.339 17.925 1.00 95.88 589 ILE A C 1
ATOM 4800 O O . ILE A 1 589 ? -19.565 -12.050 17.900 1.00 95.88 589 ILE A O 1
ATOM 4804 N N . ASN A 1 590 ? -21.705 -11.568 17.373 1.00 96.31 590 ASN A N 1
ATOM 4805 C CA . ASN A 1 590 ? -21.429 -10.341 16.636 1.00 96.31 590 ASN A CA 1
ATOM 4806 C C . ASN A 1 590 ? -21.603 -9.059 17.458 1.00 96.31 590 ASN A C 1
ATOM 4808 O O . ASN A 1 590 ? -21.456 -7.970 16.895 1.00 96.31 590 ASN A O 1
ATOM 4812 N N . ARG A 1 591 ? -21.841 -9.153 18.776 1.00 94.75 591 ARG A N 1
ATOM 4813 C CA . ARG A 1 591 ? -21.673 -8.002 19.675 1.00 94.75 591 ARG A CA 1
ATOM 4814 C C . ARG A 1 591 ? -20.222 -7.538 19.629 1.00 94.75 591 ARG A C 1
ATOM 4816 O O . ARG A 1 591 ? -19.304 -8.341 19.444 1.00 94.75 591 ARG A O 1
ATOM 4823 N N . HIS A 1 592 ? -20.021 -6.233 19.762 1.00 93.94 592 HIS A N 1
ATOM 4824 C CA . HIS A 1 592 ? -18.716 -5.624 19.578 1.00 93.94 592 HIS A CA 1
ATOM 4825 C C . HIS A 1 592 ? -18.290 -4.758 20.762 1.00 93.94 592 HIS A C 1
ATOM 4827 O O . HIS A 1 592 ? -19.106 -4.084 21.388 1.00 93.94 592 HIS A O 1
ATOM 4833 N N . ASP A 1 593 ? -16.982 -4.707 20.994 1.00 93.25 593 ASP A N 1
ATOM 4834 C CA . ASP A 1 593 ? -16.375 -3.806 21.969 1.00 93.25 593 ASP A CA 1
ATOM 4835 C C . ASP A 1 593 ? -16.412 -2.328 21.503 1.00 93.25 593 ASP A C 1
ATOM 4837 O O . ASP A 1 593 ? -16.886 -1.978 20.414 1.00 93.25 593 ASP A O 1
ATOM 4841 N N . ILE A 1 594 ? -15.842 -1.436 22.316 1.00 91.25 594 ILE A N 1
ATOM 4842 C CA . ILE A 1 594 ? -15.660 -0.004 22.025 1.00 91.25 594 ILE A CA 1
ATOM 4843 C C . ILE A 1 594 ? -14.856 0.262 20.738 1.00 91.25 594 ILE A C 1
ATOM 4845 O O . ILE A 1 594 ? -14.951 1.339 20.142 1.00 91.25 594 ILE A O 1
ATOM 4849 N N . ASN A 1 595 ? -14.063 -0.715 20.289 1.00 93.25 595 ASN A N 1
ATOM 4850 C CA . ASN A 1 595 ? -13.285 -0.655 19.058 1.00 93.25 595 ASN A CA 1
ATOM 4851 C C . ASN A 1 595 ? -14.011 -1.256 17.849 1.00 93.25 595 ASN A C 1
ATOM 4853 O O . ASN A 1 595 ? -13.395 -1.373 16.784 1.00 93.25 595 ASN A O 1
ATOM 4857 N N . LYS A 1 596 ? -15.297 -1.600 17.996 1.00 94.62 596 LYS A N 1
ATOM 4858 C CA . LYS A 1 596 ? -16.120 -2.296 17.001 1.00 94.62 596 LYS A CA 1
ATOM 4859 C C . LYS A 1 596 ? -15.616 -3.707 16.662 1.00 94.62 596 LYS A C 1
ATOM 4861 O O . LYS A 1 596 ? -15.886 -4.205 15.568 1.00 94.62 596 LYS A O 1
ATOM 4866 N N . ARG A 1 597 ? -14.891 -4.356 17.579 1.00 95.12 597 ARG A N 1
ATOM 4867 C CA . ARG A 1 597 ? -14.375 -5.724 17.424 1.00 95.12 597 ARG A CA 1
ATOM 4868 C C . ARG A 1 597 ? -15.322 -6.736 18.038 1.00 95.12 597 ARG A C 1
ATOM 4870 O O . ARG A 1 597 ? -15.693 -6.618 19.198 1.00 95.12 597 ARG A O 1
ATOM 4877 N N . THR A 1 598 ? -15.653 -7.749 17.254 1.00 96.62 598 THR A N 1
ATOM 4878 C CA . THR A 1 598 ? -16.441 -8.918 17.669 1.00 96.62 598 THR A CA 1
ATOM 4879 C C . THR A 1 598 ? -15.537 -10.053 18.142 1.00 96.62 598 THR A C 1
ATOM 4881 O O . THR A 1 598 ? -14.322 -9.996 17.945 1.00 96.62 598 THR A O 1
ATOM 4884 N N . ALA A 1 599 ? -16.116 -11.128 18.684 1.00 95.69 599 ALA A N 1
ATOM 4885 C CA . ALA A 1 599 ? -15.360 -12.331 19.050 1.00 95.69 599 ALA A CA 1
ATOM 4886 C C . ALA A 1 599 ? -14.542 -12.893 17.867 1.00 95.69 599 ALA A C 1
ATOM 4888 O O . ALA A 1 599 ? -13.390 -13.281 18.042 1.00 95.69 599 ALA A O 1
ATOM 4889 N N . GLY A 1 600 ? -15.074 -12.813 16.640 1.00 95.56 600 GLY A N 1
ATOM 4890 C CA . GLY A 1 600 ? -14.352 -13.212 15.427 1.00 95.56 600 GLY A CA 1
ATOM 4891 C C . GLY A 1 600 ? -13.077 -12.402 15.141 1.00 95.56 600 GLY A C 1
ATOM 4892 O O . GLY A 1 600 ? -12.152 -12.931 14.539 1.00 95.56 600 GLY A O 1
ATOM 4893 N N . HIS A 1 601 ? -12.980 -11.144 15.591 1.00 95.94 601 HIS A N 1
ATOM 4894 C CA . HIS A 1 601 ? -11.762 -10.336 15.414 1.00 95.94 601 HIS A CA 1
ATOM 4895 C C . HIS A 1 601 ? -10.614 -10.775 16.330 1.00 95.94 601 HIS A C 1
ATOM 4897 O O . HIS A 1 601 ? -9.450 -10.527 16.016 1.00 95.94 601 HIS A O 1
ATOM 4903 N N . PHE A 1 602 ? -10.940 -11.375 17.475 1.00 94.12 602 PHE A N 1
ATOM 4904 C CA . PHE A 1 602 ? -9.959 -11.870 18.441 1.00 94.12 602 PHE A CA 1
ATOM 4905 C C . PHE A 1 602 ? -9.565 -13.325 18.187 1.00 94.12 602 PHE A C 1
ATOM 4907 O O . PHE A 1 602 ? -8.595 -13.787 18.775 1.00 94.12 602 PHE A O 1
ATOM 4914 N N . LEU A 1 603 ? -10.292 -14.022 17.312 1.00 91.06 603 LEU A N 1
ATOM 4915 C CA . LEU A 1 603 ? -10.082 -15.428 17.002 1.00 91.06 603 LEU A CA 1
ATOM 4916 C C . LEU A 1 603 ? -8.764 -15.559 16.239 1.00 91.06 603 LEU A C 1
ATOM 4918 O O . LEU A 1 603 ? -8.689 -15.232 15.055 1.00 91.06 603 LEU A O 1
ATOM 4922 N N . THR A 1 604 ? -7.699 -15.950 16.938 1.00 82.81 604 THR A N 1
ATOM 4923 C CA . THR A 1 604 ? -6.340 -15.875 16.391 1.00 82.81 604 THR A CA 1
ATOM 4924 C C . THR A 1 604 ? -5.588 -17.182 16.410 1.00 82.81 604 THR A C 1
ATOM 4926 O O . THR A 1 604 ? -4.610 -17.225 15.693 1.00 82.81 604 THR A O 1
ATOM 4929 N N . ASN A 1 605 ? -5.984 -18.229 17.128 1.00 85.38 605 ASN A N 1
ATOM 4930 C CA . ASN A 1 605 ? -5.302 -19.533 17.048 1.00 85.38 605 ASN A CA 1
ATOM 4931 C C . ASN A 1 605 ? -6.248 -20.726 17.289 1.00 85.38 605 ASN A C 1
ATOM 4933 O O . ASN A 1 605 ? -5.904 -21.881 17.048 1.00 85.38 605 ASN A O 1
ATOM 4937 N N . GLU A 1 606 ? -7.469 -20.464 17.748 1.00 89.31 606 GLU A N 1
ATOM 4938 C CA . GLU A 1 606 ? -8.376 -21.458 18.306 1.00 89.31 606 GLU A CA 1
ATOM 4939 C C . GLU A 1 606 ? -9.245 -22.108 17.221 1.00 89.31 606 GLU A C 1
ATOM 4941 O O . GLU A 1 606 ? -10.430 -21.804 17.069 1.00 89.31 606 GLU A O 1
ATOM 4946 N N . LEU A 1 607 ? -8.659 -23.039 16.465 1.00 91.19 607 LEU A N 1
ATOM 4947 C CA . LEU A 1 607 ? -9.326 -23.725 15.351 1.00 91.19 607 LEU A CA 1
ATOM 4948 C C . LEU A 1 607 ? -10.644 -24.413 15.759 1.00 91.19 607 LEU A C 1
ATOM 4950 O O . LEU A 1 607 ? -11.635 -24.345 15.037 1.00 91.19 607 LEU A O 1
ATOM 4954 N N . GLU A 1 608 ? -10.693 -25.048 16.931 1.00 91.62 608 GLU A N 1
ATOM 4955 C CA . GLU A 1 608 ? -11.923 -25.699 17.410 1.00 91.62 608 GLU A CA 1
ATOM 4956 C C . GLU A 1 608 ? -13.023 -24.681 17.738 1.00 91.62 608 GLU A C 1
ATOM 4958 O O . GLU A 1 608 ? -14.194 -24.908 17.438 1.00 91.62 608 GLU A O 1
ATOM 4963 N N . VAL A 1 609 ? -12.650 -23.517 18.275 1.00 94.00 609 VAL A N 1
ATOM 4964 C CA . VAL A 1 609 ? -13.597 -22.421 18.519 1.00 94.00 609 VAL A CA 1
ATOM 4965 C C . VAL A 1 609 ? -14.105 -21.877 17.183 1.00 94.00 609 VAL A C 1
ATOM 4967 O O . VAL A 1 609 ? -15.313 -21.693 17.033 1.00 94.00 609 VAL A O 1
ATOM 4970 N N . LEU A 1 610 ? -13.229 -21.718 16.178 1.00 94.69 610 LEU A N 1
ATOM 4971 C CA . LEU A 1 610 ? -13.629 -21.345 14.815 1.00 94.69 610 LEU A CA 1
ATOM 4972 C C . LEU A 1 610 ? -14.654 -22.325 14.238 1.00 94.69 610 LEU A C 1
ATOM 4974 O O . LEU A 1 610 ? -15.654 -21.884 13.680 1.00 94.69 610 LEU A O 1
ATOM 4978 N N . LYS A 1 611 ? -14.458 -23.637 14.402 1.00 93.88 611 LYS A N 1
ATOM 4979 C CA . LYS A 1 611 ? -15.416 -24.650 13.929 1.00 93.88 611 LYS A CA 1
ATOM 4980 C C . LYS A 1 611 ? -16.779 -24.538 14.615 1.00 93.88 611 LYS A C 1
ATOM 4982 O O . LYS A 1 611 ? -17.806 -24.734 13.970 1.00 93.88 611 LYS A O 1
ATOM 4987 N N . LEU A 1 612 ? -16.807 -24.204 15.907 1.00 94.19 612 LEU A N 1
ATOM 4988 C CA . LEU A 1 612 ? -18.054 -24.061 16.663 1.00 94.19 612 LEU A CA 1
ATOM 4989 C C . LEU A 1 612 ? -18.845 -22.810 16.270 1.00 94.19 612 LEU A C 1
ATOM 4991 O O . LEU A 1 612 ? -20.074 -22.868 16.187 1.00 94.19 612 LEU A O 1
ATOM 4995 N N . MET A 1 613 ? -18.160 -21.686 16.035 1.00 94.88 613 MET A N 1
ATOM 4996 C CA . MET A 1 613 ? -18.823 -20.390 15.867 1.00 94.88 613 MET A CA 1
ATOM 4997 C C . MET A 1 613 ? -18.746 -19.781 14.459 1.00 94.88 613 MET A C 1
ATOM 4999 O O . MET A 1 613 ? -19.468 -18.828 14.172 1.00 94.88 613 MET A O 1
ATOM 5003 N N . GLY A 1 614 ? -17.920 -20.329 13.564 1.00 93.44 614 GLY A N 1
ATOM 5004 C CA . GLY A 1 614 ? -17.580 -19.751 12.259 1.00 93.44 614 GLY A CA 1
ATOM 5005 C C . GLY A 1 614 ? -18.777 -19.458 11.355 1.00 93.44 614 GLY A C 1
ATOM 5006 O O . GLY A 1 614 ? -18.795 -18.424 10.685 1.00 93.44 614 GLY A O 1
ATOM 5007 N N . LYS A 1 615 ? -19.820 -20.303 11.398 1.00 93.38 615 LYS A N 1
ATOM 5008 C CA . LYS A 1 615 ? -21.058 -20.094 10.625 1.00 93.38 615 LYS A CA 1
ATOM 5009 C C . LYS A 1 615 ? -21.894 -18.893 11.080 1.00 93.38 615 LYS A C 1
ATOM 5011 O O . LYS A 1 615 ? -22.715 -18.404 10.312 1.00 93.38 615 LYS A O 1
ATOM 5016 N N . TYR A 1 616 ? -21.691 -18.418 12.308 1.00 94.81 616 TYR A N 1
ATOM 5017 C CA . TYR A 1 616 ? -22.457 -17.317 12.895 1.00 94.81 616 TYR A CA 1
ATOM 5018 C C . TYR A 1 616 ? -21.717 -15.974 12.841 1.00 94.81 616 TYR A C 1
ATOM 5020 O O . TYR A 1 616 ? -22.319 -14.937 13.113 1.00 94.81 616 TYR A O 1
ATOM 5028 N N . ILE A 1 617 ? -20.420 -15.964 12.517 1.00 96.06 617 ILE A N 1
ATOM 5029 C CA . ILE A 1 617 ? -19.611 -14.739 12.463 1.00 96.06 617 ILE A CA 1
ATOM 5030 C C . ILE A 1 617 ? -20.061 -13.866 11.286 1.00 96.06 617 ILE A C 1
ATOM 5032 O O . ILE A 1 617 ? -20.143 -14.321 10.150 1.00 96.06 617 ILE A O 1
ATOM 5036 N N . ASN A 1 618 ? -20.279 -12.577 11.539 1.00 95.06 618 ASN A N 1
ATOM 5037 C CA . ASN A 1 618 ? -20.381 -11.554 10.508 1.00 95.06 618 ASN A CA 1
ATOM 5038 C C . ASN A 1 618 ? -18.978 -11.224 9.979 1.00 95.06 618 ASN A C 1
ATOM 5040 O O . ASN A 1 618 ? -18.239 -10.422 10.559 1.00 95.06 618 ASN A O 1
ATOM 5044 N N . TRP A 1 619 ? -18.620 -11.843 8.857 1.00 96.25 619 TRP A N 1
ATOM 5045 C CA . TRP A 1 619 ? -17.283 -11.757 8.271 1.00 96.25 619 TRP A CA 1
ATOM 5046 C C . TRP A 1 619 ? -16.945 -10.397 7.642 1.00 96.25 619 TRP A C 1
ATOM 5048 O O . TRP A 1 619 ? -15.771 -10.149 7.369 1.00 96.25 619 TRP A O 1
ATOM 5058 N N . VAL A 1 620 ? -17.919 -9.496 7.462 1.00 95.75 620 VAL A N 1
ATOM 5059 C CA . VAL A 1 620 ? -17.700 -8.151 6.885 1.00 95.75 620 VAL A CA 1
ATOM 5060 C C . VAL A 1 620 ? -17.688 -7.026 7.921 1.00 95.75 620 VAL A C 1
ATOM 5062 O O . VAL A 1 620 ? -17.434 -5.872 7.567 1.00 95.75 620 VAL A O 1
ATOM 5065 N N . GLN A 1 621 ? -17.934 -7.335 9.199 1.00 95.25 621 GLN A N 1
ATOM 5066 C CA . GLN A 1 621 ? -17.877 -6.351 10.281 1.00 95.25 621 GLN A CA 1
ATOM 5067 C C . GLN A 1 621 ? -16.478 -5.736 10.364 1.00 95.25 621 GLN A C 1
ATOM 5069 O O . GLN A 1 621 ? -15.500 -6.468 10.443 1.00 95.25 621 GLN A O 1
ATOM 5074 N N . LYS A 1 622 ? -16.376 -4.401 10.370 1.00 96.00 622 LYS A N 1
ATOM 5075 C CA . LYS A 1 622 ? -15.090 -3.690 10.433 1.00 96.00 622 LYS A CA 1
ATOM 5076 C C . LYS A 1 622 ? -14.836 -3.076 11.800 1.00 96.00 622 LYS A C 1
ATOM 5078 O O . LYS A 1 622 ? -15.670 -2.332 12.317 1.00 96.00 622 LYS A O 1
ATOM 5083 N N . ASP A 1 623 ? -13.628 -3.284 12.309 1.00 95.69 623 ASP A N 1
ATOM 5084 C CA . ASP A 1 623 ? -13.139 -2.598 13.497 1.00 95.69 623 ASP A CA 1
ATOM 5085 C C . ASP A 1 623 ? -12.752 -1.127 13.219 1.00 95.69 623 ASP A C 1
ATOM 5087 O O . ASP A 1 623 ? -12.777 -0.620 12.088 1.00 95.69 623 ASP A O 1
ATOM 5091 N N . ASN A 1 624 ? -12.325 -0.413 14.261 1.00 94.81 624 ASN A N 1
ATOM 5092 C CA . ASN A 1 624 ? -11.828 0.960 14.146 1.00 94.81 624 ASN A CA 1
ATOM 5093 C C . ASN A 1 624 ? -10.585 1.112 13.245 1.00 94.81 624 ASN A C 1
ATOM 5095 O O . ASN A 1 624 ? -10.291 2.233 12.822 1.00 94.81 624 ASN A O 1
ATOM 5099 N N . ALA A 1 625 ? -9.856 0.046 12.913 1.00 93.12 625 ALA A N 1
ATOM 5100 C CA . ALA A 1 625 ? -8.770 0.045 11.932 1.00 93.12 625 ALA A CA 1
ATOM 5101 C C . ALA A 1 625 ? -9.237 -0.347 10.512 1.00 93.12 625 ALA A C 1
ATOM 5103 O O . ALA A 1 625 ? -8.442 -0.287 9.570 1.00 93.12 625 ALA A O 1
ATOM 5104 N N . GLY A 1 626 ? -10.522 -0.663 10.329 1.00 94.69 626 GLY A N 1
ATOM 5105 C CA . GLY A 1 626 ? -11.105 -1.134 9.073 1.00 94.69 626 GLY A CA 1
ATOM 5106 C C . GLY A 1 626 ? -10.851 -2.617 8.795 1.00 94.69 626 GLY A C 1
ATOM 5107 O O . GLY A 1 626 ? -11.024 -3.042 7.658 1.00 94.69 626 GLY A O 1
ATOM 5108 N N . GLN A 1 627 ? -10.387 -3.376 9.786 1.00 96.12 627 GLN A N 1
ATOM 5109 C CA . GLN A 1 627 ? -10.085 -4.800 9.662 1.00 96.12 627 GLN A CA 1
ATOM 5110 C C . GLN A 1 627 ? -11.345 -5.610 9.942 1.00 96.12 627 GLN A C 1
ATOM 5112 O O . GLN A 1 627 ? -12.124 -5.239 10.811 1.00 96.12 627 GLN A O 1
ATOM 5117 N N . THR A 1 628 ? -11.529 -6.691 9.194 1.00 97.31 628 THR A N 1
ATOM 5118 C CA . THR A 1 628 ? -12.610 -7.669 9.385 1.00 97.31 628 THR A CA 1
ATOM 5119 C C . THR A 1 628 ? -12.098 -8.897 10.144 1.00 97.31 628 THR A C 1
ATOM 5121 O O . THR A 1 628 ? -10.877 -9.074 10.188 1.00 97.31 628 THR A O 1
ATOM 5124 N N . PRO A 1 629 ? -12.965 -9.790 10.667 1.00 96.75 629 PRO A N 1
ATOM 5125 C CA . PRO A 1 629 ? -12.532 -11.051 11.280 1.00 96.75 629 PRO A CA 1
ATOM 5126 C C . PRO A 1 629 ? -11.620 -11.886 10.369 1.00 96.75 629 PRO A C 1
ATOM 5128 O O . PRO A 1 629 ? -10.589 -12.402 10.794 1.00 96.75 629 PRO A O 1
ATOM 5131 N N . LEU A 1 630 ? -11.942 -11.952 9.072 1.00 96.12 630 LEU A N 1
ATOM 5132 C CA . LEU A 1 630 ? -11.107 -12.652 8.091 1.00 96.12 630 LEU A CA 1
ATOM 5133 C C . LEU A 1 630 ? -9.719 -11.999 7.974 1.00 96.12 630 LEU A C 1
ATOM 5135 O O . LEU A 1 630 ? -8.691 -12.671 7.930 1.00 96.12 630 LEU A O 1
ATOM 5139 N N . PHE A 1 631 ? -9.682 -10.664 7.975 1.00 96.12 631 PHE A N 1
ATOM 5140 C CA . PHE A 1 631 ? -8.443 -9.895 7.894 1.00 96.12 631 PHE A CA 1
ATOM 5141 C C . PHE A 1 631 ? -7.565 -10.075 9.139 1.00 96.12 631 PHE A C 1
ATOM 5143 O O . PHE A 1 631 ? -6.340 -10.139 9.016 1.00 96.12 631 PHE A O 1
ATOM 5150 N N . THR A 1 632 ? -8.159 -10.134 10.335 1.00 95.31 632 THR A N 1
ATOM 5151 C CA . THR A 1 632 ? -7.416 -10.343 11.586 1.00 95.31 632 THR A CA 1
ATOM 5152 C C . THR A 1 632 ? -6.812 -11.739 11.639 1.00 95.31 632 THR A C 1
ATOM 5154 O O . THR A 1 632 ? -5.621 -11.841 11.923 1.00 95.31 632 THR A O 1
ATOM 5157 N N . ILE A 1 633 ? -7.561 -12.781 11.255 1.00 94.38 633 ILE A N 1
ATOM 5158 C CA . ILE A 1 633 ? -7.043 -14.157 11.161 1.00 94.38 633 ILE A CA 1
ATOM 5159 C C . ILE A 1 633 ? -5.850 -14.215 10.200 1.00 94.38 633 ILE A C 1
ATOM 5161 O O . ILE A 1 633 ? -4.776 -14.677 10.574 1.00 94.38 633 ILE A O 1
ATOM 5165 N N . PHE A 1 634 ? -5.984 -13.658 8.991 1.00 94.81 634 PHE A N 1
ATOM 5166 C CA . PHE A 1 634 ? -4.910 -13.692 7.989 1.00 94.81 634 PHE A CA 1
ATOM 5167 C C . PHE A 1 634 ? -3.654 -12.931 8.434 1.00 94.81 634 PHE A C 1
ATOM 5169 O O . PHE A 1 634 ? -2.556 -13.219 7.954 1.00 94.81 634 PHE A O 1
ATOM 5176 N N . ARG A 1 635 ? -3.793 -11.951 9.335 1.00 93.81 635 ARG A N 1
ATOM 5177 C CA . ARG A 1 635 ? -2.689 -11.137 9.863 1.00 93.81 635 ARG A CA 1
ATOM 5178 C C . ARG A 1 635 ? -1.983 -11.775 11.072 1.00 93.81 635 ARG A C 1
ATOM 5180 O O . ARG A 1 635 ? -0.897 -11.316 11.432 1.00 93.81 635 ARG A O 1
ATOM 5187 N N . SER A 1 636 ? -2.556 -12.810 11.673 1.00 91.81 636 SER A N 1
ATOM 5188 C CA . SER A 1 636 ? -2.000 -13.512 12.834 1.00 91.81 636 SER A CA 1
ATOM 5189 C C . SER A 1 636 ? -1.008 -14.590 12.390 1.00 91.81 636 SER A C 1
ATOM 5191 O O . SER A 1 636 ? -1.348 -15.754 12.233 1.00 91.81 636 SER A O 1
ATOM 5193 N N . TYR A 1 637 ? 0.238 -14.186 12.129 1.00 90.62 637 TYR A N 1
ATOM 5194 C CA . TYR A 1 637 ? 1.254 -15.046 11.496 1.00 90.62 637 TYR A CA 1
ATOM 5195 C C . TYR A 1 637 ? 1.896 -16.095 12.413 1.00 90.62 637 TYR A C 1
ATOM 5197 O O . TYR A 1 637 ? 2.590 -16.979 11.899 1.00 90.62 637 TYR A O 1
ATOM 5205 N N . ASP A 1 638 ? 1.699 -15.962 13.725 1.00 83.75 638 ASP A N 1
ATOM 5206 C CA . ASP A 1 638 ? 2.349 -16.759 14.773 1.00 83.75 638 ASP A CA 1
ATOM 5207 C C . ASP A 1 638 ? 1.524 -18.003 15.171 1.00 83.75 638 ASP A C 1
ATOM 5209 O O . ASP A 1 638 ? 1.793 -18.624 16.191 1.00 83.75 638 ASP A O 1
ATOM 5213 N N . GLN A 1 639 ? 0.517 -18.361 14.366 1.00 83.31 639 GLN A N 1
ATOM 5214 C CA . GLN A 1 639 ? -0.313 -19.559 14.533 1.00 83.31 639 GLN A CA 1
ATOM 5215 C C . GLN A 1 639 ? 0.446 -20.838 14.169 1.00 83.31 639 GLN A C 1
ATOM 5217 O O . GLN A 1 639 ? 1.117 -20.879 13.133 1.00 83.31 639 GLN A O 1
ATOM 5222 N N . ASP A 1 640 ? 0.236 -21.905 14.943 1.00 83.12 640 ASP A N 1
ATOM 5223 C CA . ASP A 1 640 ? 0.790 -23.232 14.641 1.00 83.12 640 ASP A CA 1
ATOM 5224 C C . ASP A 1 640 ? 0.128 -23.849 13.392 1.00 83.12 640 ASP A C 1
ATOM 5226 O O . ASP A 1 640 ? 0.812 -24.395 12.528 1.00 83.12 640 ASP A O 1
ATOM 5230 N N . ASN A 1 641 ? -1.193 -23.681 13.243 1.00 88.44 641 ASN A N 1
ATOM 5231 C CA . ASN A 1 641 ? -2.000 -24.240 12.146 1.00 88.44 641 ASN A CA 1
ATOM 5232 C C . ASN A 1 641 ? -2.462 -23.165 11.142 1.00 88.44 641 ASN A C 1
ATOM 5234 O O . ASN A 1 641 ? -3.618 -23.161 10.714 1.00 88.44 641 ASN A O 1
ATOM 5238 N N . TYR A 1 642 ? -1.574 -22.233 10.775 1.00 92.00 642 TYR A N 1
ATOM 5239 C CA . TYR A 1 642 ? -1.924 -21.062 9.956 1.00 92.00 642 TYR A CA 1
ATOM 5240 C C . TYR A 1 642 ? -2.661 -21.413 8.650 1.00 92.00 642 TYR A C 1
ATOM 5242 O O . TYR A 1 642 ? -3.705 -20.831 8.358 1.00 92.00 642 TYR A O 1
ATOM 5250 N N . ASP A 1 643 ? -2.160 -22.380 7.876 1.00 91.12 643 ASP A N 1
ATOM 5251 C CA . ASP A 1 643 ? -2.743 -22.730 6.570 1.00 91.12 643 ASP A CA 1
ATOM 5252 C C . ASP A 1 643 ? -4.154 -23.321 6.690 1.00 91.12 643 ASP A C 1
ATOM 5254 O O . ASP A 1 643 ? -5.043 -22.993 5.896 1.00 91.12 643 ASP A O 1
ATOM 5258 N N . GLU A 1 644 ? -4.383 -24.162 7.701 1.00 92.38 644 GLU A N 1
ATOM 5259 C CA . GLU A 1 644 ? -5.699 -24.739 7.983 1.00 92.38 644 GLU A CA 1
ATOM 5260 C C . GLU A 1 644 ? -6.671 -23.658 8.469 1.00 92.38 644 GLU A C 1
ATOM 5262 O O . GLU A 1 644 ? -7.806 -23.587 7.997 1.00 92.38 644 GLU A O 1
ATOM 5267 N N . MET A 1 645 ? -6.207 -22.763 9.344 1.00 93.38 645 MET A N 1
ATOM 5268 C CA . MET A 1 645 ? -6.988 -21.642 9.860 1.00 93.38 645 MET A CA 1
ATOM 5269 C C . MET A 1 645 ? -7.426 -20.683 8.745 1.00 93.38 645 MET A C 1
ATOM 5271 O O . MET A 1 645 ? -8.588 -20.274 8.679 1.00 93.38 645 MET A O 1
ATOM 5275 N N . VAL A 1 646 ? -6.512 -20.344 7.831 1.00 94.19 646 VAL A N 1
ATOM 5276 C CA . VAL A 1 646 ? -6.793 -19.531 6.637 1.00 94.19 646 VAL A CA 1
ATOM 5277 C C . VAL A 1 646 ? -7.817 -20.223 5.741 1.00 94.19 646 VAL A C 1
ATOM 5279 O O . VAL A 1 646 ? -8.782 -19.591 5.315 1.00 94.19 646 VAL A O 1
ATOM 5282 N N . SER A 1 647 ? -7.644 -21.521 5.489 1.00 94.12 647 SER A N 1
ATOM 5283 C CA . SER A 1 647 ? -8.533 -22.281 4.606 1.00 94.12 647 SER A CA 1
ATOM 5284 C C . SER A 1 647 ? -9.949 -22.388 5.182 1.00 94.12 647 SER A C 1
ATOM 5286 O O . SER A 1 647 ? -10.914 -22.062 4.493 1.00 94.12 647 SER A O 1
ATOM 5288 N N . GLN A 1 648 ? -10.080 -22.751 6.464 1.00 94.75 648 GLN A N 1
ATOM 5289 C CA . GLN A 1 648 ? -11.382 -22.857 7.130 1.00 94.75 648 GLN A CA 1
ATOM 5290 C C . GLN A 1 648 ? -12.067 -21.496 7.281 1.00 94.75 648 GLN A C 1
ATOM 5292 O O . GLN A 1 648 ? -13.264 -21.378 7.029 1.00 94.75 648 GLN A O 1
ATOM 5297 N N . SER A 1 649 ? -11.336 -20.442 7.662 1.00 95.00 649 SER A N 1
ATOM 5298 C CA . SER A 1 649 ? -11.927 -19.100 7.771 1.00 95.00 649 SER A CA 1
ATOM 5299 C C . SER A 1 649 ? -12.402 -18.562 6.418 1.00 95.00 649 SER A C 1
ATOM 5301 O O . SER A 1 649 ? -13.467 -17.950 6.353 1.00 95.00 649 SER A O 1
ATOM 5303 N N . MET A 1 650 ? -11.677 -18.842 5.329 1.00 94.94 650 MET A N 1
ATOM 5304 C CA . MET A 1 650 ? -12.102 -18.498 3.970 1.00 94.94 650 MET A CA 1
ATOM 5305 C C . MET A 1 650 ? -13.364 -19.266 3.550 1.00 94.94 650 MET A C 1
ATOM 5307 O O . MET A 1 650 ? -14.271 -18.679 2.953 1.00 94.94 650 MET A O 1
ATOM 5311 N N . GLU A 1 651 ? -13.456 -20.555 3.886 1.00 95.38 651 GLU A N 1
ATOM 5312 C CA . GLU A 1 651 ? -14.648 -21.371 3.639 1.00 95.38 651 GLU A CA 1
ATOM 5313 C C . GLU A 1 651 ? -15.866 -20.820 4.396 1.00 95.38 651 GLU A C 1
ATOM 5315 O O . GLU A 1 651 ? -16.905 -20.556 3.787 1.00 95.38 651 GLU A O 1
ATOM 5320 N N . TYR A 1 652 ? -15.734 -20.554 5.701 1.00 96.75 652 TYR A N 1
ATOM 5321 C CA . TYR A 1 652 ? -16.813 -19.971 6.503 1.00 96.75 652 TYR A CA 1
ATOM 5322 C C . TYR A 1 652 ? -17.229 -18.586 6.012 1.00 96.75 652 TYR A C 1
ATOM 5324 O O . TYR A 1 652 ? -18.428 -18.317 5.924 1.00 96.75 652 TYR A O 1
ATOM 5332 N N . ALA A 1 653 ? -16.273 -17.726 5.651 1.00 95.75 653 ALA A N 1
ATOM 5333 C CA . ALA A 1 653 ? -16.577 -16.420 5.080 1.00 95.75 653 ALA A CA 1
ATOM 5334 C C . ALA A 1 653 ? -17.371 -16.565 3.776 1.00 95.75 653 ALA A C 1
ATOM 5336 O O . ALA A 1 653 ? -18.427 -15.953 3.629 1.00 95.75 653 ALA A O 1
ATOM 5337 N N . THR A 1 654 ? -16.923 -17.426 2.860 1.00 94.06 654 THR A N 1
ATOM 5338 C CA . THR A 1 654 ? -17.600 -17.673 1.576 1.00 94.06 654 THR A CA 1
ATOM 5339 C C . THR A 1 654 ? -19.014 -18.226 1.776 1.00 94.06 654 THR A C 1
ATOM 5341 O O . THR A 1 654 ? -19.962 -17.741 1.154 1.00 94.06 654 THR A O 1
ATOM 5344 N N . ASN A 1 655 ? -19.186 -19.175 2.698 1.00 95.00 655 ASN A N 1
ATOM 5345 C CA . ASN A 1 655 ? -20.494 -19.724 3.055 1.00 95.00 655 ASN A CA 1
ATOM 5346 C C . ASN A 1 655 ? -21.414 -18.658 3.665 1.00 95.00 655 ASN A C 1
ATOM 5348 O O . ASN A 1 655 ? -22.592 -18.589 3.316 1.00 95.00 655 ASN A O 1
ATOM 5352 N N . TRP A 1 656 ? -20.884 -17.784 4.526 1.00 94.81 656 TRP A N 1
ATOM 5353 C CA . TRP A 1 656 ? -21.636 -16.668 5.099 1.00 94.81 656 TRP A CA 1
ATOM 5354 C C . TRP A 1 656 ? -22.114 -15.682 4.028 1.00 94.81 656 TRP A C 1
ATOM 5356 O O . TRP A 1 656 ? -23.263 -15.241 4.075 1.00 94.81 656 TRP A O 1
ATOM 5366 N N . TYR A 1 657 ? -21.283 -15.368 3.028 1.00 92.62 657 TYR A N 1
ATOM 5367 C CA . TYR A 1 657 ? -21.713 -14.577 1.870 1.00 92.62 657 TYR A CA 1
ATOM 5368 C C . TYR A 1 657 ? -22.885 -15.258 1.146 1.00 92.62 657 TYR A C 1
ATOM 5370 O O . TYR A 1 657 ? -23.920 -14.619 0.935 1.00 92.62 657 TYR A O 1
ATOM 5378 N N . GLY A 1 658 ? -22.764 -16.560 0.859 1.00 91.19 658 GLY A N 1
ATOM 5379 C CA . GLY A 1 658 ? -23.805 -17.348 0.193 1.00 91.19 658 GLY A CA 1
ATOM 5380 C C . GLY A 1 658 ? -25.136 -17.374 0.953 1.00 91.19 658 GLY A C 1
ATOM 5381 O O . GLY A 1 658 ? -26.187 -17.148 0.354 1.00 91.19 658 GLY A O 1
ATOM 5382 N N . LEU A 1 659 ? -25.100 -17.559 2.279 1.00 89.75 659 LEU A N 1
ATOM 5383 C CA . LEU A 1 659 ? -26.288 -17.509 3.147 1.00 89.75 659 LEU A CA 1
ATOM 5384 C C . LEU A 1 659 ? -26.976 -16.136 3.135 1.00 89.75 659 LEU A C 1
ATOM 5386 O O . LEU A 1 659 ? -28.193 -16.057 3.277 1.00 89.75 659 LEU A O 1
ATOM 5390 N N . ASN A 1 660 ? -26.217 -15.062 2.914 1.00 88.69 660 ASN A N 1
ATOM 5391 C CA . ASN A 1 660 ? -26.737 -13.698 2.796 1.00 88.69 660 ASN A CA 1
ATOM 5392 C C . ASN A 1 660 ? -27.066 -13.292 1.347 1.00 88.69 660 ASN A C 1
ATOM 5394 O O . ASN A 1 660 ? -27.283 -12.109 1.074 1.00 88.69 660 ASN A O 1
ATOM 5398 N N . GLY A 1 661 ? -27.093 -14.247 0.409 1.00 86.69 661 GLY A N 1
ATOM 5399 C CA . GLY A 1 661 ? -27.417 -14.001 -0.998 1.00 86.69 661 GLY A CA 1
ATOM 5400 C C . GLY A 1 661 ? -26.383 -13.142 -1.733 1.00 86.69 661 GLY A C 1
ATOM 5401 O O . GLY A 1 661 ? -26.736 -12.437 -2.678 1.00 86.69 661 GLY A O 1
ATOM 5402 N N . LYS A 1 662 ? -25.124 -13.160 -1.284 1.00 86.44 662 LYS A N 1
ATOM 5403 C CA . LYS A 1 662 ? -24.007 -12.395 -1.852 1.00 86.44 662 LYS A CA 1
ATOM 5404 C C . LYS A 1 662 ? -22.887 -13.338 -2.297 1.00 86.44 662 LYS A C 1
ATOM 5406 O O . LYS A 1 662 ? -22.734 -14.430 -1.761 1.00 86.44 662 LYS A O 1
ATOM 5411 N N . ASN A 1 663 ? -22.075 -12.900 -3.253 1.00 87.00 663 ASN A N 1
ATOM 5412 C CA . ASN A 1 663 ? -20.812 -13.567 -3.573 1.00 87.00 663 ASN A CA 1
ATOM 5413 C C . ASN A 1 663 ? -19.700 -13.030 -2.669 1.00 87.00 663 ASN A C 1
ATOM 5415 O O . ASN A 1 663 ? -19.773 -11.881 -2.227 1.00 87.00 663 ASN A O 1
ATOM 5419 N N . PHE A 1 664 ? -18.666 -13.839 -2.423 1.00 89.81 664 PHE A N 1
ATOM 5420 C CA . PHE A 1 664 ? -17.479 -13.373 -1.707 1.00 89.81 664 PHE A CA 1
ATOM 5421 C C . PHE A 1 664 ? -16.902 -12.127 -2.390 1.00 89.81 664 PHE A C 1
ATOM 5423 O O . PHE A 1 664 ? -16.661 -12.129 -3.598 1.00 89.81 664 PHE A O 1
ATOM 5430 N N . ASN A 1 665 ? -16.677 -11.065 -1.615 1.00 88.69 665 ASN A N 1
ATOM 5431 C CA . ASN A 1 665 ? -16.179 -9.797 -2.131 1.00 88.69 665 ASN A CA 1
ATOM 5432 C C . ASN A 1 665 ? -14.939 -9.340 -1.359 1.00 88.69 665 ASN A C 1
ATOM 5434 O O . ASN A 1 665 ? -15.014 -8.816 -0.248 1.00 88.69 665 ASN A O 1
ATOM 5438 N N . TYR A 1 666 ? -13.771 -9.451 -1.991 1.00 88.50 666 TYR A N 1
ATOM 5439 C CA . TYR A 1 666 ? -12.500 -9.046 -1.388 1.00 88.50 666 TYR A CA 1
ATOM 5440 C C . TYR A 1 666 ? -12.426 -7.548 -1.027 1.00 88.50 666 TYR A C 1
ATOM 5442 O O . TYR A 1 666 ? -11.589 -7.170 -0.204 1.00 88.50 666 TYR A O 1
ATOM 5450 N N . LEU A 1 667 ? -13.265 -6.682 -1.620 1.00 88.44 667 LEU A N 1
ATOM 5451 C CA . LEU A 1 667 ? -13.292 -5.240 -1.325 1.00 88.44 667 LEU A CA 1
ATOM 5452 C C . LEU A 1 667 ? -13.816 -4.934 0.082 1.00 88.44 667 LEU A C 1
ATOM 5454 O O . LEU A 1 667 ? -13.430 -3.924 0.683 1.00 88.44 667 LEU A O 1
ATOM 5458 N N . ASP A 1 668 ? -14.635 -5.824 0.641 1.00 91.25 668 ASP A N 1
ATOM 5459 C CA . ASP A 1 668 ? -15.079 -5.711 2.027 1.00 91.25 668 ASP A CA 1
ATOM 5460 C C . ASP A 1 668 ? -13.896 -5.900 2.985 1.00 91.25 668 ASP A C 1
ATOM 5462 O O . ASP A 1 668 ? -13.841 -5.277 4.043 1.00 91.25 668 ASP A O 1
ATOM 5466 N N . HIS A 1 669 ? -12.861 -6.635 2.575 1.00 94.62 669 HIS A N 1
ATOM 5467 C CA . HIS A 1 669 ? -11.702 -6.981 3.396 1.00 94.62 669 HIS A CA 1
ATOM 5468 C C . HIS A 1 669 ? -10.477 -6.084 3.126 1.00 94.62 669 HIS A C 1
ATOM 5470 O O . HIS A 1 669 ? -9.354 -6.558 2.933 1.00 94.62 669 HIS A O 1
ATOM 5476 N N . VAL A 1 670 ? -10.692 -4.764 3.134 1.00 94.56 670 VAL A N 1
ATOM 5477 C CA . VAL A 1 670 ? -9.639 -3.742 2.975 1.00 94.56 670 VAL A CA 1
ATOM 5478 C C . VAL A 1 670 ? -9.566 -2.837 4.204 1.00 94.56 670 VAL A C 1
ATOM 5480 O O . VAL A 1 670 ? -10.565 -2.219 4.588 1.00 94.56 670 VAL A O 1
ATOM 5483 N N . ASP A 1 671 ? -8.365 -2.727 4.784 1.00 95.25 671 ASP A N 1
ATOM 5484 C CA . ASP A 1 671 ? -8.117 -1.927 5.989 1.00 95.25 671 ASP A CA 1
ATOM 5485 C C . ASP A 1 671 ? -8.062 -0.409 5.714 1.00 95.25 671 ASP A C 1
ATOM 5487 O O . ASP A 1 671 ? -7.986 0.067 4.575 1.00 95.25 671 ASP A O 1
ATOM 5491 N N . LYS A 1 672 ? -8.015 0.404 6.779 1.00 94.12 672 LYS A N 1
ATOM 5492 C CA . LYS A 1 672 ? -7.832 1.862 6.655 1.00 94.12 672 LYS A CA 1
ATOM 5493 C C . LYS A 1 672 ? -6.487 2.261 6.045 1.00 94.12 672 LYS A C 1
ATOM 5495 O O . LYS A 1 672 ? -6.324 3.427 5.711 1.00 94.12 672 LYS A O 1
ATOM 5500 N N . LYS A 1 673 ? -5.504 1.370 5.898 1.00 93.00 673 LYS A N 1
ATOM 5501 C CA . LYS A 1 673 ? -4.233 1.645 5.203 1.00 93.00 673 LYS A CA 1
ATOM 5502 C C . LYS A 1 673 ? -4.289 1.249 3.722 1.00 93.00 673 LYS A C 1
ATOM 5504 O O . LYS A 1 673 ? -3.323 1.509 3.004 1.00 93.00 673 LYS A O 1
ATOM 5509 N N . GLY A 1 674 ? -5.408 0.706 3.244 1.00 93.06 674 GLY A N 1
ATOM 5510 C CA . GLY A 1 674 ? -5.583 0.225 1.876 1.00 93.06 674 GLY A CA 1
ATOM 5511 C C . GLY A 1 674 ? -4.904 -1.118 1.600 1.00 93.06 674 GLY A C 1
ATOM 5512 O O . GLY A 1 674 ? -4.695 -1.448 0.439 1.00 93.06 674 GLY A O 1
ATOM 5513 N N . ASN A 1 675 ? -4.506 -1.869 2.629 1.00 95.81 675 ASN A N 1
ATOM 5514 C CA . ASN A 1 675 ? -4.008 -3.229 2.454 1.00 95.81 675 ASN A CA 1
ATOM 5515 C C . ASN A 1 675 ? -5.188 -4.157 2.151 1.00 95.81 675 ASN A C 1
ATOM 5517 O O . ASN A 1 675 ? -6.190 -4.140 2.863 1.00 95.81 675 ASN A O 1
ATOM 5521 N N . THR A 1 676 ? -5.043 -4.968 1.109 1.00 95.75 676 THR A N 1
ATOM 5522 C CA . THR A 1 676 ? -5.967 -6.061 0.766 1.00 95.75 676 THR A CA 1
ATOM 5523 C C . THR A 1 676 ? -5.524 -7.366 1.435 1.00 95.75 676 THR A C 1
ATOM 5525 O O . THR A 1 676 ? -4.405 -7.441 1.950 1.00 95.75 676 THR A O 1
ATOM 5528 N N . LEU A 1 677 ? -6.344 -8.421 1.364 1.00 96.12 677 LEU A N 1
ATOM 5529 C CA . LEU A 1 677 ? -5.964 -9.762 1.838 1.00 96.12 677 LEU A CA 1
ATOM 5530 C C . LEU A 1 677 ? -4.645 -10.260 1.210 1.00 96.12 677 LEU A C 1
ATOM 5532 O O . LEU A 1 677 ? -3.785 -10.772 1.924 1.00 96.12 677 LEU A O 1
ATOM 5536 N N . LEU A 1 678 ? -4.414 -9.985 -0.084 1.00 96.00 678 LEU A N 1
ATOM 5537 C CA . LEU A 1 678 ? -3.158 -10.315 -0.779 1.00 96.00 678 LEU A CA 1
ATOM 5538 C C . LEU A 1 678 ? -1.921 -9.613 -0.186 1.00 96.00 678 LEU A C 1
ATOM 5540 O O . LEU A 1 678 ? -0.813 -10.128 -0.293 1.00 96.00 678 LEU A O 1
ATOM 5544 N N . HIS A 1 679 ? -2.076 -8.435 0.431 1.00 96.19 679 HIS A N 1
ATOM 5545 C CA . HIS A 1 679 ? -0.947 -7.744 1.067 1.00 96.19 679 HIS A CA 1
ATOM 5546 C C . HIS A 1 679 ? -0.533 -8.398 2.388 1.00 96.19 679 HIS A C 1
ATOM 5548 O O . HIS A 1 679 ? 0.622 -8.272 2.798 1.00 96.19 679 HIS A O 1
ATOM 5554 N N . ILE A 1 680 ? -1.476 -9.021 3.099 1.00 95.56 680 ILE A N 1
ATOM 5555 C CA . ILE A 1 680 ? -1.248 -9.492 4.468 1.00 95.56 680 ILE A CA 1
ATOM 5556 C C . ILE A 1 680 ? -0.948 -10.984 4.538 1.00 95.56 680 ILE A C 1
ATOM 5558 O O . ILE A 1 680 ? -0.070 -11.343 5.318 1.00 95.56 680 ILE A O 1
ATOM 5562 N N . LEU A 1 681 ? -1.562 -11.814 3.692 1.00 94.88 681 LEU A N 1
ATOM 5563 C CA . LEU A 1 681 ? -1.473 -13.273 3.770 1.00 94.88 681 LEU A CA 1
ATOM 5564 C C . LEU A 1 681 ? -0.016 -13.780 3.735 1.00 94.88 681 LEU A C 1
ATOM 5566 O O . LEU A 1 681 ? 0.800 -13.295 2.943 1.00 94.88 681 LEU A O 1
ATOM 5570 N N . LYS A 1 682 ? 0.331 -14.719 4.623 1.00 92.62 682 LYS A N 1
ATOM 5571 C CA . LYS A 1 682 ? 1.700 -15.241 4.803 1.00 92.62 682 LYS A CA 1
ATOM 5572 C C . LYS A 1 682 ? 2.093 -16.278 3.739 1.00 92.62 682 LYS A C 1
ATOM 5574 O O . LYS A 1 682 ? 3.204 -16.163 3.225 1.00 92.62 682 LYS A O 1
ATOM 5579 N N . CYS A 1 683 ? 1.196 -17.217 3.438 1.00 90.00 683 CYS A N 1
ATOM 5580 C CA . CYS A 1 683 ? 1.328 -18.369 2.527 1.00 90.00 683 CYS A CA 1
ATOM 5581 C C . CYS A 1 683 ? -0.071 -18.819 2.051 1.00 90.00 683 CYS A C 1
ATOM 5583 O O . CYS A 1 683 ? -1.067 -18.229 2.481 1.00 90.00 683 CYS A O 1
ATOM 5585 N N . ASN A 1 684 ? -0.157 -19.811 1.152 1.00 89.88 684 ASN A N 1
ATOM 5586 C CA . ASN A 1 684 ? -1.415 -20.283 0.546 1.00 89.88 684 ASN A CA 1
ATOM 5587 C C . ASN A 1 684 ? -2.171 -19.195 -0.249 1.00 89.88 684 ASN A C 1
ATOM 5589 O O . ASN A 1 684 ? -3.397 -19.083 -0.225 1.00 89.88 684 ASN A O 1
ATOM 5593 N N . LEU A 1 685 ? -1.429 -18.366 -0.988 1.00 93.62 685 LEU A N 1
ATOM 5594 C CA . LEU A 1 685 ? -1.999 -17.338 -1.860 1.00 93.62 685 LEU A CA 1
ATOM 5595 C C . LEU A 1 685 ? -2.946 -17.864 -2.965 1.00 93.62 685 LEU A C 1
ATOM 5597 O O . LEU A 1 685 ? -3.870 -17.119 -3.320 1.00 93.62 685 LEU A O 1
ATOM 5601 N N . PRO A 1 686 ? -2.804 -19.105 -3.494 1.00 94.25 686 PRO A N 1
ATOM 5602 C CA . PRO A 1 686 ? -3.697 -19.635 -4.521 1.00 94.25 686 PRO A CA 1
ATOM 5603 C C . PRO A 1 686 ? -5.184 -19.605 -4.150 1.00 94.25 686 PRO A C 1
ATOM 5605 O O . PRO A 1 686 ? -6.006 -19.400 -5.042 1.00 94.25 686 PRO A O 1
ATOM 5608 N N . ILE A 1 687 ? -5.543 -19.710 -2.860 1.00 92.62 687 ILE A N 1
ATOM 5609 C CA . ILE A 1 687 ? -6.945 -19.625 -2.404 1.00 92.62 687 ILE A CA 1
ATOM 5610 C C . ILE A 1 687 ? -7.605 -18.288 -2.778 1.00 92.62 687 ILE A C 1
ATOM 5612 O O . ILE A 1 687 ? -8.796 -18.234 -3.068 1.00 92.62 687 ILE A O 1
ATOM 5616 N N . LEU A 1 688 ? -6.817 -17.208 -2.813 1.00 93.38 688 LEU A N 1
ATOM 5617 C CA . LEU A 1 688 ? -7.265 -15.877 -3.211 1.00 93.38 688 LEU A CA 1
ATOM 5618 C C . LEU A 1 688 ? -7.108 -15.653 -4.718 1.00 93.38 688 LEU A C 1
ATOM 5620 O O . LEU A 1 688 ? -7.953 -15.008 -5.333 1.00 93.38 688 LEU A O 1
ATOM 5624 N N . LEU A 1 689 ? -6.031 -16.168 -5.323 1.00 93.06 689 LEU A N 1
ATOM 5625 C CA . LEU A 1 689 ? -5.760 -15.994 -6.755 1.00 93.06 689 LEU A CA 1
ATOM 5626 C C . LEU A 1 689 ? -6.736 -16.772 -7.649 1.00 93.06 689 LEU A C 1
ATOM 5628 O O . LEU A 1 689 ? -6.956 -16.354 -8.788 1.00 93.06 689 LEU A O 1
ATOM 5632 N N . ALA A 1 690 ? -7.358 -17.838 -7.131 1.00 90.25 690 ALA A N 1
ATOM 5633 C CA . ALA A 1 690 ? -8.416 -18.588 -7.809 1.00 90.25 690 ALA A CA 1
ATOM 5634 C C . ALA A 1 690 ? -9.597 -17.699 -8.242 1.00 90.25 690 ALA A C 1
ATOM 5636 O O . ALA A 1 690 ? -10.246 -17.977 -9.253 1.00 90.25 690 ALA A O 1
ATOM 5637 N N . ASP A 1 691 ? -9.850 -16.600 -7.525 1.00 87.50 691 ASP A N 1
ATOM 5638 C CA . ASP A 1 691 ? -10.815 -15.595 -7.950 1.00 87.50 691 ASP A CA 1
ATOM 5639 C C . ASP A 1 691 ? -10.235 -14.724 -9.079 1.00 87.50 691 ASP A C 1
ATOM 5641 O O . ASP A 1 691 ? -9.315 -13.917 -8.896 1.00 87.50 691 ASP A O 1
ATOM 5645 N N . LYS A 1 692 ? -10.822 -14.837 -10.277 1.00 85.19 692 LYS A N 1
ATOM 5646 C CA . LYS A 1 692 ? -10.451 -14.041 -11.460 1.00 85.19 692 LYS A CA 1
ATOM 5647 C C . LYS A 1 692 ? -10.671 -12.532 -11.277 1.00 85.19 692 LYS A C 1
ATOM 5649 O O . LYS A 1 692 ? -10.055 -11.741 -11.996 1.00 85.19 692 LYS A O 1
ATOM 5654 N N . HIS A 1 693 ? -11.506 -12.131 -10.323 1.00 83.81 693 HIS A N 1
ATOM 5655 C CA . HIS A 1 693 ? -11.830 -10.738 -10.050 1.00 83.81 693 HIS A CA 1
ATOM 5656 C C . HIS A 1 693 ? -10.874 -10.081 -9.054 1.00 83.81 693 HIS A C 1
ATOM 5658 O O . HIS A 1 693 ? -10.845 -8.855 -8.987 1.00 83.81 693 HIS A O 1
ATOM 5664 N N . ILE A 1 694 ? -10.039 -10.837 -8.333 1.00 89.81 694 ILE A N 1
ATOM 5665 C CA . ILE A 1 694 ? -9.118 -10.233 -7.369 1.00 89.81 694 ILE A CA 1
ATOM 5666 C C . ILE A 1 694 ? -8.087 -9.320 -8.048 1.00 89.81 694 ILE A C 1
ATOM 5668 O O . ILE A 1 694 ? -7.495 -9.643 -9.082 1.00 89.81 694 ILE A O 1
ATOM 5672 N N . ASN A 1 695 ? -7.841 -8.153 -7.451 1.00 90.88 695 ASN A N 1
ATOM 5673 C CA . ASN A 1 695 ? -6.816 -7.238 -7.938 1.00 90.88 695 ASN A CA 1
ATOM 5674 C C . ASN A 1 695 ? -5.420 -7.621 -7.432 1.00 90.88 695 ASN A C 1
ATOM 5676 O O . ASN A 1 695 ? -4.968 -7.128 -6.393 1.00 90.88 695 ASN A O 1
ATOM 5680 N N . VAL A 1 696 ? -4.707 -8.431 -8.212 1.00 93.75 696 VAL A N 1
ATOM 5681 C CA . VAL A 1 696 ? -3.313 -8.833 -7.936 1.00 93.75 696 VAL A CA 1
ATOM 5682 C C . VAL A 1 696 ? -2.361 -7.625 -7.850 1.00 93.75 696 VAL A C 1
ATOM 5684 O O . VAL A 1 696 ? -1.355 -7.654 -7.143 1.00 93.75 696 VAL A O 1
ATOM 5687 N N . ASN A 1 697 ? -2.719 -6.517 -8.504 1.00 93.44 697 ASN A N 1
ATOM 5688 C CA . ASN A 1 697 ? -1.908 -5.307 -8.631 1.00 93.44 697 ASN A CA 1
ATOM 5689 C C . ASN A 1 697 ? -2.372 -4.153 -7.724 1.00 93.44 697 ASN A C 1
ATOM 5691 O O . ASN A 1 697 ? -1.944 -3.012 -7.912 1.00 93.44 697 ASN A O 1
ATOM 5695 N N . ALA A 1 698 ? -3.261 -4.412 -6.757 1.00 92.69 698 ALA A N 1
ATOM 5696 C CA . ALA A 1 698 ? -3.784 -3.377 -5.866 1.00 92.69 698 ALA A CA 1
ATOM 5697 C C . ALA A 1 698 ? -2.653 -2.649 -5.128 1.00 92.69 698 ALA A C 1
ATOM 5699 O O . ALA A 1 698 ? -1.758 -3.290 -4.599 1.00 92.69 698 ALA A O 1
ATOM 5700 N N . THR A 1 699 ? -2.701 -1.320 -5.029 1.00 92.88 699 THR A N 1
ATOM 5701 C CA . THR A 1 699 ? -1.718 -0.568 -4.234 1.00 92.88 699 THR A CA 1
ATOM 5702 C C . THR A 1 699 ? -2.318 -0.090 -2.923 1.00 92.88 699 THR A C 1
ATOM 5704 O O . THR A 1 699 ? -3.360 0.569 -2.939 1.00 92.88 699 THR A O 1
ATOM 5707 N N . ASN A 1 700 ? -1.626 -0.311 -1.806 1.00 93.69 700 ASN A N 1
ATOM 5708 C CA . ASN A 1 700 ? -2.009 0.294 -0.529 1.00 93.69 700 ASN A CA 1
ATOM 5709 C C . ASN A 1 700 ? -1.756 1.820 -0.497 1.00 93.69 700 ASN A C 1
ATOM 5711 O O . ASN A 1 700 ? -1.206 2.404 -1.435 1.00 93.69 700 ASN A O 1
ATOM 5715 N N . ARG A 1 701 ? -2.102 2.504 0.607 1.00 90.69 701 ARG A N 1
ATOM 5716 C CA . ARG A 1 701 ? -1.891 3.964 0.753 1.00 90.69 701 ARG A CA 1
ATOM 5717 C C . ARG A 1 701 ? -0.424 4.394 0.667 1.00 90.69 701 ARG A C 1
ATOM 5719 O O . ARG A 1 701 ? -0.153 5.557 0.390 1.00 90.69 701 ARG A O 1
ATOM 5726 N N . SER A 1 702 ? 0.520 3.477 0.889 1.00 86.94 702 SER A N 1
ATOM 5727 C CA . SER A 1 702 ? 1.954 3.732 0.702 1.00 86.94 702 SER A CA 1
ATOM 5728 C C . SER A 1 702 ? 2.443 3.478 -0.731 1.00 86.94 702 SER A C 1
ATOM 5730 O O . SER A 1 702 ? 3.630 3.650 -1.008 1.00 86.94 702 SER A O 1
ATOM 5732 N N . GLY A 1 703 ? 1.550 3.068 -1.637 1.00 89.81 703 GLY A N 1
ATOM 5733 C CA . GLY A 1 703 ? 1.843 2.772 -3.037 1.00 89.81 703 GLY A CA 1
ATOM 5734 C C . GLY A 1 703 ? 2.517 1.420 -3.276 1.00 89.81 703 GLY A C 1
ATOM 5735 O O . GLY A 1 703 ? 3.116 1.254 -4.328 1.00 89.81 703 GLY A O 1
ATOM 5736 N N . GLN A 1 704 ? 2.488 0.488 -2.319 1.00 93.31 704 GLN A N 1
ATOM 5737 C CA . GLN A 1 704 ? 3.056 -0.858 -2.494 1.00 93.31 704 GLN A CA 1
ATOM 5738 C C . GLN A 1 704 ? 2.007 -1.826 -3.015 1.00 93.31 704 GLN A C 1
ATOM 5740 O O . GLN A 1 704 ? 0.866 -1.750 -2.568 1.00 93.31 704 GLN A O 1
ATOM 5745 N N . THR A 1 705 ? 2.416 -2.723 -3.911 1.00 95.69 705 THR A N 1
ATOM 5746 C CA . THR A 1 705 ? 1.616 -3.862 -4.384 1.00 95.69 705 THR A CA 1
ATOM 5747 C C . THR A 1 705 ? 1.812 -5.096 -3.488 1.00 95.69 705 THR A C 1
ATOM 5749 O O . THR A 1 705 ? 2.823 -5.162 -2.775 1.00 95.69 705 THR A O 1
ATOM 5752 N N . PRO A 1 706 ? 0.933 -6.120 -3.560 1.00 96.75 706 PRO A N 1
ATOM 5753 C CA . PRO A 1 706 ? 1.140 -7.405 -2.892 1.00 96.75 706 PRO A CA 1
ATOM 5754 C C . PRO A 1 706 ? 2.506 -8.031 -3.182 1.00 96.75 706 PRO A C 1
ATOM 5756 O O . PRO A 1 706 ? 3.150 -8.551 -2.269 1.00 96.75 706 PRO A O 1
ATOM 5759 N N . LEU A 1 707 ? 2.996 -7.909 -4.422 1.00 97.12 707 LEU A N 1
ATOM 5760 C CA . LEU A 1 707 ? 4.330 -8.369 -4.812 1.00 97.12 707 LEU A CA 1
ATOM 5761 C C . LEU A 1 707 ? 5.430 -7.635 -4.034 1.00 97.12 707 LEU A C 1
ATOM 5763 O O . LEU A 1 707 ? 6.287 -8.271 -3.425 1.00 97.12 707 LEU A O 1
ATOM 5767 N N . MET A 1 708 ? 5.384 -6.298 -3.981 1.00 95.81 708 MET A N 1
ATOM 5768 C CA . MET A 1 708 ? 6.366 -5.501 -3.231 1.00 95.81 708 MET A CA 1
ATOM 5769 C C . MET A 1 708 ? 6.349 -5.823 -1.733 1.00 95.81 708 MET A C 1
ATOM 5771 O O . MET A 1 708 ? 7.401 -5.871 -1.090 1.00 95.81 708 MET A O 1
ATOM 5775 N N . THR A 1 709 ? 5.162 -6.034 -1.161 1.00 95.19 709 THR A N 1
ATOM 5776 C CA . THR A 1 709 ? 5.006 -6.414 0.245 1.00 95.19 709 THR A CA 1
ATOM 5777 C C . THR A 1 709 ? 5.566 -7.813 0.512 1.00 95.19 709 THR A C 1
ATOM 5779 O O . THR A 1 709 ? 6.314 -7.987 1.475 1.00 95.19 709 THR A O 1
ATOM 5782 N N . SER A 1 710 ? 5.300 -8.778 -0.371 1.00 95.69 710 SER A N 1
ATOM 5783 C CA . SER A 1 710 ? 5.830 -10.144 -0.272 1.00 95.69 710 SER A CA 1
ATOM 5784 C C . SER A 1 710 ? 7.359 -10.173 -0.362 1.00 95.69 710 SER A C 1
ATOM 5786 O O . SER A 1 710 ? 8.003 -10.830 0.453 1.00 95.69 710 SER A O 1
ATOM 5788 N N . ILE A 1 711 ? 7.957 -9.372 -1.254 1.00 95.69 711 ILE A N 1
ATOM 5789 C CA . ILE A 1 711 ? 9.418 -9.203 -1.362 1.00 95.69 711 ILE A CA 1
ATOM 5790 C C . ILE A 1 711 ? 10.004 -8.591 -0.088 1.00 95.69 711 ILE A C 1
ATOM 5792 O O . ILE A 1 711 ? 10.978 -9.109 0.459 1.00 95.69 711 ILE A O 1
ATOM 5796 N N . ARG A 1 712 ? 9.400 -7.511 0.429 1.00 93.19 712 ARG A N 1
ATOM 5797 C CA . ARG A 1 712 ? 9.874 -6.837 1.650 1.00 93.19 712 ARG A CA 1
ATOM 5798 C C . ARG A 1 712 ? 9.949 -7.787 2.842 1.00 93.19 712 ARG A C 1
ATOM 5800 O O . ARG A 1 712 ? 10.882 -7.680 3.635 1.00 93.19 712 ARG A O 1
ATOM 5807 N N . TYR A 1 713 ? 8.955 -8.660 2.980 1.00 92.19 713 TYR A N 1
ATOM 5808 C CA . TYR A 1 713 ? 8.862 -9.622 4.076 1.00 92.19 713 TYR A CA 1
ATOM 5809 C C . TYR A 1 713 ? 9.455 -10.996 3.732 1.00 92.19 713 TYR A C 1
ATOM 5811 O O . TYR A 1 713 ? 9.286 -11.924 4.515 1.00 92.19 713 TYR A O 1
ATOM 5819 N N . LYS A 1 714 ? 10.160 -11.127 2.597 1.00 93.12 714 LYS A N 1
ATOM 5820 C CA . LYS A 1 714 ? 10.810 -12.366 2.134 1.00 93.12 714 LYS A CA 1
ATOM 5821 C C . LYS A 1 714 ? 9.876 -13.589 2.063 1.00 93.12 714 LYS A C 1
ATOM 5823 O O . LYS A 1 714 ? 10.282 -14.706 2.368 1.00 93.12 714 LYS A O 1
ATOM 5828 N N . ARG A 1 715 ? 8.625 -13.395 1.640 1.00 93.44 715 ARG A N 1
ATOM 5829 C CA . ARG A 1 715 ? 7.635 -14.473 1.459 1.00 93.44 715 ARG A CA 1
ATOM 5830 C C . ARG A 1 715 ? 7.826 -15.141 0.095 1.00 93.44 715 ARG A C 1
ATOM 5832 O O . ARG A 1 715 ? 7.132 -14.803 -0.858 1.00 93.44 715 ARG A O 1
ATOM 5839 N N . THR A 1 716 ? 8.818 -16.023 -0.021 1.00 93.56 716 THR A N 1
ATOM 5840 C CA . THR A 1 716 ? 9.242 -16.625 -1.301 1.00 93.56 716 THR A CA 1
ATOM 5841 C C . THR A 1 716 ? 8.146 -17.431 -1.997 1.00 93.56 716 THR A C 1
ATOM 5843 O O . THR A 1 716 ? 8.026 -17.330 -3.214 1.00 93.56 716 THR A O 1
ATOM 5846 N N . GLU A 1 717 ? 7.317 -18.164 -1.252 1.00 94.12 717 GLU A N 1
ATOM 5847 C CA . GLU A 1 717 ? 6.152 -18.892 -1.782 1.00 94.12 717 GLU A CA 1
ATOM 5848 C C . GLU A 1 717 ? 5.149 -17.942 -2.451 1.00 94.12 717 GLU A C 1
ATOM 5850 O O . GLU A 1 717 ? 4.941 -18.036 -3.656 1.00 94.12 717 GLU A O 1
ATOM 5855 N N . ASN A 1 718 ? 4.674 -16.918 -1.730 1.00 95.38 718 ASN A N 1
ATOM 5856 C CA . ASN A 1 718 ? 3.793 -15.892 -2.300 1.00 95.38 718 ASN A CA 1
ATOM 5857 C C . ASN A 1 718 ? 4.390 -15.210 -3.537 1.00 95.38 718 ASN A C 1
ATOM 5859 O O . ASN A 1 718 ? 3.657 -14.837 -4.446 1.00 95.38 718 ASN A O 1
ATOM 5863 N N . ILE A 1 719 ? 5.710 -14.985 -3.570 1.00 96.31 719 ILE A N 1
ATOM 5864 C CA . ILE A 1 719 ? 6.372 -14.396 -4.742 1.00 96.31 719 ILE A CA 1
ATOM 5865 C C . ILE A 1 719 ? 6.234 -15.338 -5.943 1.00 96.31 719 ILE A C 1
ATOM 5867 O O . ILE A 1 719 ? 5.891 -14.867 -7.022 1.00 96.31 719 ILE A O 1
ATOM 5871 N N . ARG A 1 720 ? 6.446 -16.649 -5.766 1.00 95.62 720 ARG A N 1
ATOM 5872 C CA . ARG A 1 720 ? 6.262 -17.644 -6.837 1.00 95.62 720 ARG A CA 1
ATOM 5873 C C . ARG A 1 720 ? 4.803 -17.718 -7.289 1.00 95.62 720 ARG A C 1
ATOM 5875 O O . ARG A 1 720 ? 4.557 -17.658 -8.491 1.00 95.62 720 ARG A O 1
ATOM 5882 N N . ASP A 1 721 ? 3.856 -17.749 -6.353 1.00 95.88 721 ASP A N 1
ATOM 5883 C CA . ASP A 1 721 ? 2.423 -17.780 -6.667 1.00 95.88 721 ASP A CA 1
ATOM 5884 C C . ASP A 1 721 ? 1.997 -16.540 -7.459 1.00 95.88 721 ASP A C 1
ATOM 5886 O O . ASP A 1 721 ? 1.356 -16.651 -8.502 1.00 95.88 721 ASP A O 1
ATOM 5890 N N . LEU A 1 722 ? 2.419 -15.347 -7.023 1.00 96.25 722 LEU A N 1
ATOM 5891 C CA . LEU A 1 722 ? 2.143 -14.101 -7.738 1.00 96.25 722 LEU A CA 1
ATOM 5892 C C . LEU A 1 722 ? 2.753 -14.104 -9.142 1.00 96.25 722 LEU A C 1
ATOM 5894 O O . LEU A 1 722 ? 2.073 -13.707 -10.082 1.00 96.25 722 LEU A O 1
ATOM 5898 N N . LEU A 1 723 ? 4.012 -14.533 -9.293 1.00 94.62 723 LEU A N 1
ATOM 5899 C CA . LEU A 1 723 ? 4.695 -14.586 -10.595 1.00 94.62 723 LEU A CA 1
ATOM 5900 C C . LEU A 1 723 ? 4.072 -15.612 -11.550 1.00 94.62 723 LEU A C 1
ATOM 5902 O O . LEU A 1 723 ? 4.224 -15.485 -12.760 1.00 94.62 723 LEU A O 1
ATOM 5906 N N . SER A 1 724 ? 3.359 -16.612 -11.030 1.00 93.12 724 SER A N 1
ATOM 5907 C CA . SER A 1 724 ? 2.603 -17.556 -11.855 1.00 93.12 724 SER A CA 1
ATOM 5908 C C . SER A 1 724 ? 1.269 -16.989 -12.367 1.00 93.12 724 SER A C 1
ATOM 5910 O O . SER A 1 724 ? 0.709 -17.517 -13.330 1.00 93.12 724 SER A O 1
ATOM 5912 N N . ASP A 1 725 ? 0.765 -15.899 -11.771 1.00 92.00 725 ASP A N 1
ATOM 5913 C CA . ASP A 1 725 ? -0.501 -15.284 -12.166 1.00 92.00 725 ASP A CA 1
ATOM 5914 C C . ASP A 1 725 ? -0.329 -14.378 -13.405 1.00 92.00 725 ASP A C 1
ATOM 5916 O O . ASP A 1 725 ? 0.377 -13.366 -13.351 1.00 92.00 725 ASP A O 1
ATOM 5920 N N . PRO A 1 726 ? -1.026 -14.650 -14.527 1.00 88.38 726 PRO A N 1
ATOM 5921 C CA . PRO A 1 726 ? -0.862 -13.890 -15.769 1.00 88.38 726 PRO A CA 1
ATOM 5922 C C . PRO A 1 726 ? -1.327 -12.426 -15.676 1.00 88.38 726 PRO A C 1
ATOM 5924 O O . PRO A 1 726 ? -1.009 -11.618 -16.558 1.00 88.38 726 PRO A O 1
ATOM 5927 N N . ARG A 1 727 ? -2.104 -12.070 -14.643 1.00 89.81 727 ARG A N 1
ATOM 5928 C CA . ARG A 1 727 ? -2.587 -10.705 -14.387 1.00 89.81 727 ARG A CA 1
ATOM 5929 C C . ARG A 1 727 ? -1.533 -9.846 -13.691 1.00 89.81 727 ARG A C 1
ATOM 5931 O O . ARG A 1 727 ? -1.702 -8.625 -13.644 1.00 89.81 727 ARG A O 1
ATOM 5938 N N . LEU A 1 728 ? -0.484 -10.446 -13.122 1.00 92.38 728 LEU A N 1
ATOM 5939 C CA . LEU A 1 728 ? 0.529 -9.725 -12.361 1.00 92.38 728 LEU A CA 1
ATOM 5940 C C . LEU A 1 728 ? 1.272 -8.706 -13.236 1.00 92.38 728 LEU A C 1
ATOM 5942 O O . LEU A 1 728 ? 1.641 -8.958 -14.384 1.00 92.38 728 LEU A O 1
ATOM 5946 N N . ARG A 1 729 ? 1.540 -7.543 -12.641 1.00 89.94 729 ARG A N 1
ATOM 5947 C CA . ARG A 1 729 ? 2.373 -6.487 -13.204 1.00 89.94 729 ARG A CA 1
ATOM 5948 C C . ARG A 1 729 ? 3.577 -6.201 -12.312 1.00 89.94 729 ARG A C 1
ATOM 5950 O O . ARG A 1 729 ? 3.440 -5.669 -11.210 1.00 89.94 729 ARG A O 1
ATOM 5957 N N . VAL A 1 730 ? 4.767 -6.505 -12.825 1.00 89.81 730 VAL A N 1
ATOM 5958 C CA . VAL A 1 730 ? 6.050 -6.244 -12.146 1.00 89.81 730 VAL A CA 1
ATOM 5959 C C . VAL A 1 730 ? 6.545 -4.809 -12.393 1.00 89.81 730 VAL A C 1
ATOM 5961 O O . VAL A 1 730 ? 7.305 -4.265 -11.593 1.00 89.81 730 VAL A O 1
ATOM 5964 N N . ASP A 1 731 ? 6.051 -4.156 -13.453 1.00 84.88 731 ASP A N 1
ATOM 5965 C CA . ASP A 1 731 ? 6.434 -2.808 -13.901 1.00 84.88 731 ASP A CA 1
ATOM 5966 C C . ASP A 1 731 ? 5.856 -1.659 -13.051 1.00 84.88 731 ASP A C 1
ATOM 5968 O O . ASP A 1 731 ? 6.143 -0.488 -13.306 1.00 84.88 731 ASP A O 1
ATOM 5972 N N . ILE A 1 732 ? 5.032 -1.966 -12.043 1.00 88.38 732 ILE A N 1
ATOM 5973 C CA . ILE A 1 732 ? 4.408 -0.957 -11.180 1.00 88.38 732 ILE A CA 1
ATOM 5974 C C . ILE A 1 732 ? 5.457 -0.329 -10.258 1.00 88.38 732 ILE A C 1
ATOM 5976 O O . ILE A 1 732 ? 6.243 -1.023 -9.612 1.00 88.38 732 ILE A O 1
ATOM 5980 N N . THR A 1 733 ? 5.427 1.000 -10.148 1.00 86.75 733 THR A N 1
ATOM 5981 C CA . THR A 1 733 ? 6.304 1.771 -9.265 1.00 86.75 733 THR A CA 1
ATOM 5982 C C . THR A 1 733 ? 5.560 2.300 -8.040 1.00 86.75 733 THR A C 1
ATOM 5984 O O . THR A 1 733 ? 4.379 2.654 -8.083 1.00 86.75 733 THR A O 1
ATOM 5987 N N . GLN A 1 734 ? 6.268 2.388 -6.915 1.00 86.81 734 GLN A N 1
ATOM 5988 C CA . GLN A 1 734 ? 5.737 2.983 -5.697 1.00 86.81 734 GLN A CA 1
ATOM 5989 C C . GLN A 1 734 ? 5.527 4.491 -5.892 1.00 86.81 734 GLN A C 1
ATOM 5991 O O . GLN A 1 734 ? 6.494 5.224 -6.101 1.00 86.81 734 GLN A O 1
ATOM 5996 N N . LYS A 1 735 ? 4.284 4.964 -5.714 1.00 71.06 735 LYS A N 1
ATOM 5997 C CA . LYS A 1 735 ? 3.857 6.359 -5.970 1.00 71.06 735 LYS A CA 1
ATOM 5998 C C . LYS A 1 735 ? 4.759 7.461 -5.387 1.00 71.06 735 LYS A C 1
ATOM 6000 O O . LYS A 1 735 ? 4.845 8.530 -5.979 1.00 71.06 735 LYS A O 1
ATOM 6005 N N . ASN A 1 736 ? 5.401 7.235 -4.237 1.00 67.25 736 ASN A N 1
ATOM 6006 C CA . ASN A 1 736 ? 6.207 8.267 -3.568 1.00 67.25 736 ASN A CA 1
ATOM 6007 C C . ASN A 1 736 ? 7.665 8.313 -4.042 1.00 67.25 736 ASN A C 1
ATOM 6009 O O . ASN A 1 736 ? 8.220 9.394 -4.175 1.00 67.25 736 ASN A O 1
ATOM 6013 N N . ASN A 1 737 ? 8.273 7.153 -4.303 1.00 72.38 737 ASN A N 1
ATOM 6014 C CA . ASN A 1 737 ? 9.728 7.035 -4.464 1.00 72.38 737 ASN A CA 1
ATOM 6015 C C . ASN A 1 737 ? 10.145 6.459 -5.829 1.00 72.38 737 ASN A C 1
ATOM 6017 O O . ASN A 1 737 ? 11.341 6.261 -6.057 1.00 72.38 737 ASN A O 1
ATOM 6021 N N . ALA A 1 738 ? 9.174 6.144 -6.695 1.00 79.19 738 ALA A N 1
ATOM 6022 C CA . ALA A 1 738 ? 9.359 5.449 -7.969 1.00 79.19 738 ALA A CA 1
ATOM 6023 C C . ALA A 1 738 ? 10.121 4.111 -7.841 1.00 79.19 738 ALA A C 1
ATOM 6025 O O . ALA A 1 738 ? 10.865 3.727 -8.737 1.00 79.19 738 ALA A O 1
ATOM 6026 N N . LEU A 1 739 ? 9.954 3.408 -6.713 1.00 84.81 739 LEU A N 1
ATOM 6027 C CA . LEU A 1 739 ? 10.615 2.123 -6.454 1.00 84.81 739 LEU A CA 1
ATOM 6028 C C . LEU A 1 739 ? 9.844 0.972 -7.101 1.00 84.81 739 LEU A C 1
ATOM 6030 O O . LEU A 1 739 ? 8.625 0.891 -6.958 1.00 84.81 739 LEU A O 1
ATOM 6034 N N . THR A 1 740 ? 10.559 0.069 -7.758 1.00 89.00 740 THR A N 1
ATOM 6035 C CA . THR A 1 740 ? 10.021 -1.156 -8.370 1.00 89.00 740 THR A CA 1
ATOM 6036 C C . THR A 1 740 ? 10.111 -2.356 -7.428 1.00 89.00 740 THR A C 1
ATOM 6038 O O . THR A 1 740 ? 10.752 -2.295 -6.376 1.00 89.00 740 THR A O 1
ATOM 6041 N N . ALA A 1 741 ? 9.522 -3.489 -7.822 1.00 91.75 741 ALA A N 1
ATOM 6042 C CA . ALA A 1 741 ? 9.706 -4.769 -7.133 1.00 91.75 741 ALA A CA 1
ATOM 6043 C C . ALA A 1 741 ? 11.198 -5.132 -6.944 1.00 91.75 741 ALA A C 1
ATOM 6045 O O . ALA A 1 741 ? 11.603 -5.532 -5.850 1.00 91.75 741 ALA A O 1
ATOM 6046 N N . PHE A 1 742 ? 12.041 -4.892 -7.956 1.00 90.31 742 PHE A N 1
ATOM 6047 C CA . PHE A 1 742 ? 13.485 -5.136 -7.876 1.00 90.31 742 PHE A CA 1
ATOM 6048 C C . PHE A 1 742 ? 14.222 -4.211 -6.890 1.00 90.31 742 PHE A C 1
ATOM 6050 O O . PHE A 1 742 ? 15.296 -4.554 -6.388 1.00 90.31 742 PHE A O 1
ATOM 6057 N N . ASP A 1 743 ? 13.679 -3.033 -6.578 1.00 87.56 743 ASP A N 1
ATOM 6058 C CA . ASP A 1 743 ? 14.268 -2.139 -5.575 1.00 87.56 743 ASP A CA 1
ATOM 6059 C C . ASP A 1 743 ? 14.014 -2.617 -4.145 1.00 87.56 743 ASP A C 1
ATOM 6061 O O . ASP A 1 743 ? 14.856 -2.408 -3.269 1.00 87.56 743 ASP A O 1
ATOM 6065 N N . PHE A 1 744 ? 12.886 -3.297 -3.916 1.00 88.06 744 PHE A N 1
ATOM 6066 C CA . PHE A 1 744 ? 12.580 -3.933 -2.634 1.00 88.06 744 PHE A CA 1
ATOM 6067 C C . PHE A 1 744 ? 13.378 -5.215 -2.402 1.00 88.06 744 PHE A C 1
ATOM 6069 O O . PHE A 1 744 ? 13.588 -5.588 -1.244 1.00 88.06 744 PHE A O 1
ATOM 6076 N N . SER A 1 745 ? 13.847 -5.862 -3.471 1.00 87.88 745 SER A N 1
ATOM 6077 C CA . SER A 1 745 ? 14.683 -7.051 -3.362 1.00 87.88 745 SER A CA 1
ATOM 6078 C C . SER A 1 745 ? 16.080 -6.693 -2.847 1.00 87.88 745 SER A C 1
ATOM 6080 O O . SER A 1 745 ? 16.806 -5.888 -3.437 1.00 87.88 745 SER A O 1
ATOM 6082 N N . LYS A 1 746 ? 16.448 -7.303 -1.719 1.00 83.06 746 LYS A N 1
ATOM 6083 C CA . LYS A 1 746 ? 17.816 -7.309 -1.170 1.00 83.06 746 LYS A CA 1
ATOM 6084 C C . LYS A 1 746 ? 18.467 -8.689 -1.254 1.00 83.06 746 LYS A C 1
ATOM 6086 O O . LYS A 1 746 ? 19.608 -8.836 -0.841 1.00 83.06 746 LYS A O 1
ATOM 6091 N N . ASP A 1 747 ? 17.701 -9.681 -1.692 1.00 86.31 747 ASP A N 1
ATOM 6092 C CA . ASP A 1 747 ? 18.083 -11.083 -1.715 1.00 86.31 747 ASP A CA 1
ATOM 6093 C C . ASP A 1 747 ? 18.387 -11.497 -3.153 1.00 86.31 747 ASP A C 1
ATOM 6095 O O . ASP A 1 747 ? 17.630 -11.152 -4.069 1.00 86.31 747 ASP A O 1
ATOM 6099 N N . ASP A 1 748 ? 19.484 -12.215 -3.362 1.00 86.62 748 ASP A N 1
ATOM 6100 C CA . ASP A 1 748 ? 19.898 -12.629 -4.700 1.00 86.62 748 ASP A CA 1
ATOM 6101 C C . ASP A 1 748 ? 18.916 -13.656 -5.283 1.00 86.62 748 ASP A C 1
ATOM 6103 O O . ASP A 1 748 ? 18.619 -13.591 -6.475 1.00 86.62 748 ASP A O 1
ATOM 6107 N N . GLU A 1 749 ? 18.319 -14.524 -4.453 1.00 89.94 749 GLU A N 1
ATOM 6108 C CA . GLU A 1 749 ? 17.331 -15.518 -4.903 1.00 89.94 749 GLU A CA 1
ATOM 6109 C C . GLU A 1 749 ? 16.044 -14.846 -5.407 1.00 89.94 749 GLU A C 1
ATOM 6111 O O . GLU A 1 749 ? 15.556 -15.146 -6.494 1.00 89.94 749 GLU A O 1
ATOM 6116 N N . ILE A 1 750 ? 15.510 -13.878 -4.656 1.00 91.75 750 ILE A N 1
ATOM 6117 C CA . ILE A 1 750 ? 14.291 -13.154 -5.053 1.00 91.75 750 ILE A CA 1
ATOM 6118 C C . ILE A 1 750 ? 14.551 -12.312 -6.303 1.00 91.75 750 ILE A C 1
ATOM 6120 O O . ILE A 1 750 ? 13.720 -12.261 -7.209 1.00 91.75 750 ILE A O 1
ATOM 6124 N N . THR A 1 751 ? 15.715 -11.662 -6.372 1.00 90.69 751 THR A N 1
ATOM 6125 C CA . THR A 1 751 ? 16.122 -10.898 -7.559 1.00 90.69 751 THR A CA 1
ATOM 6126 C C . THR A 1 751 ? 16.208 -11.808 -8.781 1.00 90.69 751 THR A C 1
ATOM 6128 O O . THR A 1 751 ? 15.786 -11.411 -9.867 1.00 90.69 751 THR A O 1
ATOM 6131 N N . HIS A 1 752 ? 16.702 -13.032 -8.590 1.00 91.31 752 HIS A N 1
ATOM 6132 C CA . HIS A 1 752 ? 16.776 -14.037 -9.632 1.00 91.31 752 HIS A CA 1
ATOM 6133 C C . HIS A 1 752 ? 15.398 -14.488 -10.126 1.00 91.31 752 HIS A C 1
ATOM 6135 O O . HIS A 1 752 ? 15.167 -14.450 -11.331 1.00 91.31 752 HIS A O 1
ATOM 6141 N N . LEU A 1 753 ? 14.463 -14.800 -9.221 1.00 92.00 753 LEU A N 1
ATOM 6142 C CA . LEU A 1 753 ? 13.084 -15.172 -9.574 1.00 92.00 753 LEU A CA 1
ATOM 6143 C C . LEU A 1 753 ? 12.367 -14.073 -10.374 1.00 92.00 753 LEU A C 1
ATOM 6145 O O . LEU A 1 753 ? 11.733 -14.343 -11.393 1.00 92.00 753 LEU A O 1
ATOM 6149 N N . LEU A 1 754 ? 12.495 -12.813 -9.942 1.00 92.75 754 LEU A N 1
ATOM 6150 C CA . LEU A 1 754 ? 11.931 -11.672 -10.672 1.00 92.75 754 LEU A CA 1
ATOM 6151 C C . LEU A 1 754 ? 12.578 -11.514 -12.053 1.00 92.75 754 LEU A C 1
ATOM 6153 O O . LEU A 1 754 ? 11.895 -11.243 -13.039 1.00 92.75 754 LEU A O 1
ATOM 6157 N N . GLY A 1 755 ? 13.901 -11.673 -12.122 1.00 91.56 755 GLY A N 1
ATOM 6158 C CA . GLY A 1 755 ? 14.661 -11.580 -13.361 1.00 91.56 755 GLY A CA 1
ATOM 6159 C C . GLY A 1 755 ? 14.306 -12.679 -14.360 1.00 91.56 755 GLY A C 1
ATOM 6160 O O . GLY A 1 755 ? 14.213 -12.398 -15.550 1.00 91.56 755 GLY A O 1
ATOM 6161 N N . GLU A 1 756 ? 14.088 -13.907 -13.891 1.00 91.25 756 GLU A N 1
ATOM 6162 C CA . GLU A 1 756 ? 13.633 -15.043 -14.697 1.00 91.25 756 GLU A CA 1
ATOM 6163 C C . GLU A 1 756 ? 12.247 -14.789 -15.293 1.00 91.25 756 GLU A C 1
ATOM 6165 O O . GLU A 1 756 ? 12.070 -14.949 -16.501 1.00 91.25 756 GLU A O 1
ATOM 6170 N N . HIS A 1 757 ? 11.294 -14.327 -14.478 1.00 91.06 757 HIS A N 1
ATOM 6171 C CA . HIS A 1 757 ? 9.958 -13.976 -14.957 1.00 91.06 757 HIS A CA 1
ATOM 6172 C C . HIS A 1 757 ? 10.015 -12.881 -16.032 1.00 91.06 757 HIS A C 1
ATOM 6174 O O . HIS A 1 757 ? 9.437 -13.020 -17.109 1.00 91.06 757 HIS A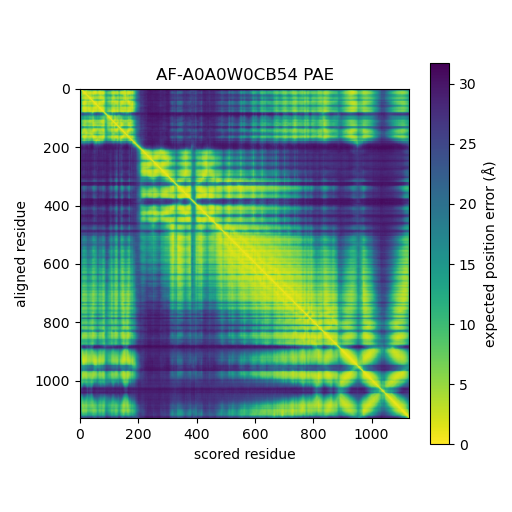 O 1
ATOM 6180 N N . GLU A 1 758 ? 10.760 -11.801 -15.785 1.00 89.69 758 GLU A N 1
ATOM 6181 C CA . GLU A 1 758 ? 10.847 -10.684 -16.730 1.00 89.69 758 GLU A CA 1
ATOM 6182 C C . GLU A 1 758 ? 11.717 -10.966 -17.962 1.00 89.69 758 GLU A C 1
ATOM 6184 O O . GLU A 1 758 ? 11.570 -10.298 -18.987 1.00 89.69 758 GLU A O 1
ATOM 6189 N N . LEU A 1 759 ? 12.580 -11.985 -17.930 1.00 89.75 759 LEU A N 1
ATOM 6190 C CA . LEU A 1 759 ? 13.329 -12.427 -19.107 1.00 89.75 759 LEU A CA 1
ATOM 6191 C C . LEU A 1 759 ? 12.397 -12.883 -20.239 1.00 89.75 759 LEU A C 1
ATOM 6193 O O . LEU A 1 759 ? 12.745 -12.720 -21.411 1.00 89.75 759 LEU A O 1
ATOM 6197 N N . LEU A 1 760 ? 11.194 -13.367 -19.903 1.00 83.38 760 LEU A N 1
ATOM 6198 C CA . LEU A 1 760 ? 10.126 -13.679 -20.860 1.00 83.38 760 LEU A CA 1
ATOM 6199 C C . LEU A 1 760 ? 9.679 -12.453 -21.673 1.00 83.38 760 LEU A C 1
ATOM 6201 O O . LEU A 1 760 ? 9.218 -12.593 -22.805 1.00 83.38 760 LEU A O 1
ATOM 6205 N N . ASN A 1 761 ? 9.876 -11.250 -21.127 1.00 79.00 761 ASN A N 1
ATOM 6206 C CA . ASN A 1 761 ? 9.555 -9.968 -21.750 1.00 79.00 761 ASN A CA 1
ATOM 6207 C C . ASN A 1 761 ? 10.761 -9.326 -22.472 1.00 79.00 761 ASN A C 1
ATOM 6209 O O . ASN A 1 761 ? 10.682 -8.156 -22.869 1.00 79.00 761 ASN A O 1
ATOM 6213 N N . SER A 1 762 ? 11.873 -10.050 -22.659 1.00 84.81 762 SER A N 1
ATOM 6214 C CA . SER A 1 762 ? 13.078 -9.577 -23.360 1.00 84.81 762 SER A CA 1
ATOM 6215 C C . SER A 1 762 ? 13.170 -10.097 -24.810 1.00 84.81 762 SER A C 1
ATOM 6217 O O . SER A 1 762 ? 12.748 -11.229 -25.071 1.00 84.81 762 SER A O 1
ATOM 6219 N N . PRO A 1 763 ? 13.734 -9.328 -25.773 1.00 81.62 763 PRO A N 1
ATOM 6220 C CA . PRO A 1 763 ? 13.949 -9.810 -27.136 1.00 81.62 763 PRO A CA 1
ATOM 6221 C C . PRO A 1 763 ? 14.739 -11.122 -27.167 1.00 81.62 763 PRO A C 1
ATOM 6223 O O . PRO A 1 763 ? 15.813 -11.228 -26.569 1.00 81.62 763 PRO A O 1
ATOM 6226 N N . TRP A 1 764 ? 14.206 -12.116 -27.882 1.00 86.69 764 TRP A N 1
ATOM 6227 C CA . TRP A 1 764 ? 14.806 -13.449 -28.040 1.00 86.69 764 TRP A CA 1
ATOM 6228 C C . TRP A 1 764 ? 15.147 -14.161 -26.719 1.00 86.69 764 TRP A C 1
ATOM 6230 O O . TRP A 1 764 ? 15.960 -15.084 -26.714 1.00 86.69 764 TRP A O 1
ATOM 6240 N N . LEU A 1 765 ? 14.535 -13.745 -25.600 1.00 84.56 765 LEU A N 1
ATOM 6241 C CA . LEU A 1 765 ? 14.785 -14.287 -24.259 1.00 84.56 765 LEU A CA 1
ATOM 6242 C C . LEU A 1 765 ? 16.273 -14.247 -23.859 1.00 84.56 765 LEU A C 1
ATOM 6244 O O . LEU A 1 765 ? 16.737 -15.115 -23.122 1.00 84.56 765 LEU A O 1
ATOM 6248 N N . ALA A 1 766 ? 17.041 -13.288 -24.388 1.00 85.81 766 ALA A N 1
ATOM 6249 C CA . ALA A 1 766 ? 18.498 -13.307 -24.286 1.00 85.81 766 ALA A CA 1
ATOM 6250 C C . ALA A 1 766 ? 19.006 -12.620 -23.012 1.00 85.81 766 ALA A C 1
ATOM 6252 O O . ALA A 1 766 ? 19.580 -13.280 -22.143 1.00 85.81 766 ALA A O 1
ATOM 6253 N N . VAL A 1 767 ? 18.811 -11.300 -22.901 1.00 90.44 767 VAL A N 1
ATOM 6254 C CA . VAL A 1 767 ? 19.341 -10.476 -21.802 1.00 90.44 767 VAL A CA 1
ATOM 6255 C C . VAL A 1 767 ? 18.273 -9.503 -21.314 1.00 90.44 767 VAL A C 1
ATOM 6257 O O . VAL A 1 767 ? 17.749 -8.713 -22.094 1.00 90.44 767 VAL A O 1
ATOM 6260 N N . TYR A 1 768 ? 17.978 -9.510 -20.017 1.00 91.88 768 TYR A N 1
ATOM 6261 C CA . TYR A 1 768 ? 17.077 -8.553 -19.379 1.00 91.88 768 TYR A CA 1
ATOM 6262 C C . TYR A 1 768 ? 17.824 -7.711 -18.345 1.00 91.88 768 TYR A C 1
ATOM 6264 O O . TYR A 1 768 ? 18.350 -8.234 -17.363 1.00 91.88 768 TYR A O 1
ATOM 6272 N N . ALA A 1 769 ? 17.879 -6.401 -18.569 1.00 90.94 769 ALA A N 1
ATOM 6273 C CA . ALA A 1 769 ? 18.427 -5.439 -17.627 1.00 90.94 769 ALA A CA 1
ATOM 6274 C C . ALA A 1 769 ? 17.321 -4.929 -16.706 1.00 90.94 769 ALA A C 1
ATOM 6276 O O . ALA A 1 769 ? 16.363 -4.327 -17.184 1.00 90.94 769 ALA A O 1
ATOM 6277 N N . HIS A 1 770 ? 17.467 -5.131 -15.394 1.00 86.94 770 HIS A N 1
ATOM 6278 C CA . HIS A 1 770 ? 16.384 -4.835 -14.450 1.00 86.94 770 HIS A CA 1
ATOM 6279 C C . HIS A 1 770 ? 16.695 -3.745 -13.424 1.00 86.94 770 HIS A C 1
ATOM 6281 O O . HIS A 1 770 ? 15.788 -3.019 -13.032 1.00 86.94 770 HIS A O 1
ATOM 6287 N N . THR A 1 771 ? 17.945 -3.583 -12.972 1.00 86.69 771 THR A N 1
ATOM 6288 C CA . THR A 1 771 ? 18.288 -2.524 -12.003 1.00 86.69 771 THR A CA 1
ATOM 6289 C C . THR A 1 771 ? 19.639 -1.895 -12.267 1.00 86.69 771 THR A C 1
ATOM 6291 O O . THR A 1 771 ? 20.616 -2.604 -12.482 1.00 86.69 771 THR A O 1
ATOM 6294 N N . LEU A 1 772 ? 19.715 -0.568 -12.143 1.00 85.69 772 LEU A N 1
ATOM 6295 C CA . LEU A 1 772 ? 20.964 0.189 -12.120 1.00 85.69 772 LEU A CA 1
ATOM 6296 C C . LEU A 1 772 ? 21.053 0.958 -10.796 1.00 85.69 772 LEU A C 1
ATOM 6298 O O . LEU A 1 772 ? 20.328 1.929 -10.586 1.00 85.69 772 LEU A O 1
ATOM 6302 N N . LYS A 1 773 ? 21.919 0.508 -9.883 1.00 79.94 773 LYS A N 1
ATOM 6303 C CA . LYS A 1 773 ? 22.048 1.060 -8.523 1.00 79.94 773 LYS A CA 1
ATOM 6304 C C . LYS A 1 773 ? 23.464 1.583 -8.286 1.00 79.94 773 LYS A C 1
ATOM 6306 O O . LYS A 1 773 ? 24.441 0.989 -8.736 1.00 79.94 773 LYS A O 1
ATOM 6311 N N . TYR A 1 774 ? 23.585 2.688 -7.555 1.00 76.94 774 TYR A N 1
ATOM 6312 C CA . TYR A 1 774 ? 24.879 3.197 -7.104 1.00 76.94 774 TYR A CA 1
ATOM 6313 C C . TYR A 1 774 ? 25.224 2.586 -5.741 1.00 76.94 774 TYR A C 1
ATOM 6315 O O . TYR A 1 774 ? 24.624 2.934 -4.726 1.00 76.94 774 TYR A O 1
ATOM 6323 N N . THR A 1 775 ? 26.172 1.651 -5.712 1.00 73.81 775 THR A N 1
ATOM 6324 C CA . THR A 1 775 ? 26.596 0.925 -4.502 1.00 73.81 775 THR A CA 1
ATOM 6325 C C . THR A 1 775 ? 28.119 0.847 -4.447 1.00 73.81 775 THR A C 1
ATOM 6327 O O . THR A 1 775 ? 28.760 0.654 -5.477 1.00 73.81 775 THR A O 1
ATOM 6330 N N . ASN A 1 776 ? 28.723 0.980 -3.262 1.00 73.31 776 ASN A N 1
ATOM 6331 C CA . ASN A 1 776 ? 30.186 0.942 -3.076 1.00 73.31 776 ASN A CA 1
ATOM 6332 C C . ASN A 1 776 ? 30.947 1.951 -3.961 1.00 73.31 776 ASN A C 1
ATOM 6334 O O . ASN A 1 776 ? 31.973 1.628 -4.561 1.00 73.31 776 ASN A O 1
ATOM 6338 N N . SER A 1 777 ? 30.415 3.172 -4.074 1.00 76.88 777 SER A N 1
ATOM 6339 C CA . SER A 1 777 ? 30.971 4.251 -4.907 1.00 76.88 777 SER A CA 1
ATOM 6340 C C . SER A 1 777 ? 31.082 3.909 -6.402 1.00 76.88 777 SER A C 1
ATOM 6342 O O . SER A 1 777 ? 31.925 4.460 -7.113 1.00 76.88 777 SER A O 1
ATOM 6344 N N . ARG A 1 778 ? 30.262 2.968 -6.892 1.00 80.75 778 ARG A N 1
ATOM 6345 C CA . ARG A 1 778 ? 30.207 2.553 -8.299 1.00 80.75 778 ARG A CA 1
ATOM 6346 C C . ARG A 1 778 ? 28.767 2.295 -8.736 1.00 80.75 778 ARG A C 1
ATOM 6348 O O . ARG A 1 778 ? 27.934 1.839 -7.959 1.00 80.75 778 ARG A O 1
ATOM 6355 N N . TRP A 1 779 ? 28.487 2.563 -10.006 1.00 83.00 779 TRP A N 1
ATOM 6356 C CA . TRP A 1 779 ? 27.233 2.165 -10.640 1.00 83.00 779 TRP A CA 1
ATOM 6357 C C . TRP A 1 779 ? 27.287 0.687 -11.024 1.00 83.00 779 TRP A C 1
ATOM 6359 O O . TRP A 1 779 ? 28.179 0.283 -11.777 1.00 83.00 779 TRP A O 1
ATOM 6369 N N . ASN A 1 780 ? 26.326 -0.085 -10.524 1.00 86.25 780 ASN A N 1
ATOM 6370 C CA . ASN A 1 780 ? 26.177 -1.514 -10.758 1.00 86.25 780 ASN A CA 1
ATOM 6371 C C . ASN A 1 780 ? 24.857 -1.786 -11.482 1.00 86.25 780 ASN A C 1
ATOM 6373 O O . ASN A 1 780 ? 23.791 -1.367 -11.027 1.00 86.25 780 ASN A O 1
ATOM 6377 N N . LEU A 1 781 ? 24.953 -2.476 -12.612 1.00 89.19 781 LEU A N 1
ATOM 6378 C CA . LEU A 1 781 ? 23.849 -2.945 -13.431 1.00 89.19 781 LEU A CA 1
ATOM 6379 C C . LEU A 1 781 ? 23.613 -4.427 -13.153 1.00 89.19 781 LEU A C 1
ATOM 6381 O O . LEU A 1 781 ? 24.534 -5.230 -13.278 1.00 89.19 781 LEU A O 1
ATOM 6385 N N . SER A 1 782 ? 22.381 -4.789 -12.840 1.00 89.75 782 SER A N 1
ATOM 6386 C CA . SER A 1 782 ? 21.961 -6.176 -12.678 1.00 89.75 782 SER A CA 1
ATOM 6387 C C . SER A 1 782 ? 21.243 -6.653 -13.937 1.00 89.75 782 SER A C 1
ATOM 6389 O O . SER A 1 782 ? 20.338 -5.979 -14.444 1.00 89.75 782 SER A O 1
ATOM 6391 N N . LEU A 1 783 ? 21.678 -7.802 -14.446 1.00 91.88 783 LEU A N 1
ATOM 6392 C CA . LEU A 1 783 ? 21.186 -8.433 -15.662 1.00 91.88 783 LEU A CA 1
ATOM 6393 C C . LEU A 1 783 ? 20.721 -9.853 -15.353 1.00 91.88 783 LEU A C 1
ATOM 6395 O O . LEU A 1 783 ? 21.340 -10.535 -14.546 1.00 91.88 783 LEU A O 1
ATOM 6399 N N . THR A 1 784 ? 19.695 -10.329 -16.050 1.00 92.31 784 THR A N 1
ATOM 6400 C CA . THR A 1 784 ? 19.343 -11.753 -16.101 1.00 92.31 784 THR A CA 1
ATOM 6401 C C . THR A 1 784 ? 19.500 -12.271 -17.524 1.00 92.31 784 THR A C 1
ATOM 6403 O O . THR A 1 784 ? 19.085 -11.609 -18.473 1.00 92.31 784 THR A O 1
ATOM 6406 N N . VAL A 1 785 ? 20.155 -13.423 -17.681 1.00 91.56 785 VAL A N 1
ATOM 6407 C CA . VAL A 1 785 ? 20.587 -13.959 -18.982 1.00 91.56 785 VAL A CA 1
ATOM 6408 C C . VAL A 1 785 ? 20.238 -15.438 -19.100 1.00 91.56 785 VAL A C 1
ATOM 6410 O O . VAL A 1 785 ? 20.459 -16.187 -18.151 1.00 91.56 785 VAL A O 1
ATOM 6413 N N . LYS A 1 786 ? 19.742 -15.881 -20.263 1.00 88.06 786 LYS A N 1
ATOM 6414 C CA . LYS A 1 786 ? 19.417 -17.296 -20.522 1.00 88.06 786 LYS A CA 1
ATOM 6415 C C . LYS A 1 786 ? 20.667 -18.100 -20.889 1.00 88.06 786 LYS A C 1
ATOM 6417 O O . LYS A 1 786 ? 21.126 -18.040 -22.024 1.00 88.06 786 LYS A O 1
ATOM 6422 N N . LEU A 1 787 ? 21.227 -18.875 -19.959 1.00 83.75 787 LEU A N 1
ATOM 6423 C CA . LEU A 1 787 ? 22.405 -19.719 -20.207 1.00 83.75 787 LEU A CA 1
ATOM 6424 C C . LEU A 1 787 ? 22.004 -21.192 -20.341 1.00 83.75 787 LEU A C 1
ATOM 6426 O O . LEU A 1 787 ? 21.613 -21.797 -19.351 1.00 83.75 787 LEU A O 1
ATOM 6430 N N . LYS A 1 788 ? 22.162 -21.780 -21.539 1.00 67.12 788 LYS A N 1
ATOM 6431 C CA . LYS A 1 788 ? 22.063 -23.237 -21.807 1.00 67.12 788 LYS A CA 1
ATOM 6432 C C . LYS A 1 788 ? 20.836 -23.961 -21.195 1.00 67.12 788 LYS A C 1
ATOM 6434 O O . LYS A 1 788 ? 20.938 -25.158 -20.976 1.00 67.12 788 LYS A O 1
ATOM 6439 N N . ASP A 1 789 ? 19.742 -23.227 -20.940 1.00 68.44 789 ASP A N 1
ATOM 6440 C CA . ASP A 1 789 ? 18.414 -23.620 -20.402 1.00 68.44 789 ASP A CA 1
ATOM 6441 C C . ASP A 1 789 ? 18.044 -23.104 -19.001 1.00 68.44 789 ASP A C 1
ATOM 6443 O O . ASP A 1 789 ? 16.864 -23.111 -18.662 1.00 68.44 789 ASP A O 1
ATOM 6447 N N . THR A 1 790 ? 18.976 -22.532 -18.233 1.00 80.44 790 THR A N 1
ATOM 6448 C CA . THR A 1 790 ? 18.654 -21.862 -16.956 1.00 80.44 790 THR A CA 1
ATOM 6449 C C . THR A 1 790 ? 18.958 -20.366 -17.024 1.00 80.44 790 THR A C 1
ATOM 6451 O O . THR A 1 790 ? 20.064 -19.988 -17.438 1.00 80.44 790 THR A O 1
ATOM 6454 N N . PRO A 1 791 ? 18.029 -19.484 -16.621 1.00 87.62 791 PRO A N 1
ATOM 6455 C CA . PRO A 1 791 ? 18.351 -18.078 -16.445 1.00 87.62 791 PRO A CA 1
ATOM 6456 C C . PRO A 1 791 ? 19.385 -17.919 -15.326 1.00 87.62 791 PRO A C 1
ATOM 6458 O O . PRO A 1 791 ? 19.444 -18.707 -14.386 1.00 87.62 791 PRO A O 1
ATOM 6461 N N . LYS A 1 792 ? 20.224 -16.890 -15.413 1.00 88.94 792 LYS A N 1
ATOM 6462 C CA . LYS A 1 792 ? 21.162 -16.522 -14.349 1.00 88.94 792 LYS A CA 1
ATOM 6463 C C . LYS A 1 792 ? 21.190 -15.016 -14.185 1.00 88.94 792 LYS A C 1
ATOM 6465 O O . LYS A 1 792 ? 21.328 -14.297 -15.173 1.00 88.94 792 LYS A O 1
ATOM 6470 N N . THR A 1 793 ? 21.118 -14.559 -12.941 1.00 90.38 793 THR A N 1
ATOM 6471 C CA . THR A 1 793 ? 21.195 -13.138 -12.598 1.00 90.38 793 THR A CA 1
ATOM 6472 C C . THR A 1 793 ? 22.608 -12.765 -12.167 1.00 90.38 793 THR A C 1
ATOM 6474 O O . THR A 1 793 ? 23.235 -13.461 -11.367 1.00 90.38 793 THR A O 1
ATOM 6477 N N . THR A 1 794 ? 23.147 -11.696 -12.744 1.00 89.06 794 THR A N 1
ATOM 6478 C CA . THR A 1 794 ? 24.537 -11.264 -12.577 1.00 89.06 794 THR A CA 1
ATOM 6479 C C . THR A 1 794 ? 24.632 -9.745 -12.474 1.00 89.06 794 THR A C 1
ATOM 6481 O O . THR A 1 794 ? 23.898 -9.004 -13.126 1.00 89.06 794 THR A O 1
ATOM 6484 N N . ASN A 1 795 ? 25.558 -9.269 -11.641 1.00 88.19 795 ASN A N 1
ATOM 6485 C CA . ASN A 1 795 ? 25.818 -7.846 -11.437 1.00 88.19 795 ASN A CA 1
ATOM 6486 C C . ASN A 1 795 ? 27.104 -7.439 -12.167 1.00 88.19 795 ASN A C 1
ATOM 6488 O O . ASN A 1 795 ? 28.136 -8.092 -12.026 1.00 88.19 795 ASN A O 1
ATOM 6492 N N . PHE A 1 796 ? 27.048 -6.339 -12.914 1.00 87.50 796 PHE A N 1
ATOM 6493 C CA . PHE A 1 796 ? 28.164 -5.764 -13.660 1.00 87.50 796 PHE A CA 1
ATOM 6494 C C . PHE A 1 796 ? 28.397 -4.320 -13.252 1.00 87.50 796 PHE A C 1
ATOM 6496 O O . PHE A 1 796 ? 27.454 -3.537 -13.149 1.00 87.50 796 PHE A O 1
ATOM 6503 N N . THR A 1 797 ? 29.656 -3.909 -13.121 1.00 88.50 797 THR A N 1
ATOM 6504 C CA . THR A 1 797 ? 29.942 -2.478 -13.015 1.00 88.50 797 THR A CA 1
ATOM 6505 C C . THR A 1 797 ? 29.703 -1.788 -14.361 1.00 88.50 797 THR A C 1
ATOM 6507 O O . THR A 1 797 ? 30.021 -2.312 -15.434 1.00 88.50 797 THR A O 1
ATOM 6510 N N . LEU A 1 798 ? 29.218 -0.547 -14.319 1.00 85.44 798 LEU A N 1
ATOM 6511 C CA . LEU A 1 798 ? 29.026 0.284 -15.513 1.00 85.44 798 LEU A CA 1
ATOM 6512 C C . LEU A 1 798 ? 30.350 0.516 -16.271 1.00 85.44 798 LEU A C 1
ATOM 6514 O O . LEU A 1 798 ? 30.354 0.727 -17.483 1.00 85.44 798 LEU A O 1
ATOM 6518 N N . LYS A 1 799 ? 31.498 0.415 -15.581 1.00 85.25 799 LYS A N 1
ATOM 6519 C CA . LYS A 1 799 ? 32.835 0.433 -16.195 1.00 85.25 799 LYS A CA 1
ATOM 6520 C C . LYS A 1 799 ? 33.057 -0.778 -17.104 1.00 85.25 799 LYS A C 1
ATOM 6522 O O . LYS A 1 799 ? 33.541 -0.598 -18.220 1.00 85.25 799 LYS A O 1
ATOM 6527 N N . THR A 1 800 ? 32.704 -1.977 -16.645 1.00 88.06 800 THR A N 1
ATOM 6528 C CA . THR A 1 800 ? 32.844 -3.213 -17.426 1.00 88.06 800 THR A CA 1
ATOM 6529 C C . THR A 1 800 ? 31.916 -3.204 -18.636 1.00 88.06 800 THR A C 1
ATOM 6531 O O . THR A 1 800 ? 32.380 -3.456 -19.748 1.00 88.06 800 THR A O 1
ATOM 6534 N N . LEU A 1 801 ? 30.652 -2.797 -18.460 1.00 88.00 801 LEU A N 1
ATOM 6535 C CA . LEU A 1 801 ? 29.706 -2.653 -19.573 1.00 88.00 801 LEU A CA 1
ATOM 6536 C C . LEU A 1 801 ? 30.221 -1.667 -20.632 1.00 88.00 801 LEU A C 1
ATOM 6538 O O . LEU A 1 801 ? 30.281 -2.001 -21.813 1.00 88.00 801 LEU A O 1
ATOM 6542 N N . ARG A 1 802 ? 30.678 -0.477 -20.219 1.00 87.56 802 ARG A N 1
ATOM 6543 C CA . ARG A 1 802 ? 31.289 0.503 -21.137 1.00 87.56 802 ARG A CA 1
ATOM 6544 C C . ARG A 1 802 ? 32.528 -0.052 -21.836 1.00 87.56 802 ARG A C 1
ATOM 6546 O O . ARG A 1 802 ? 32.772 0.302 -22.983 1.00 87.56 802 ARG A O 1
ATOM 6553 N N . GLY A 1 803 ? 33.311 -0.894 -21.161 1.00 85.81 803 GLY A N 1
ATOM 6554 C CA . GLY A 1 803 ? 34.448 -1.598 -21.752 1.00 85.81 803 GLY A CA 1
ATOM 6555 C C . GLY A 1 803 ? 34.026 -2.513 -22.901 1.00 85.81 803 GLY A C 1
ATOM 6556 O O . GLY A 1 803 ? 34.581 -2.393 -23.990 1.00 85.81 803 GLY A O 1
ATOM 6557 N N . ILE A 1 804 ? 33.006 -3.352 -22.685 1.00 87.38 804 ILE A N 1
ATOM 6558 C CA . ILE A 1 804 ? 32.439 -4.232 -23.722 1.00 87.38 804 ILE A CA 1
ATOM 6559 C C . ILE A 1 804 ? 31.954 -3.402 -24.915 1.00 87.38 804 ILE A C 1
ATOM 6561 O O . ILE A 1 804 ? 32.398 -3.622 -26.040 1.00 87.38 804 ILE A O 1
ATOM 6565 N N . LEU A 1 805 ? 31.100 -2.403 -24.667 1.00 87.44 805 LEU A N 1
ATOM 6566 C CA . LEU A 1 805 ? 30.507 -1.584 -25.729 1.00 87.44 805 LEU A CA 1
ATOM 6567 C C . LEU A 1 805 ? 31.570 -0.795 -26.516 1.00 87.44 805 LEU A C 1
ATOM 6569 O O . LEU A 1 805 ? 31.471 -0.675 -27.733 1.00 87.44 805 LEU A O 1
ATOM 6573 N N . ARG A 1 806 ? 32.640 -0.316 -25.863 1.00 86.25 806 ARG A N 1
ATOM 6574 C CA . ARG A 1 806 ? 33.764 0.351 -26.546 1.00 86.25 806 ARG A CA 1
ATOM 6575 C C . ARG A 1 806 ? 34.567 -0.583 -27.444 1.00 86.25 806 ARG A C 1
ATOM 6577 O O . ARG A 1 806 ? 35.024 -0.130 -28.485 1.00 86.25 806 ARG A O 1
ATOM 6584 N N . VAL A 1 807 ? 34.749 -1.849 -27.064 1.00 85.25 807 VAL A N 1
ATOM 6585 C CA . VAL A 1 807 ? 35.397 -2.846 -27.935 1.00 85.25 807 VAL A CA 1
ATOM 6586 C C . VAL A 1 807 ? 34.522 -3.134 -29.155 1.00 85.25 807 VAL A C 1
ATOM 6588 O O . VAL A 1 807 ? 35.039 -3.183 -30.266 1.00 85.25 807 VAL A O 1
ATOM 6591 N N . VAL A 1 808 ? 33.199 -3.236 -28.971 1.00 84.50 808 VAL A N 1
ATOM 6592 C CA . VAL A 1 808 ? 32.242 -3.380 -30.084 1.00 84.50 808 VAL A CA 1
ATOM 6593 C C . VAL A 1 808 ? 32.342 -2.205 -31.062 1.00 84.50 808 VAL A C 1
ATOM 6595 O O . VAL A 1 808 ? 32.407 -2.432 -32.268 1.00 84.50 808 VAL A O 1
ATOM 6598 N N . ILE A 1 809 ? 32.422 -0.971 -30.547 1.00 83.56 809 ILE A N 1
ATOM 6599 C CA . ILE A 1 809 ? 32.608 0.239 -31.363 1.00 83.56 809 ILE A CA 1
ATOM 6600 C C . ILE A 1 809 ? 33.975 0.224 -32.066 1.00 83.56 809 ILE A C 1
ATOM 6602 O O . ILE A 1 809 ? 34.035 0.429 -33.271 1.00 83.56 809 ILE A O 1
ATOM 6606 N N . LYS A 1 810 ? 35.071 -0.040 -31.339 1.00 81.25 810 LYS A N 1
ATOM 6607 C CA . LYS A 1 810 ? 36.443 -0.007 -31.883 1.00 81.25 810 LYS A CA 1
ATOM 6608 C C . LYS A 1 810 ? 36.640 -1.003 -33.029 1.00 81.25 810 LYS A C 1
ATOM 6610 O O . LYS A 1 810 ? 37.336 -0.692 -33.988 1.00 81.25 810 LYS A O 1
ATOM 6615 N N . ASN A 1 811 ? 36.033 -2.182 -32.924 1.00 74.62 811 ASN A N 1
ATOM 6616 C CA . ASN A 1 811 ? 36.200 -3.258 -33.898 1.00 74.62 811 ASN A CA 1
ATOM 6617 C C . ASN A 1 811 ? 35.187 -3.182 -35.060 1.00 74.62 811 ASN A C 1
ATOM 6619 O O . ASN A 1 811 ? 35.118 -4.128 -35.838 1.00 74.62 811 ASN A O 1
ATOM 6623 N N . ASN A 1 812 ? 34.388 -2.105 -35.167 1.00 66.75 812 ASN A N 1
ATOM 6624 C CA . ASN A 1 812 ? 33.348 -1.912 -36.192 1.00 66.75 812 ASN A CA 1
ATOM 6625 C C . ASN A 1 812 ? 32.426 -3.133 -36.382 1.00 66.75 812 ASN A C 1
ATOM 6627 O O . ASN A 1 812 ? 32.013 -3.441 -37.494 1.00 66.75 812 ASN A O 1
ATOM 6631 N N . MET A 1 813 ? 32.100 -3.863 -35.309 1.00 64.88 813 MET A N 1
ATOM 6632 C CA . MET A 1 813 ? 31.411 -5.152 -35.463 1.00 64.88 813 MET A CA 1
ATOM 6633 C C . MET A 1 813 ? 29.948 -4.998 -35.915 1.00 64.88 813 MET A C 1
ATOM 6635 O O . MET A 1 813 ? 29.408 -5.926 -36.521 1.00 64.88 813 MET A O 1
ATOM 6639 N N . THR A 1 814 ? 29.307 -3.859 -35.604 1.00 68.75 814 THR A N 1
ATOM 6640 C CA . THR A 1 814 ? 27.885 -3.572 -35.885 1.00 68.75 814 THR A CA 1
ATOM 6641 C C . THR A 1 814 ? 27.595 -2.065 -35.929 1.00 68.75 814 THR A C 1
ATOM 6643 O O . THR A 1 814 ? 27.164 -1.473 -34.933 1.00 68.75 814 THR A O 1
ATOM 6646 N N . VAL A 1 815 ? 27.808 -1.415 -37.068 1.00 76.75 815 VAL A N 1
ATOM 6647 C CA . VAL A 1 815 ? 27.644 0.039 -37.213 1.00 76.75 815 VAL A CA 1
ATOM 6648 C C . VAL A 1 815 ? 26.172 0.460 -37.154 1.00 76.75 815 VAL A C 1
ATOM 6650 O O . VAL A 1 815 ? 25.859 1.537 -36.644 1.00 76.75 815 VAL A O 1
ATOM 6653 N N . PHE A 1 816 ? 25.242 -0.401 -37.583 1.00 85.62 816 PHE A N 1
ATOM 6654 C CA . PHE A 1 816 ? 23.812 -0.082 -37.531 1.00 85.62 816 PHE A CA 1
ATOM 6655 C C . PHE A 1 816 ? 23.215 -0.053 -36.115 1.00 85.62 816 PHE A C 1
ATOM 6657 O O . PHE A 1 816 ? 22.152 0.531 -35.930 1.00 85.62 816 PHE A O 1
ATOM 6664 N N . LEU A 1 817 ? 23.850 -0.656 -35.102 1.00 88.31 817 LEU A N 1
ATOM 6665 C CA . LEU A 1 817 ? 23.302 -0.676 -33.741 1.00 88.31 817 LEU A CA 1
ATOM 6666 C C . LEU A 1 817 ? 23.586 0.633 -32.975 1.00 88.31 817 LEU A C 1
ATOM 6668 O O . LEU A 1 817 ? 24.670 1.219 -33.097 1.00 88.31 817 LEU A O 1
ATOM 6672 N N . PRO A 1 818 ? 22.667 1.088 -32.102 1.00 87.31 818 PRO A N 1
ATOM 6673 C CA . PRO A 1 818 ? 22.824 2.325 -31.338 1.00 87.31 818 PRO A CA 1
ATOM 6674 C C . PRO A 1 818 ? 23.722 2.168 -30.097 1.00 87.31 818 PRO A C 1
ATOM 6676 O O . PRO A 1 818 ? 23.395 2.591 -28.991 1.00 87.31 818 PRO A O 1
ATOM 6679 N N . VAL A 1 819 ? 24.872 1.508 -30.264 1.00 86.62 819 VAL A N 1
ATOM 6680 C CA . VAL A 1 819 ? 25.818 1.227 -29.171 1.00 86.62 819 VAL A CA 1
ATOM 6681 C C . VAL A 1 819 ? 26.503 2.505 -28.678 1.00 86.62 819 VAL A C 1
ATOM 6683 O O . VAL A 1 819 ? 26.774 2.637 -27.488 1.00 86.62 819 VAL A O 1
ATOM 6686 N N . GLN A 1 820 ? 26.778 3.449 -29.580 1.00 85.06 820 GLN A N 1
ATOM 6687 C CA . GLN A 1 820 ? 27.417 4.718 -29.234 1.00 85.06 820 GLN A CA 1
ATOM 6688 C C . GLN A 1 820 ? 26.508 5.607 -28.378 1.00 85.06 820 GLN A C 1
ATOM 6690 O O . GLN A 1 820 ? 26.946 6.069 -27.330 1.00 85.06 820 GLN A O 1
ATOM 6695 N N . GLU A 1 821 ? 25.246 5.769 -28.775 1.00 83.38 821 GLU A N 1
ATOM 6696 C CA . GLU A 1 821 ? 24.220 6.505 -28.033 1.00 83.38 821 GLU A CA 1
ATOM 6697 C C . GLU A 1 821 ? 24.036 5.880 -26.658 1.00 83.38 821 GLU A C 1
ATOM 6699 O O . GLU A 1 821 ? 24.096 6.581 -25.658 1.00 83.38 821 GLU A O 1
ATOM 6704 N N . LEU A 1 822 ? 23.967 4.544 -26.582 1.00 85.62 822 LEU A N 1
ATOM 6705 C CA . LEU A 1 822 ? 23.902 3.860 -25.296 1.00 85.62 822 LEU A CA 1
ATOM 6706 C C . LEU A 1 822 ? 25.106 4.199 -24.396 1.00 85.62 822 LEU A C 1
ATOM 6708 O O . LEU A 1 822 ? 24.954 4.362 -23.189 1.00 85.62 822 LEU A O 1
ATOM 6712 N N . VAL A 1 823 ? 26.321 4.300 -24.944 1.00 85.00 823 VAL A N 1
ATOM 6713 C CA . VAL A 1 823 ? 27.505 4.689 -24.159 1.00 85.00 823 VAL A CA 1
ATOM 6714 C C . VAL A 1 823 ? 27.431 6.151 -23.712 1.00 85.00 823 VAL A C 1
ATOM 6716 O O . VAL A 1 823 ? 27.852 6.444 -22.591 1.00 85.00 823 VAL A O 1
ATOM 6719 N N . GLU A 1 824 ? 26.930 7.049 -24.556 1.00 82.25 824 GLU A N 1
ATOM 6720 C CA . GLU A 1 824 ? 26.730 8.469 -24.245 1.00 82.25 824 GLU A CA 1
ATOM 6721 C C . GLU A 1 824 ? 25.658 8.656 -23.157 1.00 82.25 824 GLU A C 1
ATOM 6723 O O . GLU A 1 824 ? 25.924 9.324 -22.152 1.00 82.25 824 GLU A O 1
ATOM 6728 N N . ASP A 1 825 ? 24.531 7.951 -23.265 1.00 77.62 825 ASP A N 1
ATOM 6729 C CA . ASP A 1 825 ? 23.468 7.896 -22.257 1.00 77.62 825 ASP A CA 1
ATOM 6730 C C . ASP A 1 825 ? 24.010 7.372 -20.922 1.00 77.62 825 ASP A C 1
ATOM 6732 O O . ASP A 1 825 ? 23.819 7.981 -19.872 1.00 77.62 825 ASP A O 1
ATOM 6736 N N . LEU A 1 826 ? 24.793 6.287 -20.932 1.00 79.25 826 LEU A N 1
ATOM 6737 C CA . LEU A 1 826 ? 25.416 5.751 -19.715 1.00 79.25 826 LEU A CA 1
ATOM 6738 C C . LEU A 1 826 ? 26.424 6.724 -19.071 1.00 79.25 826 LEU A C 1
ATOM 6740 O O . LEU A 1 826 ? 26.714 6.607 -17.878 1.00 79.25 826 LEU A O 1
ATOM 6744 N N . ILE A 1 827 ? 26.990 7.669 -19.831 1.00 76.44 827 ILE A N 1
ATOM 6745 C CA . ILE A 1 827 ? 27.879 8.718 -19.305 1.00 76.44 827 ILE A CA 1
ATOM 6746 C C . ILE A 1 827 ? 27.070 9.853 -18.665 1.00 76.44 827 ILE A C 1
ATOM 6748 O O . ILE A 1 827 ? 27.525 10.423 -17.665 1.00 76.44 827 ILE A O 1
ATOM 6752 N N . SER A 1 828 ? 25.886 10.170 -19.197 1.00 70.19 828 SER A N 1
ATOM 6753 C CA . SER A 1 828 ? 25.050 11.278 -18.721 1.00 70.19 828 SER A CA 1
ATOM 6754 C C . SER A 1 828 ? 24.527 11.068 -17.287 1.00 70.19 828 SER A C 1
ATOM 6756 O O . SER A 1 828 ? 24.363 12.050 -16.561 1.00 70.19 828 SER A O 1
ATOM 6758 N N . PHE A 1 829 ? 24.410 9.820 -16.801 1.00 63.53 829 PHE A N 1
ATOM 6759 C CA . PHE A 1 829 ? 24.018 9.495 -15.411 1.00 63.53 829 PHE A CA 1
ATOM 6760 C C . PHE A 1 829 ? 24.915 10.116 -14.339 1.00 63.53 829 PHE A C 1
ATOM 6762 O O . PHE A 1 829 ? 24.453 10.392 -13.235 1.00 63.53 829 PHE A O 1
ATOM 6769 N N . ASN A 1 830 ? 26.187 10.389 -14.634 1.00 60.91 830 ASN A N 1
ATOM 6770 C CA . ASN A 1 830 ? 27.050 11.061 -13.660 1.00 60.91 830 ASN A CA 1
ATOM 6771 C C . ASN A 1 830 ? 26.654 12.530 -13.416 1.00 60.91 830 ASN A C 1
ATOM 6773 O O . ASN A 1 830 ? 27.183 13.138 -12.490 1.00 60.91 830 ASN A O 1
ATOM 6777 N N . ARG A 1 831 ? 25.775 13.111 -14.246 1.00 58.53 831 ARG A N 1
ATOM 6778 C CA . ARG A 1 831 ? 25.435 14.543 -14.228 1.00 58.53 831 ARG A CA 1
ATOM 6779 C C . ARG A 1 831 ? 24.091 14.860 -13.574 1.00 58.53 831 ARG A C 1
ATOM 6781 O O . ARG A 1 831 ? 23.870 15.999 -13.184 1.00 58.53 831 ARG A O 1
ATOM 6788 N N . ILE A 1 832 ? 23.185 13.892 -13.449 1.00 58.22 832 ILE A N 1
ATOM 6789 C CA . ILE A 1 832 ? 21.828 14.159 -12.959 1.00 58.22 832 ILE A CA 1
ATOM 6790 C C . ILE A 1 832 ? 21.812 14.099 -11.425 1.00 58.22 832 ILE A C 1
ATOM 6792 O O . ILE A 1 832 ? 22.136 13.083 -10.810 1.00 58.22 832 ILE A O 1
ATOM 6796 N N . ARG A 1 833 ? 21.398 15.209 -10.810 1.00 55.06 833 ARG A N 1
ATOM 6797 C CA . ARG A 1 833 ? 21.482 15.456 -9.361 1.00 55.06 833 ARG A CA 1
ATOM 6798 C C . ARG A 1 833 ? 20.320 14.870 -8.540 1.00 55.06 833 ARG A C 1
ATOM 6800 O O . ARG A 1 833 ? 20.468 14.693 -7.335 1.00 55.06 833 ARG A O 1
ATOM 6807 N N . PHE A 1 834 ? 19.174 14.580 -9.164 1.00 59.19 834 PHE A N 1
ATOM 6808 C CA . PHE A 1 834 ? 17.914 14.260 -8.471 1.00 59.19 834 PHE A CA 1
ATOM 6809 C C . PHE A 1 834 ? 17.659 12.757 -8.370 1.00 59.19 834 PHE A C 1
ATOM 6811 O O . PHE A 1 834 ? 17.580 12.085 -9.395 1.00 59.19 834 PHE A O 1
ATOM 6818 N N . SER A 1 835 ? 17.454 12.230 -7.161 1.00 66.31 835 SER A N 1
ATOM 6819 C CA . SER A 1 835 ? 17.356 10.781 -6.945 1.00 66.31 835 SER A CA 1
ATOM 6820 C C . SER A 1 835 ? 16.109 10.145 -7.587 1.00 66.31 835 SER A C 1
ATOM 6822 O O . SER A 1 835 ? 16.185 9.054 -8.147 1.00 66.31 835 SER A O 1
ATOM 6824 N N . GLU A 1 836 ? 14.977 10.848 -7.583 1.00 70.44 836 GLU A N 1
ATOM 6825 C CA . GLU A 1 836 ? 13.686 10.389 -8.098 1.00 70.44 836 GLU A CA 1
ATOM 6826 C C . GLU A 1 836 ? 13.608 10.488 -9.625 1.00 70.44 836 GLU A C 1
ATOM 6828 O O . GLU A 1 836 ? 13.251 9.513 -10.284 1.00 70.44 836 GLU A O 1
ATOM 6833 N N . LEU A 1 837 ? 13.998 11.632 -10.205 1.00 74.12 837 LEU A N 1
ATOM 6834 C CA . LEU A 1 837 ? 14.080 11.788 -11.667 1.00 74.12 837 LEU A CA 1
ATOM 6835 C C . LEU A 1 837 ? 15.118 10.834 -12.261 1.00 74.12 837 LEU A C 1
ATOM 6837 O O . LEU A 1 837 ? 14.900 10.288 -13.341 1.00 74.12 837 LEU A O 1
ATOM 6841 N N . MET A 1 838 ? 16.210 10.582 -11.532 1.00 75.12 838 MET A N 1
ATOM 6842 C CA . MET A 1 838 ? 17.175 9.554 -11.902 1.00 75.12 838 MET A CA 1
ATOM 6843 C C . MET A 1 838 ? 16.544 8.181 -11.990 1.00 75.12 838 MET A C 1
ATOM 6845 O O . MET A 1 838 ? 16.738 7.503 -12.991 1.00 75.12 838 MET A O 1
ATOM 6849 N N . ARG A 1 839 ? 15.764 7.771 -10.984 1.00 78.06 839 ARG A N 1
ATOM 6850 C CA . ARG A 1 839 ? 15.073 6.475 -11.018 1.00 78.06 839 ARG A CA 1
ATOM 6851 C C . ARG A 1 839 ? 14.154 6.366 -12.229 1.00 78.06 839 ARG A C 1
ATOM 6853 O O . ARG A 1 839 ? 14.207 5.357 -12.918 1.00 78.06 839 ARG A O 1
ATOM 6860 N N . ILE A 1 840 ? 13.378 7.405 -12.537 1.00 78.06 840 ILE A N 1
ATOM 6861 C CA . ILE A 1 840 ? 12.488 7.403 -13.710 1.00 78.06 840 ILE A CA 1
ATOM 6862 C C . ILE A 1 840 ? 13.293 7.252 -15.009 1.00 78.06 840 ILE A C 1
ATOM 6864 O O . ILE A 1 840 ? 12.984 6.372 -15.810 1.00 78.06 840 ILE A O 1
ATOM 6868 N N . LYS A 1 841 ? 14.371 8.029 -15.186 1.00 78.56 841 LYS A N 1
ATOM 6869 C CA . LYS A 1 841 ? 15.255 7.911 -16.359 1.00 78.56 841 LYS A CA 1
ATOM 6870 C C . LYS A 1 841 ? 15.932 6.541 -16.457 1.00 78.56 841 LYS A C 1
ATOM 6872 O O . LYS A 1 841 ? 16.026 5.981 -17.546 1.00 78.56 841 LYS A O 1
ATOM 6877 N N . VAL A 1 842 ? 16.367 5.966 -15.332 1.00 81.81 842 VAL A N 1
ATOM 6878 C CA . VAL A 1 842 ? 16.899 4.593 -15.284 1.00 81.81 842 VAL A CA 1
ATOM 6879 C C . VAL A 1 842 ? 15.851 3.603 -15.793 1.00 81.81 842 VAL A C 1
ATOM 6881 O O . VAL A 1 842 ? 16.167 2.791 -16.660 1.00 81.81 842 VAL A O 1
ATOM 6884 N N . LEU A 1 843 ? 14.610 3.686 -15.304 1.00 83.06 843 LEU A N 1
ATOM 6885 C CA . LEU A 1 843 ? 13.525 2.788 -15.714 1.00 83.06 843 LEU A CA 1
ATOM 6886 C C . LEU A 1 843 ? 13.205 2.889 -17.211 1.00 83.06 843 LEU A C 1
ATOM 6888 O O . LEU A 1 843 ? 12.869 1.882 -17.829 1.00 83.06 843 LEU A O 1
ATOM 6892 N N . GLU A 1 844 ? 13.346 4.070 -17.811 1.00 79.50 844 GLU A N 1
ATOM 6893 C CA . GLU A 1 844 ? 13.161 4.262 -19.255 1.00 79.50 844 GLU A CA 1
ATOM 6894 C C . GLU A 1 844 ? 14.334 3.725 -20.090 1.00 79.50 844 GLU A C 1
ATOM 6896 O O . GLU A 1 844 ? 14.123 3.255 -21.209 1.00 79.50 844 GLU A O 1
ATOM 6901 N N . MET A 1 845 ? 15.552 3.724 -19.541 1.00 83.62 845 MET A N 1
ATOM 6902 C CA . MET A 1 845 ? 16.753 3.236 -20.225 1.00 83.62 845 MET A CA 1
ATOM 6903 C C . MET A 1 845 ? 16.918 1.708 -20.164 1.00 83.62 845 MET A C 1
ATOM 6905 O O . MET A 1 845 ? 17.441 1.108 -21.103 1.00 83.62 845 MET A O 1
ATOM 6909 N N . LEU A 1 846 ? 16.506 1.049 -19.079 1.00 88.44 846 LEU A N 1
ATOM 6910 C CA . LEU A 1 846 ? 16.692 -0.401 -18.895 1.00 88.44 846 LEU A CA 1
ATOM 6911 C C . LEU A 1 846 ? 16.171 -1.260 -20.075 1.00 88.44 846 LEU A C 1
ATOM 6913 O O . LEU A 1 846 ? 16.897 -2.162 -20.516 1.00 88.44 846 LEU A O 1
ATOM 6917 N N . PRO A 1 847 ? 14.994 -0.970 -20.672 1.00 87.25 847 PRO A N 1
ATOM 6918 C CA . PRO A 1 847 ? 14.565 -1.627 -21.905 1.00 87.25 847 PRO A CA 1
ATOM 6919 C C . PRO A 1 847 ? 15.549 -1.423 -23.063 1.00 87.25 847 PRO A C 1
ATOM 6921 O O . PRO A 1 847 ? 15.887 -2.381 -23.749 1.00 87.25 847 PRO A O 1
ATOM 6924 N N . PHE A 1 848 ? 16.071 -0.207 -23.249 1.00 87.38 848 PHE A N 1
ATOM 6925 C CA . PHE A 1 848 ? 17.023 0.108 -24.318 1.00 87.38 848 PHE A CA 1
ATOM 6926 C C . PHE A 1 848 ? 18.348 -0.658 -24.165 1.00 87.38 848 PHE A C 1
ATOM 6928 O O . PHE A 1 848 ? 18.854 -1.214 -25.141 1.00 87.38 848 PHE A O 1
ATOM 6935 N N . ILE A 1 849 ? 18.865 -0.787 -22.935 1.00 90.25 849 ILE A N 1
ATOM 6936 C CA . ILE A 1 849 ? 20.016 -1.658 -22.635 1.00 90.25 849 ILE A CA 1
ATOM 6937 C C . ILE A 1 849 ? 19.705 -3.106 -23.026 1.00 90.25 849 ILE A C 1
ATOM 6939 O O . ILE A 1 849 ? 20.509 -3.749 -23.703 1.00 90.25 849 ILE A O 1
ATOM 6943 N N . SER A 1 850 ? 18.535 -3.608 -22.622 1.00 91.56 850 SER A N 1
ATOM 6944 C CA . SER A 1 850 ? 18.102 -4.978 -22.920 1.00 91.56 850 SER A CA 1
ATOM 6945 C C . SER A 1 850 ? 18.022 -5.227 -24.429 1.00 91.56 850 SER A C 1
ATOM 6947 O O . SER A 1 850 ? 18.483 -6.268 -24.897 1.00 91.56 850 SER A O 1
ATOM 6949 N N . PHE A 1 851 ? 17.513 -4.259 -25.204 1.00 90.75 851 PHE A N 1
ATOM 6950 C CA . PHE A 1 851 ? 17.426 -4.344 -26.666 1.00 90.75 851 PHE A CA 1
ATOM 6951 C C . PHE A 1 851 ? 18.814 -4.419 -27.305 1.00 90.75 851 PHE A C 1
ATOM 6953 O O . PHE A 1 851 ? 19.075 -5.324 -28.095 1.00 90.75 851 PHE A O 1
ATOM 6960 N N . CYS A 1 852 ? 19.723 -3.516 -26.928 1.00 89.94 852 CYS A N 1
ATOM 6961 C CA . CYS A 1 852 ? 21.084 -3.476 -27.463 1.00 89.94 852 CYS A CA 1
ATOM 6962 C C . CYS A 1 852 ? 21.879 -4.749 -27.151 1.00 89.94 852 CYS A C 1
ATOM 6964 O O . CYS A 1 852 ? 22.501 -5.316 -28.049 1.00 89.94 852 CYS A O 1
ATOM 6966 N N . LEU A 1 853 ? 21.860 -5.217 -25.900 1.00 90.50 853 LEU A N 1
ATOM 6967 C CA . LEU A 1 853 ? 22.607 -6.414 -25.508 1.00 90.50 853 LEU A CA 1
ATOM 6968 C C . LEU A 1 853 ? 22.027 -7.678 -26.148 1.00 90.50 853 LEU A C 1
ATOM 6970 O O . LEU A 1 853 ? 22.786 -8.496 -26.664 1.00 90.50 853 LEU A O 1
ATOM 6974 N N . SER A 1 854 ? 20.699 -7.809 -26.187 1.00 90.75 854 SER A N 1
ATOM 6975 C CA . SER A 1 854 ? 20.043 -8.948 -26.838 1.00 90.75 854 SER A CA 1
ATOM 6976 C C . SER A 1 854 ? 20.293 -8.962 -28.348 1.00 90.75 854 SER A C 1
ATOM 6978 O O . SER A 1 854 ? 20.544 -10.025 -28.910 1.00 90.75 854 SER A O 1
ATOM 6980 N N . ALA A 1 855 ? 20.320 -7.796 -29.004 1.00 89.88 855 ALA A N 1
ATOM 6981 C CA . ALA A 1 855 ? 20.669 -7.683 -30.419 1.00 89.88 855 ALA A CA 1
ATOM 6982 C C . ALA A 1 855 ? 22.108 -8.134 -30.705 1.00 89.88 855 ALA A C 1
ATOM 6984 O O . ALA A 1 855 ? 22.325 -8.888 -31.651 1.00 89.88 855 ALA A O 1
ATOM 6985 N N . LEU A 1 856 ? 23.077 -7.724 -29.874 1.00 89.69 856 LEU A N 1
ATOM 6986 C CA . LEU A 1 856 ? 24.482 -8.137 -29.998 1.00 89.69 856 LEU A CA 1
ATOM 6987 C C . LEU A 1 856 ? 24.672 -9.650 -29.829 1.00 89.69 856 LEU A C 1
ATOM 6989 O O . LEU A 1 856 ? 25.527 -10.239 -30.494 1.00 89.69 856 LEU A O 1
ATOM 6993 N N . VAL A 1 857 ? 23.867 -10.277 -28.970 1.00 88.88 857 VAL A N 1
ATOM 6994 C CA . VAL A 1 857 ? 23.840 -11.736 -28.821 1.00 88.88 857 VAL A CA 1
ATOM 6995 C C . VAL A 1 857 ? 23.206 -12.406 -30.040 1.00 88.88 857 VAL A C 1
ATOM 6997 O O . VAL A 1 857 ? 23.776 -13.346 -30.588 1.00 88.88 857 VAL A O 1
ATOM 7000 N N . HIS A 1 858 ? 22.059 -11.905 -30.505 1.00 87.12 858 HIS A N 1
ATOM 7001 C CA . HIS A 1 858 ? 21.322 -12.471 -31.641 1.00 87.12 858 HIS A CA 1
ATOM 7002 C C . HIS A 1 858 ? 22.162 -12.519 -32.924 1.00 87.12 858 HIS A C 1
ATOM 7004 O O . HIS A 1 858 ? 22.204 -13.535 -33.616 1.00 87.12 858 HIS A O 1
ATOM 7010 N N . ILE A 1 859 ? 22.904 -11.447 -33.206 1.00 86.44 859 ILE A N 1
ATOM 7011 C CA . ILE A 1 859 ? 23.810 -11.358 -34.365 1.00 86.44 859 ILE A CA 1
ATOM 7012 C C . ILE A 1 859 ? 25.188 -12.000 -34.124 1.00 86.44 859 ILE A C 1
ATOM 7014 O O . ILE A 1 859 ? 26.075 -11.855 -34.961 1.00 86.44 859 ILE A O 1
ATOM 7018 N N . LYS A 1 860 ? 25.367 -12.723 -33.006 1.00 85.12 860 LYS A N 1
ATOM 7019 C CA . LYS A 1 860 ? 26.573 -13.499 -32.653 1.00 85.12 860 LYS A CA 1
ATOM 7020 C C . LYS A 1 860 ? 27.854 -12.673 -32.496 1.00 85.12 860 LYS A C 1
ATOM 7022 O O . LYS A 1 860 ? 28.953 -13.174 -32.711 1.00 85.12 860 LYS A O 1
ATOM 7027 N N . VAL A 1 861 ? 27.723 -11.406 -32.106 1.00 84.25 861 VAL A N 1
ATOM 7028 C CA . VAL A 1 861 ? 28.867 -10.537 -31.777 1.00 84.25 861 VAL A CA 1
ATOM 7029 C C . VAL A 1 861 ? 29.294 -10.729 -30.324 1.00 84.25 861 VAL A C 1
ATOM 7031 O O . VAL A 1 861 ? 30.479 -10.644 -30.002 1.00 84.25 861 VAL A O 1
ATOM 7034 N N . LEU A 1 862 ? 28.330 -11.013 -29.444 1.00 85.00 862 LEU A N 1
ATOM 7035 C CA . LEU A 1 862 ? 28.566 -11.392 -28.056 1.00 85.00 862 LEU A CA 1
ATOM 7036 C C . LEU A 1 862 ? 28.016 -12.789 -27.785 1.00 85.00 862 LEU A C 1
ATOM 7038 O O . LEU A 1 862 ? 26.867 -13.082 -28.099 1.00 85.00 862 LEU A O 1
ATOM 7042 N N . ASP A 1 863 ? 28.808 -13.622 -27.117 1.00 84.75 863 ASP A N 1
ATOM 7043 C CA . ASP A 1 863 ? 28.312 -14.876 -26.559 1.00 84.75 863 ASP A CA 1
ATOM 7044 C C . ASP A 1 863 ? 27.641 -14.633 -25.206 1.00 84.75 863 ASP A C 1
ATOM 7046 O O . ASP A 1 863 ? 28.128 -13.857 -24.380 1.00 84.75 863 ASP A O 1
ATOM 7050 N N . LEU A 1 864 ? 26.577 -15.382 -24.913 1.00 84.94 864 LEU A N 1
ATOM 7051 C CA . LEU A 1 864 ? 25.888 -15.325 -23.615 1.00 84.94 864 LEU A CA 1
ATOM 7052 C C . LEU A 1 864 ? 26.838 -15.601 -22.430 1.00 84.94 864 LEU A C 1
ATOM 7054 O O . LEU A 1 864 ? 26.666 -15.039 -21.350 1.00 84.94 864 LEU A O 1
ATOM 7058 N N . ASN A 1 865 ? 27.898 -16.393 -22.647 1.00 85.56 865 ASN A N 1
ATOM 7059 C CA . ASN A 1 865 ? 28.932 -16.699 -21.647 1.00 85.56 865 ASN A CA 1
ATOM 7060 C C . ASN A 1 865 ? 29.694 -15.455 -21.150 1.00 85.56 865 ASN A C 1
ATOM 7062 O O . ASN A 1 865 ? 30.224 -15.467 -20.034 1.00 85.56 865 ASN A O 1
ATOM 7066 N N . VAL A 1 866 ? 29.734 -14.378 -21.947 1.00 86.00 866 VAL A N 1
ATOM 7067 C CA . VAL A 1 866 ? 30.328 -13.088 -21.556 1.00 86.00 866 VAL A CA 1
ATOM 7068 C C . VAL A 1 866 ? 29.601 -12.514 -20.339 1.00 86.00 866 VAL A C 1
ATOM 7070 O O . VAL A 1 866 ? 30.236 -11.931 -19.463 1.00 86.00 866 VAL A O 1
ATOM 7073 N N . PHE A 1 867 ? 28.288 -12.743 -20.237 1.00 86.38 867 PHE A N 1
ATOM 7074 C CA . PHE A 1 867 ? 27.452 -12.217 -19.160 1.00 86.38 867 PHE A CA 1
ATOM 7075 C C . PHE A 1 867 ? 27.335 -13.150 -17.937 1.00 86.38 867 PHE A C 1
ATOM 7077 O O . PHE A 1 867 ? 26.594 -12.856 -16.997 1.00 86.38 867 PHE A O 1
ATOM 7084 N N . GLN A 1 868 ? 28.071 -14.267 -17.908 1.00 84.69 868 GLN A N 1
ATOM 7085 C CA . GLN A 1 868 ? 27.997 -15.245 -16.814 1.00 84.69 868 GLN A CA 1
ATOM 7086 C C . GLN A 1 868 ? 28.646 -14.754 -15.509 1.00 84.69 868 GLN A C 1
ATOM 7088 O O . GLN A 1 868 ? 28.189 -15.126 -14.421 1.00 84.69 868 GLN A O 1
ATOM 7093 N N . THR A 1 869 ? 29.726 -13.976 -15.613 1.00 85.88 869 THR A N 1
ATOM 7094 C CA . THR A 1 869 ? 30.449 -13.336 -14.502 1.00 85.88 869 THR A CA 1
ATOM 7095 C C . THR A 1 869 ? 31.132 -12.062 -15.001 1.00 85.88 869 THR A C 1
ATOM 7097 O O . THR A 1 869 ? 31.478 -11.952 -16.180 1.00 85.88 869 THR A O 1
ATOM 7100 N N . GLU A 1 870 ? 31.393 -11.109 -14.103 1.00 86.56 870 GLU A N 1
ATOM 7101 C CA . GLU A 1 870 ? 32.150 -9.899 -14.457 1.00 86.56 870 GLU A CA 1
ATOM 7102 C C . GLU A 1 870 ? 33.580 -10.227 -14.935 1.00 86.56 870 GLU A C 1
ATOM 7104 O O . GLU A 1 870 ? 34.111 -9.570 -15.830 1.00 86.56 870 GLU A O 1
ATOM 7109 N N . GLU A 1 871 ? 34.189 -11.296 -14.419 1.00 87.19 871 GLU A N 1
ATOM 7110 C CA . GLU A 1 871 ? 35.511 -11.756 -14.855 1.00 87.19 871 GLU A CA 1
ATOM 7111 C C . GLU A 1 871 ? 35.535 -12.212 -16.316 1.00 87.19 871 GLU A C 1
ATOM 7113 O O . GLU A 1 871 ? 36.484 -11.899 -17.038 1.00 87.19 871 GLU A O 1
ATOM 7118 N N . ASN A 1 872 ? 34.500 -12.929 -16.764 1.00 87.06 872 ASN A N 1
ATOM 7119 C CA . ASN A 1 872 ? 34.386 -13.367 -18.155 1.00 87.06 872 ASN A CA 1
ATOM 7120 C C . ASN A 1 872 ? 34.281 -12.162 -19.092 1.00 87.06 872 ASN A C 1
ATOM 7122 O O . ASN A 1 872 ? 34.985 -12.109 -20.102 1.00 87.06 872 ASN A O 1
ATOM 7126 N N . ALA A 1 873 ? 33.485 -11.159 -18.715 1.00 85.44 873 ALA A N 1
ATOM 7127 C CA . ALA A 1 873 ? 33.393 -9.899 -19.441 1.00 85.44 873 ALA A CA 1
ATOM 7128 C C . ALA A 1 873 ? 34.749 -9.182 -19.541 1.00 85.44 873 ALA A C 1
ATOM 7130 O O . ALA A 1 873 ? 35.150 -8.754 -20.624 1.00 85.44 873 ALA A O 1
ATOM 7131 N N . ILE A 1 874 ? 35.504 -9.094 -18.441 1.00 87.38 874 ILE A N 1
ATOM 7132 C CA . ILE A 1 874 ? 36.836 -8.467 -18.441 1.00 87.38 874 ILE A CA 1
ATOM 7133 C C . ILE A 1 874 ? 37.827 -9.257 -19.312 1.00 87.38 874 ILE A C 1
ATOM 7135 O O . ILE A 1 874 ? 38.610 -8.649 -20.045 1.00 87.38 874 ILE A O 1
ATOM 7139 N N . LYS A 1 875 ? 37.807 -10.597 -19.255 1.00 87.56 875 LYS A N 1
ATOM 7140 C CA . LYS A 1 875 ? 38.643 -11.461 -20.110 1.00 87.56 875 LYS A CA 1
ATOM 7141 C C . LYS A 1 875 ? 38.331 -11.238 -21.589 1.00 87.56 875 LYS A C 1
ATOM 7143 O O . LYS A 1 875 ? 39.257 -11.027 -22.368 1.00 87.56 875 LYS A O 1
ATOM 7148 N N . TRP A 1 876 ? 37.050 -11.195 -21.948 1.00 87.25 876 TRP A N 1
ATOM 7149 C CA . TRP A 1 876 ? 36.599 -10.930 -23.313 1.00 87.25 876 TRP A CA 1
ATOM 7150 C C . TRP A 1 876 ? 37.076 -9.557 -23.821 1.00 87.25 876 TRP A C 1
ATOM 7152 O O . TRP A 1 876 ? 37.645 -9.464 -24.907 1.00 87.25 876 TRP A O 1
ATOM 7162 N N . VAL A 1 877 ? 36.953 -8.502 -23.002 1.00 85.50 877 VAL A N 1
ATOM 7163 C CA . VAL A 1 877 ? 37.442 -7.149 -23.343 1.00 85.50 877 VAL A CA 1
ATOM 7164 C C . VAL A 1 877 ? 38.955 -7.136 -23.585 1.00 85.50 877 VAL A C 1
ATOM 7166 O O . VAL A 1 877 ? 39.420 -6.484 -24.518 1.00 85.50 877 VAL A O 1
ATOM 7169 N N . LYS A 1 878 ? 39.736 -7.858 -22.770 1.00 84.12 878 LYS A N 1
ATOM 7170 C CA . LYS A 1 878 ? 41.196 -7.950 -22.938 1.00 84.12 878 LYS A CA 1
ATOM 7171 C C . LYS A 1 878 ? 41.594 -8.710 -24.204 1.00 84.12 878 LYS A C 1
ATOM 7173 O O . LYS A 1 878 ? 42.525 -8.285 -24.877 1.00 84.12 878 LYS A O 1
ATOM 7178 N N . MET A 1 879 ? 40.901 -9.803 -24.523 1.00 82.31 879 MET A N 1
ATOM 7179 C CA . MET A 1 879 ? 41.178 -10.614 -25.715 1.00 82.31 879 MET A CA 1
ATOM 7180 C C . MET A 1 879 ? 40.882 -9.851 -27.011 1.00 82.31 879 MET A C 1
ATOM 7182 O O . MET A 1 879 ? 41.679 -9.895 -27.941 1.00 82.31 879 MET A O 1
ATOM 7186 N N . ASN A 1 880 ? 39.779 -9.101 -27.050 1.00 76.44 880 ASN A N 1
ATOM 7187 C CA . ASN A 1 880 ? 39.302 -8.448 -28.272 1.00 76.44 880 ASN A CA 1
ATOM 7188 C C . ASN A 1 880 ? 39.729 -6.976 -28.421 1.00 76.44 880 ASN A C 1
ATOM 7190 O O . ASN A 1 880 ? 39.419 -6.353 -29.435 1.00 76.44 880 ASN A O 1
ATOM 7194 N N . GLY A 1 881 ? 40.433 -6.400 -27.440 1.00 66.69 881 GLY A N 1
ATOM 7195 C CA . GLY A 1 881 ? 40.899 -5.005 -27.473 1.00 66.69 881 GLY A CA 1
ATOM 7196 C C . GLY A 1 881 ? 42.141 -4.744 -28.343 1.00 66.69 881 GLY A C 1
ATOM 7197 O O . GLY A 1 881 ? 42.407 -3.582 -28.682 1.00 66.69 881 GLY A O 1
ATOM 7198 N N . SER A 1 882 ? 42.873 -5.799 -28.719 1.00 58.50 882 SER A N 1
ATOM 7199 C CA . SER A 1 882 ? 44.173 -5.748 -29.405 1.00 58.50 882 SER A CA 1
ATOM 7200 C C . SER A 1 882 ? 44.114 -6.421 -30.779 1.00 58.50 882 SER A C 1
ATOM 7202 O O . SER A 1 882 ? 44.619 -7.526 -30.955 1.00 58.50 882 SER A O 1
ATOM 7204 N N . VAL A 1 883 ? 43.491 -5.770 -31.762 1.00 52.53 883 VAL A N 1
ATOM 7205 C CA . VAL A 1 883 ? 43.548 -6.213 -33.163 1.00 52.53 883 VAL A CA 1
ATOM 7206 C C . VAL A 1 883 ? 43.872 -5.012 -34.050 1.00 52.53 883 VAL A C 1
ATOM 7208 O O . VAL A 1 883 ? 42.975 -4.313 -34.502 1.00 52.53 883 VAL A O 1
ATOM 7211 N N . ASP A 1 884 ? 45.162 -4.782 -34.301 1.00 42.84 884 ASP A N 1
ATOM 7212 C CA . ASP A 1 884 ? 45.618 -3.986 -35.444 1.00 42.84 884 ASP A CA 1
ATOM 7213 C C . ASP A 1 884 ? 45.844 -4.954 -36.610 1.00 42.84 884 ASP A C 1
ATOM 7215 O O . ASP A 1 884 ? 46.907 -5.560 -36.743 1.00 42.84 884 ASP A O 1
ATOM 7219 N N . LYS A 1 885 ? 44.825 -5.147 -37.451 1.00 46.78 885 LYS A N 1
ATOM 7220 C CA . LYS A 1 885 ? 44.997 -5.825 -38.741 1.00 46.78 885 LYS A CA 1
ATOM 7221 C C . LYS A 1 885 ? 45.133 -4.771 -39.833 1.00 46.78 885 LYS A C 1
ATOM 7223 O O . LYS A 1 885 ? 44.147 -4.365 -40.432 1.00 46.78 885 LYS A O 1
ATOM 7228 N N . LYS A 1 886 ? 46.371 -4.355 -40.106 1.00 41.53 886 LYS A N 1
ATOM 7229 C CA . LYS A 1 886 ? 46.738 -3.835 -41.427 1.00 41.53 886 LYS A CA 1
ATOM 7230 C C . LYS A 1 886 ? 47.233 -5.004 -42.264 1.00 41.53 886 LYS A C 1
ATOM 7232 O O . LYS A 1 886 ? 48.381 -5.421 -42.145 1.00 41.53 886 LYS A O 1
ATOM 7237 N N . THR A 1 887 ? 46.353 -5.563 -43.080 1.00 44.28 887 THR A N 1
ATOM 7238 C CA . THR A 1 887 ? 46.763 -6.402 -44.204 1.00 44.28 887 THR A CA 1
ATOM 7239 C C . THR A 1 887 ? 47.015 -5.473 -45.381 1.00 44.28 887 THR A C 1
ATOM 7241 O O . THR A 1 887 ? 46.069 -4.918 -45.925 1.00 44.28 887 THR A O 1
ATOM 7244 N N . ASN A 1 888 ? 48.281 -5.286 -45.763 1.00 43.53 888 ASN A N 1
ATOM 7245 C CA . ASN A 1 888 ? 48.632 -4.646 -47.032 1.00 43.53 888 ASN A CA 1
ATOM 7246 C C . ASN A 1 888 ? 48.267 -5.615 -48.163 1.00 43.53 888 ASN A C 1
ATOM 7248 O O . ASN A 1 888 ? 49.110 -6.370 -48.644 1.00 43.53 888 ASN A O 1
ATOM 7252 N N . GLN A 1 889 ? 46.990 -5.657 -48.524 1.00 55.22 889 GLN A N 1
ATOM 7253 C CA . GLN A 1 889 ? 46.518 -6.301 -49.738 1.00 55.22 889 GLN A CA 1
ATOM 7254 C C . GLN A 1 889 ? 46.098 -5.194 -50.695 1.00 55.22 889 GLN A C 1
ATOM 7256 O O . GLN A 1 889 ? 45.300 -4.331 -50.354 1.00 55.22 889 GLN A O 1
ATOM 7261 N N . THR A 1 890 ? 46.687 -5.185 -51.882 1.00 53.72 890 THR A N 1
ATOM 7262 C CA . THR A 1 890 ? 46.284 -4.305 -52.973 1.00 53.72 890 THR A CA 1
ATOM 7263 C C . THR A 1 890 ? 45.377 -5.108 -53.893 1.00 53.72 890 THR A C 1
ATOM 7265 O O . THR A 1 890 ? 45.726 -6.205 -54.327 1.00 53.72 890 THR A O 1
ATOM 7268 N N . SER A 1 891 ? 44.181 -4.595 -54.160 1.00 57.03 891 SER A N 1
ATOM 7269 C CA . SER A 1 891 ? 43.272 -5.170 -55.151 1.00 57.03 891 SER A CA 1
ATOM 7270 C C . SER A 1 891 ? 43.098 -4.182 -56.290 1.00 57.03 891 SER A C 1
ATOM 7272 O O . SER A 1 891 ? 42.730 -3.036 -56.042 1.00 57.03 891 SER A O 1
ATOM 7274 N N . ASP A 1 892 ? 43.353 -4.639 -57.511 1.00 61.78 892 ASP A N 1
ATOM 7275 C CA . ASP A 1 892 ? 43.117 -3.870 -58.730 1.00 61.78 892 ASP A CA 1
ATOM 7276 C C . ASP A 1 892 ? 41.601 -3.847 -58.985 1.00 61.78 892 ASP A C 1
ATOM 7278 O O . ASP A 1 892 ? 40.988 -4.903 -59.158 1.00 61.78 892 ASP A O 1
ATOM 7282 N N . ILE A 1 893 ? 40.971 -2.673 -58.890 1.00 75.25 893 ILE A N 1
ATOM 7283 C CA . ILE A 1 893 ? 39.517 -2.513 -59.047 1.00 75.25 893 ILE A CA 1
ATOM 7284 C C . ILE A 1 893 ? 39.245 -1.681 -60.287 1.00 75.25 893 ILE A C 1
ATOM 7286 O O . ILE A 1 893 ? 39.775 -0.578 -60.438 1.00 75.25 893 ILE A O 1
ATOM 7290 N N . THR A 1 894 ? 38.378 -2.189 -61.160 1.00 77.94 894 THR A N 1
ATOM 7291 C CA . THR A 1 894 ? 38.017 -1.477 -62.382 1.00 77.94 894 THR A CA 1
ATOM 7292 C C . THR A 1 894 ? 36.974 -0.379 -62.109 1.00 77.94 894 THR A C 1
ATOM 7294 O O . THR A 1 894 ? 36.188 -0.468 -61.161 1.00 77.94 894 THR A O 1
ATOM 7297 N N . PRO A 1 895 ? 36.893 0.665 -62.955 1.00 78.50 895 PRO A N 1
ATOM 7298 C CA . PRO A 1 895 ? 35.813 1.654 -62.879 1.00 78.50 895 PRO A CA 1
ATOM 7299 C C . PRO A 1 895 ? 34.403 1.041 -62.986 1.00 78.50 895 PRO A C 1
ATOM 7301 O O . PRO A 1 895 ? 33.447 1.594 -62.439 1.00 78.50 895 PRO A O 1
ATOM 7304 N N . GLU A 1 896 ? 34.269 -0.098 -63.674 1.00 81.31 896 GLU A N 1
ATOM 7305 C CA . GLU A 1 896 ? 33.015 -0.850 -63.793 1.00 81.31 896 GLU A CA 1
ATOM 7306 C C . GLU A 1 896 ? 32.608 -1.459 -62.446 1.00 81.31 896 GLU A C 1
ATOM 7308 O O . GLU A 1 896 ? 31.462 -1.289 -62.024 1.00 81.31 896 GLU A O 1
ATOM 7313 N N . ASP A 1 897 ? 33.556 -2.056 -61.717 1.00 83.31 897 ASP A N 1
ATOM 7314 C CA . ASP A 1 897 ? 33.335 -2.602 -60.372 1.00 83.31 897 ASP A CA 1
ATOM 7315 C C . ASP A 1 897 ? 32.904 -1.509 -59.379 1.00 83.31 897 ASP A C 1
ATOM 7317 O O . ASP A 1 897 ? 31.940 -1.685 -58.631 1.00 83.31 897 ASP A O 1
ATOM 7321 N N . ILE A 1 898 ? 33.556 -0.337 -59.403 1.00 85.00 898 ILE A N 1
ATOM 7322 C CA . ILE A 1 898 ? 33.160 0.814 -58.570 1.00 85.00 898 ILE A CA 1
ATOM 7323 C C . ILE A 1 898 ? 31.752 1.297 -58.933 1.00 85.00 898 ILE A C 1
ATOM 7325 O O . ILE A 1 898 ? 30.973 1.639 -58.040 1.00 85.00 898 ILE A O 1
ATOM 7329 N N . SER A 1 899 ? 31.390 1.296 -60.220 1.00 83.88 899 SER A N 1
ATOM 7330 C CA . SER A 1 899 ? 30.036 1.645 -60.664 1.00 83.88 899 SER A CA 1
ATOM 7331 C C . SER A 1 899 ? 28.990 0.642 -60.160 1.00 83.88 899 SER A C 1
ATOM 7333 O O . SER A 1 899 ? 27.934 1.049 -59.666 1.00 83.88 899 SER A O 1
ATOM 7335 N N . MET A 1 900 ? 29.289 -0.663 -60.199 1.00 86.44 900 MET A N 1
ATOM 7336 C CA . MET A 1 900 ? 28.415 -1.707 -59.649 1.00 86.44 900 MET A CA 1
ATOM 7337 C C . MET A 1 900 ? 28.225 -1.551 -58.136 1.00 86.44 900 MET A C 1
ATOM 7339 O O . MET A 1 900 ? 27.084 -1.536 -57.665 1.00 86.44 900 MET A O 1
ATOM 7343 N N . ILE A 1 901 ? 29.316 -1.355 -57.386 1.00 86.31 901 ILE A N 1
ATOM 7344 C CA . ILE A 1 901 ? 29.278 -1.099 -55.938 1.00 86.31 901 ILE A CA 1
ATOM 7345 C C . ILE A 1 901 ? 28.441 0.152 -55.652 1.00 86.31 901 ILE A C 1
ATOM 7347 O O . ILE A 1 901 ? 27.542 0.127 -54.811 1.00 86.31 901 ILE A O 1
ATOM 7351 N N . GLN A 1 902 ? 28.669 1.241 -56.387 1.00 86.94 902 GLN A N 1
ATOM 7352 C CA . GLN A 1 902 ? 27.922 2.483 -56.219 1.00 86.94 902 GLN A CA 1
ATOM 7353 C C . GLN A 1 902 ? 26.419 2.297 -56.482 1.00 86.94 902 GLN A C 1
ATOM 7355 O O . GLN A 1 902 ? 25.601 2.852 -55.747 1.00 86.94 902 GLN A O 1
ATOM 7360 N N . ASN A 1 903 ? 26.036 1.515 -57.495 1.00 88.25 903 ASN A N 1
ATOM 7361 C CA . ASN A 1 903 ? 24.633 1.215 -57.790 1.00 88.25 903 ASN A CA 1
ATOM 7362 C C . ASN A 1 903 ? 23.985 0.368 -56.687 1.00 88.25 903 ASN A C 1
ATOM 7364 O O . ASN A 1 903 ? 22.871 0.680 -56.260 1.00 88.25 903 ASN A O 1
ATOM 7368 N N . PHE A 1 904 ? 24.691 -0.642 -56.167 1.00 90.38 904 PHE A N 1
ATOM 7369 C CA . PHE A 1 904 ? 24.229 -1.436 -55.026 1.00 90.38 904 PHE A CA 1
ATOM 7370 C C . PHE A 1 904 ? 24.018 -0.575 -53.774 1.00 90.38 904 PHE A C 1
ATOM 7372 O O . PHE A 1 904 ? 22.971 -0.662 -53.127 1.00 90.38 904 PHE A O 1
ATOM 7379 N N . LEU A 1 905 ? 24.987 0.277 -53.423 1.00 88.19 905 LEU A N 1
ATOM 7380 C CA . LEU A 1 905 ? 24.881 1.138 -52.242 1.00 88.19 905 LEU A CA 1
ATOM 7381 C C . LEU A 1 905 ? 23.742 2.152 -52.405 1.00 88.19 905 LEU A C 1
ATOM 7383 O O . LEU A 1 905 ? 22.956 2.325 -51.478 1.00 88.19 905 LEU A O 1
ATOM 7387 N N . LYS A 1 906 ? 23.578 2.752 -53.594 1.00 89.06 906 LYS A N 1
ATOM 7388 C CA . LYS A 1 906 ? 22.446 3.647 -53.897 1.00 89.06 906 LYS A CA 1
ATOM 7389 C C . LYS A 1 906 ? 21.096 2.949 -53.738 1.00 89.06 906 LYS A C 1
ATOM 7391 O O . LYS A 1 906 ? 20.206 3.515 -53.108 1.00 89.06 906 LYS A O 1
ATOM 7396 N N . PHE A 1 907 ? 20.948 1.727 -54.255 1.00 91.31 907 PHE A N 1
ATOM 7397 C CA . PHE A 1 907 ? 19.719 0.946 -54.086 1.00 91.31 907 PHE A CA 1
ATOM 7398 C C . PHE A 1 907 ? 19.395 0.728 -52.600 1.00 91.31 907 PHE A C 1
ATOM 7400 O O . PHE A 1 907 ? 18.295 1.047 -52.143 1.00 91.31 907 PHE A O 1
ATOM 7407 N N . ASN A 1 908 ? 20.374 0.277 -51.811 1.00 90.31 908 ASN A N 1
ATOM 7408 C CA . ASN A 1 908 ? 20.172 0.044 -50.381 1.00 90.31 908 ASN A CA 1
ATOM 7409 C C . ASN A 1 908 ? 19.891 1.336 -49.604 1.00 90.31 908 ASN A C 1
ATOM 7411 O O . ASN A 1 908 ? 19.016 1.330 -48.740 1.00 90.31 908 ASN A O 1
ATOM 7415 N N . ILE A 1 909 ? 20.549 2.454 -49.938 1.00 90.06 909 ILE A N 1
ATOM 7416 C CA . ILE A 1 909 ? 20.233 3.776 -49.370 1.00 90.06 909 ILE A CA 1
ATOM 7417 C C . ILE A 1 909 ? 18.749 4.085 -49.573 1.00 90.06 909 ILE A C 1
ATOM 7419 O O . ILE A 1 909 ? 18.070 4.395 -48.597 1.00 90.06 909 ILE A O 1
ATOM 7423 N N . THR A 1 910 ? 18.225 3.929 -50.795 1.00 90.94 910 THR A N 1
ATOM 7424 C CA . THR A 1 910 ? 16.815 4.238 -51.082 1.00 90.94 910 THR A CA 1
ATOM 7425 C C . THR A 1 910 ? 15.833 3.345 -50.316 1.00 90.94 910 THR A C 1
ATOM 7427 O O . THR A 1 910 ? 14.837 3.835 -49.780 1.00 90.94 910 THR A O 1
ATOM 7430 N N . GLU A 1 911 ? 16.114 2.046 -50.183 1.00 91.69 911 GLU A N 1
ATOM 7431 C CA . GLU A 1 911 ? 15.240 1.116 -49.453 1.00 91.69 911 GLU A CA 1
ATOM 7432 C C . GLU A 1 911 ? 15.305 1.304 -47.926 1.00 91.69 911 GLU A C 1
ATOM 7434 O O . GLU A 1 911 ? 14.281 1.230 -47.228 1.00 91.69 911 GLU A O 1
ATOM 7439 N N . ILE A 1 912 ? 16.488 1.604 -47.383 1.00 91.81 912 ILE A N 1
ATOM 7440 C CA . ILE A 1 912 ? 16.657 1.914 -45.959 1.00 91.81 912 ILE A CA 1
ATOM 7441 C C . ILE A 1 912 ? 16.016 3.262 -45.641 1.00 91.81 912 ILE A C 1
ATOM 7443 O O . ILE A 1 912 ? 15.305 3.364 -44.644 1.00 91.81 912 ILE A O 1
ATOM 7447 N N . GLU A 1 913 ? 16.181 4.270 -46.497 1.00 91.50 913 GLU A N 1
ATOM 7448 C CA . GLU A 1 913 ? 15.508 5.562 -46.367 1.00 91.50 913 GLU A CA 1
ATOM 7449 C C . GLU A 1 913 ? 13.984 5.392 -46.386 1.00 91.50 913 GLU A C 1
ATOM 7451 O O . GLU A 1 913 ? 13.280 5.925 -45.526 1.00 91.50 913 GLU A O 1
ATOM 7456 N N . ARG A 1 914 ? 13.454 4.553 -47.283 1.00 91.81 914 ARG A N 1
ATOM 7457 C CA . ARG A 1 914 ? 12.027 4.212 -47.307 1.00 91.81 914 ARG A CA 1
ATOM 7458 C C . ARG A 1 914 ? 11.568 3.544 -46.010 1.00 91.81 914 ARG A C 1
ATOM 7460 O O . ARG A 1 914 ? 10.495 3.869 -45.500 1.00 91.81 914 ARG A O 1
ATOM 7467 N N . THR A 1 915 ? 12.357 2.614 -45.473 1.00 89.56 915 THR A N 1
ATOM 7468 C CA . THR A 1 915 ? 12.068 1.934 -44.197 1.00 89.56 915 THR A CA 1
ATOM 7469 C C . THR A 1 915 ? 12.093 2.918 -43.029 1.00 89.56 915 THR A C 1
ATOM 7471 O O . THR A 1 915 ? 11.168 2.943 -42.219 1.00 89.56 915 THR A O 1
ATOM 7474 N N . LYS A 1 916 ? 13.111 3.774 -42.978 1.00 91.00 916 LYS A N 1
ATOM 7475 C CA . LYS A 1 916 ? 13.281 4.836 -41.990 1.00 91.00 916 LYS A CA 1
ATOM 7476 C C . LYS A 1 916 ? 12.102 5.807 -41.994 1.00 91.00 916 LYS A C 1
ATOM 7478 O O . LYS A 1 916 ? 11.530 6.058 -40.940 1.00 91.00 916 LYS A O 1
ATOM 7483 N N . ASN A 1 917 ? 11.680 6.274 -43.168 1.00 89.88 917 ASN A N 1
ATOM 7484 C CA . ASN A 1 917 ? 10.545 7.189 -43.306 1.00 89.88 917 ASN A CA 1
ATOM 7485 C C . ASN A 1 917 ? 9.235 6.538 -42.831 1.00 89.88 917 ASN A C 1
ATOM 7487 O O . ASN A 1 917 ? 8.429 7.183 -42.164 1.00 89.88 917 ASN A O 1
ATOM 7491 N N . LYS A 1 918 ? 9.030 5.240 -43.104 1.00 90.81 918 LYS A N 1
ATOM 7492 C CA . LYS A 1 918 ? 7.886 4.488 -42.554 1.00 90.81 918 LYS A CA 1
ATOM 7493 C C . LYS A 1 918 ? 7.939 4.389 -41.026 1.00 90.81 918 LYS A C 1
ATOM 7495 O O . LYS A 1 918 ? 6.906 4.558 -40.386 1.00 90.81 918 LYS A O 1
ATOM 7500 N N . LEU A 1 919 ? 9.115 4.132 -40.449 1.00 90.38 919 LEU A N 1
ATOM 7501 C CA . LEU A 1 919 ? 9.306 4.076 -38.995 1.00 90.38 919 LEU A CA 1
ATOM 7502 C C . LEU A 1 919 ? 9.100 5.443 -38.335 1.00 90.38 919 LEU A C 1
ATOM 7504 O O . LEU A 1 919 ? 8.510 5.505 -37.265 1.00 90.38 919 LEU A O 1
ATOM 7508 N N . GLU A 1 920 ? 9.512 6.534 -38.980 1.00 88.00 920 GLU A N 1
ATOM 7509 C CA . GLU A 1 920 ? 9.265 7.898 -38.498 1.00 88.00 920 GLU A CA 1
ATOM 7510 C C . GLU A 1 920 ? 7.766 8.236 -38.492 1.00 88.00 920 GLU A C 1
ATOM 7512 O O . GLU A 1 920 ? 7.256 8.807 -37.528 1.00 88.00 920 GLU A O 1
ATOM 7517 N N . ILE A 1 921 ? 7.033 7.839 -39.538 1.00 88.00 921 ILE A N 1
ATOM 7518 C CA . ILE A 1 921 ? 5.570 7.974 -39.572 1.00 88.00 921 ILE A CA 1
ATOM 7519 C C . ILE A 1 921 ? 4.937 7.136 -38.454 1.00 88.00 921 ILE A C 1
ATOM 7521 O O . ILE A 1 921 ? 4.090 7.643 -37.722 1.00 88.00 921 ILE A O 1
ATOM 7525 N N . ALA A 1 922 ? 5.354 5.877 -38.292 1.00 87.25 922 ALA A N 1
ATOM 7526 C CA . ALA A 1 922 ? 4.828 4.988 -37.259 1.00 87.25 922 ALA A CA 1
ATOM 7527 C C . ALA A 1 922 ? 5.113 5.503 -35.838 1.00 87.25 922 ALA A C 1
ATOM 7529 O O . ALA A 1 922 ? 4.240 5.435 -34.978 1.00 87.25 922 ALA A O 1
ATOM 7530 N N . GLU A 1 923 ? 6.299 6.063 -35.597 1.00 87.56 923 GLU A N 1
ATOM 7531 C CA . GLU A 1 923 ? 6.672 6.685 -34.325 1.00 87.56 923 GLU A CA 1
ATOM 7532 C C . GLU A 1 923 ? 5.777 7.888 -34.016 1.00 87.56 923 GLU A C 1
ATOM 7534 O O . GLU A 1 923 ? 5.201 7.958 -32.931 1.00 87.56 923 GLU A O 1
ATOM 7539 N N . LYS A 1 924 ? 5.595 8.798 -34.985 1.00 85.00 924 LYS A N 1
ATOM 7540 C CA . LYS A 1 924 ? 4.702 9.956 -34.832 1.00 85.00 924 LYS A CA 1
ATOM 7541 C C . LYS A 1 924 ? 3.263 9.512 -34.571 1.00 85.00 924 LYS A C 1
ATOM 7543 O O . LYS A 1 924 ? 2.640 10.010 -33.639 1.00 85.00 924 LYS A O 1
ATOM 7548 N N . LEU A 1 925 ? 2.746 8.550 -35.337 1.00 85.88 925 LEU A N 1
ATOM 7549 C CA . LEU A 1 925 ? 1.399 8.010 -35.131 1.00 85.88 925 LEU A CA 1
ATOM 7550 C C . LEU A 1 925 ? 1.251 7.367 -33.749 1.00 85.88 925 LEU A C 1
ATOM 7552 O O . LEU A 1 925 ? 0.289 7.666 -33.054 1.00 85.88 925 LEU A O 1
ATOM 7556 N N . SER A 1 926 ? 2.210 6.542 -33.321 1.00 84.50 926 SER A N 1
ATOM 7557 C CA . SER A 1 926 ? 2.185 5.890 -32.006 1.00 84.50 926 SER A CA 1
ATOM 7558 C C . SER A 1 926 ? 2.265 6.897 -30.859 1.00 84.50 926 SER A C 1
ATOM 7560 O O . SER A 1 926 ? 1.632 6.699 -29.822 1.00 84.50 926 SER A O 1
ATOM 7562 N N . LEU A 1 927 ? 3.028 7.978 -31.028 1.00 86.25 927 LEU A N 1
ATOM 7563 C CA . LEU A 1 927 ? 3.118 9.051 -30.047 1.00 86.25 927 LEU A CA 1
ATOM 7564 C C . LEU A 1 927 ? 1.801 9.823 -29.936 1.00 86.25 927 LEU A C 1
ATOM 7566 O O . LEU A 1 927 ? 1.304 10.019 -28.829 1.00 86.25 927 LEU A O 1
ATOM 7570 N N . PHE A 1 928 ? 1.222 10.243 -31.064 1.00 85.50 928 PHE A N 1
ATOM 7571 C CA . PHE A 1 928 ? -0.052 10.962 -31.055 1.00 85.50 928 PHE A CA 1
ATOM 7572 C C . PHE A 1 928 ? -1.209 10.078 -30.612 1.00 85.50 928 PHE A C 1
ATOM 7574 O O . PHE A 1 928 ? -2.096 10.580 -29.933 1.00 85.50 928 PHE A O 1
ATOM 7581 N N . LEU A 1 929 ? -1.175 8.779 -30.914 1.00 83.75 929 LEU A N 1
ATOM 7582 C CA . LEU A 1 929 ? -2.121 7.814 -30.367 1.00 83.75 929 LEU A CA 1
ATOM 7583 C C . LEU A 1 929 ? -2.059 7.824 -28.835 1.00 83.75 929 LEU A C 1
ATOM 7585 O O . LEU A 1 929 ? -3.075 8.086 -28.204 1.00 83.75 929 LEU A O 1
ATOM 7589 N N . ARG A 1 930 ? -0.860 7.713 -28.244 1.00 83.62 930 ARG A N 1
ATOM 7590 C CA . ARG A 1 930 ? -0.659 7.808 -26.786 1.00 83.62 930 ARG A CA 1
ATOM 7591 C C . ARG A 1 930 ? -1.162 9.126 -26.199 1.00 83.62 930 ARG A C 1
ATOM 7593 O O . ARG A 1 930 ? -1.872 9.122 -25.192 1.00 83.62 930 ARG A O 1
ATOM 7600 N N . LEU A 1 931 ? -0.785 10.257 -26.796 1.00 84.38 931 LEU A N 1
ATOM 7601 C CA . LEU A 1 931 ? -1.201 11.580 -26.316 1.00 84.38 931 LEU A CA 1
ATOM 7602 C C . LEU A 1 931 ? -2.724 11.750 -26.413 1.00 84.38 931 LEU A C 1
ATOM 7604 O O . LEU A 1 931 ? -3.343 12.263 -25.486 1.00 84.38 931 LEU A O 1
ATOM 7608 N N . LYS A 1 932 ? -3.346 11.251 -27.486 1.00 85.19 932 LYS A N 1
ATOM 7609 C CA . LYS A 1 932 ? -4.796 11.320 -27.692 1.00 85.19 932 LYS A CA 1
ATOM 7610 C C . LYS A 1 932 ? -5.596 10.358 -26.834 1.00 85.19 932 LYS A C 1
ATOM 7612 O O . LYS A 1 932 ? -6.655 10.746 -26.352 1.00 85.19 932 LYS A O 1
ATOM 7617 N N . SER A 1 933 ? -5.073 9.170 -26.564 1.00 79.81 933 SER A N 1
ATOM 7618 C CA . SER A 1 933 ? -5.623 8.265 -25.557 1.00 79.81 933 SER A CA 1
ATOM 7619 C C . SER A 1 933 ? -5.652 8.950 -24.185 1.00 79.81 933 SER A C 1
ATOM 7621 O O . SER A 1 933 ? -6.660 8.891 -23.485 1.00 79.81 933 SER A O 1
ATOM 7623 N N . LYS A 1 934 ? -4.591 9.689 -23.824 1.00 80.50 934 LYS A N 1
ATOM 7624 C CA . LYS A 1 934 ? -4.544 10.475 -22.581 1.00 80.50 934 LYS A CA 1
ATOM 7625 C C . LYS A 1 934 ? -5.507 11.667 -22.589 1.00 80.50 934 LYS A C 1
ATOM 7627 O O . LYS A 1 934 ? -6.180 11.895 -21.588 1.00 80.50 934 LYS A O 1
ATOM 7632 N N . ASP A 1 935 ? -5.625 12.389 -23.704 1.00 85.62 935 ASP A N 1
ATOM 7633 C CA . ASP A 1 935 ? -6.628 13.450 -23.870 1.00 85.62 935 ASP A CA 1
ATOM 7634 C C . ASP A 1 935 ? -8.051 12.906 -23.674 1.00 85.62 935 ASP A C 1
ATOM 7636 O O . ASP A 1 935 ? -8.849 13.513 -22.965 1.00 85.62 935 ASP A O 1
ATOM 7640 N N . LEU A 1 936 ? -8.366 11.748 -24.264 1.00 81.12 936 LEU A N 1
ATOM 7641 C CA . LEU A 1 936 ? -9.674 11.106 -24.137 1.00 81.12 936 LEU A CA 1
ATOM 7642 C C . LEU A 1 936 ? -9.969 10.718 -22.684 1.00 81.12 936 LEU A C 1
ATOM 7644 O O . LEU A 1 936 ? -11.059 11.000 -22.192 1.00 81.12 936 LEU A O 1
ATOM 7648 N N . LEU A 1 937 ? -8.989 10.133 -21.986 1.00 77.38 937 LEU A N 1
ATOM 7649 C CA . LEU A 1 937 ? -9.103 9.810 -20.562 1.00 77.38 937 LEU A CA 1
ATOM 7650 C C . LEU A 1 937 ? -9.360 11.063 -19.719 1.00 77.38 937 LEU A C 1
ATOM 7652 O O . LEU A 1 937 ? -10.320 11.085 -18.956 1.00 77.38 937 LEU A O 1
ATOM 7656 N N . ASN A 1 938 ? -8.568 12.119 -19.909 1.00 80.00 938 ASN A N 1
ATOM 7657 C CA . ASN A 1 938 ? -8.727 13.381 -19.184 1.00 80.00 938 ASN A CA 1
ATOM 7658 C C . ASN A 1 938 ? -10.077 14.052 -19.483 1.00 80.00 938 ASN A C 1
ATOM 7660 O O . ASN A 1 938 ? -10.746 14.540 -18.579 1.00 80.00 938 ASN A O 1
ATOM 7664 N N . SER A 1 939 ? -10.501 14.081 -20.750 1.00 81.06 939 SER A N 1
ATOM 7665 C CA . SER A 1 939 ? -11.795 14.645 -21.154 1.00 81.06 939 SER A CA 1
ATOM 7666 C C . SER A 1 939 ? -12.951 13.906 -20.488 1.00 81.06 939 SER A C 1
ATOM 7668 O O . SER A 1 939 ? -13.912 14.520 -20.029 1.00 81.06 939 SER A O 1
ATOM 7670 N N . ASN A 1 940 ? -12.826 12.591 -20.395 1.00 74.81 940 ASN A N 1
ATOM 7671 C CA . ASN A 1 940 ? -13.810 11.744 -19.770 1.00 74.81 940 ASN A CA 1
ATOM 7672 C C . ASN A 1 940 ? -13.825 11.872 -18.235 1.00 74.81 940 ASN A C 1
ATOM 7674 O O . ASN A 1 940 ? -14.899 11.956 -17.644 1.00 74.81 940 ASN A O 1
ATOM 7678 N N . GLU A 1 941 ? -12.664 11.972 -17.583 1.00 74.31 941 GLU A N 1
ATOM 7679 C CA . GLU A 1 941 ? -12.581 12.316 -16.157 1.00 74.31 941 GLU A CA 1
ATOM 7680 C C . GLU A 1 941 ? -13.236 13.674 -15.881 1.00 74.31 941 GLU A C 1
ATOM 7682 O O . GLU A 1 941 ? -14.093 13.770 -15.004 1.00 74.31 941 GLU A O 1
ATOM 7687 N N . ASN A 1 942 ? -12.933 14.691 -16.694 1.00 74.00 942 ASN A N 1
ATOM 7688 C CA . ASN A 1 942 ? -13.561 16.010 -16.600 1.00 74.00 942 ASN A CA 1
ATOM 7689 C C . ASN A 1 942 ? -15.082 15.921 -16.779 1.00 74.00 942 ASN A C 1
ATOM 7691 O O . ASN A 1 942 ? -15.836 16.530 -16.023 1.00 74.00 942 ASN A O 1
ATOM 7695 N N . TYR A 1 943 ? -15.552 15.141 -17.755 1.00 74.25 943 TYR A N 1
ATOM 7696 C CA . TYR A 1 943 ? -16.976 14.908 -17.975 1.00 74.25 943 TYR A CA 1
ATOM 7697 C C . TYR A 1 943 ? -17.642 14.272 -16.747 1.00 74.25 943 TYR A C 1
ATOM 7699 O O . TYR A 1 943 ? -18.683 14.749 -16.293 1.00 74.25 943 TYR A O 1
ATOM 7707 N N . VAL A 1 944 ? -17.022 13.249 -16.149 1.00 68.94 944 VAL A N 1
ATOM 7708 C CA . VAL A 1 944 ? -17.508 12.631 -14.906 1.00 68.94 944 VAL A CA 1
ATOM 7709 C C . VAL A 1 944 ? -17.536 13.644 -13.761 1.00 68.94 944 VAL A C 1
ATOM 7711 O O . VAL A 1 944 ? -18.536 13.701 -13.041 1.00 68.94 944 VAL A O 1
ATOM 7714 N N . THR A 1 945 ? -16.496 14.466 -13.603 1.00 69.38 945 THR A N 1
ATOM 7715 C CA . THR A 1 945 ? -16.432 15.517 -12.577 1.00 69.38 945 THR A CA 1
ATOM 7716 C C . THR A 1 945 ? -17.563 16.526 -12.750 1.00 69.38 945 THR A C 1
ATOM 7718 O O . THR A 1 945 ? -18.326 16.742 -11.806 1.00 69.38 945 THR A O 1
ATOM 7721 N N . ILE A 1 946 ? -17.755 17.068 -13.955 1.00 69.94 946 ILE A N 1
ATOM 7722 C CA . ILE A 1 946 ? -18.823 18.030 -14.268 1.00 69.94 946 ILE A CA 1
ATOM 7723 C C . ILE A 1 946 ? -20.197 17.415 -13.992 1.00 69.94 946 ILE A C 1
ATOM 7725 O O . ILE A 1 946 ? -21.025 18.005 -13.296 1.00 69.94 946 ILE A O 1
ATOM 7729 N N . VAL A 1 947 ? -20.450 16.192 -14.463 1.00 65.88 947 VAL A N 1
ATOM 7730 C CA . VAL A 1 947 ? -21.756 15.559 -14.250 1.00 65.88 947 VAL A CA 1
ATOM 7731 C C . VAL A 1 947 ? -21.970 15.150 -12.789 1.00 65.88 947 VAL A C 1
ATOM 7733 O O . VAL A 1 947 ? -23.097 15.190 -12.292 1.00 65.88 947 VAL A O 1
ATOM 7736 N N . SER A 1 948 ? -20.922 14.820 -12.034 1.00 63.25 948 SER A N 1
ATOM 7737 C CA . SER A 1 948 ? -21.061 14.541 -10.598 1.00 63.25 948 SER A CA 1
ATOM 7738 C C . SER A 1 948 ? -21.657 15.731 -9.825 1.00 63.25 948 SER A C 1
ATOM 7740 O O . SER A 1 948 ? -22.361 15.528 -8.828 1.00 63.25 948 SER A O 1
ATOM 7742 N N . GLN A 1 949 ? -21.466 16.956 -10.324 1.00 65.00 949 GLN A N 1
ATOM 7743 C CA . GLN A 1 949 ? -22.028 18.185 -9.764 1.00 65.00 949 GLN A CA 1
ATOM 7744 C C . GLN A 1 949 ? -23.520 18.386 -10.113 1.00 65.00 949 GLN A C 1
ATOM 7746 O O . GLN A 1 949 ? -24.200 19.176 -9.451 1.00 65.00 949 GLN A O 1
ATOM 7751 N N . LEU A 1 950 ? -24.073 17.633 -11.075 1.00 64.19 950 LEU A N 1
ATOM 7752 C CA . LEU A 1 950 ? -25.503 17.635 -11.413 1.00 64.19 950 LEU A CA 1
ATOM 7753 C C . LEU A 1 950 ? -26.316 16.840 -10.376 1.00 64.19 950 LEU A C 1
ATOM 7755 O O . LEU A 1 950 ? -25.942 15.747 -9.956 1.00 64.19 950 LEU A O 1
ATOM 7759 N N . SER A 1 951 ? -27.460 17.376 -9.945 1.00 53.78 951 SER A N 1
ATOM 7760 C CA . SER A 1 951 ? -28.201 16.921 -8.754 1.00 53.78 951 SER A CA 1
ATOM 7761 C C . SER A 1 951 ? -28.841 15.523 -8.852 1.00 53.78 951 SER A C 1
ATOM 7763 O O . SER A 1 951 ? -29.119 14.913 -7.817 1.00 53.78 951 SER A O 1
ATOM 7765 N N . SER A 1 952 ? -29.038 14.961 -10.049 1.00 59.03 952 SER A N 1
ATOM 7766 C CA . SER A 1 952 ? -29.768 13.695 -10.228 1.00 59.03 952 SER A CA 1
ATOM 7767 C C . SER A 1 952 ? -28.934 12.449 -9.888 1.00 59.03 952 SER A C 1
ATOM 7769 O O . SER A 1 952 ? -27.998 12.075 -10.596 1.00 59.03 952 SER A O 1
ATOM 7771 N N . LYS A 1 953 ? -29.335 11.735 -8.825 1.00 55.69 953 LYS A N 1
ATOM 7772 C CA . LYS A 1 953 ? -28.743 10.453 -8.380 1.00 55.69 953 LYS A CA 1
ATOM 7773 C C . LYS A 1 953 ? -28.793 9.366 -9.473 1.00 55.69 953 LYS A C 1
ATOM 7775 O O . LYS A 1 953 ? -27.866 8.568 -9.583 1.00 55.69 953 LYS A O 1
ATOM 7780 N N . ARG A 1 954 ? -29.829 9.381 -10.327 1.00 53.69 954 ARG A N 1
ATOM 7781 C CA . ARG A 1 954 ? -30.018 8.432 -11.441 1.00 53.69 954 ARG A CA 1
ATOM 7782 C C . ARG A 1 954 ? -29.000 8.658 -12.563 1.00 53.69 954 ARG A C 1
ATOM 7784 O O . ARG A 1 954 ? -28.378 7.697 -13.001 1.00 53.69 954 ARG A O 1
ATOM 7791 N N . PHE A 1 955 ? -28.755 9.912 -12.955 1.00 57.19 955 PHE A N 1
ATOM 7792 C CA . PHE A 1 955 ? -27.754 10.252 -13.979 1.00 57.19 955 PHE A CA 1
ATOM 7793 C C . PHE A 1 955 ? -26.331 9.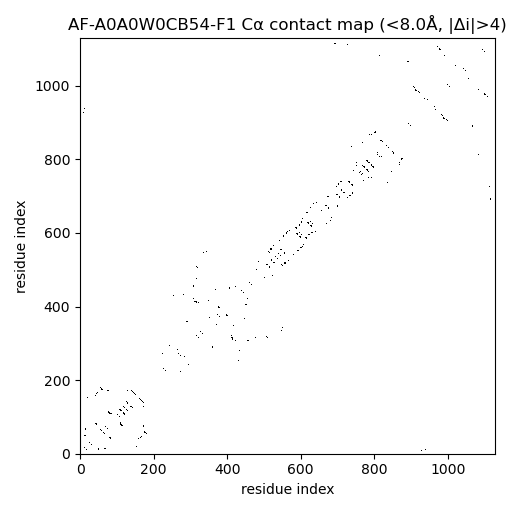875 -13.550 1.00 57.19 955 PHE A C 1
ATOM 7795 O O . PHE A 1 955 ? -25.617 9.236 -14.321 1.00 57.19 955 PHE A O 1
ATOM 7802 N N . ARG A 1 956 ? -25.952 10.156 -12.293 1.00 55.50 956 ARG A N 1
ATOM 7803 C CA . ARG A 1 956 ? -24.637 9.769 -11.742 1.00 55.50 956 ARG A CA 1
ATOM 7804 C C . ARG A 1 956 ? -24.353 8.264 -11.865 1.00 55.50 956 ARG A C 1
ATOM 7806 O O . ARG A 1 956 ? -23.224 7.875 -12.142 1.00 55.50 956 ARG A O 1
ATOM 7813 N N . SER A 1 957 ? -25.374 7.419 -11.685 1.00 55.00 957 SER A N 1
ATOM 7814 C CA . SER A 1 957 ? -25.236 5.953 -11.751 1.00 55.00 957 SER A CA 1
ATOM 7815 C C . SER A 1 957 ? -25.124 5.387 -13.175 1.00 55.00 957 SER A C 1
ATOM 7817 O O . SER A 1 957 ? -24.512 4.337 -13.374 1.00 55.00 957 SER A O 1
ATOM 7819 N N . THR A 1 958 ? -25.693 6.074 -14.169 1.00 53.19 958 THR A N 1
ATOM 7820 C CA . THR A 1 958 ? -25.653 5.659 -15.581 1.00 53.19 958 THR A CA 1
ATOM 7821 C C . THR A 1 958 ? -24.341 6.072 -16.258 1.00 53.19 958 THR A C 1
ATOM 7823 O O . THR A 1 958 ? -23.871 5.377 -17.151 1.00 53.19 958 THR A O 1
ATOM 7826 N N . LEU A 1 959 ? -23.710 7.159 -15.803 1.00 53.75 959 LEU A N 1
ATOM 7827 C CA . LEU A 1 959 ? -22.562 7.784 -16.475 1.00 53.75 959 LEU A CA 1
ATOM 7828 C C . LEU A 1 959 ? -21.187 7.221 -16.117 1.00 53.75 959 LEU A C 1
ATOM 7830 O O . LEU A 1 959 ? -20.281 7.291 -16.942 1.00 53.75 959 LEU A O 1
ATOM 7834 N N . LYS A 1 960 ? -21.033 6.575 -14.954 1.00 52.09 960 LYS A N 1
ATOM 7835 C CA . LYS A 1 960 ? -19.819 5.786 -14.659 1.00 52.09 960 LYS A CA 1
ATOM 7836 C C . LYS A 1 960 ? -19.499 4.775 -15.775 1.00 52.09 960 LYS A C 1
ATOM 7838 O O . LYS A 1 960 ? -18.337 4.547 -16.075 1.00 52.09 960 LYS A O 1
ATOM 7843 N N . TYR A 1 961 ? -20.530 4.238 -16.431 1.00 45.38 961 TYR A N 1
ATOM 7844 C CA . TYR A 1 961 ? -20.396 3.247 -17.497 1.00 45.38 961 TYR A CA 1
ATOM 7845 C C . TYR A 1 961 ? -19.904 3.837 -18.832 1.00 45.38 961 TYR A C 1
ATOM 7847 O O . TYR A 1 961 ? -19.035 3.244 -19.463 1.00 45.38 961 TYR A O 1
ATOM 7855 N N . SER A 1 962 ? -20.375 5.028 -19.243 1.00 50.44 962 SER A N 1
ATOM 7856 C CA . SER A 1 962 ? -19.878 5.657 -20.484 1.00 50.44 962 SER A CA 1
ATOM 7857 C C . SER A 1 962 ? -18.420 6.087 -20.359 1.00 50.44 962 SER A C 1
ATOM 7859 O O . SER A 1 962 ? -17.704 6.142 -21.355 1.00 50.44 962 SER A O 1
ATOM 7861 N N . ALA A 1 963 ? -17.979 6.371 -19.132 1.00 48.84 963 ALA A N 1
ATOM 7862 C CA . ALA A 1 963 ? -16.611 6.745 -18.855 1.00 48.84 963 ALA A CA 1
ATOM 7863 C C . ALA A 1 963 ? -15.632 5.564 -18.929 1.00 48.84 963 ALA A C 1
ATOM 7865 O O . ALA A 1 963 ? -14.520 5.717 -19.426 1.00 48.84 963 ALA A O 1
ATOM 7866 N N . GLU A 1 964 ? -16.025 4.372 -18.500 1.00 50.78 964 GLU A N 1
ATOM 7867 C CA . GLU A 1 964 ? -15.135 3.204 -18.509 1.00 50.78 964 GLU A CA 1
ATOM 7868 C C . GLU A 1 964 ? -14.966 2.591 -19.910 1.00 50.78 964 GLU A C 1
ATOM 7870 O O . GLU A 1 964 ? -13.921 2.002 -20.205 1.00 50.78 964 GLU A O 1
ATOM 7875 N N . ASP A 1 965 ? -15.933 2.795 -20.811 1.00 48.38 965 ASP A N 1
ATOM 7876 C CA . ASP A 1 965 ? -15.883 2.265 -22.178 1.00 48.38 965 ASP A CA 1
ATOM 7877 C C . ASP A 1 965 ? -14.954 3.018 -23.142 1.00 48.38 965 ASP A C 1
ATOM 7879 O O . ASP A 1 965 ? -14.597 2.485 -24.192 1.00 48.38 965 ASP A O 1
ATOM 7883 N N . THR A 1 966 ? -14.466 4.203 -22.763 1.00 48.97 966 THR A N 1
ATOM 7884 C CA . THR A 1 966 ? -13.564 5.018 -23.601 1.00 48.97 966 THR A CA 1
ATOM 7885 C C . THR A 1 966 ? -12.102 4.552 -23.600 1.00 48.97 966 THR A C 1
ATOM 7887 O O . THR A 1 966 ? -11.311 5.023 -24.415 1.00 48.97 966 THR A O 1
ATOM 7890 N N . LYS A 1 967 ? -11.731 3.569 -22.763 1.00 54.00 967 LYS A N 1
ATOM 7891 C CA . LYS A 1 967 ? -10.422 2.879 -22.789 1.00 54.00 967 LYS A CA 1
ATOM 7892 C C . LYS A 1 967 ? -10.304 1.908 -23.975 1.00 54.00 967 LYS A C 1
ATOM 7894 O O . LYS A 1 967 ? -10.012 0.730 -23.794 1.00 54.00 967 LYS A O 1
ATOM 7899 N N . LEU A 1 968 ? -10.572 2.372 -25.194 1.00 51.91 968 LEU A N 1
ATOM 7900 C CA . LEU A 1 968 ? -10.459 1.557 -26.411 1.00 51.91 968 LEU A CA 1
ATOM 7901 C C . LEU A 1 968 ? -8.995 1.219 -26.759 1.00 51.91 968 LEU A C 1
ATOM 7903 O O . LEU A 1 968 ? -8.741 0.350 -27.588 1.00 51.91 968 LEU A O 1
ATOM 7907 N N . LEU A 1 969 ? -8.041 1.918 -26.135 1.00 61.97 969 LEU A N 1
ATOM 7908 C CA . LEU A 1 969 ? -6.627 1.935 -26.485 1.00 61.97 969 LEU A CA 1
ATOM 7909 C C . LEU A 1 969 ? -5.741 1.832 -25.230 1.00 61.97 969 LEU A C 1
ATOM 7911 O O . LEU A 1 969 ? -5.935 2.551 -24.248 1.00 61.97 969 LEU A O 1
ATOM 7915 N N . SER A 1 970 ? -4.779 0.905 -25.261 1.00 71.25 970 SER A N 1
ATOM 7916 C CA . SER A 1 970 ? -3.875 0.607 -24.144 1.00 71.25 970 SER A CA 1
ATOM 7917 C C . SER A 1 970 ? -2.691 1.581 -24.114 1.00 71.25 970 SER A C 1
ATOM 7919 O O . SER A 1 970 ? -1.711 1.404 -24.840 1.00 71.25 970 SER A O 1
ATOM 7921 N N . VAL A 1 971 ? -2.732 2.584 -23.226 1.00 77.31 971 VAL A N 1
ATOM 7922 C CA . VAL A 1 971 ? -1.653 3.588 -23.066 1.00 77.31 971 VAL A CA 1
ATOM 7923 C C . VAL A 1 971 ? -0.297 2.928 -22.769 1.00 77.31 971 VAL A C 1
ATOM 7925 O O . VAL A 1 971 ? 0.750 3.386 -23.239 1.00 77.31 971 VAL A O 1
ATOM 7928 N N . ARG A 1 972 ? -0.286 1.827 -22.005 1.00 81.31 972 ARG A N 1
ATOM 7929 C CA . ARG A 1 972 ? 0.942 1.081 -21.690 1.00 81.31 972 ARG A CA 1
ATOM 7930 C C . ARG A 1 972 ? 1.463 0.320 -22.900 1.00 81.31 972 ARG A C 1
ATOM 7932 O O . ARG A 1 972 ? 2.670 0.349 -23.142 1.00 81.31 972 ARG A O 1
ATOM 7939 N N . ALA A 1 973 ? 0.584 -0.338 -23.659 1.00 83.25 973 ALA A N 1
ATOM 7940 C CA . ALA A 1 973 ? 0.994 -1.074 -24.852 1.00 83.25 973 ALA A CA 1
ATOM 7941 C C . ALA A 1 973 ? 1.537 -0.111 -25.902 1.00 83.25 973 ALA A C 1
ATOM 7943 O O . ALA A 1 973 ? 2.566 -0.388 -26.512 1.00 83.25 973 ALA A O 1
ATOM 7944 N N . GLU A 1 974 ? 0.924 1.063 -26.030 1.00 83.56 974 GLU A N 1
ATOM 7945 C CA . GLU A 1 974 ? 1.397 2.151 -26.880 1.00 83.56 974 GLU A CA 1
ATOM 7946 C C . GLU A 1 974 ? 2.766 2.673 -26.442 1.00 83.56 974 GLU A C 1
ATOM 7948 O O . GLU A 1 974 ? 3.659 2.804 -27.277 1.00 83.56 974 GLU A O 1
ATOM 7953 N N . LYS A 1 975 ? 2.990 2.911 -25.139 1.00 83.00 975 LYS A N 1
ATOM 7954 C CA . LYS A 1 975 ? 4.317 3.296 -24.620 1.00 83.00 975 LYS A CA 1
ATOM 7955 C C . LYS A 1 975 ? 5.369 2.228 -24.934 1.00 83.00 975 LYS A C 1
ATOM 7957 O O . LYS A 1 975 ? 6.475 2.558 -25.364 1.00 83.00 975 LYS A O 1
ATOM 7962 N N . ALA A 1 976 ? 5.027 0.957 -24.729 1.00 84.62 976 ALA A N 1
ATOM 7963 C CA . ALA A 1 976 ? 5.917 -0.168 -24.985 1.00 84.62 976 ALA A CA 1
ATOM 7964 C C . ALA A 1 976 ? 6.190 -0.383 -26.482 1.00 84.62 976 ALA A C 1
ATOM 7966 O O . ALA A 1 976 ? 7.264 -0.869 -26.833 1.00 84.62 976 ALA A O 1
ATOM 7967 N N . LEU A 1 977 ? 5.237 -0.061 -27.357 1.00 87.19 977 LEU A N 1
ATOM 7968 C CA . LEU A 1 977 ? 5.393 -0.123 -28.808 1.00 87.19 977 LEU A CA 1
ATOM 7969 C C . LEU A 1 977 ? 6.252 1.039 -29.318 1.00 87.19 977 LEU A C 1
ATOM 7971 O O . LEU A 1 977 ? 7.165 0.818 -30.112 1.00 87.19 977 LEU A O 1
ATOM 7975 N N . LEU A 1 978 ? 6.015 2.251 -28.810 1.00 87.88 978 LEU A N 1
ATOM 7976 C CA . LEU A 1 978 ? 6.763 3.453 -29.171 1.00 87.88 978 LEU A CA 1
ATOM 7977 C C . LEU A 1 978 ? 8.268 3.269 -28.946 1.00 87.88 978 LEU A C 1
ATOM 7979 O O . LEU A 1 978 ? 9.045 3.499 -29.867 1.00 87.88 978 LEU A O 1
ATOM 7983 N N . SER A 1 979 ? 8.686 2.768 -27.776 1.00 86.81 979 SER A N 1
ATOM 7984 C CA . SER A 1 979 ? 10.113 2.543 -27.485 1.00 86.81 979 SER A CA 1
ATOM 7985 C C . SER A 1 979 ? 10.777 1.557 -28.457 1.00 86.81 979 SER A C 1
ATOM 7987 O O . SER A 1 979 ? 11.931 1.742 -28.847 1.00 86.81 979 SER A O 1
ATOM 7989 N N . LYS A 1 980 ? 10.036 0.538 -28.905 1.00 89.56 980 LYS A N 1
ATOM 7990 C CA . LYS A 1 980 ? 10.502 -0.472 -29.866 1.00 89.56 980 LYS A CA 1
ATOM 7991 C C . LYS A 1 980 ? 10.591 0.084 -31.291 1.00 89.56 980 LYS A C 1
ATOM 7993 O O . LYS A 1 980 ? 11.563 -0.197 -31.992 1.00 89.56 980 LYS A O 1
ATOM 7998 N N . ILE A 1 981 ? 9.626 0.907 -31.710 1.00 90.25 981 ILE A N 1
ATOM 7999 C CA . ILE A 1 981 ? 9.664 1.601 -33.008 1.00 90.25 981 ILE A CA 1
ATOM 8000 C C . ILE A 1 981 ? 10.832 2.592 -33.043 1.00 90.25 981 ILE A C 1
ATOM 8002 O O . ILE A 1 981 ? 11.598 2.595 -34.009 1.00 90.25 981 ILE A O 1
ATOM 8006 N N . THR A 1 982 ? 11.015 3.388 -31.984 1.00 88.31 982 THR A N 1
ATOM 8007 C CA . THR A 1 982 ? 12.132 4.335 -31.869 1.00 88.31 982 THR A CA 1
ATOM 8008 C C . THR A 1 982 ? 13.479 3.613 -31.959 1.00 88.31 982 THR A C 1
ATOM 8010 O O . THR A 1 982 ? 14.349 4.056 -32.707 1.00 88.31 982 THR A O 1
ATOM 8013 N N . TYR A 1 983 ? 13.638 2.461 -31.296 1.00 89.88 983 TYR A N 1
ATOM 8014 C CA . TYR A 1 983 ? 14.850 1.639 -31.403 1.00 89.88 983 TYR A CA 1
ATOM 8015 C C . TYR A 1 983 ? 15.149 1.210 -32.852 1.00 89.88 983 TYR A C 1
ATOM 8017 O O . TYR A 1 983 ? 16.255 1.437 -33.352 1.00 89.88 983 TYR A O 1
ATOM 8025 N N . LEU A 1 984 ? 14.158 0.658 -33.566 1.00 91.38 984 LEU A N 1
ATOM 8026 C CA . LEU A 1 984 ? 14.318 0.265 -34.973 1.00 91.38 984 LEU A CA 1
ATOM 8027 C C . LEU A 1 984 ? 14.615 1.460 -35.888 1.00 91.38 984 LEU A C 1
ATOM 8029 O O . LEU A 1 984 ? 15.407 1.336 -36.825 1.00 91.38 984 LEU A O 1
ATOM 8033 N N . LYS A 1 985 ? 14.004 2.620 -35.619 1.00 90.94 985 LYS A N 1
ATOM 8034 C CA . LYS A 1 985 ? 14.246 3.861 -36.366 1.00 90.94 985 LYS A CA 1
ATOM 8035 C C . LYS A 1 985 ? 15.701 4.301 -36.242 1.00 90.94 985 LYS A C 1
ATOM 8037 O O . LYS A 1 985 ? 16.319 4.617 -37.256 1.00 90.94 985 LYS A O 1
ATOM 8042 N N . ILE A 1 986 ? 16.252 4.296 -35.025 1.00 89.06 986 ILE A N 1
ATOM 8043 C CA . ILE A 1 986 ? 17.659 4.651 -34.792 1.00 89.06 986 ILE A CA 1
ATOM 8044 C C . ILE A 1 986 ? 18.572 3.665 -35.533 1.00 89.06 986 ILE A C 1
ATOM 8046 O O . ILE A 1 986 ? 19.494 4.099 -36.224 1.00 89.06 986 ILE A O 1
ATOM 8050 N N . CYS A 1 987 ? 18.263 2.362 -35.488 1.00 91.38 987 CYS A N 1
ATOM 8051 C CA . CYS A 1 987 ? 19.024 1.349 -36.224 1.00 91.38 987 CYS A CA 1
ATOM 8052 C C . CYS A 1 987 ? 19.047 1.619 -37.741 1.00 91.38 987 CYS A C 1
ATOM 8054 O O . CYS A 1 987 ? 20.103 1.612 -38.374 1.00 91.38 987 CYS A O 1
ATOM 8056 N N . ALA A 1 988 ? 17.881 1.918 -38.327 1.00 91.75 988 ALA A N 1
ATOM 8057 C CA . ALA A 1 988 ? 17.758 2.244 -39.747 1.00 91.75 988 ALA A CA 1
ATOM 8058 C C . ALA A 1 988 ? 18.513 3.534 -40.116 1.00 91.75 988 ALA A C 1
ATOM 8060 O O . ALA A 1 988 ? 19.195 3.589 -41.139 1.00 91.75 988 ALA A O 1
ATOM 8061 N N . GLN A 1 989 ? 18.417 4.571 -39.277 1.00 91.38 989 GLN A N 1
ATOM 8062 C CA . GLN A 1 989 ? 19.086 5.857 -39.487 1.00 91.38 989 GLN A CA 1
ATOM 8063 C C . GLN A 1 989 ? 20.615 5.722 -39.448 1.00 91.38 989 GLN A C 1
ATOM 8065 O O . GLN A 1 989 ? 21.301 6.369 -40.243 1.00 91.38 989 GLN A O 1
ATOM 8070 N N . LYS A 1 990 ? 21.154 4.872 -38.569 1.00 90.00 990 LYS A N 1
ATOM 8071 C CA . LYS A 1 990 ? 22.591 4.590 -38.515 1.00 90.00 990 LYS A CA 1
ATOM 8072 C C . LYS A 1 990 ? 23.101 3.866 -39.744 1.00 90.00 990 LYS A C 1
ATOM 8074 O O . LYS A 1 990 ? 24.072 4.323 -40.342 1.00 90.00 990 LYS A O 1
ATOM 8079 N N . LEU A 1 991 ? 22.429 2.784 -40.136 1.00 90.56 991 LEU A N 1
ATOM 8080 C CA . LEU A 1 991 ? 22.801 2.035 -41.334 1.00 90.56 991 LEU A CA 1
ATOM 8081 C C . LEU A 1 991 ? 22.771 2.941 -42.570 1.00 90.56 991 LEU A C 1
ATOM 8083 O O . LEU A 1 991 ? 23.708 2.950 -43.362 1.00 90.56 991 LEU A O 1
ATOM 8087 N N . HIS A 1 992 ? 21.731 3.771 -42.683 1.00 91.31 992 HIS A N 1
ATOM 8088 C CA . HIS A 1 992 ? 21.625 4.771 -43.739 1.00 91.31 992 HIS A CA 1
ATOM 8089 C C . HIS A 1 992 ? 22.826 5.729 -43.752 1.00 91.31 992 HIS A C 1
ATOM 8091 O O . HIS A 1 992 ? 23.453 5.913 -44.791 1.00 91.31 992 HIS A O 1
ATOM 8097 N N . ASN A 1 993 ? 23.169 6.328 -42.606 1.00 89.44 993 ASN A N 1
ATOM 8098 C CA . ASN A 1 993 ? 24.282 7.276 -42.509 1.00 89.44 993 ASN A CA 1
ATOM 8099 C C . ASN A 1 993 ? 25.636 6.626 -42.816 1.00 89.44 993 ASN A C 1
ATOM 8101 O O . ASN A 1 993 ? 26.486 7.268 -43.429 1.00 89.44 993 ASN A O 1
ATOM 8105 N N . HIS A 1 994 ? 25.822 5.363 -42.425 1.00 86.62 994 HIS A N 1
ATOM 8106 C CA . HIS A 1 994 ? 27.039 4.612 -42.711 1.00 86.62 994 HIS A CA 1
ATOM 8107 C C . HIS A 1 994 ? 27.210 4.337 -44.212 1.00 86.62 994 HIS A C 1
ATOM 8109 O O . HIS A 1 994 ? 28.243 4.656 -44.791 1.00 86.62 994 HIS A O 1
ATOM 8115 N N . ILE A 1 995 ? 26.171 3.833 -44.883 1.00 87.69 995 ILE A N 1
ATOM 8116 C CA . ILE A 1 995 ? 26.223 3.560 -46.329 1.00 87.69 995 ILE A CA 1
ATOM 8117 C C . ILE A 1 995 ? 26.346 4.870 -47.132 1.00 87.69 995 ILE A C 1
ATOM 8119 O O . ILE A 1 995 ? 27.064 4.943 -48.139 1.00 87.69 995 ILE A O 1
ATOM 8123 N N . LEU A 1 996 ? 25.689 5.939 -46.666 1.00 88.31 996 LEU A N 1
ATOM 8124 C CA . LEU A 1 996 ? 25.792 7.264 -47.269 1.00 88.31 996 LEU A CA 1
ATOM 8125 C C . LEU A 1 996 ? 27.208 7.844 -47.148 1.00 88.31 996 LEU A C 1
ATOM 8127 O O . LEU A 1 996 ? 27.688 8.456 -48.106 1.00 88.31 996 LEU A O 1
ATOM 8131 N N . SER A 1 997 ? 27.898 7.650 -46.019 1.00 86.56 997 SER A N 1
ATOM 8132 C CA . SER A 1 997 ? 29.266 8.153 -45.858 1.00 86.56 997 SER A CA 1
ATOM 8133 C C . SER A 1 997 ? 30.237 7.449 -46.806 1.00 86.56 997 SER A C 1
ATOM 8135 O O . SER A 1 997 ? 31.013 8.138 -47.464 1.00 86.56 997 SER A O 1
ATOM 8137 N N . ILE A 1 998 ? 30.137 6.126 -46.987 1.00 84.12 998 ILE A N 1
ATOM 8138 C CA . ILE A 1 998 ? 30.953 5.371 -47.959 1.00 84.12 998 ILE A CA 1
ATOM 8139 C C . ILE A 1 998 ? 30.760 5.939 -49.376 1.00 84.12 998 ILE A C 1
ATOM 8141 O O . ILE A 1 998 ? 31.727 6.192 -50.098 1.00 84.12 998 ILE A O 1
ATOM 8145 N N . THR A 1 999 ? 29.509 6.216 -49.757 1.00 82.31 999 THR A N 1
ATOM 8146 C CA . THR A 1 999 ? 29.178 6.722 -51.099 1.00 82.31 999 THR A CA 1
ATOM 8147 C C . THR A 1 999 ? 29.650 8.162 -51.320 1.00 82.31 999 THR A C 1
ATOM 8149 O O . THR A 1 999 ? 30.154 8.492 -52.392 1.00 82.31 999 THR A O 1
ATOM 8152 N N . THR A 1 1000 ? 29.490 9.034 -50.324 1.00 83.75 1000 THR A N 1
ATOM 8153 C CA . THR A 1 1000 ? 29.809 10.467 -50.453 1.00 83.75 1000 THR A CA 1
ATOM 8154 C C . THR A 1 1000 ? 31.284 10.784 -50.226 1.00 83.75 1000 THR A C 1
ATOM 8156 O O . THR A 1 1000 ? 31.784 11.733 -50.823 1.00 83.75 1000 THR A O 1
ATOM 8159 N N . THR A 1 1001 ? 31.994 9.999 -49.411 1.00 84.00 1001 THR A N 1
ATOM 8160 C CA . THR A 1 1001 ? 33.403 10.252 -49.078 1.00 84.00 1001 THR A CA 1
ATOM 8161 C C . THR A 1 1001 ? 34.342 9.360 -49.881 1.00 84.00 1001 THR A C 1
ATOM 8163 O O . THR A 1 1001 ? 35.127 9.874 -50.672 1.00 84.00 1001 THR A O 1
ATOM 8166 N N . MET A 1 1002 ? 34.235 8.035 -49.755 1.00 80.94 1002 MET A N 1
ATOM 8167 C CA . MET A 1 1002 ? 35.219 7.108 -50.325 1.00 80.94 1002 MET A CA 1
ATOM 8168 C C . MET A 1 1002 ? 35.075 6.978 -51.841 1.00 80.94 1002 MET A C 1
ATOM 8170 O O . MET A 1 1002 ? 36.044 7.188 -52.565 1.00 80.94 1002 MET A O 1
ATOM 8174 N N . ILE A 1 1003 ? 33.860 6.716 -52.335 1.00 83.12 1003 ILE A N 1
ATOM 8175 C CA . ILE A 1 1003 ? 33.613 6.577 -53.782 1.00 83.12 1003 ILE A CA 1
ATOM 8176 C C . ILE A 1 1003 ? 33.875 7.902 -54.510 1.00 83.12 1003 ILE A C 1
ATOM 8178 O O . ILE A 1 1003 ? 34.487 7.911 -55.575 1.00 83.12 1003 ILE A O 1
ATOM 8182 N N . SER A 1 1004 ? 33.468 9.033 -53.925 1.00 85.00 1004 SER A N 1
ATOM 8183 C CA . SER A 1 1004 ? 33.754 10.364 -54.480 1.00 85.00 1004 SER A CA 1
ATOM 8184 C C . SER A 1 1004 ? 35.262 10.647 -54.551 1.00 85.00 1004 SER A C 1
ATOM 8186 O O . SER A 1 1004 ? 35.759 11.096 -55.583 1.00 85.00 1004 SER A O 1
ATOM 8188 N N . ASN A 1 1005 ? 36.007 10.316 -53.488 1.00 86.25 1005 ASN A N 1
ATOM 8189 C CA . ASN A 1 1005 ? 37.464 10.455 -53.455 1.00 86.25 1005 ASN A CA 1
ATOM 8190 C C . ASN A 1 1005 ? 38.151 9.553 -54.493 1.00 86.25 1005 ASN A C 1
ATOM 8192 O O . ASN A 1 1005 ? 39.068 9.992 -55.180 1.00 86.25 1005 ASN A O 1
ATOM 8196 N N . TRP A 1 1006 ? 37.669 8.321 -54.678 1.00 87.38 1006 TRP A N 1
ATOM 8197 C CA . TRP A 1 1006 ? 38.198 7.415 -55.698 1.00 87.38 1006 TRP A CA 1
ATOM 8198 C C . TRP A 1 1006 ? 38.033 7.985 -57.113 1.00 87.38 1006 TRP A C 1
ATOM 8200 O O . TRP A 1 1006 ? 38.994 8.010 -57.877 1.00 87.38 1006 TRP A O 1
ATOM 8210 N N . TRP A 1 1007 ? 36.860 8.542 -57.446 1.00 85.62 1007 TRP A N 1
ATOM 8211 C CA . TRP A 1 1007 ? 36.644 9.213 -58.736 1.00 85.62 1007 TRP A CA 1
ATOM 8212 C C . TRP A 1 1007 ? 37.523 10.457 -58.920 1.00 85.62 1007 TRP A C 1
ATOM 8214 O O . TRP A 1 1007 ? 37.971 10.724 -60.036 1.00 85.62 1007 TRP A O 1
ATOM 8224 N N . HIS A 1 1008 ? 37.800 11.202 -57.845 1.00 86.81 1008 HIS A N 1
ATOM 8225 C CA . HIS A 1 1008 ? 38.722 12.339 -57.880 1.00 86.81 1008 HIS A CA 1
ATOM 8226 C C . HIS A 1 1008 ? 40.155 11.892 -58.203 1.00 86.81 1008 HIS A C 1
ATOM 8228 O O . HIS A 1 1008 ? 40.749 12.398 -59.156 1.00 86.81 1008 HIS A O 1
ATOM 8234 N N . ILE A 1 1009 ? 40.681 10.900 -57.474 1.00 82.56 1009 ILE A N 1
ATOM 8235 C CA . ILE A 1 1009 ? 42.026 10.336 -57.692 1.00 82.56 1009 ILE A CA 1
ATOM 8236 C C . ILE A 1 1009 ? 42.125 9.712 -59.093 1.00 82.56 1009 ILE A C 1
ATOM 8238 O O . ILE A 1 1009 ? 43.114 9.913 -59.795 1.00 82.56 1009 ILE A O 1
ATOM 8242 N N . TYR A 1 1010 ? 41.077 9.028 -59.561 1.00 84.44 1010 TYR A N 1
ATOM 8243 C CA . TYR A 1 1010 ? 41.012 8.498 -60.925 1.00 84.44 1010 TYR A CA 1
ATOM 8244 C C . TYR A 1 1010 ? 41.054 9.617 -61.983 1.00 84.44 1010 TYR A C 1
ATOM 8246 O O . TYR A 1 1010 ? 41.747 9.507 -62.996 1.00 84.44 1010 TYR A O 1
ATOM 8254 N N . GLY A 1 1011 ? 40.373 10.740 -61.737 1.00 83.25 1011 GLY A N 1
ATOM 8255 C CA . GLY A 1 1011 ? 40.451 11.937 -62.578 1.00 83.25 1011 GLY A CA 1
ATOM 8256 C C . GLY A 1 1011 ? 41.852 12.564 -62.609 1.00 83.25 1011 GLY A C 1
ATOM 8257 O O . GLY A 1 1011 ? 42.329 12.960 -63.677 1.00 83.25 1011 GLY A O 1
ATOM 8258 N N . GLU A 1 1012 ? 42.541 12.614 -61.466 1.00 84.62 1012 GLU A N 1
ATOM 8259 C CA . GLU A 1 1012 ? 43.941 13.048 -61.376 1.00 84.62 1012 GLU A CA 1
ATOM 8260 C C . GLU A 1 1012 ? 44.884 12.103 -62.122 1.00 84.62 1012 GLU A C 1
ATOM 8262 O O . GLU A 1 1012 ? 45.757 12.577 -62.853 1.00 84.62 1012 GLU A O 1
ATOM 8267 N N . LEU A 1 1013 ? 44.664 10.789 -62.022 1.00 83.12 1013 LEU A N 1
ATOM 8268 C CA . LEU A 1 1013 ? 45.399 9.772 -62.770 1.00 83.12 1013 LEU A CA 1
ATOM 8269 C C . LEU A 1 1013 ? 45.236 9.985 -64.277 1.00 83.12 1013 LEU A C 1
ATOM 8271 O O . LEU A 1 1013 ? 46.235 10.022 -64.997 1.00 83.12 1013 LEU A O 1
ATOM 8275 N N . LEU A 1 1014 ? 44.009 10.200 -64.761 1.00 81.31 1014 LEU A N 1
ATOM 8276 C CA . LEU A 1 1014 ? 43.739 10.483 -66.175 1.00 81.31 1014 LEU A CA 1
ATOM 8277 C C . LEU A 1 1014 ? 44.409 11.779 -66.649 1.00 81.31 1014 LEU A C 1
ATOM 8279 O O . LEU A 1 1014 ? 44.929 11.837 -67.765 1.00 81.31 1014 LEU A O 1
ATOM 8283 N N . ASN A 1 1015 ? 44.420 12.824 -65.821 1.00 81.81 1015 ASN A N 1
ATOM 8284 C CA . ASN A 1 1015 ? 45.085 14.087 -66.142 1.00 81.81 1015 ASN A CA 1
ATOM 8285 C C . ASN A 1 1015 ? 46.614 13.954 -66.136 1.00 81.81 1015 ASN A C 1
ATOM 8287 O O . ASN A 1 1015 ? 47.271 14.498 -67.025 1.00 81.81 1015 ASN A O 1
ATOM 8291 N N . ALA A 1 1016 ? 47.175 13.201 -65.187 1.00 76.81 1016 ALA A N 1
ATOM 8292 C CA . ALA A 1 1016 ? 48.599 12.886 -65.123 1.00 76.81 1016 ALA A CA 1
ATOM 8293 C C . ALA A 1 1016 ? 49.039 12.060 -66.340 1.00 76.81 1016 ALA A C 1
ATOM 8295 O O . ALA A 1 1016 ? 50.041 12.400 -66.968 1.00 76.81 1016 ALA A O 1
ATOM 8296 N N . HIS A 1 1017 ? 48.241 11.068 -66.752 1.00 78.06 1017 HIS A N 1
ATOM 8297 C CA . HIS A 1 1017 ? 48.462 10.310 -67.984 1.00 78.06 1017 HIS A CA 1
ATOM 8298 C C . HIS A 1 1017 ? 48.376 11.212 -69.219 1.00 78.06 1017 HIS A C 1
ATOM 8300 O O . HIS A 1 1017 ? 49.306 11.224 -70.015 1.00 78.06 1017 HIS A O 1
ATOM 8306 N N . LYS A 1 1018 ? 47.343 12.059 -69.355 1.00 78.50 1018 LYS A N 1
ATOM 8307 C CA . LYS A 1 1018 ? 47.250 13.043 -70.456 1.00 78.50 1018 LYS A CA 1
ATOM 8308 C C . LYS A 1 1018 ? 48.455 13.988 -70.499 1.00 78.50 1018 LYS A C 1
ATOM 8310 O O . LYS A 1 1018 ? 48.922 14.328 -71.585 1.00 78.50 1018 LYS A O 1
ATOM 8315 N N . HIS A 1 1019 ? 48.950 14.432 -69.343 1.00 76.12 1019 HIS A N 1
ATOM 8316 C CA . HIS A 1 1019 ? 50.132 15.287 -69.240 1.00 76.12 1019 HIS A CA 1
ATOM 8317 C C . HIS A 1 1019 ? 51.410 14.539 -69.645 1.00 76.12 1019 HIS A C 1
ATOM 8319 O O . HIS A 1 1019 ? 52.219 15.084 -70.393 1.00 76.12 1019 HIS A O 1
ATOM 8325 N N . TYR A 1 1020 ? 51.557 13.279 -69.230 1.00 73.44 1020 TYR A N 1
ATOM 8326 C CA . TYR A 1 1020 ? 52.653 12.401 -69.641 1.00 73.44 1020 TYR A CA 1
ATOM 8327 C C . TYR A 1 1020 ? 52.631 12.144 -71.156 1.00 73.44 1020 TYR A C 1
ATOM 8329 O O . TYR A 1 1020 ? 53.628 12.389 -71.828 1.00 73.44 1020 TYR A O 1
ATOM 8337 N N . THR A 1 1021 ? 51.476 11.784 -71.727 1.00 70.62 1021 THR A N 1
ATOM 8338 C CA . THR A 1 1021 ? 51.294 11.572 -73.175 1.00 70.62 1021 THR A CA 1
ATOM 8339 C C . THR A 1 1021 ? 51.579 12.837 -73.991 1.00 70.62 1021 THR A C 1
ATOM 8341 O O . THR A 1 1021 ? 52.147 12.754 -75.076 1.00 70.62 1021 THR A O 1
ATOM 8344 N N . ARG A 1 1022 ? 51.224 14.027 -73.480 1.00 72.75 1022 ARG A N 1
ATOM 8345 C CA . ARG A 1 1022 ? 51.530 15.316 -74.131 1.00 72.75 1022 ARG A CA 1
ATOM 8346 C C . ARG A 1 1022 ? 53.009 15.703 -74.037 1.00 72.75 1022 ARG A C 1
ATOM 8348 O O . ARG A 1 1022 ? 53.538 16.264 -74.991 1.00 72.75 1022 ARG A O 1
ATOM 8355 N N . ALA A 1 1023 ? 53.668 15.440 -72.909 1.00 66.81 1023 ALA A N 1
ATOM 8356 C CA . ALA A 1 1023 ? 55.084 15.759 -72.700 1.00 66.81 1023 ALA A CA 1
ATOM 8357 C C . ALA A 1 1023 ? 56.034 14.760 -73.398 1.00 66.81 1023 ALA A C 1
ATOM 8359 O O . ALA A 1 1023 ? 57.141 15.134 -73.808 1.00 66.81 1023 ALA A O 1
ATOM 8360 N N . PHE A 1 1024 ? 55.581 13.512 -73.570 1.00 69.31 1024 PHE A N 1
ATOM 8361 C CA . PHE A 1 1024 ? 56.335 12.392 -74.140 1.00 69.31 1024 PHE A CA 1
ATOM 8362 C C . PHE A 1 1024 ? 55.508 11.573 -75.156 1.00 69.31 1024 PHE A C 1
ATOM 8364 O O . PHE A 1 1024 ? 55.274 10.380 -74.953 1.00 69.31 1024 PHE A O 1
ATOM 8371 N N . PRO A 1 1025 ? 55.081 12.172 -76.283 1.00 62.59 1025 PRO A N 1
ATOM 8372 C CA . PRO A 1 1025 ? 54.271 11.478 -77.289 1.00 62.59 1025 PRO A CA 1
ATOM 8373 C C . PRO A 1 1025 ? 55.009 10.302 -77.954 1.00 62.59 1025 PRO A C 1
ATOM 8375 O O . PRO A 1 1025 ? 54.377 9.315 -78.317 1.00 62.59 1025 PRO A O 1
ATOM 8378 N N . GLU A 1 1026 ? 56.342 10.369 -78.056 1.00 59.16 1026 GLU A N 1
ATOM 8379 C CA . GLU A 1 1026 ? 57.188 9.306 -78.628 1.00 59.16 1026 GLU A CA 1
ATOM 8380 C C . GLU A 1 1026 ? 57.294 8.055 -77.736 1.00 59.16 1026 GLU A C 1
ATOM 8382 O O . GLU A 1 1026 ? 57.579 6.978 -78.245 1.00 59.16 1026 GLU A O 1
ATOM 8387 N N . LEU A 1 1027 ? 57.043 8.180 -76.426 1.00 56.62 1027 LEU A N 1
ATOM 8388 C CA . LEU A 1 1027 ? 57.107 7.089 -75.438 1.00 56.62 1027 LEU A CA 1
ATOM 8389 C C . LEU A 1 1027 ? 55.727 6.514 -75.089 1.00 56.62 1027 LEU A C 1
ATOM 8391 O O . LEU A 1 1027 ? 55.645 5.458 -74.467 1.00 56.62 1027 LEU A O 1
ATOM 8395 N N . ALA A 1 1028 ? 54.643 7.183 -75.488 1.00 52.25 1028 ALA A N 1
ATOM 8396 C CA . ALA A 1 1028 ? 53.278 6.808 -75.122 1.00 52.25 1028 ALA A CA 1
ATOM 8397 C C . ALA A 1 1028 ? 52.779 5.503 -75.778 1.00 52.25 1028 ALA A C 1
ATOM 8399 O O . ALA A 1 1028 ? 51.863 4.885 -75.246 1.00 52.25 1028 ALA A O 1
ATOM 8400 N N . ASN A 1 1029 ? 53.390 5.074 -76.893 1.00 50.84 1029 ASN A N 1
ATOM 8401 C CA . ASN A 1 1029 ? 52.993 3.889 -77.674 1.00 50.84 1029 ASN A CA 1
ATOM 8402 C C . ASN A 1 1029 ? 54.097 2.812 -77.778 1.00 50.84 1029 ASN A C 1
ATOM 8404 O O . ASN A 1 1029 ? 54.014 1.925 -78.627 1.00 50.84 1029 ASN A O 1
ATOM 8408 N N . VAL A 1 1030 ? 55.155 2.889 -76.964 1.00 50.94 1030 VAL A N 1
ATOM 8409 C CA . VAL A 1 1030 ? 56.310 1.978 -77.058 1.00 50.94 1030 VAL A CA 1
ATOM 8410 C C . VAL A 1 1030 ? 56.132 0.803 -76.092 1.00 50.94 1030 VAL A C 1
ATOM 8412 O O . VAL A 1 1030 ? 55.924 1.006 -74.898 1.00 50.94 1030 VAL A O 1
ATOM 8415 N N . THR A 1 1031 ? 56.217 -0.432 -76.598 1.00 51.06 1031 THR A N 1
ATOM 8416 C CA . THR A 1 1031 ? 56.207 -1.654 -75.777 1.00 51.06 1031 THR A CA 1
ATOM 8417 C C . THR A 1 1031 ? 57.403 -1.682 -74.819 1.00 51.06 1031 THR A C 1
ATOM 8419 O O . THR A 1 1031 ? 58.468 -1.141 -75.121 1.00 51.06 1031 THR A O 1
ATOM 8422 N N . THR A 1 1032 ? 57.238 -2.313 -73.652 1.00 51.09 1032 THR A N 1
ATOM 8423 C CA . THR A 1 1032 ? 58.214 -2.346 -72.543 1.00 51.09 1032 THR A CA 1
ATOM 8424 C C . THR A 1 1032 ? 59.637 -2.740 -72.955 1.00 51.09 1032 THR A C 1
ATOM 8426 O O . THR A 1 1032 ? 60.582 -2.245 -72.352 1.00 51.09 1032 THR A O 1
ATOM 8429 N N . GLU A 1 1033 ? 59.809 -3.536 -74.012 1.00 47.00 1033 GLU A N 1
ATOM 8430 C CA . GLU A 1 1033 ? 61.118 -3.981 -74.523 1.00 47.00 1033 GLU A CA 1
ATOM 8431 C C . GLU A 1 1033 ? 61.894 -2.913 -75.328 1.00 47.00 1033 GLU A C 1
ATOM 8433 O O . GLU A 1 1033 ? 63.107 -3.019 -75.472 1.00 47.00 1033 GLU A O 1
ATOM 8438 N N . ASN A 1 1034 ? 61.240 -1.847 -75.813 1.00 50.72 1034 ASN A N 1
ATOM 8439 C CA . ASN A 1 1034 ? 61.873 -0.757 -76.581 1.00 50.72 1034 ASN A CA 1
ATOM 8440 C C . ASN A 1 1034 ? 62.006 0.560 -75.789 1.00 50.72 1034 ASN A C 1
ATOM 8442 O O . ASN A 1 1034 ? 62.484 1.569 -76.320 1.00 50.72 1034 ASN A O 1
ATOM 8446 N N . ARG A 1 1035 ? 61.586 0.560 -74.517 1.00 54.88 1035 ARG A N 1
ATOM 8447 C CA . ARG A 1 1035 ? 61.562 1.743 -73.644 1.00 54.88 1035 ARG A CA 1
ATOM 8448 C C . ARG A 1 1035 ? 62.971 2.264 -73.337 1.00 54.88 1035 ARG A C 1
ATOM 8450 O O . ARG A 1 1035 ? 63.205 3.464 -73.458 1.00 54.88 1035 ARG A O 1
ATOM 8457 N N . ASP A 1 1036 ? 63.919 1.364 -73.073 1.00 52.84 1036 ASP A N 1
ATOM 8458 C CA . ASP A 1 1036 ? 65.324 1.706 -72.794 1.00 52.84 1036 ASP A CA 1
ATOM 8459 C C . ASP A 1 1036 ? 66.057 2.251 -74.033 1.00 52.84 1036 ASP A C 1
ATOM 8461 O O . ASP A 1 1036 ? 66.848 3.188 -73.940 1.00 52.84 1036 ASP A O 1
ATOM 8465 N N . LEU A 1 1037 ? 65.735 1.740 -75.227 1.00 52.75 1037 LEU A N 1
ATOM 8466 C CA . LEU A 1 1037 ? 66.272 2.226 -76.507 1.00 52.75 1037 LEU A CA 1
ATOM 8467 C C . LEU A 1 1037 ? 65.740 3.621 -76.883 1.00 52.75 1037 LEU A C 1
ATOM 8469 O O . LEU A 1 1037 ? 66.476 4.426 -77.460 1.00 52.75 1037 LEU A O 1
ATOM 8473 N N . ALA A 1 1038 ? 64.483 3.929 -76.545 1.00 54.12 1038 ALA A N 1
ATOM 8474 C CA . ALA A 1 1038 ? 63.887 5.253 -76.728 1.00 54.12 1038 ALA A CA 1
ATOM 8475 C C . ALA A 1 1038 ? 64.426 6.275 -75.707 1.00 54.12 1038 ALA A C 1
ATOM 8477 O O . ALA A 1 1038 ? 64.784 7.390 -76.092 1.00 54.12 1038 ALA A O 1
ATOM 8478 N N . LEU A 1 1039 ? 64.590 5.873 -74.440 1.00 53.56 1039 LEU A N 1
ATOM 8479 C CA . LEU A 1 1039 ? 65.265 6.657 -73.395 1.00 53.56 1039 LEU A CA 1
ATOM 8480 C C . LEU A 1 1039 ? 66.727 6.962 -73.765 1.00 53.56 1039 LEU A C 1
ATOM 8482 O O . LEU A 1 1039 ? 67.179 8.098 -73.609 1.00 53.56 1039 LEU A O 1
ATOM 8486 N N . HIS A 1 1040 ? 67.444 6.002 -74.361 1.00 51.72 1040 HIS A N 1
ATOM 8487 C CA . HIS A 1 1040 ? 68.810 6.209 -74.850 1.00 51.72 1040 HIS A CA 1
ATOM 8488 C C . HIS A 1 1040 ? 68.917 7.194 -76.036 1.00 51.72 1040 HIS A C 1
ATOM 8490 O O . HIS A 1 1040 ? 69.949 7.845 -76.191 1.00 51.72 1040 HIS A O 1
ATOM 8496 N N . ARG A 1 1041 ? 67.871 7.404 -76.853 1.00 54.06 1041 ARG A N 1
ATOM 8497 C CA . ARG A 1 1041 ? 67.873 8.473 -77.883 1.00 54.06 1041 ARG A CA 1
ATOM 8498 C C . ARG A 1 1041 ? 67.646 9.876 -77.300 1.00 54.06 1041 ARG A C 1
ATOM 8500 O O . ARG A 1 1041 ? 67.964 10.864 -77.957 1.00 54.06 1041 ARG A O 1
ATOM 8507 N N . MET A 1 1042 ? 67.153 9.979 -76.062 1.00 53.97 1042 MET A N 1
ATOM 8508 C CA . MET A 1 1042 ? 66.860 11.243 -75.366 1.00 53.97 1042 MET A CA 1
ATOM 8509 C C . MET A 1 1042 ? 68.039 11.809 -74.545 1.00 53.97 1042 MET A C 1
ATOM 8511 O O . MET A 1 1042 ? 67.884 12.831 -73.870 1.00 53.97 1042 MET A O 1
ATOM 8515 N N . ILE A 1 1043 ? 69.230 11.198 -74.629 1.00 50.53 1043 ILE A N 1
ATOM 8516 C CA . ILE A 1 1043 ? 70.451 11.538 -73.859 1.00 50.53 1043 ILE A CA 1
ATOM 8517 C C . ILE A 1 1043 ? 70.954 12.981 -74.075 1.00 50.53 1043 ILE A C 1
ATOM 8519 O O . ILE A 1 1043 ? 71.760 13.484 -73.295 1.00 50.53 1043 ILE A O 1
ATOM 8523 N N . SER A 1 1044 ? 70.448 13.717 -75.063 1.00 53.44 1044 SER A N 1
ATOM 8524 C CA . SER A 1 1044 ? 70.855 15.105 -75.310 1.00 53.44 1044 SER A CA 1
ATOM 8525 C C . SER A 1 1044 ? 70.342 16.125 -74.274 1.00 53.44 1044 SER A C 1
ATOM 8527 O O . SER A 1 1044 ? 70.756 17.284 -74.336 1.00 53.44 1044 SER A O 1
ATOM 8529 N N . ASN A 1 1045 ? 69.473 15.756 -73.310 1.00 57.81 1045 ASN A N 1
ATOM 8530 C CA . ASN A 1 1045 ? 68.964 16.719 -72.316 1.00 57.81 1045 ASN A CA 1
ATOM 8531 C C . ASN A 1 1045 ? 68.610 16.115 -70.923 1.00 57.81 1045 ASN A C 1
ATOM 8533 O O . ASN A 1 1045 ? 67.494 15.625 -70.722 1.00 57.81 1045 ASN A O 1
ATOM 8537 N N . PRO A 1 1046 ? 69.483 16.226 -69.897 1.00 61.50 1046 PRO A N 1
ATOM 8538 C CA . PRO A 1 1046 ? 69.280 15.610 -68.572 1.00 61.50 1046 PRO A CA 1
ATOM 8539 C C . PRO A 1 1046 ? 68.078 16.167 -67.787 1.00 61.50 1046 PRO A C 1
ATOM 8541 O O . PRO A 1 1046 ? 67.573 15.524 -66.868 1.00 61.50 1046 PRO A O 1
ATOM 8544 N N . LYS A 1 1047 ? 67.571 17.355 -68.148 1.00 62.94 1047 LYS A N 1
ATOM 8545 C CA . LYS A 1 1047 ? 66.350 17.931 -67.553 1.00 62.94 1047 LYS A CA 1
ATOM 8546 C C . LYS A 1 1047 ? 65.077 17.196 -67.981 1.00 62.94 1047 LYS A C 1
ATOM 8548 O O . LYS A 1 1047 ? 64.102 17.203 -67.236 1.00 62.94 1047 LYS A O 1
ATOM 8553 N N . ARG A 1 1048 ? 65.081 16.582 -69.168 1.00 65.81 1048 ARG A N 1
ATOM 8554 C CA . ARG A 1 1048 ? 63.915 15.903 -69.748 1.00 65.81 1048 ARG A CA 1
ATOM 8555 C C . ARG A 1 1048 ? 63.738 14.491 -69.176 1.00 65.81 1048 ARG A C 1
ATOM 8557 O O . ARG A 1 1048 ? 62.605 14.094 -68.949 1.00 65.81 1048 ARG A O 1
ATOM 8564 N N . ILE A 1 1049 ? 64.842 13.815 -68.843 1.00 67.31 1049 ILE A N 1
ATOM 8565 C CA . ILE A 1 1049 ? 64.860 12.526 -68.125 1.00 67.31 1049 ILE A CA 1
ATOM 8566 C C . ILE A 1 1049 ? 64.311 12.697 -66.703 1.00 67.31 1049 ILE A C 1
ATOM 8568 O O . ILE A 1 1049 ? 63.344 12.046 -66.342 1.00 67.31 1049 ILE A O 1
ATOM 8572 N N . LYS A 1 1050 ? 64.808 13.685 -65.943 1.00 69.00 1050 LYS A N 1
ATOM 8573 C CA . LYS A 1 1050 ? 64.276 13.990 -64.598 1.00 69.00 1050 LYS A CA 1
ATOM 8574 C C . LYS A 1 1050 ? 62.794 14.380 -64.592 1.00 69.00 1050 LYS A C 1
ATOM 8576 O O . LYS A 1 1050 ? 62.125 14.240 -63.574 1.00 69.00 1050 LYS A O 1
ATOM 8581 N N . LEU A 1 1051 ? 62.289 14.954 -65.685 1.00 72.00 1051 LEU A N 1
ATOM 8582 C CA . LEU A 1 1051 ? 60.869 15.281 -65.831 1.00 72.00 1051 LEU A CA 1
ATOM 8583 C C . LEU A 1 1051 ? 60.030 14.022 -66.103 1.00 72.00 1051 LEU A C 1
ATOM 8585 O O . LEU A 1 1051 ? 58.916 13.930 -65.598 1.00 72.00 1051 LEU A O 1
ATOM 8589 N N . GLU A 1 1052 ? 60.561 13.081 -66.883 1.00 75.75 1052 GLU A N 1
ATOM 8590 C CA . GLU A 1 1052 ? 59.943 11.780 -67.162 1.00 75.75 1052 GLU A CA 1
ATOM 8591 C C . GLU A 1 1052 ? 59.874 10.938 -65.887 1.00 75.75 1052 GLU A C 1
ATOM 8593 O O . GLU A 1 1052 ? 58.775 10.547 -65.506 1.00 75.75 1052 GLU A O 1
ATOM 8598 N N . GLU A 1 1053 ? 60.997 10.804 -65.171 1.00 72.25 1053 GLU A N 1
ATOM 8599 C CA . GLU A 1 1053 ? 61.095 10.101 -63.885 1.00 72.25 1053 GLU A CA 1
ATOM 8600 C C . GLU A 1 1053 ? 60.108 10.673 -62.862 1.00 72.25 1053 GLU A C 1
ATOM 8602 O O . GLU A 1 1053 ? 59.352 9.939 -62.241 1.00 72.25 1053 GLU A O 1
ATOM 8607 N N . ARG A 1 1054 ? 60.028 12.004 -62.735 1.00 76.88 1054 ARG A N 1
ATOM 8608 C CA . ARG A 1 1054 ? 59.069 12.646 -61.819 1.00 76.88 1054 ARG A CA 1
ATOM 8609 C C . ARG A 1 1054 ? 57.613 12.409 -62.201 1.00 76.88 1054 ARG A C 1
ATOM 8611 O O . ARG A 1 1054 ? 56.758 12.346 -61.323 1.00 76.88 1054 ARG A O 1
ATOM 8618 N N . LEU A 1 1055 ? 57.291 12.378 -63.494 1.00 74.31 1055 LEU A N 1
ATOM 8619 C CA . LEU A 1 1055 ? 55.913 12.177 -63.949 1.00 74.31 1055 LEU A CA 1
ATOM 8620 C C . LEU A 1 1055 ? 55.507 10.701 -63.888 1.00 74.31 1055 LEU A C 1
ATOM 8622 O O . LEU A 1 1055 ? 54.350 10.427 -63.579 1.00 74.31 1055 LEU A O 1
ATOM 8626 N N . SER A 1 1056 ? 56.430 9.769 -64.133 1.00 74.62 1056 SER A N 1
ATOM 8627 C CA . SER A 1 1056 ? 56.203 8.330 -63.981 1.00 74.62 1056 SER A CA 1
ATOM 8628 C C . SER A 1 1056 ? 56.116 7.922 -62.507 1.00 74.62 1056 SER A C 1
ATOM 8630 O O . SER A 1 1056 ? 55.200 7.184 -62.151 1.00 74.62 1056 SER A O 1
ATOM 8632 N N . GLU A 1 1057 ? 56.964 8.480 -61.638 1.00 77.75 1057 GLU A N 1
ATOM 8633 C CA . GLU A 1 1057 ? 56.877 8.340 -60.177 1.00 77.75 1057 GLU A CA 1
ATOM 8634 C C . GLU A 1 1057 ? 55.547 8.899 -59.656 1.00 77.75 1057 GLU A C 1
ATOM 8636 O O . GLU A 1 1057 ? 54.815 8.202 -58.963 1.00 77.75 1057 GLU A O 1
ATOM 8641 N N . LYS A 1 1058 ? 55.129 10.087 -60.117 1.00 79.38 1058 LYS A N 1
ATOM 8642 C CA . LYS A 1 1058 ? 53.819 10.656 -59.766 1.00 79.38 1058 LYS A CA 1
ATOM 8643 C C . LYS A 1 1058 ? 52.638 9.800 -60.245 1.00 79.38 1058 LYS A C 1
ATOM 8645 O O . LYS A 1 1058 ? 51.645 9.685 -59.535 1.00 79.38 1058 LYS A O 1
ATOM 8650 N N . ILE A 1 1059 ? 52.706 9.217 -61.445 1.00 79.69 1059 ILE A N 1
ATOM 8651 C CA . ILE A 1 1059 ? 51.668 8.295 -61.938 1.00 79.69 1059 ILE A CA 1
ATOM 8652 C C . ILE A 1 1059 ? 51.632 7.024 -61.085 1.00 79.69 1059 ILE A C 1
ATOM 8654 O O . ILE A 1 1059 ? 50.545 6.558 -60.743 1.00 79.69 1059 ILE A O 1
ATOM 8658 N N . LYS A 1 1060 ? 52.797 6.485 -60.720 1.00 80.44 1060 LYS A N 1
ATOM 8659 C CA . LYS A 1 1060 ? 52.914 5.309 -59.860 1.00 80.44 1060 LYS A CA 1
ATOM 8660 C C . LYS A 1 1060 ? 52.327 5.575 -58.471 1.00 80.44 1060 LYS A C 1
ATOM 8662 O O . LYS A 1 1060 ? 51.471 4.808 -58.044 1.00 80.44 1060 LYS A O 1
ATOM 8667 N N . ASP A 1 1061 ? 52.673 6.699 -57.845 1.00 80.50 1061 ASP A N 1
ATOM 8668 C CA . ASP A 1 1061 ? 52.144 7.113 -56.539 1.00 80.50 1061 ASP A CA 1
ATOM 8669 C C . ASP A 1 1061 ? 50.616 7.268 -56.560 1.00 80.50 1061 ASP A C 1
ATOM 8671 O O . ASP A 1 1061 ? 49.923 6.762 -55.679 1.00 80.50 1061 ASP A O 1
ATOM 8675 N N . ILE A 1 1062 ? 50.064 7.925 -57.590 1.00 81.31 1062 ILE A N 1
ATOM 8676 C CA . ILE A 1 1062 ? 48.608 8.085 -57.744 1.00 81.31 1062 ILE A CA 1
ATOM 8677 C C . ILE A 1 1062 ? 47.931 6.723 -57.970 1.00 81.31 1062 ILE A C 1
ATOM 8679 O O . ILE A 1 1062 ? 46.839 6.491 -57.458 1.00 81.31 1062 ILE A O 1
ATOM 8683 N N . THR A 1 1063 ? 48.568 5.805 -58.703 1.00 81.06 1063 THR A N 1
ATOM 8684 C CA . THR A 1 1063 ? 48.036 4.452 -58.950 1.00 81.06 1063 THR A CA 1
ATOM 8685 C C . THR A 1 1063 ? 48.050 3.603 -57.675 1.00 81.06 1063 THR A C 1
ATOM 8687 O O . THR A 1 1063 ? 47.072 2.920 -57.380 1.00 81.06 1063 THR A O 1
ATOM 8690 N N . GLU A 1 1064 ? 49.113 3.679 -56.872 1.00 80.62 1064 GLU A N 1
ATOM 8691 C CA . GLU A 1 1064 ? 49.192 3.013 -55.565 1.00 80.62 1064 GLU A CA 1
ATOM 8692 C C . GLU A 1 1064 ? 48.142 3.565 -54.587 1.00 80.62 1064 GLU A C 1
ATOM 8694 O O . GLU A 1 1064 ? 47.461 2.793 -53.908 1.00 80.62 1064 GLU A O 1
ATOM 8699 N N . GLN A 1 1065 ? 47.932 4.886 -54.575 1.00 81.25 1065 GLN A N 1
ATOM 8700 C CA . GLN A 1 1065 ? 46.859 5.520 -53.802 1.00 81.25 1065 GLN A CA 1
ATOM 8701 C C . GLN A 1 1065 ? 45.468 5.087 -54.282 1.00 81.25 1065 GLN A C 1
ATOM 8703 O O . GLN A 1 1065 ? 44.611 4.766 -53.458 1.00 81.25 1065 GLN A O 1
ATOM 8708 N N . LEU A 1 1066 ? 45.239 5.027 -55.598 1.00 83.19 1066 LEU A N 1
ATOM 8709 C CA . LEU A 1 1066 ? 43.966 4.595 -56.177 1.00 83.19 1066 LEU A CA 1
ATOM 8710 C C . LEU A 1 1066 ? 43.650 3.135 -55.820 1.00 83.19 1066 LEU A C 1
ATOM 8712 O O . LEU A 1 1066 ? 42.518 2.829 -55.444 1.00 83.19 1066 LEU A O 1
ATOM 8716 N N . ASN A 1 1067 ? 44.650 2.255 -55.884 1.00 80.75 1067 ASN A N 1
ATOM 8717 C CA . ASN A 1 1067 ? 44.507 0.840 -55.541 1.00 80.75 1067 ASN A CA 1
ATOM 8718 C C . ASN A 1 1067 ? 44.300 0.622 -54.036 1.00 80.75 1067 ASN A C 1
ATOM 8720 O O . ASN A 1 1067 ? 43.520 -0.249 -53.653 1.00 80.75 1067 ASN A O 1
ATOM 8724 N N . SER A 1 1068 ? 44.927 1.437 -53.179 1.00 81.62 1068 SER A N 1
ATOM 8725 C CA . SER A 1 1068 ? 44.643 1.436 -51.737 1.00 81.62 1068 SER A CA 1
ATOM 8726 C C . SER A 1 1068 ? 43.196 1.846 -51.458 1.00 81.62 1068 SER A C 1
ATOM 8728 O O . SER A 1 1068 ? 42.476 1.118 -50.782 1.00 81.62 1068 SER A O 1
ATOM 8730 N N . VAL A 1 1069 ? 42.736 2.972 -52.020 1.00 82.31 1069 VAL A N 1
ATOM 8731 C CA . VAL A 1 1069 ? 41.358 3.451 -51.808 1.00 82.31 1069 VAL A CA 1
ATOM 8732 C C . VAL A 1 1069 ? 40.341 2.478 -52.409 1.00 82.31 1069 VAL A C 1
ATOM 8734 O O . VAL A 1 1069 ? 39.281 2.260 -51.828 1.00 82.31 1069 VAL A O 1
ATOM 8737 N N . GLY A 1 1070 ? 40.660 1.859 -53.549 1.00 82.75 1070 GLY A N 1
ATOM 8738 C CA . GLY A 1 1070 ? 39.857 0.793 -54.141 1.00 82.75 1070 GLY A CA 1
ATOM 8739 C C . GLY A 1 1070 ? 39.707 -0.396 -53.191 1.00 82.75 1070 GLY A C 1
ATOM 8740 O O . GLY A 1 1070 ? 38.583 -0.808 -52.901 1.00 82.75 1070 GLY A O 1
ATOM 8741 N N . HIS A 1 1071 ? 40.816 -0.911 -52.655 1.00 82.06 1071 HIS A N 1
ATOM 8742 C CA . HIS A 1 1071 ? 40.789 -2.003 -51.680 1.00 82.06 1071 HIS A CA 1
ATOM 8743 C C . HIS A 1 1071 ? 39.908 -1.679 -50.467 1.00 82.06 1071 HIS A C 1
ATOM 8745 O O . HIS A 1 1071 ? 39.031 -2.472 -50.115 1.00 82.06 1071 HIS A O 1
ATOM 8751 N N . ASP A 1 1072 ? 40.063 -0.477 -49.907 1.00 80.94 1072 ASP A N 1
ATOM 8752 C CA . ASP A 1 1072 ? 39.258 -0.014 -48.778 1.00 80.94 1072 ASP A CA 1
ATOM 8753 C C . ASP A 1 1072 ? 37.760 0.046 -49.137 1.00 80.94 1072 ASP A C 1
ATOM 8755 O O . ASP A 1 1072 ? 36.916 -0.378 -48.350 1.00 80.94 1072 ASP A O 1
ATOM 8759 N N . ILE A 1 1073 ? 37.399 0.515 -50.342 1.00 84.19 1073 ILE A N 1
ATOM 8760 C CA . ILE A 1 1073 ? 36.000 0.536 -50.812 1.00 84.19 1073 ILE A CA 1
ATOM 8761 C C . ILE A 1 1073 ? 35.427 -0.877 -50.914 1.00 84.19 1073 ILE A C 1
ATOM 8763 O O . ILE A 1 1073 ? 34.286 -1.092 -50.504 1.00 84.19 1073 ILE A O 1
ATOM 8767 N N . LYS A 1 1074 ? 36.186 -1.842 -51.441 1.00 82.75 1074 LYS A N 1
ATOM 8768 C CA . LYS A 1 1074 ? 35.722 -3.230 -51.570 1.00 82.75 1074 LYS A CA 1
ATOM 8769 C C . LYS A 1 1074 ? 35.491 -3.873 -50.207 1.00 82.75 1074 LYS A C 1
ATOM 8771 O O . LYS A 1 1074 ? 34.428 -4.449 -49.985 1.00 82.75 1074 LYS A O 1
ATOM 8776 N N . GLN A 1 1075 ? 36.432 -3.704 -49.281 1.00 82.44 1075 GLN A N 1
ATOM 8777 C CA . GLN A 1 1075 ? 36.292 -4.200 -47.914 1.00 82.44 1075 GLN A CA 1
ATOM 8778 C C . GLN A 1 1075 ? 35.085 -3.562 -47.209 1.00 82.44 1075 GLN A C 1
ATOM 8780 O O . GLN A 1 1075 ? 34.274 -4.257 -46.597 1.00 82.44 1075 GLN A O 1
ATOM 8785 N N . MET A 1 1076 ? 34.922 -2.242 -47.331 1.00 81.12 1076 MET A N 1
ATOM 8786 C CA . MET A 1 1076 ? 33.787 -1.528 -46.742 1.00 81.12 1076 MET A CA 1
ATOM 8787 C C . MET A 1 1076 ? 32.452 -1.895 -47.399 1.00 81.12 1076 MET A C 1
ATOM 8789 O O . MET A 1 1076 ? 31.430 -1.919 -46.719 1.00 81.12 1076 MET A O 1
ATOM 8793 N N . HIS A 1 1077 ? 32.437 -2.212 -48.695 1.00 84.62 1077 HIS A N 1
ATOM 8794 C CA . HIS A 1 1077 ? 31.251 -2.704 -49.390 1.00 84.62 1077 HIS A CA 1
ATOM 8795 C C . HIS A 1 1077 ? 30.822 -4.088 -48.887 1.00 84.62 1077 HIS A C 1
ATOM 8797 O O . HIS A 1 1077 ? 29.637 -4.280 -48.617 1.00 84.62 1077 HIS A O 1
ATOM 8803 N N . GLU A 1 1078 ? 31.761 -5.025 -48.723 1.00 84.81 1078 GLU A N 1
ATOM 8804 C CA . GLU A 1 1078 ? 31.481 -6.358 -48.169 1.00 84.81 1078 GLU A CA 1
ATOM 8805 C C . GLU A 1 1078 ? 30.920 -6.258 -46.743 1.00 84.81 1078 GLU A C 1
ATOM 8807 O O . GLU A 1 1078 ? 29.882 -6.853 -46.444 1.00 84.81 1078 GLU A O 1
ATOM 8812 N N . LEU A 1 1079 ? 31.538 -5.424 -45.896 1.00 82.75 1079 LEU A N 1
ATOM 8813 C CA . LEU A 1 1079 ? 31.036 -5.133 -44.550 1.00 82.75 1079 LEU A CA 1
ATOM 8814 C C . LEU A 1 1079 ? 29.633 -4.514 -44.592 1.00 82.75 1079 LEU A C 1
ATOM 8816 O O . LEU A 1 1079 ? 28.732 -4.986 -43.903 1.00 82.75 1079 LEU A O 1
ATOM 8820 N N . ALA A 1 1080 ? 29.407 -3.507 -45.439 1.00 85.06 1080 ALA A N 1
ATOM 8821 C CA . ALA A 1 1080 ? 28.099 -2.873 -45.580 1.00 85.06 1080 ALA A CA 1
ATOM 8822 C C . ALA A 1 1080 ? 27.019 -3.860 -46.060 1.00 85.06 1080 ALA A C 1
ATOM 8824 O O . ALA A 1 1080 ? 25.891 -3.820 -45.572 1.00 85.06 1080 ALA A O 1
ATOM 8825 N N . ALA A 1 1081 ? 27.342 -4.767 -46.987 1.00 86.00 1081 ALA A N 1
ATOM 8826 C CA . ALA A 1 1081 ? 26.417 -5.799 -47.452 1.00 86.00 1081 ALA A CA 1
ATOM 8827 C C . ALA A 1 1081 ? 26.050 -6.785 -46.327 1.00 86.00 1081 ALA A C 1
ATOM 8829 O O . ALA A 1 1081 ? 24.872 -7.121 -46.156 1.00 86.00 1081 ALA A O 1
ATOM 8830 N N . GLU A 1 1082 ? 27.030 -7.196 -45.518 1.00 87.06 1082 GLU A N 1
ATOM 8831 C CA . GLU A 1 1082 ? 26.791 -8.028 -44.338 1.00 87.06 1082 GLU A CA 1
ATOM 8832 C C . GLU A 1 1082 ? 25.904 -7.307 -43.307 1.00 87.06 1082 GLU A C 1
ATOM 8834 O O . GLU A 1 1082 ? 24.954 -7.891 -42.776 1.00 87.06 1082 GLU A O 1
ATOM 8839 N N . GLU A 1 1083 ? 26.151 -6.020 -43.059 1.00 86.50 1083 GLU A N 1
ATOM 8840 C CA . GLU A 1 1083 ? 25.347 -5.207 -42.146 1.00 86.50 1083 GLU A CA 1
ATOM 8841 C C . GLU A 1 1083 ? 23.902 -5.030 -42.607 1.00 86.50 1083 GLU A C 1
ATOM 8843 O O . GLU A 1 1083 ? 22.988 -5.140 -41.785 1.00 86.50 1083 GLU A O 1
ATOM 8848 N N . VAL A 1 1084 ? 23.669 -4.812 -43.906 1.00 88.62 1084 VAL A N 1
ATOM 8849 C CA . VAL A 1 1084 ? 22.311 -4.772 -44.468 1.00 88.62 1084 VAL A CA 1
ATOM 8850 C C . VAL A 1 1084 ? 21.594 -6.096 -44.211 1.00 88.62 1084 VAL A C 1
ATOM 8852 O O . VAL A 1 1084 ? 20.452 -6.092 -43.744 1.00 88.62 1084 VAL A O 1
ATOM 8855 N N . SER A 1 1085 ? 22.260 -7.228 -44.453 1.00 89.62 1085 SER A N 1
ATOM 8856 C CA . SER A 1 1085 ? 21.683 -8.555 -44.212 1.00 89.62 1085 SER A CA 1
ATOM 8857 C C . SER A 1 1085 ? 21.322 -8.759 -42.734 1.00 89.62 1085 SER A C 1
ATOM 8859 O O . SER A 1 1085 ? 20.193 -9.140 -42.410 1.00 89.62 1085 SER A O 1
ATOM 8861 N N . ARG A 1 1086 ? 22.244 -8.432 -41.817 1.00 89.25 1086 ARG A N 1
ATOM 8862 C CA . ARG A 1 1086 ? 22.011 -8.515 -40.363 1.00 89.25 1086 ARG A CA 1
ATOM 8863 C C . ARG A 1 1086 ? 20.867 -7.602 -39.910 1.00 89.25 1086 ARG A C 1
ATOM 8865 O O . ARG A 1 1086 ? 20.046 -8.013 -39.092 1.00 89.25 1086 ARG A O 1
ATOM 8872 N N . PHE A 1 1087 ? 20.775 -6.388 -40.454 1.00 91.06 1087 PHE A N 1
ATOM 8873 C CA . PHE A 1 1087 ? 19.688 -5.457 -40.148 1.00 91.06 1087 PHE A CA 1
ATOM 8874 C C . PHE A 1 1087 ? 18.325 -5.978 -40.620 1.00 91.06 1087 PHE A C 1
ATOM 8876 O O . PHE A 1 1087 ? 17.340 -5.837 -39.895 1.00 91.06 1087 PHE A O 1
ATOM 8883 N N . ILE A 1 1088 ? 18.240 -6.596 -41.803 1.00 89.06 1088 ILE A N 1
ATOM 8884 C CA . ILE A 1 1088 ? 16.983 -7.164 -42.315 1.00 89.06 1088 ILE A CA 1
ATOM 8885 C C . ILE A 1 1088 ? 16.493 -8.315 -41.423 1.00 89.06 1088 ILE A C 1
ATOM 8887 O O . ILE A 1 1088 ? 15.302 -8.341 -41.088 1.00 89.06 1088 ILE A O 1
ATOM 8891 N N . ASP A 1 1089 ? 17.386 -9.220 -41.001 1.00 89.00 1089 ASP A N 1
ATOM 8892 C CA . ASP A 1 1089 ? 17.041 -10.308 -40.070 1.00 89.00 1089 ASP A CA 1
ATOM 8893 C C . ASP A 1 1089 ? 16.556 -9.751 -38.724 1.00 89.00 1089 ASP A C 1
ATOM 8895 O O . ASP A 1 1089 ? 15.458 -10.085 -38.267 1.00 89.00 1089 ASP A O 1
ATOM 8899 N N . LEU A 1 1090 ? 17.320 -8.820 -38.137 1.00 90.19 1090 LEU A N 1
ATOM 8900 C CA . LEU A 1 1090 ? 16.976 -8.181 -36.868 1.00 90.19 1090 LEU A CA 1
ATOM 8901 C C . LEU A 1 1090 ? 15.633 -7.455 -36.948 1.00 90.19 1090 LEU A C 1
ATOM 8903 O O . LEU A 1 1090 ? 14.773 -7.671 -36.098 1.00 90.19 1090 LEU A O 1
ATOM 8907 N N . LYS A 1 1091 ? 15.419 -6.624 -37.975 1.00 90.56 1091 LYS A N 1
ATOM 8908 C CA . LYS A 1 1091 ? 14.175 -5.867 -38.176 1.00 90.56 1091 LYS A CA 1
ATOM 8909 C C . LYS A 1 1091 ? 12.965 -6.796 -38.219 1.00 90.56 1091 LYS A C 1
ATOM 8911 O O . LYS A 1 1091 ? 11.951 -6.504 -37.586 1.00 90.56 1091 LYS A O 1
ATOM 8916 N N . THR A 1 1092 ? 13.062 -7.893 -38.966 1.00 87.69 1092 THR A N 1
ATOM 8917 C CA . THR A 1 1092 ? 11.945 -8.821 -39.181 1.00 87.69 1092 THR A CA 1
ATOM 8918 C C . THR A 1 1092 ? 11.573 -9.531 -37.883 1.00 87.69 1092 THR A C 1
ATOM 8920 O O . THR A 1 1092 ? 10.424 -9.440 -37.445 1.00 87.69 1092 THR A O 1
ATOM 8923 N N . LYS A 1 1093 ? 12.554 -10.152 -37.217 1.00 87.44 1093 LYS A N 1
ATOM 8924 C CA . LYS A 1 1093 ? 12.328 -10.883 -35.963 1.00 87.44 1093 LYS A CA 1
ATOM 8925 C C . LYS A 1 1093 ? 11.926 -9.960 -34.819 1.00 87.44 1093 LYS A C 1
ATOM 8927 O O . LYS A 1 1093 ? 10.934 -10.218 -34.150 1.00 87.44 1093 LYS A O 1
ATOM 8932 N N . PHE A 1 1094 ? 12.616 -8.832 -34.640 1.00 89.62 1094 PHE A N 1
ATOM 8933 C CA . PHE A 1 1094 ? 12.298 -7.874 -33.577 1.00 89.62 1094 PHE A CA 1
ATOM 8934 C C . PHE A 1 1094 ? 10.876 -7.307 -33.713 1.00 89.62 1094 PHE A C 1
ATOM 8936 O O . PHE A 1 1094 ? 10.193 -7.090 -32.713 1.00 89.62 1094 PHE A O 1
ATOM 8943 N N . THR A 1 1095 ? 10.394 -7.093 -34.940 1.00 87.38 1095 THR A N 1
ATOM 8944 C CA . THR A 1 1095 ? 9.028 -6.595 -35.159 1.00 87.38 1095 THR A CA 1
ATOM 8945 C C . THR A 1 1095 ? 7.978 -7.667 -34.850 1.00 87.38 1095 THR A C 1
ATOM 8947 O O . THR A 1 1095 ? 7.048 -7.402 -34.087 1.00 87.38 1095 THR A O 1
ATOM 8950 N N . LEU A 1 1096 ? 8.120 -8.866 -35.429 1.00 83.75 1096 LEU A N 1
ATOM 8951 C CA . LEU A 1 1096 ? 7.112 -9.929 -35.341 1.00 83.75 1096 LEU A CA 1
ATOM 8952 C C . LEU A 1 1096 ? 7.127 -10.651 -33.990 1.00 83.75 1096 LEU A C 1
ATOM 8954 O O . LEU A 1 1096 ? 6.089 -10.760 -33.344 1.00 83.75 1096 LEU A O 1
ATOM 8958 N N . GLU A 1 1097 ? 8.299 -11.116 -33.560 1.00 82.38 1097 GLU A N 1
ATOM 8959 C CA . GLU A 1 1097 ? 8.457 -11.982 -32.384 1.00 82.38 1097 GLU A CA 1
ATOM 8960 C C . GLU A 1 1097 ? 8.467 -11.187 -31.075 1.00 82.38 1097 GLU A C 1
ATOM 8962 O O . GLU A 1 1097 ? 8.211 -11.744 -30.015 1.00 82.38 1097 GLU A O 1
ATOM 8967 N N . TYR A 1 1098 ? 8.754 -9.880 -31.120 1.00 84.81 1098 TYR A N 1
ATOM 8968 C CA . TYR A 1 1098 ? 8.905 -9.082 -29.904 1.00 84.81 1098 TYR A CA 1
ATOM 8969 C C . TYR A 1 1098 ? 7.966 -7.879 -29.829 1.00 84.81 1098 TYR A C 1
ATOM 8971 O O . TYR A 1 1098 ? 7.184 -7.765 -28.882 1.00 84.81 1098 TYR A O 1
ATOM 8979 N N . ALA A 1 1099 ? 8.006 -6.967 -30.804 1.00 86.94 1099 ALA A N 1
ATOM 8980 C CA . ALA A 1 1099 ? 7.251 -5.720 -30.707 1.00 86.94 1099 ALA A CA 1
ATOM 8981 C C . ALA A 1 1099 ? 5.734 -5.928 -30.706 1.00 86.94 1099 ALA A C 1
ATOM 8983 O O . ALA A 1 1099 ? 5.051 -5.406 -29.820 1.00 86.94 1099 ALA A O 1
ATOM 8984 N N . LEU A 1 1100 ? 5.219 -6.727 -31.642 1.00 86.19 1100 LEU A N 1
ATOM 8985 C CA . LEU A 1 1100 ? 3.788 -7.023 -31.728 1.00 86.19 1100 LEU A CA 1
ATOM 8986 C C . LEU A 1 1100 ? 3.316 -7.956 -30.609 1.00 86.19 1100 LEU A C 1
ATOM 8988 O O . LEU A 1 1100 ? 2.279 -7.693 -30.002 1.00 86.19 1100 LEU A O 1
ATOM 8992 N N . GLN A 1 1101 ? 4.084 -8.999 -30.279 1.00 85.19 1101 GLN A N 1
ATOM 8993 C CA . GLN A 1 1101 ? 3.732 -9.911 -29.187 1.00 85.19 1101 GLN A CA 1
ATOM 8994 C C . GLN A 1 1101 ? 3.657 -9.173 -27.843 1.00 85.19 1101 GLN A C 1
ATOM 8996 O O . GLN A 1 1101 ? 2.682 -9.327 -27.113 1.00 85.19 1101 GLN A O 1
ATOM 9001 N N . SER A 1 1102 ? 4.628 -8.301 -27.548 1.00 83.94 1102 SER A N 1
ATOM 9002 C CA . SER A 1 1102 ? 4.607 -7.455 -26.350 1.00 83.94 1102 SER A CA 1
ATOM 9003 C C . SER A 1 1102 ? 3.372 -6.548 -26.311 1.00 83.94 1102 SER A C 1
ATOM 9005 O O . SER A 1 1102 ? 2.718 -6.461 -25.273 1.00 83.94 1102 SER A O 1
ATOM 9007 N N . TYR A 1 1103 ? 3.015 -5.913 -27.433 1.00 86.00 1103 TYR A N 1
ATOM 9008 C CA . TYR A 1 1103 ? 1.816 -5.076 -27.525 1.00 86.00 1103 TYR A CA 1
ATOM 9009 C C . TYR A 1 1103 ? 0.534 -5.869 -27.223 1.00 86.00 1103 TYR A C 1
ATOM 9011 O O . TYR A 1 1103 ? -0.293 -5.421 -26.427 1.00 86.00 1103 TYR A O 1
ATOM 9019 N N . LEU A 1 1104 ? 0.393 -7.064 -27.810 1.00 85.12 1104 LEU A N 1
ATOM 9020 C CA . LEU A 1 1104 ? -0.760 -7.946 -27.611 1.00 85.12 1104 LEU A CA 1
ATOM 9021 C C . LEU A 1 1104 ? -0.861 -8.451 -26.168 1.00 85.12 1104 LEU A C 1
ATOM 9023 O O . LEU A 1 1104 ? -1.939 -8.387 -25.579 1.00 85.12 1104 LEU A O 1
ATOM 9027 N N . THR A 1 1105 ? 0.245 -8.908 -25.577 1.00 84.31 1105 THR A N 1
ATOM 9028 C CA . THR A 1 1105 ? 0.272 -9.395 -24.188 1.00 84.31 1105 THR A CA 1
ATOM 9029 C C . THR A 1 1105 ? -0.135 -8.297 -23.209 1.00 84.31 1105 THR A C 1
ATOM 9031 O O . THR A 1 1105 ? -1.008 -8.507 -22.367 1.00 84.31 1105 THR A O 1
ATOM 9034 N N . ILE A 1 1106 ? 0.443 -7.102 -23.352 1.00 85.25 1106 ILE A N 1
ATOM 9035 C CA . ILE A 1 1106 ? 0.146 -5.957 -22.484 1.00 85.25 1106 ILE A CA 1
ATOM 9036 C C . ILE A 1 1106 ? -1.313 -5.512 -22.655 1.00 85.25 1106 ILE A C 1
ATOM 9038 O O . ILE A 1 1106 ? -1.992 -5.257 -21.659 1.00 85.25 1106 ILE A O 1
ATOM 9042 N N . SER A 1 1107 ? -1.808 -5.475 -23.895 1.00 82.62 1107 SER A N 1
ATOM 9043 C CA . SER A 1 1107 ? -3.197 -5.115 -24.201 1.00 82.62 1107 SER A CA 1
ATOM 9044 C C . SER A 1 1107 ? -4.188 -6.135 -23.632 1.00 82.62 1107 SER A C 1
ATOM 9046 O O . SER A 1 1107 ? -5.207 -5.750 -23.065 1.00 82.62 1107 SER A O 1
ATOM 9048 N N . LYS A 1 1108 ? -3.875 -7.438 -23.698 1.00 83.00 1108 LYS A N 1
ATOM 9049 C CA . LYS A 1 1108 ? -4.686 -8.500 -23.083 1.00 83.00 1108 LYS A CA 1
ATOM 9050 C C . LYS A 1 1108 ? -4.755 -8.351 -21.561 1.00 83.00 1108 LYS A C 1
ATOM 9052 O O . LYS A 1 1108 ? -5.838 -8.470 -20.998 1.00 83.00 1108 LYS A O 1
ATOM 9057 N N . GLN A 1 1109 ? -3.630 -8.065 -20.901 1.00 81.81 1109 GLN A N 1
ATOM 9058 C CA . GLN A 1 1109 ? -3.602 -7.818 -19.453 1.00 81.81 1109 GLN A CA 1
ATOM 9059 C C . GLN A 1 1109 ? -4.488 -6.630 -19.050 1.00 81.81 1109 GLN A C 1
ATOM 9061 O O . GLN A 1 1109 ? -5.239 -6.726 -18.083 1.00 81.81 1109 GLN A O 1
ATOM 9066 N N . GLU A 1 1110 ? -4.448 -5.526 -19.801 1.00 78.50 1110 GLU A N 1
ATOM 9067 C CA . GLU A 1 1110 ? -5.297 -4.360 -19.516 1.00 78.50 1110 GLU A CA 1
ATOM 9068 C C . GLU A 1 1110 ? -6.773 -4.606 -19.821 1.00 78.50 1110 GLU A C 1
ATOM 9070 O O . GLU A 1 1110 ? -7.640 -4.086 -19.121 1.00 78.50 1110 GLU A O 1
ATOM 9075 N N . HIS A 1 1111 ? -7.076 -5.435 -20.821 1.00 77.19 1111 HIS A N 1
ATOM 9076 C CA . HIS A 1 1111 ? -8.449 -5.835 -21.092 1.00 77.19 1111 HIS A CA 1
ATOM 9077 C C . HIS A 1 1111 ? -9.039 -6.650 -19.931 1.00 77.19 1111 HIS A C 1
ATOM 9079 O O . HIS A 1 1111 ? -10.147 -6.351 -19.492 1.00 77.19 1111 HIS A O 1
ATOM 9085 N N . ILE A 1 1112 ? -8.269 -7.588 -19.363 1.00 79.00 1112 ILE A N 1
ATOM 9086 C CA . ILE A 1 1112 ? -8.661 -8.332 -18.153 1.00 79.00 1112 ILE A CA 1
ATOM 9087 C C . ILE A 1 1112 ? -8.889 -7.372 -16.974 1.00 79.00 1112 ILE A C 1
ATOM 9089 O O . ILE A 1 1112 ? -9.849 -7.521 -16.219 1.00 79.00 1112 ILE A O 1
ATOM 9093 N N . GLU A 1 1113 ? -8.034 -6.357 -16.818 1.00 76.19 1113 GLU A N 1
ATOM 9094 C CA . GLU A 1 1113 ? -8.218 -5.330 -15.788 1.00 76.19 1113 GLU A CA 1
ATOM 9095 C C . GLU A 1 1113 ? -9.505 -4.515 -16.006 1.00 76.19 1113 GLU A C 1
ATOM 9097 O O . GLU A 1 1113 ? -10.197 -4.201 -15.036 1.00 76.19 1113 GLU A O 1
ATOM 9102 N N . LYS A 1 1114 ? -9.867 -4.216 -17.262 1.00 73.00 1114 LYS A N 1
ATOM 9103 C CA . LYS A 1 1114 ? -11.132 -3.552 -17.613 1.00 73.00 1114 LYS A CA 1
ATOM 9104 C C . LYS A 1 1114 ? -12.341 -4.419 -17.248 1.00 73.00 1114 LYS A C 1
ATOM 9106 O O . LYS A 1 1114 ? -13.259 -3.917 -16.603 1.00 73.00 1114 LYS A O 1
ATOM 9111 N N . ASP A 1 1115 ? -12.324 -5.704 -17.593 1.00 74.44 1115 ASP A N 1
ATOM 9112 C CA . ASP A 1 1115 ? -13.411 -6.640 -17.269 1.00 74.44 1115 ASP A CA 1
ATOM 9113 C C . ASP A 1 1115 ? -13.601 -6.784 -15.752 1.00 74.44 1115 ASP A C 1
ATOM 9115 O O . ASP A 1 1115 ? -14.726 -6.822 -15.249 1.00 74.44 1115 ASP A O 1
ATOM 9119 N N . ARG A 1 1116 ? -12.494 -6.790 -15.000 1.00 80.44 1116 ARG A N 1
ATOM 9120 C CA . ARG A 1 1116 ? -12.500 -6.777 -13.534 1.00 80.44 1116 ARG A CA 1
ATOM 9121 C C . ARG A 1 1116 ? -13.163 -5.520 -12.971 1.00 80.44 1116 ARG A C 1
ATOM 9123 O O . ARG A 1 1116 ? -14.037 -5.638 -12.119 1.00 80.44 1116 ARG A O 1
ATOM 9130 N N . LEU A 1 1117 ? -12.767 -4.332 -13.437 1.00 71.75 1117 LEU A N 1
ATOM 9131 C CA . LEU A 1 1117 ? -13.369 -3.060 -13.008 1.00 71.75 1117 LEU A CA 1
ATOM 9132 C C . LEU A 1 1117 ? -14.872 -3.017 -13.327 1.00 71.75 1117 LEU A C 1
ATOM 9134 O O . LEU A 1 1117 ? -15.671 -2.572 -12.504 1.00 71.75 1117 LEU A O 1
ATOM 9138 N N . HIS A 1 1118 ? -15.263 -3.544 -14.492 1.00 69.56 1118 HIS A N 1
ATOM 9139 C CA . HIS A 1 1118 ? -16.667 -3.661 -14.867 1.00 69.56 1118 HIS A CA 1
ATOM 9140 C C . HIS A 1 1118 ? -17.449 -4.553 -13.891 1.00 69.56 1118 HIS A C 1
ATOM 9142 O O . HIS A 1 1118 ? -18.541 -4.180 -13.455 1.00 69.56 1118 HIS A O 1
ATOM 9148 N N . TRP A 1 1119 ? -16.881 -5.698 -13.502 1.00 73.06 1119 TRP A N 1
ATOM 9149 C CA . TRP A 1 1119 ? -17.462 -6.577 -12.487 1.00 73.06 1119 TRP A CA 1
ATOM 9150 C C . TRP A 1 1119 ? -17.571 -5.898 -11.112 1.00 73.06 1119 TRP A C 1
ATOM 9152 O O . TRP A 1 1119 ? -18.655 -5.899 -10.530 1.00 73.06 1119 TRP A O 1
ATOM 9162 N N . GLU A 1 1120 ? -16.507 -5.236 -10.630 1.00 67.38 1120 GLU A N 1
ATOM 9163 C CA . GLU A 1 1120 ? -16.524 -4.501 -9.349 1.00 67.38 1120 GLU A CA 1
ATOM 9164 C C . GLU A 1 1120 ? -17.663 -3.470 -9.320 1.00 67.38 1120 GLU A C 1
ATOM 9166 O O . GLU A 1 1120 ? -18.316 -3.255 -8.297 1.00 67.38 1120 GLU A O 1
ATOM 9171 N N . PHE A 1 1121 ? -17.931 -2.813 -10.448 1.00 63.97 1121 PHE A N 1
ATOM 9172 C CA . PHE A 1 1121 ? -19.035 -1.872 -10.554 1.00 63.97 1121 PHE A CA 1
ATOM 9173 C C . PHE A 1 1121 ? -20.413 -2.548 -10.547 1.00 63.97 1121 PHE A C 1
ATOM 9175 O O . PHE A 1 1121 ? -21.338 -2.006 -9.935 1.00 63.97 1121 PHE A O 1
ATOM 9182 N N . GLN A 1 1122 ? -20.575 -3.699 -11.210 1.00 66.12 1122 GLN A N 1
ATOM 9183 C CA . GLN A 1 1122 ? -21.834 -4.452 -11.190 1.00 66.12 1122 GLN A CA 1
ATOM 9184 C C . GLN A 1 1122 ? -22.198 -4.908 -9.772 1.00 66.12 1122 GLN A C 1
ATOM 9186 O O . GLN A 1 1122 ? -23.338 -4.690 -9.359 1.00 66.12 1122 GLN A O 1
ATOM 9191 N N . GLU A 1 1123 ? -21.227 -5.424 -9.016 1.00 63.66 1123 GLU A N 1
ATOM 9192 C CA . GLU A 1 1123 ? -21.410 -5.800 -7.606 1.00 63.66 1123 GLU A CA 1
ATOM 9193 C C . GLU A 1 1123 ? -21.706 -4.583 -6.715 1.00 63.66 1123 GLU A C 1
ATOM 9195 O O . GLU A 1 1123 ? -22.577 -4.609 -5.850 1.00 63.66 1123 GLU A O 1
ATOM 9200 N N . ASN A 1 1124 ? -21.070 -3.435 -6.965 1.00 57.56 1124 ASN A N 1
ATOM 9201 C CA . ASN A 1 1124 ? -21.441 -2.212 -6.250 1.00 57.56 1124 ASN A CA 1
ATOM 9202 C C . ASN A 1 1124 ? -22.862 -1.727 -6.618 1.00 57.56 1124 ASN A C 1
ATOM 9204 O O . ASN A 1 1124 ? -23.550 -1.130 -5.792 1.00 57.56 1124 ASN A O 1
ATOM 9208 N N . LYS A 1 1125 ? -23.340 -1.970 -7.846 1.00 50.75 1125 LYS A N 1
ATOM 9209 C CA . LYS A 1 1125 ? -24.689 -1.583 -8.301 1.00 50.75 1125 LYS A CA 1
ATOM 9210 C C . LYS A 1 1125 ? -25.800 -2.398 -7.641 1.00 50.75 1125 LYS A C 1
ATOM 9212 O O . LYS A 1 1125 ? -26.868 -1.835 -7.399 1.00 50.75 1125 LYS A O 1
ATOM 9217 N N . THR A 1 1126 ? -25.584 -3.685 -7.380 1.00 44.50 1126 THR A N 1
ATOM 9218 C CA . THR A 1 1126 ? -26.528 -4.536 -6.637 1.00 44.50 1126 THR A CA 1
ATOM 9219 C C . THR A 1 1126 ? -26.669 -4.057 -5.192 1.00 44.50 1126 THR A C 1
ATOM 9221 O O . THR A 1 1126 ? -27.796 -3.941 -4.718 1.00 44.50 1126 THR A O 1
ATOM 9224 N N . VAL A 1 1127 ? -25.572 -3.620 -4.561 1.00 40.62 1127 VAL A N 1
ATOM 9225 C CA . VAL A 1 1127 ? -25.572 -3.014 -3.212 1.00 40.62 1127 VAL A CA 1
ATOM 9226 C C . VAL A 1 1127 ? -26.316 -1.670 -3.148 1.00 40.62 1127 VAL A C 1
ATOM 9228 O O . VAL A 1 1127 ? -26.878 -1.342 -2.115 1.00 40.62 1127 VAL A O 1
ATOM 9231 N N . PHE A 1 1128 ? -26.359 -0.888 -4.234 1.00 32.59 1128 PHE A N 1
ATOM 9232 C CA . PHE A 1 1128 ? -27.121 0.376 -4.296 1.00 32.59 1128 PHE A CA 1
ATOM 9233 C C . PHE A 1 1128 ? -28.600 0.214 -4.697 1.00 32.59 1128 PHE A C 1
ATOM 9235 O O . PHE A 1 1128 ? -29.344 1.201 -4.667 1.00 32.59 1128 PHE A O 1
ATOM 9242 N N . LYS A 1 1129 ? -28.999 -0.973 -5.176 1.00 31.42 1129 LYS A N 1
ATOM 9243 C CA . LYS A 1 1129 ? -30.382 -1.297 -5.568 1.00 31.42 1129 LYS A CA 1
ATOM 9244 C C . LYS A 1 1129 ? -31.172 -1.992 -4.455 1.00 31.42 1129 LYS A C 1
ATOM 9246 O O . LYS A 1 1129 ? -32.397 -1.884 -4.484 1.00 31.42 1129 LYS A O 1
ATOM 9251 N N . GLN A 1 1130 ? -30.495 -2.716 -3.562 1.00 30.53 1130 GLN A N 1
ATOM 9252 C CA . GLN A 1 1130 ? -31.015 -3.088 -2.241 1.00 30.53 1130 GLN A CA 1
ATOM 9253 C C . GLN A 1 1130 ? -31.015 -1.855 -1.337 1.00 30.53 1130 GLN A C 1
ATOM 9255 O O . GLN A 1 1130 ? -31.951 -1.755 -0.517 1.00 30.53 1130 GLN A O 1
#

Nearest PDB structures (foldseek):
  4fzs-assembly1_A  TM=4.296E-01  e=2.372E-01  Homo sapiens
  3qwe-assembly1_A-2  TM=3.876E-01  e=1.789E+00  Homo sapiens
  2efk-assembly1_A-2  TM=3.403E-01  e=2.269E+00  Homo sapiens
  6zbl-assembly1_A  TM=1.264E-01  e=3.373E+00  Plasmodium falciparum
  6zbj-assembly1_C  TM=1.087E-01  e=2.556E+00  Plasmodium falciparum

Radius of gyration: 45.73 Å; Cα contacts (8 Å, |Δi|>4): 1351; chains: 1; bounding box: 111×87×143 Å

Sequence (1130 aa):
MTTHSNFQLPPLLNPLLNAICNCGEPNSSPLKKLYTQLGKKDQYLILVPPTELLLYYSDKESNSELHDLCYTPNFASAHILLLDATDTEVNNGDEAVLIKNIEKRYDVHFIKAMDQSWKFINWKNRVIYEFNKLGDQIKNRAKILDIESIPIFNNYMKTTDNTITIMYIDDVFLNGTLECNLRSDIDLLRSPSMRSIPTAKRPSLINKKSTDYENSKSKATFDSILRVNKHWSSKFEQHFQKFRILANQDDLPIDVFHNIIEEMHDEMVSDNLFKNIVDLRNIIYEYVELNLFDDIWKMILKMNKEVEIDLNPFGNISIYQVDSEFLSTEYSKFFLENVITAERNIKEASKSLQKIESASNYKSKANILIFTLRTLTGNKENDGYSSKNDDGNLSFFPLAIDADRLMNLFVLVTCRAQIKNLKCHLSYLQNFYNNDSDTKFGILGYALSTLEAVVCYFEQLKEKENYRKLIDFCNSNERLVKVLSSTKKYETNAALSFLRKYEGSLRYRDSLGQSLLALCIIHGRNDFLYHILNEYETLFPIEDLLADESIDGSTLLIQAVKHDNQYSASLLLNILKDNCTEIELIAYINRHDINKRTAGHFLTNELEVLKLMGKYINWVQKDNAGQTPLFTIFRSYDQDNYDEMVSQSMEYATNWYGLNGKNFNYLDHVDKKGNTLLHILKCNLPILLADKHINVNATNRSGQTPLMTSIRYKRTENIRDLLSDPRLRVDITQKNNALTAFDFSKDDEITHLLGEHELLNSPWLAVYAHTLKYTNSRWNLSLTVKLKDTPKTTNFTLKTLRGILRVVIKNNMTVFLPVQELVEDLISFNRIRFSELMRIKVLEMLPFISFCLSALVHIKVLDLNVFQTEENAIKWVKMNGSVDKKTNQTSDITPEDISMIQNFLKFNITEIERTKNKLEIAEKLSLFLRLKSKDLLNSNENYVTIVSQLSSKRFRSTLKYSAEDTKLLSVRAEKALLSKITYLKICAQKLHNHILSITTTMISNWWHIYGELLNAHKHYTRAFPELANVTTENRDLALHRMISNPKRIKLEERLSEKIKDITEQLNSVGHDIKQMHELAAEEVSRFIDLKTKFTLEYALQSYLTISKQEHIEKDRLHWEFQENKTVFKQ

Solvent-accessible surface area (backbone atoms only — not comparable to full-atom values): 63035 Å² total; per-residue (Å²): 141,78,90,89,73,93,74,72,70,82,83,52,76,38,50,48,58,22,50,74,64,61,59,86,54,54,86,82,40,81,40,31,70,56,49,60,48,42,49,70,44,59,48,57,35,38,56,41,50,45,50,63,55,37,72,42,24,26,31,64,76,77,72,40,47,38,46,63,42,30,55,34,56,67,53,44,25,58,32,28,37,41,71,67,60,67,77,77,74,44,76,80,56,74,64,43,56,53,50,56,51,48,28,72,75,67,62,35,45,83,39,41,22,68,65,65,39,39,34,39,38,29,57,88,78,31,36,37,37,31,29,81,51,96,88,56,72,80,71,44,74,30,40,57,75,50,73,51,76,42,71,66,87,53,90,57,64,47,34,83,81,51,47,42,42,38,35,32,28,74,45,77,90,68,95,57,56,80,41,66,61,58,56,68,62,55,59,67,72,50,61,78,90,60,75,79,59,75,73,79,65,69,79,72,77,78,76,70,65,60,61,60,54,50,42,53,51,27,47,55,48,51,55,51,48,43,74,70,37,60,68,62,43,52,48,54,50,53,53,51,49,54,48,58,61,52,54,73,50,98,58,84,61,49,68,57,58,54,47,53,44,51,56,51,39,63,57,43,68,74,35,80,90,47,69,86,40,68,64,52,63,62,51,47,43,55,52,52,44,66,76,40,36,70,61,53,51,53,43,44,50,65,75,44,66,89,73,69,81,84,44,76,73,46,62,61,62,27,83,86,68,47,97,55,89,82,60,54,92,47,75,93,73,53,59,60,56,59,53,49,53,48,50,45,22,35,52,54,18,15,60,40,46,44,50,46,77,78,43,77,47,59,71,56,36,51,50,34,48,41,50,19,55,34,40,56,52,61,62,80,85,88,63,101,63,83,71,78,68,91,59,93,67,77,79,79,73,69,64,89,68,53,74,69,56,48,45,56,50,48,45,53,23,49,29,67,31,58,61,78,61,57,67,45,58,49,52,49,61,72,61,62,61,95,49,82,60,51,62,73,45,63,69,51,13,54,42,49,54,47,52,48,50,46,53,50,50,61,63,63,30,80,82,39,72,68,47,55,53,50,45,52,48,17,55,47,44,52,52,51,52,54,55,47,70,42,90,74,83,68,56,73,71,57,45,52,59,51,47,67,76,42,57,97,52,55,84,38,33,53,97,57,38,40,37,49,62,42,48,21,40,65,51,66,32,56,71,54,41,52,48,49,61,70,77,39,37,92,81,55,44,72,68,44,62,72,48,42,36,24,65,57,36,44,32,54,55,33,41,9,40,66,58,73,27,62,67,56,34,45,53,51,51,51,54,46,62,76,74,45,54,73,67,56,49,31,53,55,49,53,44,41,24,82,52,46,41,28,34,50,46,42,44,54,74,53,59,71,53,46,70,75,46,36,82,47,46,62,51,66,50,50,25,82,60,30,42,15,23,59,49,41,37,44,58,40,79,87,34,93,58,45,71,59,50,50,51,52,50,51,50,32,43,41,51,45,25,49,78,70,78,39,74,75,57,70,78,63,41,35,30,75,59,43,44,42,59,72,50,52,49,70,62,76,53,62,78,57,62,72,43,86,68,57,68,67,64,47,56,23,76,78,28,45,30,27,61,37,44,26,47,63,70,65,28,62,65,41,46,53,57,47,71,69,39,85,76,51,65,72,85,55,52,19,76,68,67,61,42,37,46,71,67,48,40,87,45,71,68,60,43,32,56,53,34,50,62,51,22,75,77,23,55,91,48,37,28,27,43,78,47,79,45,80,55,94,96,37,50,34,37,34,35,21,34,53,52,101,88,46,67,48,64,37,68,35,45,52,67,57,54,49,45,49,52,48,40,44,60,74,65,63,74,57,71,34,53,66,57,65,58,53,52,51,55,66,56,51,64,82,70,66,87,48,74,55,65,45,44,55,53,48,64,66,42,28,59,55,53,16,50,54,54,19,48,37,37,73,73,66,77,39,62,72,68,40,66,69,41,59,64,43,38,53,51,52,39,62,68,64,65,74,74,89,81,82,74,95,65,78,40,92,68,53,75,64,55,53,49,51,51,50,51,54,51,52,53,49,42,54,54,36,48,52,50,30,54,52,32,52,51,48,35,52,51,36,50,52,48,39,54,48,51,49,37,52,51,51,52,38,51,46,48,50,55,59,48,63,72,48,89,53,70,68,58,54,67,60,48,61,57,67,50,64,66,69,69,82,61,51,58,66,24,33,54,60,35,36,59,50,40,50,51,54,31,50,27,34,51,34,40,37,54,52,55,48,46,47,55,64,49,54,53,47,49,46,53,49,50,51,50,50,45,53,50,49,48,54,50,49,40,69,79,36,60,85,62,66,81,54,56,83,89,49,45,66,64,55,55,62,72,52,70,89,41,75,71,57,53,57,48,48,53,52,50,52,49,51,48,49,53,46,49,54,52,43,25,47,52,39,30,53,50,53,55,52,48,55,53,50,54,51,50,52,54,53,49,53,54,48,54,52,48,49,44,60,73,33,42,50,47,51,29,50,54,45,37,51,44,52,50,53,52,49,56,32,53,52,47,58,48,52,59,52,49,53,66,73,73,107